Protein AF-A0A6V7QR16-F1 (afdb_monomer_lite)

Sequence (773 aa):
MRRCRILARKVTKPPIAICLMEVDDCRRGITPAGFTPLLPAKSLQAKIDDAVIRKLYAIAEAAADRAEMHAIIGKQRDNWNHLFLHSVNSLALSASLMSGLACVGSDASSPHILAFKLSSVLLFAATSTVMLVVNKVQPSQLAEEQRNAARLWRKLEKEIQSKLSLQTPRESDVDAAMRKVLALDKAYPLPLLPGMLEKFPKKVEPTCWWPREEYKQSETTAVDEKYQTNYSNGWSKELEESMKGVAKVLQMKDQAEYVKVGKLVLNINKGFAIAGPVFAGMAAAAAGFIGLPATGSWPVLVTAVGGALAATVNTLEHGGQVGMVFELARNCAGFYKKLEEEIEESLEEREAEKRENGELFELKMALSLGRSVSDLKKFRSFASASGKVDEDVTEFAGKLQRCRAVLHASLSNLSPKAKIDDAVIRKLYAIAEAAADRAEMHAIIGKQRDNWNHLFLHSVNSLALSASLMSGLACVGSDASSPHVLAFKLSSVLLFAATSTVMLVVNKVQPSQLAEEQRNAARLWRKLEKEIQSKLSLQTPRESDVDASMRKVLALDKAYPLPLLPGMLEKFPKKVEPTCWWPRKEYKQSETTAIDEKYQTNYSNGWSKELEESMKGVAKVLQTKDQAEYVTVGKLVLNINKGFAIAGPVFAGMAAAAAGFIGLPATGSWPVLVTAVGGALAATVNTLEHGGQVGMVFELARNCAGFYKKLEEEIEESLEEREAEKRENGELFELKMALSLGRSVSDLRKFRSFASASGKVDEDVTEFAGKLF

InterPro domains:
  IPR027949 Petal formation-expressed [PF14476] (55-377)
  IPR027949 Petal formation-expressed [PF14476] (427-749)
  IPR027949 Petal formation-expressed [PTHR33358] (419-773)

Radius of gyration: 33.67 Å; chains: 1; bounding box: 127×71×114 Å

Secondary structure (DSSP, 8-state):
------------PPP-----------------------PPPPPHHHHHHHHHHHHHHHHHHHHHHHHHHHHHHHHHHHHHHHHHHHHHHHHHHHHHHHHHHTTT-S-TT-HHHHHHHHHHHHHHHHHHHHHHHHHHH-HHHHHHHHHHHHHHHHHHHHHHHHHHHHS---HHHHHHHHHHHHHHHHHS---SSS-SS-SS-SS--PPP-S--------------TT-------S--HHHHHHHHHHHHHIIIIIIHHHHHHHHHHHHHHHHHHHHHHHHHHHHHHHHHTTT-TTTTTHHHHHHHHHHHHHHHHHIIIIITTHHHHHHHHHHHHHHHHHHHHHHHHHHH---TTTSPPHHHHHHHHHHHHT--HHHHGGGGGGG-TT----S---S-SS-TT---------------STTHHHHHHHHHHHHHHHHHHHHHHHHHHHHHHHHHHHHHHHHHHHHHHHHHHHHHHTTSSS-TT-HHHHHHHHHHHHHHHHHHHHHHHHHHH-HHHHHHHHHHHHHHHHHHHHHHHHHHHHS---HHHHHHHHHHHHHHHHHS----SS----SS-SS------S--------------TT-------S--HHHHHHHHHHHHHIIIIIIHHHHHHHHHHHHHHHHHHHHHHHHHHHHHHHHTTTT-TTTTTHHHHHHHHHHHHHHHHHIIIIITTHHHHHHHHHHHHHHHHHHHHHHHHHHH---TTTSPPHHHHHHHHHHHHT--HHHHHGGGGGGSTTS-HHHH--S-S----

Organism: NCBI:txid296719

Foldseek 3Di:
DDDDDDDDDDPDDDDDDPDDDDDDDDDDDDDDDDDDDDPDPDPPVSVQLVVLLVLLVVLLVVLLVLLVVLLVLLVVLLVVLLVLLVLLLCLLLQLLVLLLVLVLDPDLPDPSSVVSLVSSLVSLLVSLVSLLVCLQVVSLLLSLVSLVLSLLSNLLSLVSVLCSVQDSDDVVVSVVSVQLVVLSCVLNPDDPDRDDDDLQDPALAADARHPQPPPPPPPPDDDDPPDPPDDQLQDDPLLLLLLLLLLVLLVPPQLVVLSVVLVVLSVLLVVLSVLLSVLSNQLSVLSVCPSPPVVAQVSSLSNNQSSLSNSLSSLCNSLVSSSNSSVVSSHSSNLSVVSSSVSVVLSPDPDSVPHDRSVLNLLLLCLSLLHDSVVSSVSSVRSDPPDPPPPDPVDHSRPLDDDDDDDDDDDDDDDDDPVQLSVLLSLLSSLLSSLLSLLSVLLSLLVVLLSSLVSLLVSLLSLLQSLLVLLLSLPSHPALPRSSVVSSLVSSLSSLLSSLVSLLVCLQVVSLLLSLLSNVLSVLSVVLSVVSVVCSVPHRDDVVVSVQSSQLSSLSSNLDRPDPDPPDDPLQDPAQAADARHDQPDDDPPPPDDDDPPDPPDDQLQDDPLLLLLLLLLLVLLVPPQLVVLRVQLVVLSVLLVVLSVLLSVLSNQLSVLSVCPSPPVPPCVSSVSNNVSSVVSSVSSCCNSVVSSSSSSVVSSHSSNLSVVSSSLSVVLSPDPDSVPHDRSVVNLVVLCVSQVHDSVVSSVSSVRSDPPPPCPPPCPDHSHPPD

Structure (mmCIF, N/CA/C/O backbone):
data_AF-A0A6V7QR16-F1
#
_entry.id   AF-A0A6V7QR16-F1
#
loop_
_atom_site.group_PDB
_atom_site.id
_atom_site.type_symbol
_atom_site.label_atom_id
_atom_site.label_alt_id
_atom_site.label_comp_id
_atom_site.label_asym_id
_atom_site.label_entity_id
_atom_site.label_seq_id
_atom_site.pdbx_PDB_ins_code
_atom_site.Cartn_x
_atom_site.Cartn_y
_atom_site.Cartn_z
_atom_site.occupancy
_atom_site.B_iso_or_equiv
_atom_site.auth_seq_id
_atom_site.auth_comp_id
_atom_site.auth_asym_id
_atom_site.auth_atom_id
_atom_site.pdbx_PDB_model_num
ATOM 1 N N . MET A 1 1 ? 74.428 -1.359 18.066 1.00 33.81 1 MET A N 1
ATOM 2 C CA . MET A 1 1 ? 74.439 -0.461 19.243 1.00 33.81 1 MET A CA 1
ATOM 3 C C . MET A 1 1 ? 73.208 0.435 19.210 1.00 33.81 1 MET A C 1
ATOM 5 O O . MET A 1 1 ? 72.897 0.944 18.149 1.00 33.81 1 MET A O 1
ATOM 9 N N . ARG A 1 2 ? 72.574 0.613 20.378 1.00 29.91 2 ARG A N 1
ATOM 10 C CA . ARG A 1 2 ? 71.589 1.645 20.769 1.00 29.91 2 ARG A CA 1
ATOM 11 C C . ARG A 1 2 ? 70.279 1.776 19.966 1.00 29.91 2 ARG A C 1
ATOM 13 O O . ARG A 1 2 ? 70.225 2.260 18.846 1.00 29.91 2 ARG A O 1
ATOM 20 N N . ARG A 1 3 ? 69.203 1.405 20.672 1.00 29.50 3 ARG A N 1
ATOM 21 C CA . ARG A 1 3 ? 67.793 1.756 20.448 1.00 29.50 3 ARG A CA 1
ATOM 22 C C . ARG A 1 3 ? 67.592 3.278 20.404 1.00 29.50 3 ARG A C 1
ATOM 24 O O . ARG A 1 3 ? 68.094 3.962 21.289 1.00 29.50 3 ARG A O 1
ATOM 31 N N . CYS A 1 4 ? 66.719 3.746 19.511 1.00 26.11 4 CYS A N 1
ATOM 32 C CA . CYS A 1 4 ? 65.920 4.958 19.708 1.00 26.11 4 CYS A CA 1
ATOM 33 C C . CYS A 1 4 ? 64.491 4.741 19.177 1.00 26.11 4 CYS A C 1
ATOM 35 O O . CYS A 1 4 ? 64.294 4.208 18.089 1.00 26.11 4 CYS A O 1
ATOM 37 N N . ARG A 1 5 ? 63.508 5.097 20.014 1.00 29.81 5 ARG A N 1
ATOM 38 C CA . ARG A 1 5 ? 62.049 5.007 19.823 1.00 29.81 5 ARG A CA 1
ATOM 39 C C . ARG A 1 5 ? 61.532 6.193 19.010 1.00 29.81 5 ARG A C 1
ATOM 41 O O . ARG A 1 5 ? 61.877 7.300 19.396 1.00 29.81 5 ARG A O 1
ATOM 48 N N . ILE A 1 6 ? 60.585 5.970 18.088 1.00 29.86 6 ILE A N 1
ATOM 49 C CA . ILE A 1 6 ? 59.450 6.867 17.750 1.00 29.86 6 ILE A CA 1
ATOM 50 C C . ILE A 1 6 ? 58.299 5.951 17.254 1.00 29.86 6 ILE A C 1
ATOM 52 O O . ILE A 1 6 ? 58.459 5.255 16.262 1.00 29.86 6 ILE A O 1
ATOM 56 N N . LEU A 1 7 ? 57.305 5.618 18.092 1.00 28.88 7 LEU A N 1
ATOM 57 C CA . LEU A 1 7 ? 55.953 6.214 18.185 1.00 28.88 7 LEU A CA 1
ATOM 58 C C . LEU A 1 7 ? 55.043 5.988 16.954 1.00 28.88 7 LEU A C 1
ATOM 60 O O . LEU A 1 7 ? 54.955 6.830 16.070 1.00 28.88 7 LEU A O 1
ATOM 64 N N . ALA A 1 8 ? 54.268 4.895 16.976 1.00 30.34 8 ALA A N 1
ATOM 65 C CA . ALA A 1 8 ? 53.030 4.751 16.206 1.00 30.34 8 ALA A CA 1
ATOM 66 C C . ALA A 1 8 ? 51.874 4.446 17.176 1.00 30.34 8 ALA A C 1
ATOM 68 O O . ALA A 1 8 ? 51.824 3.387 17.804 1.00 30.34 8 ALA A O 1
ATOM 69 N N . ARG A 1 9 ? 50.968 5.418 17.344 1.00 26.20 9 ARG A N 1
ATOM 70 C CA . ARG A 1 9 ? 49.739 5.312 18.144 1.00 26.20 9 ARG A CA 1
ATOM 71 C C . ARG A 1 9 ? 48.782 4.305 17.490 1.00 26.20 9 ARG A C 1
ATOM 73 O O . ARG A 1 9 ? 48.183 4.609 16.466 1.00 26.20 9 ARG A O 1
ATOM 80 N N . LYS A 1 10 ? 48.579 3.142 18.116 1.00 29.28 10 LYS A N 1
ATOM 81 C CA . LYS A 1 10 ? 47.350 2.347 17.960 1.00 29.28 10 LYS A CA 1
ATOM 82 C C . LYS A 1 10 ? 46.317 2.897 18.942 1.00 29.28 10 LYS A C 1
ATOM 84 O O . LYS A 1 10 ? 46.496 2.774 20.148 1.00 29.28 10 LYS A O 1
ATOM 89 N N . VAL A 1 11 ? 45.253 3.514 18.434 1.00 28.91 11 VAL A N 1
ATOM 90 C CA . VAL A 1 11 ? 44.058 3.829 19.229 1.00 28.91 11 VAL A CA 1
ATOM 91 C C . VAL A 1 11 ? 43.187 2.575 19.247 1.00 28.91 11 VAL A C 1
ATOM 93 O O . VAL A 1 11 ? 42.409 2.330 18.332 1.00 28.91 11 VAL A O 1
ATOM 96 N N . THR A 1 12 ? 43.355 1.747 20.273 1.00 30.53 12 THR A N 1
ATOM 97 C CA . THR A 1 12 ? 42.393 0.705 20.644 1.00 30.53 12 THR A CA 1
ATOM 98 C C . THR A 1 12 ? 41.359 1.332 21.578 1.00 30.53 12 THR A C 1
ATOM 100 O O . THR A 1 12 ? 41.696 1.709 22.699 1.00 30.53 12 THR A O 1
ATOM 103 N N . LYS A 1 13 ? 40.112 1.480 21.116 1.00 31.14 13 LYS A N 1
ATOM 104 C CA . LYS A 1 13 ? 38.964 1.787 21.984 1.00 31.14 13 LYS A CA 1
ATOM 105 C C . LYS A 1 13 ? 38.664 0.560 22.868 1.00 31.14 13 LYS A C 1
ATOM 107 O O . LYS A 1 13 ? 38.607 -0.538 22.314 1.00 31.14 13 LYS A O 1
ATOM 112 N N . PRO A 1 14 ? 38.463 0.707 24.189 1.00 31.34 14 PRO A N 1
ATOM 113 C CA . PRO A 1 14 ? 37.957 -0.372 25.034 1.00 31.34 14 PRO A CA 1
ATOM 114 C C . PRO A 1 14 ? 36.427 -0.521 24.890 1.00 31.34 14 PRO A C 1
ATOM 116 O O . PRO A 1 14 ? 35.755 0.445 24.511 1.00 31.34 14 PRO A O 1
ATOM 119 N N . PRO A 1 15 ? 35.860 -1.705 25.186 1.00 29.70 15 PRO A N 1
ATOM 120 C CA . PRO A 1 15 ? 34.417 -1.896 25.260 1.00 29.70 15 PRO A CA 1
ATOM 121 C C . PRO A 1 15 ? 33.870 -1.167 26.494 1.00 29.70 15 PRO A C 1
ATOM 123 O O . PRO A 1 15 ? 34.398 -1.307 27.597 1.00 29.70 15 PRO A O 1
ATOM 126 N N . ILE A 1 16 ? 32.817 -0.372 26.307 1.00 27.94 16 ILE A N 1
ATOM 127 C CA . ILE A 1 16 ? 32.085 0.260 27.406 1.00 27.94 16 ILE A CA 1
ATOM 128 C C . ILE A 1 16 ? 31.235 -0.832 28.059 1.00 27.94 16 ILE A C 1
ATOM 130 O O . ILE A 1 16 ? 30.193 -1.218 27.536 1.00 27.94 16 ILE A O 1
ATOM 134 N N . ALA A 1 17 ? 31.720 -1.356 29.181 1.00 25.78 17 ALA A N 1
ATOM 135 C CA . ALA A 1 17 ? 30.914 -2.113 30.123 1.00 25.78 17 ALA A CA 1
ATOM 136 C C . ALA A 1 17 ? 30.046 -1.115 30.904 1.00 25.78 17 ALA A C 1
ATOM 138 O O . ALA A 1 17 ? 30.571 -0.263 31.621 1.00 25.78 17 ALA A O 1
ATOM 139 N N . ILE A 1 18 ? 28.726 -1.194 30.744 1.00 27.66 18 ILE A N 1
ATOM 140 C CA . ILE A 1 18 ? 27.781 -0.473 31.599 1.00 27.66 18 ILE A CA 1
ATOM 141 C C . ILE A 1 18 ? 27.667 -1.288 32.888 1.00 27.66 18 ILE A C 1
ATOM 143 O O . ILE A 1 18 ? 27.004 -2.320 32.929 1.00 27.66 18 ILE A O 1
ATOM 147 N N . CYS A 1 19 ? 28.396 -0.854 33.915 1.00 24.84 19 CYS A N 1
ATOM 148 C CA . CYS A 1 19 ? 28.274 -1.368 35.272 1.00 24.84 19 CYS A CA 1
ATOM 149 C C . CYS A 1 19 ? 27.077 -0.666 35.931 1.00 24.84 19 CYS A C 1
ATOM 151 O O . CYS A 1 19 ? 27.066 0.562 36.025 1.00 24.84 19 CYS A O 1
ATOM 153 N N . LEU A 1 20 ? 26.069 -1.433 36.351 1.00 26.95 20 LEU A N 1
ATOM 154 C CA . LEU A 1 20 ? 24.994 -0.949 37.217 1.00 26.95 20 LEU A CA 1
ATOM 155 C C . LEU A 1 20 ? 25.621 -0.515 38.548 1.00 26.95 20 LEU A C 1
ATOM 157 O O . LEU A 1 20 ? 26.154 -1.345 39.279 1.00 26.95 20 LEU A O 1
ATOM 161 N N . MET A 1 21 ? 25.597 0.785 38.840 1.00 25.16 21 MET A N 1
ATOM 162 C CA . MET A 1 21 ? 25.946 1.291 40.164 1.00 25.16 21 MET A CA 1
ATOM 163 C C . MET A 1 21 ? 24.786 1.008 41.122 1.00 25.16 21 MET A C 1
ATOM 165 O O . MET A 1 21 ? 23.737 1.646 41.036 1.00 25.16 21 MET A O 1
ATOM 169 N N . GLU A 1 22 ? 24.989 0.056 42.031 1.00 27.50 22 GLU A N 1
ATOM 170 C CA . GLU A 1 22 ? 24.284 0.010 43.312 1.00 27.50 22 GLU A CA 1
ATOM 171 C C . GLU A 1 22 ? 24.619 1.285 44.094 1.00 27.50 22 GLU A C 1
ATOM 173 O O . GLU A 1 22 ? 25.784 1.587 44.358 1.00 27.50 22 GLU A O 1
ATOM 178 N N . VAL A 1 23 ? 23.591 2.059 44.439 1.00 28.19 23 VAL A N 1
ATOM 179 C CA . VAL A 1 23 ? 23.707 3.168 45.387 1.00 28.19 23 VAL A CA 1
ATOM 180 C C . VAL A 1 23 ? 23.438 2.596 46.774 1.00 28.19 23 VAL A C 1
ATOM 182 O O . VAL A 1 23 ? 22.293 2.510 47.211 1.00 28.19 23 VAL A O 1
ATOM 185 N N . ASP A 1 24 ? 24.510 2.177 47.441 1.00 30.86 24 ASP A N 1
ATOM 186 C CA . ASP A 1 24 ? 24.538 1.964 48.886 1.00 30.86 24 ASP A CA 1
ATOM 187 C C . ASP A 1 24 ? 24.712 3.326 49.567 1.00 30.86 24 ASP A C 1
ATOM 189 O O . ASP A 1 24 ? 25.760 3.963 49.436 1.00 30.86 24 ASP A O 1
ATOM 193 N N . ASP A 1 25 ? 23.698 3.779 50.305 1.00 29.20 25 ASP A N 1
ATOM 194 C CA . ASP A 1 25 ? 23.787 4.998 51.109 1.00 29.20 25 ASP A CA 1
ATOM 195 C C . ASP A 1 25 ? 23.681 4.639 52.597 1.00 29.20 25 ASP A C 1
ATOM 197 O O . ASP A 1 25 ? 22.608 4.438 53.170 1.00 29.20 25 ASP A O 1
ATOM 201 N N . CYS A 1 26 ? 24.849 4.521 53.230 1.00 28.73 26 CYS A N 1
ATOM 202 C CA . CYS A 1 26 ? 25.016 4.304 54.660 1.00 28.73 26 CYS A CA 1
ATOM 203 C C . CYS A 1 26 ? 25.623 5.579 55.268 1.00 28.73 26 CYS A C 1
ATOM 205 O O . CYS A 1 26 ? 26.828 5.814 55.153 1.00 28.73 26 CYS A O 1
ATOM 207 N N . ARG A 1 27 ? 24.828 6.397 55.974 1.00 28.33 27 ARG A N 1
ATOM 208 C CA . ARG A 1 27 ? 25.359 7.478 56.828 1.00 28.33 27 ARG A CA 1
ATOM 209 C C . ARG A 1 27 ? 24.702 7.477 58.205 1.00 28.33 27 ARG A C 1
ATOM 211 O O . ARG A 1 27 ? 23.507 7.711 58.354 1.00 28.33 27 ARG A O 1
ATOM 218 N N . ARG A 1 28 ? 25.523 7.219 59.227 1.00 29.77 28 ARG A N 1
ATOM 219 C CA . ARG A 1 28 ? 25.189 7.337 60.652 1.00 29.77 28 ARG A CA 1
ATOM 220 C C . ARG A 1 28 ? 25.113 8.809 61.081 1.00 29.77 28 ARG A C 1
ATOM 222 O O . ARG A 1 28 ? 26.066 9.543 60.859 1.00 29.77 28 ARG A O 1
ATOM 229 N N . GLY A 1 29 ? 24.018 9.142 61.771 1.00 27.23 29 GLY A N 1
ATOM 230 C CA . GLY A 1 29 ? 23.949 9.919 63.020 1.00 27.23 29 GLY A CA 1
ATOM 231 C C . GLY A 1 29 ? 24.355 11.397 63.025 1.00 27.23 29 GLY A C 1
ATOM 232 O O . GLY A 1 29 ? 25.535 11.704 62.933 1.00 27.23 29 GLY A O 1
ATOM 233 N N . ILE A 1 30 ? 23.376 12.280 63.271 1.00 28.05 30 ILE A N 1
ATOM 234 C CA . ILE A 1 30 ? 23.242 13.174 64.449 1.00 28.05 30 ILE A CA 1
ATOM 235 C C . ILE A 1 30 ? 21.890 13.914 64.312 1.00 28.05 30 ILE A C 1
ATOM 237 O O . ILE A 1 30 ? 21.641 14.577 63.310 1.00 28.05 30 ILE A O 1
ATOM 241 N N . THR A 1 31 ? 21.010 13.799 65.309 1.00 29.83 31 THR A N 1
ATOM 242 C CA . THR A 1 31 ? 19.814 14.654 65.505 1.00 29.83 31 THR A CA 1
ATOM 243 C C . THR A 1 31 ? 20.158 15.828 66.437 1.00 29.83 31 THR A C 1
ATOM 245 O O . THR A 1 31 ? 21.026 15.650 67.294 1.00 29.83 31 THR A O 1
ATOM 248 N N . PRO A 1 32 ? 19.460 16.983 66.361 1.00 32.53 32 PRO A N 1
ATOM 249 C CA . PRO A 1 32 ? 18.284 17.142 67.226 1.00 32.53 32 PRO A CA 1
ATOM 250 C C . PRO A 1 32 ? 17.076 17.888 66.615 1.00 32.53 32 PRO A C 1
ATOM 252 O O . PRO A 1 32 ? 17.208 18.906 65.949 1.00 32.53 32 PRO A O 1
ATOM 255 N N . ALA A 1 33 ? 15.905 17.346 66.973 1.00 30.98 33 ALA A N 1
ATOM 256 C CA . ALA A 1 33 ? 14.627 17.981 67.318 1.00 30.98 33 ALA A CA 1
ATOM 257 C C . ALA A 1 33 ? 13.958 18.996 66.365 1.00 30.98 33 ALA A C 1
ATOM 259 O O . ALA A 1 33 ? 14.384 20.137 66.235 1.00 30.98 33 ALA A O 1
ATOM 260 N N . GLY A 1 34 ? 12.767 18.621 65.877 1.00 29.41 34 GLY A N 1
ATOM 261 C CA . GLY A 1 34 ? 11.737 19.586 65.484 1.00 29.41 34 GLY A CA 1
ATOM 262 C C . GLY A 1 34 ? 10.731 19.057 64.465 1.00 29.41 34 GLY A C 1
ATOM 263 O O . GLY A 1 34 ? 10.952 19.196 63.274 1.00 29.41 34 GLY A O 1
ATOM 264 N N . PHE A 1 35 ? 9.619 18.498 64.956 1.00 32.97 35 PHE A N 1
ATOM 265 C CA . PHE A 1 35 ? 8.354 18.256 64.242 1.00 32.97 35 PHE A CA 1
ATOM 266 C C . PHE A 1 35 ? 8.394 17.457 62.925 1.00 32.97 35 PHE A C 1
ATOM 268 O O . PHE A 1 35 ? 8.518 17.995 61.831 1.00 32.97 35 PHE A O 1
ATOM 275 N N . THR A 1 36 ? 8.108 16.157 63.027 1.00 28.02 36 THR A N 1
ATOM 276 C CA . THR A 1 36 ? 7.531 15.362 61.931 1.00 28.02 36 THR A CA 1
ATOM 277 C C . THR A 1 36 ? 6.081 15.031 62.294 1.00 28.02 36 THR A C 1
ATOM 279 O O . THR A 1 36 ? 5.860 14.422 63.343 1.00 28.02 36 THR A O 1
ATOM 282 N N . PRO A 1 37 ? 5.073 15.371 61.470 1.00 33.75 37 PRO A N 1
ATOM 283 C CA . PRO A 1 37 ? 3.805 14.664 61.520 1.00 33.75 37 PRO A CA 1
ATOM 284 C C . PRO A 1 37 ? 4.080 13.240 61.029 1.00 33.75 37 PRO A C 1
ATOM 286 O O . PRO A 1 37 ? 4.567 13.043 59.915 1.00 33.75 37 PRO A O 1
ATOM 289 N N . LEU A 1 38 ? 3.814 12.254 61.882 1.00 34.53 38 LEU A N 1
ATOM 290 C CA . LEU A 1 38 ? 3.841 10.835 61.539 1.00 34.53 38 LEU A CA 1
ATOM 291 C C . LEU A 1 38 ? 2.817 10.564 60.426 1.00 34.53 38 LEU A C 1
ATOM 293 O O . LEU A 1 38 ? 1.649 10.294 60.695 1.00 34.53 38 LEU A O 1
ATOM 297 N N . LEU A 1 39 ? 3.256 10.618 59.169 1.00 38.47 39 LEU A N 1
ATOM 298 C CA . LEU A 1 39 ? 2.615 9.843 58.112 1.00 38.47 39 LEU A CA 1
ATOM 299 C C . LEU A 1 39 ? 2.861 8.362 58.442 1.00 38.47 39 LEU A C 1
ATOM 301 O O . LEU A 1 39 ? 4.014 7.990 58.684 1.00 38.47 39 LEU A O 1
ATOM 305 N N . PRO A 1 40 ? 1.824 7.509 58.494 1.00 40.25 40 PRO A N 1
ATOM 306 C CA . PRO A 1 40 ? 2.017 6.103 58.811 1.00 40.25 40 PRO A CA 1
ATOM 307 C C . PRO A 1 40 ? 2.940 5.473 57.762 1.00 40.25 40 PRO A C 1
ATOM 309 O O . PRO A 1 40 ? 2.760 5.665 56.557 1.00 40.25 40 PRO A O 1
ATOM 312 N N . ALA A 1 41 ? 3.958 4.744 58.222 1.00 43.97 41 ALA A N 1
ATOM 313 C CA . ALA A 1 41 ? 4.879 4.032 57.349 1.00 43.97 41 ALA A CA 1
ATOM 314 C C . ALA A 1 41 ? 4.084 3.097 56.422 1.00 43.97 41 ALA A C 1
ATOM 316 O O . ALA A 1 41 ? 3.388 2.200 56.899 1.00 43.97 41 ALA A O 1
ATOM 317 N N . LYS A 1 42 ? 4.184 3.303 55.099 1.00 43.38 42 LYS A N 1
ATOM 318 C CA . LYS A 1 42 ? 3.672 2.351 54.099 1.00 43.38 42 LYS A CA 1
ATOM 319 C C . LYS A 1 42 ? 4.166 0.946 54.467 1.00 43.38 42 LYS A C 1
ATOM 321 O O . LYS A 1 42 ? 5.363 0.770 54.719 1.00 43.38 42 LYS A O 1
ATOM 326 N N . SER A 1 43 ? 3.253 -0.027 54.508 1.00 57.78 43 SER A N 1
ATOM 327 C CA . SER A 1 43 ? 3.575 -1.437 54.760 1.00 57.78 43 SER A CA 1
ATOM 328 C C . SER A 1 43 ? 4.666 -1.925 53.793 1.00 57.78 43 SER A C 1
ATOM 330 O O . SER A 1 43 ? 4.809 -1.394 52.691 1.00 57.78 43 SER A O 1
ATOM 332 N N . LEU A 1 44 ? 5.456 -2.934 54.184 1.00 55.19 44 LEU A N 1
ATOM 333 C CA . LEU A 1 44 ? 6.495 -3.518 53.318 1.00 55.19 44 LEU A CA 1
ATOM 334 C C . LEU A 1 44 ? 5.912 -3.958 51.963 1.00 55.19 44 LEU A C 1
ATOM 336 O O . LEU A 1 44 ? 6.530 -3.724 50.930 1.00 55.19 44 LEU A O 1
ATOM 340 N N . GLN A 1 45 ? 4.682 -4.481 51.975 1.00 56.19 45 GLN A N 1
ATOM 341 C CA . GLN A 1 45 ? 3.922 -4.827 50.776 1.00 56.19 45 GLN A CA 1
ATOM 342 C C . GLN A 1 45 ? 3.667 -3.605 49.883 1.00 56.19 45 GLN A C 1
ATOM 344 O O . GLN A 1 45 ? 3.992 -3.642 48.708 1.00 56.19 45 GLN A O 1
ATOM 349 N N . ALA A 1 46 ? 3.235 -2.472 50.446 1.00 60.69 46 ALA A N 1
ATOM 350 C CA . ALA A 1 46 ? 3.041 -1.239 49.683 1.00 60.69 46 ALA A CA 1
ATOM 351 C C . ALA A 1 46 ? 4.350 -0.647 49.120 1.00 60.69 46 ALA A C 1
ATOM 353 O O . ALA A 1 46 ? 4.301 0.121 48.163 1.00 60.69 46 ALA A O 1
ATOM 354 N N . LYS A 1 47 ? 5.519 -0.971 49.696 1.00 62.53 47 LYS A N 1
ATOM 355 C CA . LYS A 1 47 ? 6.833 -0.620 49.121 1.00 62.53 47 LYS A CA 1
ATOM 356 C C . LYS A 1 47 ? 7.247 -1.570 47.994 1.00 62.53 47 LYS A C 1
ATOM 358 O O . LYS A 1 47 ? 7.842 -1.110 47.025 1.00 62.53 47 LYS A O 1
ATOM 363 N N . ILE A 1 48 ? 6.946 -2.865 48.124 1.00 62.09 48 ILE A N 1
ATOM 364 C CA . ILE A 1 48 ? 7.187 -3.878 47.085 1.00 62.09 48 ILE A CA 1
ATOM 365 C C . ILE A 1 48 ? 6.289 -3.599 45.876 1.00 62.09 48 ILE A C 1
ATOM 367 O O . ILE A 1 48 ? 6.798 -3.502 44.766 1.00 62.09 48 ILE A O 1
ATOM 371 N N . ASP A 1 49 ? 4.997 -3.357 46.096 1.00 69.94 49 ASP A N 1
ATOM 372 C CA . ASP A 1 49 ? 4.034 -3.032 45.040 1.00 69.94 49 ASP A CA 1
ATOM 373 C C . ASP A 1 49 ? 4.436 -1.734 44.307 1.00 69.94 49 ASP A C 1
ATOM 375 O O . ASP A 1 49 ? 4.419 -1.676 43.081 1.00 69.94 49 ASP A O 1
ATOM 379 N N . ASP A 1 50 ? 4.906 -0.710 45.034 1.00 78.44 50 ASP A N 1
ATOM 380 C CA . ASP A 1 50 ? 5.425 0.542 44.455 1.00 78.44 50 ASP A CA 1
ATOM 381 C C . ASP A 1 50 ? 6.720 0.323 43.643 1.00 78.44 50 ASP A C 1
ATOM 383 O O . ASP A 1 50 ? 6.910 0.926 42.588 1.00 78.44 50 ASP A O 1
ATOM 387 N N . ALA A 1 51 ? 7.601 -0.589 44.071 1.00 82.62 51 ALA A N 1
ATOM 388 C CA . ALA A 1 51 ? 8.794 -0.955 43.307 1.00 82.62 51 ALA A CA 1
ATOM 389 C C . ALA A 1 51 ? 8.454 -1.734 42.022 1.00 82.62 51 ALA A C 1
ATOM 391 O O . ALA A 1 51 ? 9.021 -1.442 40.968 1.00 82.62 51 ALA A O 1
ATOM 392 N N . VAL A 1 52 ? 7.515 -2.685 42.084 1.00 83.56 52 VAL A N 1
ATOM 393 C CA . VAL A 1 52 ? 7.032 -3.462 40.928 1.00 83.56 52 VAL A CA 1
ATOM 394 C C . VAL A 1 52 ? 6.367 -2.545 39.897 1.00 83.56 52 VAL A C 1
ATOM 396 O O . VAL A 1 52 ? 6.691 -2.616 38.711 1.00 83.56 52 VAL A O 1
ATOM 399 N N . ILE A 1 53 ? 5.504 -1.625 40.342 1.00 84.25 53 ILE A N 1
ATOM 400 C CA . ILE A 1 53 ? 4.853 -0.635 39.472 1.00 84.25 53 ILE A CA 1
ATOM 401 C C . ILE A 1 53 ? 5.900 0.220 38.746 1.00 84.25 53 ILE A C 1
ATOM 403 O O . ILE A 1 53 ? 5.823 0.386 37.529 1.00 84.25 53 ILE A O 1
ATOM 407 N N . ARG A 1 54 ? 6.919 0.723 39.458 1.00 85.81 54 ARG A N 1
ATOM 408 C CA . ARG A 1 54 ? 8.003 1.504 38.836 1.00 85.81 54 ARG A CA 1
ATOM 409 C C . ARG A 1 54 ? 8.810 0.695 37.824 1.00 85.81 54 ARG A C 1
ATOM 411 O O . ARG A 1 54 ? 9.142 1.232 36.772 1.00 85.81 54 ARG A O 1
ATOM 418 N N . LYS A 1 55 ? 9.106 -0.580 38.108 1.00 88.31 55 LYS A N 1
ATOM 419 C CA . LYS A 1 55 ? 9.786 -1.470 37.150 1.00 88.31 55 LYS A CA 1
ATOM 420 C C . LYS A 1 55 ? 8.964 -1.634 35.869 1.00 88.31 55 LYS A C 1
ATOM 422 O O . LYS A 1 55 ? 9.520 -1.521 34.782 1.00 88.31 55 LYS A O 1
ATOM 427 N N . LEU A 1 56 ? 7.651 -1.848 35.977 1.00 85.94 56 LEU A N 1
ATOM 428 C CA . LEU A 1 56 ? 6.768 -1.973 34.812 1.00 85.94 56 LEU A CA 1
ATOM 429 C C . LEU A 1 56 ? 6.665 -0.671 34.009 1.00 85.94 56 LEU A C 1
ATOM 431 O O . LEU A 1 56 ? 6.748 -0.722 32.784 1.00 85.94 56 LEU A O 1
ATOM 435 N N . TYR A 1 57 ? 6.562 0.488 34.668 1.00 87.25 57 TYR A N 1
ATOM 436 C CA . TYR A 1 57 ? 6.614 1.781 33.974 1.00 87.25 57 TYR A CA 1
ATOM 437 C C . TYR A 1 57 ? 7.948 2.003 33.258 1.00 87.25 57 TYR A C 1
ATOM 439 O O . TYR A 1 57 ? 7.941 2.427 32.107 1.00 87.25 57 TYR A O 1
ATOM 447 N N . ALA A 1 58 ? 9.076 1.649 33.879 1.00 88.94 58 ALA A N 1
ATOM 448 C CA . ALA A 1 58 ? 10.386 1.739 33.236 1.00 88.94 58 ALA A CA 1
ATOM 449 C C . ALA A 1 58 ? 10.494 0.815 32.008 1.00 88.94 58 ALA A C 1
ATOM 451 O O . ALA A 1 58 ? 11.065 1.201 30.990 1.00 88.94 58 ALA A O 1
ATOM 452 N N . ILE A 1 59 ? 9.912 -0.390 32.069 1.00 88.81 59 ILE A N 1
ATOM 453 C CA . ILE A 1 59 ? 9.842 -1.294 30.911 1.00 88.81 59 ILE A CA 1
ATOM 454 C C . ILE A 1 59 ? 8.944 -0.707 29.812 1.00 88.81 59 ILE A C 1
ATOM 456 O O . ILE A 1 59 ? 9.308 -0.777 28.640 1.00 88.81 59 ILE A O 1
ATOM 460 N N . ALA A 1 60 ? 7.797 -0.122 30.166 1.00 86.56 60 ALA A N 1
ATOM 461 C CA . ALA A 1 60 ? 6.897 0.513 29.204 1.00 86.56 60 ALA A CA 1
ATOM 462 C C . ALA A 1 60 ? 7.551 1.729 28.523 1.00 86.56 60 ALA A C 1
ATOM 464 O O . ALA A 1 60 ? 7.467 1.859 27.306 1.00 86.56 60 ALA A O 1
ATOM 465 N N . GLU A 1 61 ? 8.265 2.570 29.275 1.00 90.00 61 GLU A N 1
ATOM 466 C CA . GLU A 1 61 ? 9.020 3.709 28.739 1.00 90.00 61 GLU A CA 1
ATOM 467 C C . GLU A 1 61 ? 10.144 3.246 27.800 1.00 90.00 61 GLU A C 1
ATOM 469 O O . GLU A 1 61 ? 10.266 3.745 26.682 1.00 90.00 61 GLU A O 1
ATOM 474 N N . ALA A 1 62 ? 10.903 2.215 28.188 1.00 89.50 62 ALA A N 1
ATOM 475 C CA . ALA A 1 62 ? 11.917 1.617 27.321 1.00 89.50 62 ALA A CA 1
ATOM 476 C C . ALA A 1 62 ? 11.311 0.987 26.051 1.00 89.50 62 ALA A C 1
ATOM 478 O O . ALA A 1 62 ? 11.912 1.049 24.976 1.00 89.50 62 ALA A O 1
ATOM 479 N N . ALA A 1 63 ? 10.122 0.384 26.150 1.00 88.19 63 ALA A N 1
ATOM 480 C CA . ALA A 1 63 ? 9.392 -0.144 25.001 1.00 88.19 63 ALA A CA 1
ATOM 481 C C . ALA A 1 63 ? 8.933 0.978 24.055 1.00 88.19 63 ALA A C 1
ATOM 483 O O . ALA A 1 63 ? 9.084 0.840 22.839 1.00 88.19 63 ALA A O 1
ATOM 484 N N . ALA A 1 64 ? 8.434 2.094 24.594 1.00 88.50 64 ALA A N 1
ATOM 485 C CA . ALA A 1 64 ? 8.037 3.266 23.818 1.00 88.50 64 ALA A CA 1
ATOM 486 C C . ALA A 1 64 ? 9.233 3.884 23.072 1.00 88.50 64 ALA A C 1
ATOM 488 O O . ALA A 1 64 ? 9.160 4.089 21.858 1.00 88.50 64 ALA A O 1
ATOM 489 N N . ASP A 1 65 ? 10.367 4.081 23.753 1.00 90.56 65 ASP A N 1
ATOM 490 C CA . ASP A 1 65 ? 11.600 4.605 23.145 1.00 90.56 65 ASP A CA 1
ATOM 491 C C . ASP A 1 65 ? 12.108 3.695 22.011 1.00 90.56 65 ASP A C 1
ATOM 493 O O . ASP A 1 65 ? 12.388 4.138 20.893 1.00 90.56 65 ASP A O 1
ATOM 497 N N . ARG A 1 66 ? 12.116 2.374 22.229 1.00 87.25 66 ARG A N 1
ATOM 498 C CA . ARG A 1 66 ? 12.465 1.404 21.177 1.00 87.25 66 ARG A CA 1
ATOM 499 C C . ARG A 1 66 ? 11.489 1.429 20.008 1.00 87.25 66 ARG A C 1
ATOM 501 O O . ARG A 1 66 ? 11.923 1.309 18.858 1.00 87.25 66 ARG A O 1
ATOM 508 N N . ALA A 1 67 ? 10.194 1.617 20.262 1.00 87.50 67 ALA A N 1
ATOM 509 C CA . ALA A 1 67 ? 9.213 1.787 19.198 1.00 87.50 67 ALA A CA 1
ATOM 510 C C . ALA A 1 67 ? 9.529 3.012 18.327 1.00 87.50 67 ALA A C 1
ATOM 512 O O . ALA A 1 67 ? 9.427 2.937 17.097 1.00 87.50 67 ALA A O 1
ATOM 513 N N . GLU A 1 68 ? 9.941 4.127 18.937 1.00 88.50 68 GLU A N 1
ATOM 514 C CA . GLU A 1 68 ? 10.374 5.324 18.214 1.00 88.50 68 GLU A CA 1
ATOM 515 C C . GLU A 1 68 ? 11.665 5.087 17.428 1.00 88.50 68 GLU A C 1
ATOM 517 O O . GLU A 1 68 ? 11.715 5.411 16.236 1.00 88.50 68 GLU A O 1
ATOM 522 N N . MET A 1 69 ? 12.670 4.441 18.026 1.00 87.75 69 MET A N 1
ATOM 523 C CA . MET A 1 69 ? 13.911 4.081 17.334 1.00 87.75 69 MET A CA 1
ATOM 524 C C . MET A 1 69 ? 13.644 3.231 16.085 1.00 87.75 69 MET A C 1
ATOM 526 O O . MET A 1 69 ? 14.097 3.578 14.989 1.00 87.75 69 MET A O 1
ATOM 530 N N . HIS A 1 70 ? 12.851 2.160 16.203 1.00 85.06 70 HIS A N 1
ATOM 531 C CA . HIS A 1 70 ? 12.464 1.336 15.055 1.00 85.06 70 HIS A CA 1
ATOM 532 C C . HIS A 1 70 ? 11.675 2.143 14.008 1.00 85.06 70 HIS A C 1
ATOM 534 O O . HIS A 1 70 ? 11.904 1.991 12.805 1.00 85.06 70 HIS A O 1
ATOM 540 N N . ALA A 1 71 ? 10.795 3.059 14.425 1.00 86.31 71 ALA A N 1
ATOM 541 C CA . ALA A 1 71 ? 10.056 3.917 13.500 1.00 86.31 71 ALA A CA 1
ATOM 542 C C . ALA A 1 71 ? 10.971 4.886 12.721 1.00 86.31 71 ALA A C 1
ATOM 544 O O . ALA A 1 71 ? 10.756 5.111 11.523 1.00 86.31 71 ALA A O 1
ATOM 545 N N . ILE A 1 72 ? 11.998 5.445 13.369 1.00 85.69 72 ILE A N 1
ATOM 546 C CA . ILE A 1 72 ? 13.005 6.310 12.736 1.00 85.69 72 ILE A CA 1
ATOM 547 C C . ILE A 1 72 ? 13.846 5.507 11.739 1.00 85.69 72 ILE A C 1
ATOM 549 O O . ILE A 1 72 ? 14.003 5.925 10.590 1.00 85.69 72 ILE A O 1
ATOM 553 N N . ILE A 1 73 ? 14.332 4.328 12.134 1.00 83.12 73 ILE A N 1
ATOM 554 C CA . ILE A 1 73 ? 15.119 3.447 11.260 1.00 83.12 73 ILE A CA 1
ATOM 555 C C . ILE A 1 73 ? 14.289 3.012 10.046 1.00 83.12 73 ILE A C 1
ATOM 557 O O . ILE A 1 73 ? 14.775 3.061 8.915 1.00 83.12 73 ILE A O 1
ATOM 561 N N . GLY A 1 74 ? 13.017 2.657 10.250 1.00 83.19 74 GLY A N 1
ATOM 562 C CA . GLY A 1 74 ? 12.090 2.337 9.165 1.00 83.19 74 GLY A CA 1
ATOM 563 C C . GLY A 1 74 ? 11.940 3.486 8.159 1.00 83.19 74 GLY A C 1
ATOM 564 O O . GLY A 1 74 ? 12.001 3.256 6.953 1.00 83.19 74 GLY A O 1
ATOM 565 N N . LYS A 1 75 ? 11.832 4.741 8.629 1.00 84.81 75 LYS A N 1
ATOM 566 C CA . LYS A 1 75 ? 11.806 5.934 7.756 1.00 84.81 75 LYS A CA 1
ATOM 567 C C . LYS A 1 75 ? 13.104 6.112 6.961 1.00 84.81 75 LYS A C 1
ATOM 569 O O . LYS A 1 75 ? 13.046 6.449 5.784 1.00 84.81 75 LYS A O 1
ATOM 574 N N . GLN A 1 76 ? 14.266 5.885 7.569 1.00 83.88 76 GLN A N 1
ATOM 575 C CA . GLN A 1 76 ? 15.548 5.989 6.859 1.00 83.88 76 GLN A CA 1
ATOM 576 C C . GLN A 1 76 ? 15.666 4.944 5.744 1.00 83.88 76 GLN A C 1
ATOM 578 O O . GLN A 1 76 ? 16.080 5.260 4.631 1.00 83.88 76 GLN A O 1
ATOM 583 N N . ARG A 1 77 ? 15.238 3.709 6.017 1.00 83.88 77 ARG A N 1
ATOM 584 C CA . ARG A 1 77 ? 15.242 2.613 5.039 1.00 83.88 77 ARG A CA 1
ATOM 585 C C . ARG A 1 77 ? 14.277 2.870 3.877 1.00 83.88 77 ARG A C 1
ATOM 587 O O . ARG A 1 77 ? 14.625 2.597 2.730 1.00 83.88 77 ARG A O 1
ATOM 594 N N . ASP A 1 78 ? 13.124 3.484 4.146 1.00 83.75 78 ASP A N 1
ATOM 595 C CA . ASP A 1 78 ? 12.235 3.990 3.092 1.00 83.75 78 ASP A CA 1
ATOM 596 C C . ASP A 1 78 ? 12.947 5.018 2.205 1.00 83.75 78 ASP A C 1
ATOM 598 O O . ASP A 1 78 ? 12.969 4.870 0.983 1.00 83.75 78 ASP A O 1
ATOM 602 N N . ASN A 1 79 ? 13.582 6.027 2.810 1.00 85.94 79 ASN A N 1
ATOM 603 C CA . ASN A 1 79 ? 14.306 7.065 2.073 1.00 85.94 79 ASN A CA 1
ATOM 604 C C . ASN A 1 79 ? 15.424 6.475 1.205 1.00 85.94 79 ASN A C 1
ATOM 606 O O . ASN A 1 79 ? 15.614 6.902 0.067 1.00 85.94 79 ASN A O 1
ATOM 610 N N . TRP A 1 80 ? 16.135 5.461 1.706 1.00 86.62 80 TRP A N 1
ATOM 611 C CA . TRP A 1 80 ? 17.123 4.725 0.918 1.00 86.62 80 TRP A CA 1
ATOM 612 C C . TRP A 1 80 ? 16.486 4.014 -0.274 1.00 86.62 80 TRP A C 1
ATOM 614 O O . TRP A 1 80 ? 17.043 4.071 -1.366 1.00 86.62 80 TRP A O 1
ATOM 624 N N . ASN A 1 81 ? 15.316 3.388 -0.109 1.00 87.44 81 ASN A N 1
ATOM 625 C CA . ASN A 1 81 ? 14.605 2.759 -1.225 1.00 87.44 81 ASN A CA 1
ATOM 626 C C . ASN A 1 81 ? 14.281 3.775 -2.330 1.00 87.44 81 ASN A C 1
ATOM 628 O O . ASN A 1 81 ? 14.530 3.501 -3.501 1.00 87.44 81 ASN A O 1
ATOM 632 N N . HIS A 1 82 ? 13.768 4.952 -1.954 1.00 85.56 82 HIS A N 1
ATOM 633 C CA . HIS A 1 82 ? 13.506 6.042 -2.899 1.00 85.56 82 HIS A CA 1
ATOM 634 C C . HIS A 1 82 ? 14.789 6.488 -3.608 1.00 85.56 82 HIS A C 1
ATOM 636 O O . HIS A 1 82 ? 14.827 6.545 -4.838 1.00 85.56 82 HIS A O 1
ATOM 642 N N . LEU A 1 83 ? 15.850 6.756 -2.842 1.00 87.75 83 LEU A N 1
ATOM 643 C CA . LEU A 1 83 ? 17.132 7.207 -3.375 1.00 87.75 83 LEU A CA 1
ATOM 644 C C . LEU A 1 83 ? 17.699 6.201 -4.383 1.00 87.75 83 LEU A C 1
ATOM 646 O O . LEU A 1 83 ? 17.965 6.557 -5.527 1.00 87.75 83 LEU A O 1
ATOM 650 N N . PHE A 1 84 ? 17.834 4.936 -3.983 1.00 87.94 84 PHE A N 1
ATOM 651 C CA . PHE A 1 84 ? 18.432 3.907 -4.826 1.00 87.94 84 PHE A CA 1
ATOM 652 C C . PHE A 1 84 ? 17.597 3.601 -6.068 1.00 87.94 84 PHE A C 1
ATOM 654 O O . PHE A 1 84 ? 18.173 3.465 -7.146 1.00 87.94 84 PHE A O 1
ATOM 661 N N . LEU A 1 85 ? 16.264 3.550 -5.960 1.00 87.94 85 LEU A N 1
ATOM 662 C CA . LEU A 1 85 ? 15.393 3.351 -7.120 1.00 87.94 85 LEU A CA 1
ATOM 663 C C . LEU A 1 85 ? 15.632 4.435 -8.181 1.00 87.94 85 LEU A C 1
ATOM 665 O O . LEU A 1 85 ? 15.896 4.120 -9.343 1.00 87.94 85 LEU A O 1
ATOM 669 N N . HIS A 1 86 ? 15.568 5.709 -7.785 1.00 87.62 86 HIS A N 1
ATOM 670 C CA . HIS A 1 86 ? 15.725 6.825 -8.717 1.00 87.62 86 HIS A CA 1
ATOM 671 C C . HIS A 1 86 ? 17.147 6.928 -9.263 1.00 87.62 86 HIS A C 1
ATOM 673 O O . HIS A 1 86 ? 17.321 7.134 -10.465 1.00 87.62 86 HIS A O 1
ATOM 679 N N . SER A 1 87 ? 18.162 6.734 -8.417 1.00 88.50 87 SER A N 1
ATOM 680 C CA . SER A 1 87 ? 19.557 6.748 -8.851 1.00 88.50 87 SER A CA 1
ATOM 681 C C . SER A 1 87 ? 19.845 5.638 -9.860 1.00 88.50 87 SER A C 1
ATOM 683 O O . SER A 1 87 ? 20.390 5.928 -10.917 1.00 88.50 87 SER A O 1
ATOM 685 N N . VAL A 1 88 ? 19.445 4.391 -9.596 1.00 89.94 88 VAL A N 1
ATOM 686 C CA . VAL A 1 88 ? 19.698 3.263 -10.510 1.00 89.94 88 VAL A CA 1
ATOM 687 C C . VAL A 1 88 ? 18.973 3.450 -11.842 1.00 89.94 88 VAL A C 1
ATOM 689 O O . VAL A 1 88 ? 19.586 3.262 -12.892 1.00 89.94 88 VAL A O 1
ATOM 692 N N . ASN A 1 89 ? 17.710 3.889 -11.827 1.00 91.81 89 ASN A N 1
ATOM 693 C CA . ASN A 1 89 ? 16.979 4.184 -13.063 1.00 91.81 89 ASN A CA 1
ATOM 694 C C . ASN A 1 89 ? 17.655 5.296 -13.866 1.00 91.81 89 ASN A C 1
ATOM 696 O O . ASN A 1 89 ? 17.849 5.154 -15.071 1.00 91.81 89 ASN A O 1
ATOM 700 N N . SER A 1 90 ? 18.055 6.379 -13.199 1.00 90.06 90 SER A N 1
ATOM 701 C CA . SER A 1 90 ? 18.745 7.493 -13.846 1.00 90.06 90 SER A CA 1
ATOM 702 C C . SER A 1 90 ? 20.087 7.062 -14.445 1.00 90.06 90 SER A C 1
ATOM 704 O O . SER A 1 90 ? 20.362 7.377 -15.603 1.00 90.06 90 SER A O 1
ATOM 706 N N . LEU A 1 91 ? 20.891 6.281 -13.712 1.00 91.69 91 LEU A N 1
ATOM 707 C CA . LEU A 1 91 ? 22.165 5.742 -14.198 1.00 91.69 91 LEU A CA 1
ATOM 708 C C . LEU A 1 91 ? 21.961 4.846 -15.428 1.00 91.69 91 LEU A C 1
ATOM 710 O O . LEU A 1 91 ? 22.620 5.057 -16.444 1.00 91.69 91 LEU A O 1
ATOM 714 N N . ALA A 1 92 ? 21.022 3.897 -15.369 1.00 90.00 92 ALA A N 1
ATOM 715 C CA . ALA A 1 92 ? 20.755 2.956 -16.456 1.00 90.00 92 ALA A CA 1
ATOM 716 C C . ALA A 1 92 ? 20.239 3.655 -17.726 1.00 90.00 92 ALA A C 1
ATOM 718 O O . ALA A 1 92 ? 20.701 3.374 -18.837 1.00 90.00 92 ALA A O 1
ATOM 719 N N . LEU A 1 93 ? 19.299 4.591 -17.575 1.00 88.69 93 LEU A N 1
ATOM 720 C CA . LEU A 1 93 ? 18.708 5.323 -18.697 1.00 88.69 93 LEU A CA 1
ATOM 721 C C . LEU A 1 93 ? 19.706 6.326 -19.296 1.00 88.69 93 LEU A C 1
ATOM 723 O O . LEU A 1 93 ? 19.815 6.417 -20.518 1.00 88.69 93 LEU A O 1
ATOM 727 N N . SER A 1 94 ? 20.509 6.998 -18.464 1.00 90.06 94 SER A N 1
ATOM 728 C CA . SER A 1 94 ? 21.582 7.891 -18.926 1.00 90.06 94 SER A CA 1
ATOM 729 C C . SER A 1 94 ? 22.697 7.126 -19.640 1.00 90.06 94 SER A C 1
ATOM 731 O O . SER A 1 94 ? 23.178 7.571 -20.678 1.00 90.06 94 SER A O 1
ATOM 733 N N . ALA A 1 95 ? 23.083 5.949 -19.141 1.00 89.19 95 ALA A N 1
ATOM 734 C CA . ALA A 1 95 ? 24.057 5.088 -19.807 1.00 89.19 95 ALA A CA 1
ATOM 735 C C . ALA A 1 95 ? 23.553 4.620 -21.179 1.00 89.19 95 ALA A C 1
ATOM 737 O O . ALA A 1 95 ? 24.293 4.668 -22.162 1.00 89.19 95 ALA A O 1
ATOM 738 N N . SER A 1 96 ? 22.272 4.241 -21.257 1.00 86.81 96 SER A N 1
ATOM 739 C CA . SER A 1 96 ? 21.609 3.872 -22.515 1.00 86.81 96 SER A CA 1
ATOM 740 C C . SER A 1 96 ? 21.659 5.026 -23.517 1.00 86.81 96 SER A C 1
ATOM 742 O O . SER A 1 96 ? 22.066 4.838 -24.663 1.00 86.81 96 SER A O 1
ATOM 744 N N . LEU A 1 97 ? 21.330 6.236 -23.060 1.00 84.81 97 LEU A N 1
ATOM 745 C CA . LEU A 1 97 ? 21.376 7.464 -23.849 1.00 84.81 97 LEU A CA 1
ATOM 746 C C . LEU A 1 97 ? 22.791 7.772 -24.366 1.00 84.81 97 LEU A C 1
ATOM 748 O O . LEU A 1 97 ? 22.980 7.973 -25.564 1.00 84.81 97 LEU A O 1
ATOM 752 N N . MET A 1 98 ? 23.793 7.760 -23.481 1.00 85.44 98 MET A N 1
ATOM 753 C CA . MET A 1 98 ? 25.194 8.012 -23.836 1.00 85.44 98 MET A CA 1
ATOM 754 C C . MET A 1 98 ? 25.733 6.968 -24.818 1.00 85.44 98 MET A C 1
ATOM 756 O O . MET A 1 98 ? 26.447 7.325 -25.752 1.00 85.44 98 MET A O 1
ATOM 760 N N . SER A 1 99 ? 25.355 5.695 -24.656 1.00 79.88 99 SER A N 1
ATOM 761 C CA . SER A 1 99 ? 25.791 4.622 -25.558 1.00 79.88 99 SER A CA 1
ATOM 762 C C . SER A 1 99 ? 25.300 4.828 -26.993 1.00 79.88 99 SER A C 1
ATOM 764 O O . SER A 1 99 ? 26.047 4.590 -27.940 1.00 79.88 99 SER A O 1
ATOM 766 N N . GLY A 1 100 ? 24.077 5.333 -27.171 1.00 74.31 100 GLY A N 1
ATOM 767 C CA . GLY A 1 100 ? 23.570 5.628 -28.504 1.00 74.31 100 GLY A CA 1
ATOM 768 C C . GLY A 1 100 ? 24.046 6.978 -29.057 1.00 74.31 100 GLY A C 1
ATOM 769 O O . GLY A 1 100 ? 24.303 7.066 -30.253 1.00 74.31 100 GLY A O 1
ATOM 770 N N . LEU A 1 101 ? 24.277 7.997 -28.216 1.00 77.44 101 LEU A N 1
ATOM 771 C CA . LEU A 1 101 ? 24.896 9.268 -28.640 1.00 77.44 101 LEU A CA 1
ATOM 772 C C . LEU A 1 101 ? 26.341 9.098 -29.123 1.00 77.44 101 LEU A C 1
ATOM 774 O O . LEU A 1 101 ? 26.755 9.787 -30.054 1.00 77.44 101 LEU A O 1
ATOM 778 N N . ALA A 1 102 ? 27.088 8.143 -28.559 1.00 73.12 102 ALA A N 1
ATOM 779 C CA . ALA A 1 102 ? 28.433 7.785 -29.018 1.00 73.12 102 ALA A CA 1
ATOM 780 C C . ALA A 1 102 ? 28.483 7.348 -30.498 1.00 73.12 102 ALA A C 1
ATOM 782 O O . ALA A 1 102 ? 29.564 7.220 -31.061 1.00 73.12 102 ALA A O 1
ATOM 783 N N . CYS A 1 103 ? 27.328 7.125 -31.128 1.00 64.31 103 CYS A N 1
ATOM 784 C CA . CYS A 1 103 ? 27.214 6.617 -32.488 1.00 64.31 103 CYS A CA 1
ATOM 785 C C . CYS A 1 103 ? 26.634 7.630 -33.489 1.00 64.31 103 CYS A C 1
ATOM 787 O O . CYS A 1 103 ? 26.506 7.313 -34.667 1.00 64.31 103 CYS A O 1
ATOM 789 N N . VAL A 1 104 ? 26.267 8.832 -33.027 1.00 63.12 104 VAL A N 1
ATOM 790 C CA . VAL A 1 104 ? 25.695 9.911 -33.859 1.00 63.12 104 VAL A CA 1
ATOM 791 C C . VAL A 1 104 ? 26.791 10.815 -34.457 1.00 63.12 104 VAL A C 1
ATOM 793 O O . VAL A 1 104 ? 26.535 11.563 -35.394 1.00 63.12 104 VAL A O 1
ATOM 796 N N . GLY A 1 105 ? 28.029 10.745 -33.953 1.00 57.25 105 GLY A N 1
ATOM 797 C CA . GLY A 1 105 ? 29.158 11.528 -34.468 1.00 57.25 105 GLY A CA 1
ATOM 798 C C . GLY A 1 105 ? 29.704 10.984 -35.793 1.00 57.25 105 GLY A C 1
ATOM 799 O O . GLY A 1 105 ? 30.001 9.798 -35.894 1.00 57.25 105 GLY A O 1
ATOM 800 N N . SER A 1 106 ? 29.879 11.858 -36.788 1.00 50.34 106 SER A N 1
ATOM 801 C CA . SER A 1 106 ? 30.349 11.524 -38.143 1.00 50.34 106 SER A CA 1
ATOM 802 C C . SER A 1 106 ? 31.828 11.121 -38.238 1.00 50.34 106 SER A C 1
ATOM 804 O O . SER A 1 106 ? 32.224 10.557 -39.252 1.00 50.34 106 SER A O 1
ATOM 806 N N . ASP A 1 107 ? 32.627 11.346 -37.187 1.00 56.06 107 ASP A N 1
ATOM 807 C CA . ASP A 1 107 ? 34.052 10.999 -37.148 1.00 56.06 107 ASP A CA 1
ATOM 808 C C . ASP A 1 107 ? 34.368 10.045 -35.992 1.00 56.06 107 ASP A C 1
ATOM 810 O O . ASP A 1 107 ? 34.350 10.431 -34.818 1.00 56.06 107 ASP A O 1
ATOM 814 N N . ALA A 1 108 ? 34.742 8.807 -36.336 1.00 54.69 108 ALA A N 1
ATOM 815 C CA . ALA A 1 108 ? 35.138 7.742 -35.404 1.00 54.69 108 ALA A CA 1
ATOM 816 C C . ALA A 1 108 ? 36.342 8.102 -34.501 1.00 54.69 108 ALA A C 1
ATOM 818 O O . ALA A 1 108 ? 36.617 7.405 -33.526 1.00 54.69 108 ALA A O 1
ATOM 819 N N . SER A 1 109 ? 37.054 9.188 -34.814 1.00 56.66 109 SER A N 1
ATOM 820 C CA . SER A 1 109 ? 38.222 9.708 -34.097 1.00 56.66 109 SER A CA 1
ATOM 821 C C . SER A 1 109 ? 37.909 10.866 -33.140 1.00 56.66 109 SER A C 1
ATOM 823 O O . SER A 1 109 ? 38.820 11.352 -32.466 1.00 56.66 109 SER A O 1
ATOM 825 N N . SER A 1 110 ? 36.653 11.326 -33.044 1.00 63.69 110 SER A N 1
ATOM 826 C CA . SER A 1 110 ? 36.328 12.446 -32.156 1.00 63.69 110 SER A CA 1
ATOM 827 C C . SER A 1 110 ? 36.449 12.049 -30.669 1.00 63.69 110 SER A C 1
ATOM 829 O O . SER A 1 110 ? 35.932 11.007 -30.247 1.00 63.69 110 SER A O 1
ATOM 831 N N . PRO A 1 111 ? 37.087 12.880 -29.821 1.00 64.56 111 PRO A N 1
ATOM 832 C CA . PRO A 1 111 ? 37.278 12.582 -28.396 1.00 64.56 111 PRO A CA 1
ATOM 833 C C . PRO A 1 111 ? 35.950 12.429 -27.629 1.00 64.56 111 PRO A C 1
ATOM 835 O O . PRO A 1 111 ? 35.899 11.774 -26.586 1.00 64.56 111 PRO A O 1
ATOM 838 N N . HIS A 1 112 ? 34.856 12.976 -28.166 1.00 68.12 112 HIS A N 1
ATOM 839 C CA . HIS A 1 112 ? 33.511 12.877 -27.600 1.00 68.12 112 HIS A CA 1
ATOM 840 C C . HIS A 1 112 ? 32.929 11.453 -27.656 1.00 68.12 112 HIS A C 1
ATOM 842 O O . HIS A 1 112 ? 32.260 11.043 -26.710 1.00 68.12 112 HIS A O 1
ATOM 848 N N . ILE A 1 113 ? 33.222 10.665 -28.699 1.00 69.38 113 ILE A N 1
ATOM 849 C CA . ILE A 1 113 ? 32.744 9.273 -28.820 1.00 69.38 113 ILE A CA 1
ATOM 850 C C . ILE A 1 113 ? 33.359 8.397 -27.730 1.00 69.38 113 ILE A C 1
ATOM 852 O O . ILE A 1 113 ? 32.655 7.647 -27.051 1.00 69.38 113 ILE A O 1
ATOM 856 N N . LEU A 1 114 ? 34.671 8.533 -27.515 1.00 74.38 114 LEU A N 1
ATOM 857 C CA . LEU A 1 114 ? 35.372 7.815 -26.455 1.00 74.38 114 LEU A CA 1
ATOM 858 C C . LEU A 1 114 ? 34.838 8.219 -25.072 1.00 74.38 114 LEU A C 1
ATOM 860 O O . LEU A 1 114 ? 34.620 7.350 -24.228 1.00 74.38 114 LEU A O 1
ATOM 864 N N . ALA A 1 115 ? 34.569 9.511 -24.857 1.00 80.81 115 ALA A N 1
ATOM 865 C CA . ALA A 1 115 ? 34.006 10.011 -23.607 1.00 80.81 115 ALA A CA 1
ATOM 866 C C . ALA A 1 115 ? 32.611 9.429 -23.322 1.00 80.81 115 ALA A C 1
ATOM 868 O O . ALA A 1 115 ? 32.380 8.924 -22.222 1.00 80.81 115 ALA A O 1
ATOM 869 N N . PHE A 1 116 ? 31.697 9.426 -24.299 1.00 82.62 116 PHE A N 1
ATOM 870 C CA . PHE A 1 116 ? 30.359 8.846 -24.131 1.00 82.62 116 PHE A CA 1
ATOM 871 C C . PHE A 1 116 ? 30.397 7.328 -23.947 1.00 82.62 116 PHE A C 1
ATOM 873 O O . PHE A 1 116 ? 29.693 6.798 -23.086 1.00 82.62 116 PHE A O 1
ATOM 880 N N . LYS A 1 117 ? 31.273 6.630 -24.679 1.00 83.00 117 LYS A N 1
ATOM 881 C CA . LYS A 1 117 ? 31.504 5.193 -24.507 1.00 83.00 117 LYS A CA 1
ATOM 882 C C . LYS A 1 117 ? 31.971 4.872 -23.091 1.00 83.00 117 LYS A C 1
ATOM 884 O O . LYS A 1 117 ? 31.316 4.092 -22.402 1.00 83.00 117 LYS A O 1
ATOM 889 N N . LEU A 1 118 ? 33.067 5.486 -22.643 1.00 84.81 118 LEU A N 1
ATOM 890 C CA . LEU A 1 118 ? 33.619 5.257 -21.305 1.00 84.81 118 LEU A CA 1
ATOM 891 C C . LEU A 1 118 ? 32.596 5.604 -20.223 1.00 84.81 118 LEU A C 1
ATOM 893 O O . LEU A 1 118 ? 32.411 4.826 -19.291 1.00 84.81 118 LEU A O 1
ATOM 897 N N . SER A 1 119 ? 31.869 6.710 -20.393 1.00 89.31 119 SER A N 1
ATOM 898 C CA . SER A 1 119 ? 30.798 7.102 -19.475 1.00 89.31 119 SER A CA 1
ATOM 899 C C . SER A 1 119 ? 29.688 6.050 -19.425 1.00 89.31 119 SER A C 1
ATOM 901 O O . SER A 1 119 ? 29.289 5.648 -18.338 1.00 89.31 119 SER A O 1
ATOM 903 N N . SER A 1 120 ? 29.234 5.526 -20.568 1.00 88.12 120 SER A N 1
ATOM 904 C CA . SER A 1 120 ? 28.197 4.485 -20.600 1.00 88.12 120 SER A CA 1
ATOM 905 C C . SER A 1 120 ? 28.642 3.178 -19.931 1.00 88.12 120 SER A C 1
ATOM 907 O O . SER A 1 120 ? 27.886 2.615 -19.141 1.00 88.12 120 SER A O 1
ATOM 909 N N . VAL A 1 121 ? 29.887 2.736 -20.158 1.00 90.06 121 VAL A N 1
ATOM 910 C CA . VAL A 1 121 ? 30.467 1.555 -19.494 1.00 90.06 121 VAL A CA 1
ATOM 911 C C . VAL A 1 121 ? 30.502 1.761 -17.980 1.00 90.06 121 VAL A C 1
ATOM 913 O O . VAL A 1 121 ? 30.042 0.899 -17.232 1.00 90.06 121 VAL A O 1
ATOM 916 N 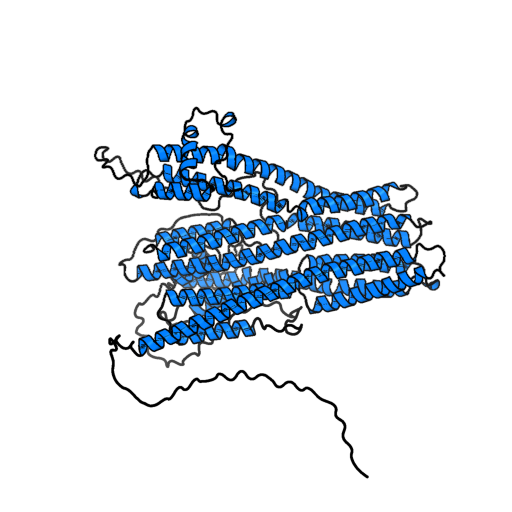N . LEU A 1 122 ? 31.008 2.912 -17.523 1.00 90.75 122 LEU A N 1
ATOM 917 C CA . LEU A 1 122 ? 31.109 3.241 -16.100 1.00 90.75 122 LEU A CA 1
ATOM 918 C C . LEU A 1 122 ? 29.733 3.319 -15.435 1.00 90.75 122 LEU A C 1
ATOM 920 O O . LEU A 1 122 ? 29.545 2.759 -14.357 1.00 90.75 122 LEU A O 1
ATOM 924 N N . LEU A 1 123 ? 28.760 3.966 -16.078 1.00 94.19 123 LEU A N 1
ATOM 925 C CA . LEU A 1 123 ? 27.406 4.100 -15.549 1.00 94.19 123 LEU A CA 1
ATOM 926 C C . LEU A 1 123 ? 26.674 2.753 -15.499 1.00 94.19 123 LEU A C 1
ATOM 928 O O . LEU A 1 123 ? 26.004 2.479 -14.504 1.00 94.19 123 LEU A O 1
ATOM 932 N N . PHE A 1 124 ? 26.820 1.876 -16.499 1.00 93.38 124 PHE A N 1
ATOM 933 C CA . PHE A 1 124 ? 26.237 0.529 -16.445 1.00 93.38 124 PHE A CA 1
ATOM 934 C C . PHE A 1 124 ? 26.928 -0.375 -15.420 1.00 93.38 124 PHE A C 1
ATOM 936 O O . PHE A 1 124 ? 26.248 -1.105 -14.697 1.00 93.38 124 PHE A O 1
ATOM 943 N N . ALA A 1 125 ? 28.254 -0.292 -15.291 1.00 90.94 125 ALA A N 1
ATOM 944 C CA . ALA A 1 125 ? 28.992 -1.002 -14.249 1.00 90.94 125 ALA A CA 1
ATOM 945 C C . ALA A 1 125 ? 28.566 -0.532 -12.847 1.00 90.94 125 ALA A C 1
ATOM 947 O O . ALA A 1 125 ? 28.310 -1.358 -11.967 1.00 90.94 125 ALA A O 1
ATOM 948 N N . ALA A 1 126 ? 28.408 0.781 -12.656 1.00 93.06 126 ALA A N 1
ATOM 949 C CA . ALA A 1 126 ? 27.864 1.362 -11.435 1.00 93.06 126 ALA A CA 1
ATOM 950 C C . ALA A 1 126 ? 26.419 0.906 -11.195 1.00 93.06 126 ALA A C 1
ATOM 952 O O . ALA A 1 126 ? 26.102 0.484 -10.090 1.00 93.06 126 ALA A O 1
ATOM 953 N N . THR A 1 127 ? 25.567 0.903 -12.224 1.00 92.00 127 THR A N 1
ATOM 954 C CA . THR A 1 127 ? 24.180 0.408 -12.152 1.00 92.00 127 THR A CA 1
ATOM 955 C C . THR A 1 127 ? 24.148 -1.038 -11.665 1.00 92.00 127 THR A C 1
ATOM 957 O O . THR A 1 127 ? 23.488 -1.331 -10.673 1.00 92.00 127 THR A O 1
ATOM 960 N N . SER A 1 128 ? 24.906 -1.936 -12.304 1.00 91.94 128 SER A N 1
ATOM 961 C CA . SER A 1 128 ? 24.961 -3.353 -11.925 1.00 91.94 128 SER A CA 1
ATOM 962 C C . SER A 1 128 ? 25.485 -3.531 -10.495 1.00 91.94 128 SER A C 1
ATOM 964 O O . SER A 1 128 ? 24.889 -4.251 -9.694 1.00 91.94 128 SER A O 1
ATOM 966 N N . THR A 1 129 ? 26.545 -2.803 -10.131 1.00 90.69 129 THR A N 1
ATOM 967 C CA . THR A 1 129 ? 27.145 -2.861 -8.789 1.00 90.69 129 THR A CA 1
ATOM 968 C C . THR A 1 129 ? 26.183 -2.359 -7.715 1.00 90.69 129 THR A C 1
ATOM 970 O O . THR A 1 129 ? 25.973 -3.035 -6.708 1.00 90.69 129 THR A O 1
ATOM 973 N N . VAL A 1 130 ? 25.565 -1.194 -7.925 1.00 91.19 130 VAL A N 1
ATOM 974 C CA . VAL A 1 130 ? 24.595 -0.615 -6.990 1.00 91.19 130 VAL A CA 1
ATOM 975 C C . VAL A 1 130 ? 23.382 -1.526 -6.868 1.00 91.19 130 VAL A C 1
ATOM 977 O O . VAL A 1 130 ? 22.980 -1.805 -5.746 1.00 91.19 130 VAL A O 1
ATOM 980 N N . MET A 1 131 ? 22.850 -2.075 -7.966 1.00 89.25 131 MET A N 1
ATOM 981 C CA . MET A 1 131 ? 21.766 -3.061 -7.897 1.00 89.25 131 MET A CA 1
ATOM 982 C C . MET A 1 131 ? 22.165 -4.289 -7.078 1.00 89.25 131 MET A C 1
ATOM 984 O O . MET A 1 131 ? 21.385 -4.719 -6.241 1.00 89.25 131 MET A O 1
ATOM 988 N N . LEU A 1 132 ? 23.376 -4.837 -7.238 1.00 87.81 132 LEU A N 1
ATOM 989 C CA . LEU A 1 132 ? 23.841 -5.960 -6.412 1.00 87.81 132 LEU A CA 1
ATOM 990 C C . LEU A 1 132 ? 23.901 -5.595 -4.922 1.00 87.81 132 LEU A C 1
ATOM 992 O O . LEU A 1 132 ? 23.486 -6.396 -4.086 1.00 87.81 132 LEU A O 1
ATOM 996 N N . VAL A 1 133 ? 24.372 -4.391 -4.584 1.00 86.19 133 VAL A N 1
ATOM 997 C CA . VAL A 1 133 ? 24.424 -3.896 -3.197 1.00 86.19 133 VAL A CA 1
ATOM 998 C C . VAL A 1 133 ? 23.021 -3.682 -2.633 1.00 86.19 133 VAL A C 1
ATOM 1000 O O . VAL A 1 133 ? 22.707 -4.188 -1.557 1.00 86.19 133 VAL A O 1
ATOM 1003 N N . VAL A 1 134 ? 22.144 -2.994 -3.363 1.00 85.19 134 VAL A N 1
ATOM 1004 C CA . VAL A 1 134 ? 20.744 -2.764 -2.974 1.00 85.19 134 VAL A CA 1
ATOM 1005 C C . VAL A 1 134 ? 20.011 -4.093 -2.852 1.00 85.19 134 VAL A C 1
ATOM 1007 O O . VAL A 1 134 ? 19.250 -4.293 -1.909 1.00 85.19 134 VAL A O 1
ATOM 1010 N N . ASN A 1 135 ? 20.335 -5.060 -3.706 1.00 83.81 135 ASN A N 1
ATOM 1011 C CA . ASN A 1 135 ? 19.826 -6.415 -3.615 1.00 83.81 135 ASN A CA 1
ATOM 1012 C C . ASN A 1 135 ? 20.334 -7.160 -2.388 1.00 83.81 135 ASN A C 1
ATOM 1014 O O . ASN A 1 135 ? 19.681 -8.120 -2.009 1.00 83.81 135 ASN A O 1
ATOM 1018 N N . LYS A 1 136 ? 21.431 -6.758 -1.748 1.00 79.19 136 LYS A N 1
ATOM 1019 C CA . LYS A 1 136 ? 21.858 -7.314 -0.456 1.00 79.19 136 LYS A CA 1
ATOM 1020 C C . LYS A 1 136 ? 21.248 -6.580 0.736 1.00 79.19 136 LYS A C 1
ATOM 1022 O O . LYS A 1 136 ? 20.980 -7.221 1.743 1.00 79.19 136 LYS A O 1
ATOM 1027 N N . VAL A 1 137 ? 21.030 -5.271 0.626 1.00 74.81 137 VAL A N 1
ATOM 1028 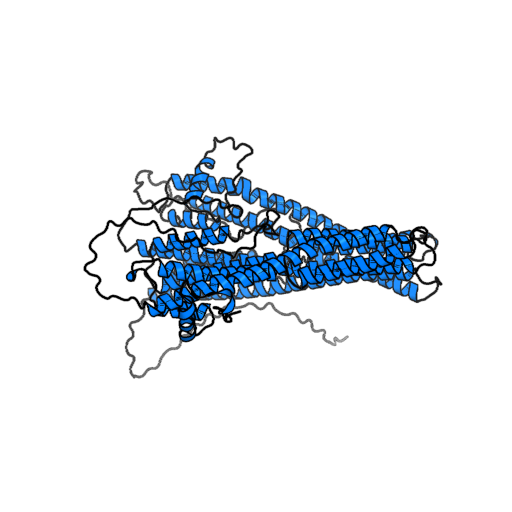C CA . VAL A 1 137 ? 20.486 -4.434 1.711 1.00 74.81 137 VAL A CA 1
ATOM 1029 C C . VAL A 1 137 ? 18.959 -4.527 1.803 1.00 74.81 137 VAL A C 1
ATOM 1031 O O . VAL A 1 137 ? 18.413 -4.515 2.899 1.00 74.81 137 VAL A O 1
ATOM 1034 N N . GLN A 1 138 ? 18.282 -4.595 0.653 1.00 73.25 138 GLN A N 1
ATOM 1035 C CA . GLN A 1 138 ? 16.826 -4.548 0.469 1.00 73.25 138 GLN A CA 1
ATOM 1036 C C . GLN A 1 138 ? 16.109 -3.534 1.367 1.00 73.25 138 GLN A C 1
ATOM 1038 O O . GLN A 1 138 ? 15.350 -3.912 2.264 1.00 73.25 138 GLN A O 1
ATOM 1043 N N . PRO A 1 139 ? 16.288 -2.232 1.097 1.00 77.88 139 PRO A N 1
ATOM 1044 C CA . PRO A 1 139 ? 15.771 -1.191 1.974 1.00 77.88 139 PRO A CA 1
ATOM 1045 C C . PRO A 1 139 ? 14.257 -1.290 2.221 1.00 77.88 139 PRO A C 1
ATOM 1047 O O . PRO A 1 139 ? 13.819 -1.076 3.344 1.00 77.88 139 PRO A O 1
ATOM 1050 N N . SER A 1 140 ? 13.457 -1.681 1.221 1.00 77.25 140 SER A N 1
ATOM 1051 C CA . SER A 1 140 ? 11.995 -1.814 1.356 1.00 77.25 140 SER A CA 1
ATOM 1052 C C . SER A 1 140 ? 11.549 -2.955 2.276 1.00 77.25 140 SER A C 1
ATOM 1054 O O . SER A 1 140 ? 10.672 -2.751 3.113 1.00 77.25 140 SER A O 1
ATOM 1056 N N . GLN A 1 141 ? 12.158 -4.137 2.154 1.00 76.94 141 GLN A N 1
ATOM 1057 C CA . GLN A 1 141 ? 11.887 -5.285 3.028 1.00 76.94 141 GLN A CA 1
ATOM 1058 C C . GLN A 1 141 ? 12.258 -4.951 4.472 1.00 76.94 141 GLN A C 1
ATOM 1060 O O . GLN A 1 141 ? 11.482 -5.104 5.412 1.00 76.94 141 GLN A O 1
ATOM 1065 N N . LEU A 1 142 ? 13.454 -4.399 4.604 1.00 77.12 142 LEU A N 1
ATOM 1066 C CA . LEU A 1 142 ? 14.063 -4.083 5.868 1.00 77.12 142 LEU A CA 1
ATOM 1067 C C . LEU A 1 142 ? 13.368 -2.889 6.556 1.00 77.12 142 LEU A C 1
ATOM 1069 O O . LEU A 1 142 ? 13.399 -2.788 7.779 1.00 77.12 142 LEU A O 1
ATOM 1073 N N . ALA A 1 143 ? 12.740 -1.974 5.809 1.00 80.88 143 ALA A N 1
ATOM 1074 C CA . ALA A 1 143 ? 11.878 -0.931 6.365 1.00 80.88 143 ALA A CA 1
ATOM 1075 C C . ALA A 1 143 ? 10.610 -1.527 6.988 1.00 80.88 143 ALA A C 1
ATOM 1077 O O . ALA A 1 143 ? 10.188 -1.085 8.057 1.00 80.88 143 ALA A O 1
ATOM 1078 N N . GLU A 1 144 ? 10.024 -2.540 6.347 1.00 77.69 144 GLU A N 1
ATOM 1079 C CA . GLU A 1 144 ? 8.774 -3.145 6.800 1.00 77.69 144 GLU A CA 1
ATOM 1080 C C . GLU A 1 144 ? 8.918 -3.911 8.106 1.00 77.69 144 GLU A C 1
ATOM 1082 O O . GLU A 1 144 ? 8.109 -3.751 9.018 1.00 77.69 144 GLU A O 1
ATOM 1087 N N . GLU A 1 145 ? 9.998 -4.668 8.246 1.00 78.75 145 GLU A N 1
ATOM 1088 C CA . GLU A 1 145 ? 10.298 -5.344 9.503 1.00 78.75 145 GLU A CA 1
ATOM 1089 C C . GLU A 1 145 ? 10.417 -4.360 10.669 1.00 78.75 145 GLU A C 1
ATOM 1091 O O . GLU A 1 145 ? 9.961 -4.657 11.768 1.00 78.75 145 GLU A O 1
ATOM 1096 N N . GLN A 1 146 ? 10.961 -3.160 10.440 1.00 83.94 146 GLN A N 1
ATOM 1097 C CA . GLN A 1 146 ? 11.055 -2.139 11.489 1.00 83.94 146 GLN A CA 1
ATOM 1098 C C . GLN A 1 146 ? 9.708 -1.512 11.813 1.00 83.94 146 GLN A C 1
ATOM 1100 O O . GLN A 1 146 ? 9.466 -1.165 12.965 1.00 83.94 146 GLN A O 1
ATOM 1105 N N . ARG A 1 147 ? 8.811 -1.374 10.831 1.00 80.81 147 ARG A N 1
ATOM 1106 C CA . ARG A 1 147 ? 7.437 -0.938 11.112 1.00 80.81 147 ARG A CA 1
ATOM 1107 C C . ARG A 1 147 ? 6.707 -1.973 11.956 1.00 80.81 147 ARG A C 1
ATOM 1109 O O . ARG A 1 147 ? 6.051 -1.598 12.926 1.00 80.81 147 ARG A O 1
ATOM 1116 N N . ASN A 1 148 ? 6.860 -3.259 11.634 1.00 80.69 148 ASN A N 1
ATOM 1117 C CA . ASN A 1 148 ? 6.275 -4.326 12.439 1.00 80.69 148 ASN A CA 1
ATOM 1118 C C . ASN A 1 148 ? 6.903 -4.385 13.840 1.00 80.69 148 ASN A C 1
ATOM 1120 O O . ASN A 1 148 ? 6.171 -4.506 14.817 1.00 80.69 148 ASN A O 1
ATOM 1124 N N . ALA A 1 149 ? 8.223 -4.212 13.959 1.00 83.56 149 ALA A N 1
ATOM 1125 C CA . ALA A 1 149 ? 8.906 -4.105 15.247 1.00 83.56 149 ALA A CA 1
ATOM 1126 C C . ALA A 1 149 ? 8.355 -2.937 16.077 1.00 83.56 149 ALA A C 1
ATOM 1128 O O . ALA A 1 149 ? 7.926 -3.139 17.208 1.00 83.56 149 ALA A O 1
ATOM 1129 N N . ALA A 1 150 ? 8.274 -1.733 15.498 1.00 86.62 150 ALA A N 1
ATOM 1130 C CA . ALA A 1 150 ? 7.721 -0.555 16.167 1.00 86.62 150 ALA A CA 1
ATOM 1131 C C . ALA A 1 150 ? 6.282 -0.789 16.654 1.00 86.62 150 ALA A C 1
ATOM 1133 O O . ALA A 1 150 ? 5.937 -0.411 17.772 1.00 86.62 150 ALA A O 1
ATOM 1134 N N . ARG A 1 151 ? 5.449 -1.458 15.845 1.00 85.12 151 ARG A N 1
ATOM 1135 C CA . ARG A 1 151 ? 4.088 -1.845 16.240 1.00 85.12 151 ARG A CA 1
ATOM 1136 C C . ARG A 1 151 ? 4.088 -2.814 17.421 1.00 85.12 151 ARG A C 1
ATOM 1138 O O . ARG A 1 151 ? 3.329 -2.607 18.361 1.00 85.12 151 ARG A O 1
ATOM 1145 N N . LEU A 1 152 ? 4.917 -3.859 17.387 1.00 83.12 152 LEU A N 1
ATOM 1146 C CA . LEU A 1 152 ? 5.000 -4.848 18.467 1.00 83.12 152 LEU A CA 1
ATOM 1147 C C . LEU A 1 152 ? 5.493 -4.226 19.780 1.00 83.12 152 LEU A C 1
ATOM 1149 O O . LEU A 1 152 ? 4.963 -4.561 20.837 1.00 83.12 152 LEU A O 1
ATOM 1153 N N . TRP A 1 153 ? 6.428 -3.277 19.714 1.00 86.69 153 TRP A N 1
ATOM 1154 C CA . TRP A 1 153 ? 6.870 -2.501 20.874 1.00 86.69 153 TRP A CA 1
ATOM 1155 C C . TRP A 1 153 ? 5.752 -1.626 21.458 1.00 86.69 153 TRP A C 1
ATOM 1157 O O . TRP A 1 153 ? 5.508 -1.694 22.660 1.00 86.69 153 TRP A O 1
ATOM 1167 N N . ARG A 1 154 ? 4.992 -0.896 20.624 1.00 85.50 154 ARG A N 1
ATOM 1168 C CA . ARG A 1 154 ? 3.799 -0.149 21.088 1.00 85.50 154 ARG A CA 1
ATOM 1169 C C . ARG A 1 154 ? 2.728 -1.063 21.670 1.00 85.50 154 ARG A C 1
ATOM 1171 O O . ARG A 1 154 ? 2.043 -0.697 22.617 1.00 85.50 154 ARG A O 1
ATOM 1178 N N . LYS A 1 155 ? 2.560 -2.257 21.099 1.00 84.38 155 LYS A N 1
ATOM 1179 C CA . LYS A 1 155 ? 1.622 -3.252 21.623 1.00 84.38 155 LYS A CA 1
ATOM 1180 C C . LYS A 1 155 ? 2.037 -3.719 23.015 1.00 84.38 155 LYS A C 1
ATOM 1182 O O . LYS A 1 155 ? 1.184 -3.803 23.888 1.00 84.38 155 LYS A O 1
ATOM 1187 N N . LEU A 1 156 ? 3.327 -3.982 23.225 1.00 83.50 156 LEU A N 1
ATOM 1188 C CA . LEU A 1 156 ? 3.863 -4.346 24.536 1.00 83.50 156 LEU A CA 1
ATOM 1189 C C . LEU A 1 156 ? 3.671 -3.219 25.559 1.00 83.50 156 LEU A C 1
ATOM 1191 O O . LEU A 1 156 ? 3.227 -3.482 26.670 1.00 83.50 156 LEU A O 1
ATOM 1195 N N . GLU A 1 157 ? 3.950 -1.973 25.173 1.00 87.75 157 GLU A N 1
ATOM 1196 C CA . GLU A 1 157 ? 3.709 -0.793 26.010 1.00 87.75 157 GLU A CA 1
ATOM 1197 C C . GLU A 1 157 ? 2.238 -0.715 26.460 1.00 87.75 157 GLU A C 1
ATOM 1199 O O . GLU A 1 157 ? 1.960 -0.618 27.657 1.00 87.75 157 GLU A O 1
ATOM 1204 N N . LYS A 1 158 ? 1.291 -0.831 25.517 1.00 80.00 158 LYS A N 1
ATOM 1205 C CA . LYS A 1 158 ? -0.150 -0.807 25.815 1.00 80.00 158 LYS A CA 1
ATOM 1206 C C . LYS A 1 158 ? -0.590 -1.985 26.684 1.00 80.00 158 LYS A C 1
ATOM 1208 O O . LYS A 1 158 ? -1.378 -1.790 27.606 1.00 80.00 158 LYS A O 1
ATOM 1213 N N . GLU A 1 159 ? -0.058 -3.183 26.440 1.00 80.00 159 GLU A N 1
ATOM 1214 C CA . GLU A 1 159 ? -0.334 -4.361 27.270 1.00 80.00 159 GLU A CA 1
ATOM 1215 C C . GLU A 1 159 ? 0.112 -4.121 28.722 1.00 80.00 159 GLU A C 1
ATOM 1217 O O . GLU A 1 159 ? -0.632 -4.414 29.654 1.00 80.00 159 GLU A O 1
ATOM 1222 N N . ILE A 1 160 ? 1.291 -3.532 28.938 1.00 80.50 160 ILE A N 1
ATOM 1223 C CA . ILE A 1 160 ? 1.779 -3.212 30.288 1.00 80.50 160 ILE A CA 1
ATOM 1224 C C . ILE A 1 160 ? 0.890 -2.152 30.954 1.00 80.50 160 ILE A C 1
ATOM 1226 O O . ILE A 1 160 ? 0.504 -2.322 32.110 1.00 80.50 160 ILE A O 1
ATOM 1230 N N . GLN A 1 161 ? 0.514 -1.093 30.230 1.00 80.44 161 GLN A N 1
ATOM 1231 C CA . GLN A 1 161 ? -0.370 -0.037 30.745 1.00 80.44 161 GLN A CA 1
ATOM 1232 C C . GLN A 1 161 ? -1.757 -0.575 31.134 1.00 80.44 161 GLN A C 1
ATOM 1234 O O . GLN A 1 161 ? -2.281 -0.205 32.183 1.00 80.44 161 GLN A O 1
ATOM 1239 N N . SER A 1 162 ? -2.330 -1.478 30.331 1.00 72.38 162 SER A N 1
ATOM 1240 C CA . SER A 1 162 ? -3.611 -2.131 30.638 1.00 72.38 162 SER A CA 1
ATOM 1241 C C . SER A 1 162 ? -3.533 -3.016 31.886 1.00 72.38 162 SER A C 1
ATOM 1243 O O . SER A 1 162 ? -4.414 -2.987 32.741 1.00 72.38 162 SER A O 1
ATOM 1245 N N . LYS A 1 163 ? -2.443 -3.774 32.052 1.00 75.38 163 LYS A N 1
ATOM 1246 C CA . LYS A 1 163 ? -2.248 -4.635 33.222 1.00 75.38 163 LYS A CA 1
ATOM 1247 C C . LYS A 1 163 ? -2.113 -3.815 34.497 1.00 75.38 163 LYS A C 1
ATOM 1249 O O . LYS A 1 163 ? -2.721 -4.167 35.504 1.00 75.38 163 LYS A O 1
ATOM 1254 N N . LEU A 1 164 ? -1.388 -2.697 34.430 1.00 77.44 164 LEU A N 1
ATOM 1255 C CA . LEU A 1 164 ? -1.242 -1.752 35.538 1.00 77.44 164 LEU A CA 1
ATOM 1256 C C . LEU A 1 164 ? -2.569 -1.098 35.954 1.00 77.44 164 LEU A C 1
ATOM 1258 O O . LEU A 1 164 ? -2.720 -0.753 37.124 1.00 77.44 164 LEU A O 1
ATOM 1262 N N . SER A 1 165 ? -3.523 -0.913 35.033 1.00 69.75 165 SER A N 1
ATOM 1263 C CA . SER A 1 165 ? -4.837 -0.343 35.359 1.00 69.75 165 SER A CA 1
ATOM 1264 C C . SER A 1 165 ? -5.844 -1.375 35.881 1.00 69.75 165 SER A C 1
ATOM 1266 O O . SER A 1 165 ? -6.796 -0.995 36.562 1.00 69.75 165 SER A O 1
ATOM 1268 N N . LEU A 1 166 ? -5.643 -2.663 35.580 1.00 64.81 166 LEU A N 1
ATOM 1269 C CA . LEU A 1 166 ? -6.585 -3.747 35.879 1.00 64.81 166 LEU A CA 1
ATOM 1270 C C . LEU A 1 166 ? -6.244 -4.565 37.129 1.00 64.81 166 LEU A C 1
ATOM 1272 O O . LEU A 1 166 ? -7.149 -5.109 37.761 1.00 64.81 166 LEU A O 1
ATOM 1276 N N . GLN A 1 167 ? -4.962 -4.737 37.457 1.00 66.69 167 GLN A N 1
ATOM 1277 C CA . GLN A 1 167 ? -4.526 -5.653 38.515 1.00 66.69 167 GLN A CA 1
ATOM 1278 C C . GLN A 1 167 ? -3.405 -5.058 39.367 1.00 66.69 167 GLN A C 1
ATOM 1280 O O . GLN A 1 167 ? -2.622 -4.233 38.905 1.00 66.69 167 GLN A O 1
ATOM 1285 N N . THR A 1 168 ? -3.301 -5.517 40.619 1.00 69.19 168 THR A N 1
ATOM 1286 C CA . THR A 1 168 ? -2.110 -5.297 41.446 1.00 69.19 168 THR A CA 1
ATOM 1287 C C . THR A 1 168 ? -0.953 -6.115 40.866 1.00 69.19 168 THR A C 1
ATOM 1289 O O . THR A 1 168 ? -1.021 -7.349 40.883 1.00 69.19 168 THR A O 1
ATOM 1292 N N . PRO A 1 169 ? 0.089 -5.460 40.330 1.00 71.81 169 PRO A N 1
ATOM 1293 C CA . PRO A 1 169 ? 1.127 -6.148 39.581 1.00 71.81 169 PRO A CA 1
ATOM 1294 C C . PRO A 1 169 ? 2.022 -6.979 40.500 1.00 71.81 169 PRO A C 1
ATOM 1296 O O . PRO A 1 169 ? 2.310 -6.596 41.635 1.00 71.81 169 PRO A O 1
ATOM 1299 N N . ARG A 1 170 ? 2.484 -8.121 39.992 1.00 75.56 170 ARG A N 1
ATOM 1300 C CA . ARG A 1 170 ? 3.387 -9.049 40.682 1.00 75.56 170 ARG A CA 1
ATOM 1301 C C . ARG A 1 170 ? 4.772 -9.026 40.039 1.00 75.56 170 ARG A C 1
ATOM 1303 O O . ARG A 1 170 ? 4.933 -8.655 38.881 1.00 75.56 170 ARG A O 1
ATOM 1310 N N . GLU A 1 171 ? 5.785 -9.502 40.762 1.00 77.44 171 GLU A N 1
ATOM 1311 C CA . GLU A 1 171 ? 7.147 -9.625 40.212 1.00 77.44 171 GLU A CA 1
ATOM 1312 C C . GLU A 1 171 ? 7.183 -10.555 38.975 1.00 77.44 171 GLU A C 1
ATOM 1314 O O . GLU A 1 171 ? 7.906 -10.286 38.021 1.00 77.44 171 GLU A O 1
ATOM 1319 N N . SER A 1 172 ? 6.307 -11.568 38.906 1.00 77.12 172 SER A N 1
ATOM 1320 C CA . SER A 1 172 ? 6.146 -12.422 37.716 1.00 77.12 172 SER A CA 1
ATOM 1321 C C . SER A 1 172 ? 5.737 -11.653 36.455 1.00 77.12 172 SER A C 1
ATOM 1323 O O . SER A 1 172 ? 6.079 -12.066 35.347 1.00 77.12 172 SER A O 1
ATOM 1325 N N . ASP A 1 173 ? 5.016 -10.538 36.608 1.00 75.44 173 ASP A N 1
ATOM 1326 C CA . ASP A 1 173 ? 4.589 -9.696 35.487 1.00 75.44 173 ASP A CA 1
ATOM 1327 C C . ASP A 1 173 ? 5.758 -8.873 34.943 1.00 75.44 173 ASP A C 1
ATOM 1329 O O . ASP A 1 173 ? 5.864 -8.675 33.731 1.00 75.44 173 ASP A O 1
ATOM 13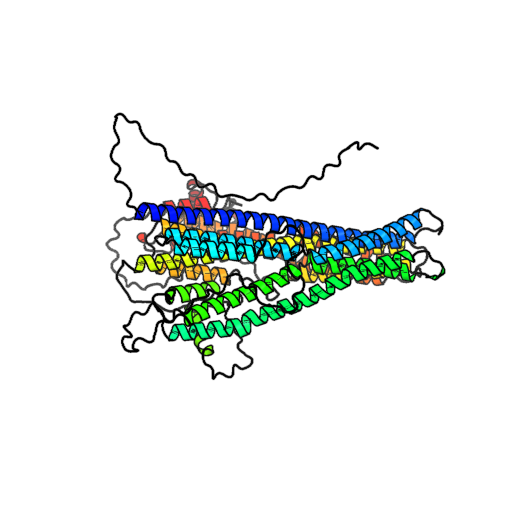33 N N . VAL A 1 174 ? 6.673 -8.453 35.825 1.00 82.12 174 VAL A N 1
ATOM 1334 C CA . VAL A 1 174 ? 7.942 -7.817 35.443 1.00 82.12 174 VAL A CA 1
ATOM 1335 C C . VAL A 1 174 ? 8.799 -8.806 34.659 1.00 82.12 174 VAL A C 1
ATOM 1337 O O . VAL A 1 174 ? 9.285 -8.463 33.582 1.00 82.12 174 VAL A O 1
ATOM 1340 N N . ASP A 1 175 ? 8.924 -10.047 35.136 1.00 80.81 175 ASP A N 1
ATOM 1341 C CA . ASP A 1 175 ? 9.684 -11.093 34.444 1.00 80.81 175 ASP A CA 1
ATOM 1342 C C . ASP A 1 175 ? 9.067 -11.450 33.086 1.00 80.81 175 ASP A C 1
ATOM 1344 O O . ASP A 1 175 ? 9.780 -11.636 32.097 1.00 80.81 175 ASP A O 1
ATOM 1348 N N . ALA A 1 176 ? 7.736 -11.523 33.001 1.00 77.75 176 ALA A N 1
ATOM 1349 C CA . ALA A 1 176 ? 7.027 -11.753 31.746 1.00 77.75 176 ALA A CA 1
ATOM 1350 C C . ALA A 1 176 ? 7.225 -10.599 30.752 1.00 77.75 176 ALA A C 1
ATOM 1352 O O . ALA A 1 176 ? 7.525 -10.839 29.578 1.00 77.75 176 ALA A O 1
ATOM 1353 N N . ALA A 1 177 ? 7.112 -9.351 31.214 1.00 79.62 177 ALA A N 1
ATOM 1354 C CA . ALA A 1 177 ? 7.371 -8.172 30.397 1.00 79.62 177 ALA A CA 1
ATOM 1355 C C . ALA A 1 177 ? 8.830 -8.151 29.914 1.00 79.62 177 ALA A C 1
ATOM 1357 O O . ALA A 1 177 ? 9.077 -7.995 28.719 1.00 79.62 177 ALA A O 1
ATOM 1358 N N . MET A 1 178 ? 9.794 -8.416 30.799 1.00 84.88 178 MET A N 1
ATOM 1359 C CA . MET A 1 178 ? 11.216 -8.482 30.458 1.00 84.88 178 MET A CA 1
ATOM 1360 C C . MET A 1 178 ? 11.522 -9.600 29.448 1.00 84.88 178 MET A C 1
ATOM 1362 O O . MET A 1 178 ? 12.264 -9.381 28.491 1.00 84.88 178 MET A O 1
ATOM 1366 N N . ARG A 1 179 ? 10.908 -10.784 29.576 1.00 81.62 179 ARG A N 1
ATOM 1367 C CA . ARG A 1 179 ? 11.029 -11.858 28.572 1.00 81.62 179 ARG A CA 1
ATOM 1368 C C . ARG A 1 179 ? 10.541 -11.412 27.193 1.00 81.62 179 ARG A C 1
ATOM 1370 O O . ARG A 1 179 ? 11.207 -11.698 26.199 1.00 81.62 179 ARG A O 1
ATOM 1377 N N . LYS A 1 180 ? 9.417 -10.691 27.122 1.00 81.25 180 LYS A N 1
ATOM 1378 C CA . LYS A 1 180 ? 8.891 -10.134 25.862 1.00 81.25 180 LYS A CA 1
ATOM 1379 C C . LYS A 1 180 ? 9.830 -9.085 25.266 1.00 81.25 180 LYS A C 1
ATOM 1381 O O . LYS A 1 180 ? 10.076 -9.126 24.065 1.00 81.25 180 LYS A O 1
ATOM 1386 N N . VAL A 1 181 ? 10.405 -8.208 26.093 1.00 84.31 181 VAL A N 1
ATOM 1387 C CA . VAL A 1 181 ? 11.430 -7.231 25.678 1.00 84.31 181 VAL A CA 1
ATOM 1388 C C . VAL A 1 181 ? 12.630 -7.948 25.046 1.00 84.31 181 VAL A C 1
ATOM 1390 O O . VAL A 1 181 ? 13.016 -7.639 23.920 1.00 84.31 181 VAL A O 1
ATOM 1393 N N . LEU A 1 182 ? 13.191 -8.949 25.732 1.00 81.81 182 LEU A N 1
ATOM 1394 C CA . LEU A 1 182 ? 14.349 -9.706 25.245 1.00 81.81 182 LEU A CA 1
ATOM 1395 C C . LEU A 1 182 ? 14.033 -10.517 23.979 1.00 81.81 182 LEU A C 1
ATOM 1397 O O . LEU A 1 182 ? 14.876 -10.639 23.090 1.00 81.81 182 LEU A O 1
ATOM 1401 N N . ALA A 1 183 ? 12.818 -11.057 23.871 1.00 79.06 183 ALA A N 1
ATOM 1402 C CA . ALA A 1 183 ? 12.366 -11.754 22.672 1.00 79.06 183 ALA A CA 1
ATOM 1403 C C . ALA A 1 183 ? 12.246 -10.811 21.469 1.00 79.06 183 ALA A C 1
ATOM 1405 O O . ALA A 1 183 ? 12.702 -11.162 20.380 1.00 79.06 183 ALA A O 1
ATOM 1406 N N . LEU A 1 184 ? 11.690 -9.611 21.665 1.00 79.25 184 LEU A N 1
ATOM 1407 C CA . LEU A 1 184 ? 11.590 -8.597 20.615 1.00 79.25 184 LEU A CA 1
ATOM 1408 C C . LEU A 1 184 ? 12.969 -8.099 20.174 1.00 79.25 184 LEU A C 1
ATOM 1410 O O . LEU A 1 184 ? 13.200 -7.998 18.972 1.00 79.25 184 LEU A O 1
ATOM 1414 N N . ASP A 1 185 ? 13.905 -7.884 21.102 1.00 79.00 185 ASP A N 1
ATOM 1415 C CA . ASP A 1 185 ? 15.297 -7.537 20.767 1.00 79.00 185 ASP A CA 1
ATOM 1416 C C . ASP A 1 185 ? 15.994 -8.625 19.952 1.00 79.00 185 ASP A C 1
ATOM 1418 O O . ASP A 1 185 ? 16.754 -8.338 19.026 1.00 79.00 185 ASP A O 1
ATOM 1422 N N . LYS A 1 186 ? 15.740 -9.892 20.292 1.00 76.06 186 LYS A N 1
ATOM 1423 C CA . LYS A 1 186 ? 16.300 -11.034 19.568 1.00 76.06 186 LYS A CA 1
ATOM 1424 C C . LYS A 1 186 ? 15.673 -11.190 18.181 1.00 76.06 186 LYS A C 1
ATOM 1426 O O . LYS A 1 186 ? 16.377 -11.553 17.242 1.00 76.06 186 LYS A O 1
ATOM 1431 N N . ALA A 1 187 ? 14.369 -10.945 18.056 1.00 71.25 187 ALA A N 1
ATOM 1432 C CA . ALA A 1 187 ? 13.632 -11.052 16.799 1.00 71.25 187 ALA A CA 1
ATOM 1433 C C . ALA A 1 187 ? 13.927 -9.884 15.844 1.00 71.25 187 ALA A C 1
ATOM 1435 O O . ALA A 1 187 ? 13.999 -10.087 14.633 1.00 71.25 187 ALA A O 1
ATOM 1436 N N . TYR A 1 188 ? 14.129 -8.680 16.385 1.00 73.31 188 TYR A N 1
ATOM 1437 C CA . TYR A 1 188 ? 14.395 -7.456 15.631 1.00 73.31 188 TYR A CA 1
ATOM 1438 C C . TYR A 1 188 ? 15.666 -6.778 16.139 1.00 73.31 188 TYR A C 1
ATOM 1440 O O . TYR A 1 188 ? 15.603 -5.687 16.713 1.00 73.31 188 TYR A O 1
ATOM 1448 N N . PRO A 1 189 ? 16.838 -7.392 15.913 1.00 66.88 189 PRO A N 1
ATOM 1449 C CA . PRO A 1 189 ? 18.080 -6.779 16.333 1.00 66.88 189 PRO A CA 1
ATOM 1450 C C . PRO A 1 189 ? 18.254 -5.437 15.593 1.00 66.88 189 PRO A C 1
ATOM 1452 O O . PRO A 1 189 ? 17.813 -5.260 14.450 1.00 66.88 189 PRO A O 1
ATOM 1455 N N . LEU A 1 190 ? 18.926 -4.479 16.237 1.00 64.88 190 LEU A N 1
ATOM 1456 C CA . LEU A 1 190 ? 19.175 -3.132 15.705 1.00 64.88 190 LEU A CA 1
ATOM 1457 C C . LEU A 1 190 ? 20.469 -2.955 14.860 1.00 64.88 190 LEU A C 1
ATOM 1459 O O . LEU A 1 190 ? 20.877 -1.801 14.691 1.00 64.88 190 LEU A O 1
ATOM 1463 N N . PRO A 1 191 ? 21.190 -3.977 14.326 1.00 55.09 191 PRO A N 1
ATOM 1464 C CA . PRO A 1 191 ? 22.451 -3.700 13.659 1.00 55.09 191 PRO A CA 1
ATOM 1465 C C . PRO A 1 191 ? 22.230 -2.832 12.415 1.00 55.09 191 PRO A C 1
ATOM 1467 O O . PRO A 1 191 ? 21.351 -3.058 11.583 1.00 55.09 191 PRO A O 1
ATOM 1470 N N . LEU A 1 192 ? 23.078 -1.810 12.314 1.00 48.78 192 LEU A N 1
ATOM 1471 C CA . LEU A 1 192 ? 23.075 -0.782 11.273 1.00 48.78 192 LEU A CA 1
ATOM 1472 C C . LEU A 1 192 ? 23.658 -1.275 9.930 1.00 48.78 192 LEU A C 1
ATOM 1474 O O . LEU A 1 192 ? 23.640 -0.529 8.954 1.00 48.78 192 LEU A O 1
ATOM 1478 N N . LEU A 1 193 ? 24.182 -2.507 9.863 1.00 44.31 193 LEU A N 1
ATOM 1479 C CA . LEU A 1 193 ? 24.874 -3.077 8.698 1.00 44.31 193 LEU A CA 1
ATOM 1480 C C . LEU A 1 193 ? 24.247 -4.408 8.231 1.00 44.31 193 LEU A C 1
ATOM 1482 O O . LEU A 1 193 ? 23.685 -5.141 9.046 1.00 44.31 193 LEU A O 1
ATOM 1486 N N . PRO A 1 194 ? 24.341 -4.731 6.923 1.00 41.88 194 PRO A N 1
ATOM 1487 C CA . PRO A 1 194 ? 23.628 -5.836 6.292 1.00 41.88 194 PRO A CA 1
ATOM 1488 C C . PRO A 1 194 ? 24.289 -7.171 6.633 1.00 41.88 194 PRO A C 1
ATOM 1490 O O . PRO A 1 194 ? 25.229 -7.618 5.982 1.00 41.88 194 PRO A O 1
ATOM 1493 N N . GLY A 1 195 ? 23.785 -7.826 7.664 1.00 48.47 195 GLY A N 1
ATOM 1494 C CA . GLY A 1 195 ? 24.157 -9.193 7.971 1.00 48.47 195 GLY A CA 1
ATOM 1495 C C . GLY A 1 195 ? 23.352 -9.673 9.149 1.00 48.47 195 GLY A C 1
ATOM 1496 O O . GLY A 1 195 ? 23.817 -9.494 10.263 1.00 48.47 195 GLY A O 1
ATOM 1497 N N . MET A 1 196 ? 22.153 -10.213 8.891 1.00 46.91 196 MET A N 1
ATOM 1498 C CA . MET A 1 196 ? 21.496 -11.237 9.729 1.00 46.91 196 MET A CA 1
ATOM 1499 C C . MET A 1 196 ? 20.084 -11.656 9.275 1.00 46.91 196 MET A C 1
ATOM 1501 O O . MET A 1 196 ? 19.448 -12.445 9.966 1.00 46.91 196 MET A O 1
ATOM 1505 N N . LEU A 1 197 ? 19.609 -11.228 8.100 1.00 51.25 197 LEU A N 1
ATOM 1506 C CA . LEU A 1 197 ? 18.413 -11.806 7.477 1.00 51.25 197 LEU A CA 1
ATOM 1507 C C . LEU A 1 197 ? 18.769 -12.418 6.125 1.00 51.25 197 LEU A C 1
ATOM 1509 O O . LEU A 1 197 ? 19.332 -11.757 5.249 1.00 51.25 197 LEU A O 1
ATOM 1513 N N . GLU A 1 198 ? 18.464 -13.704 5.955 1.00 51.25 198 GLU A N 1
ATOM 1514 C CA . GLU A 1 198 ? 18.525 -14.341 4.644 1.00 51.25 198 GLU A CA 1
ATOM 1515 C C . GLU A 1 198 ? 17.430 -13.730 3.758 1.00 51.25 198 GLU A C 1
ATOM 1517 O O . GLU A 1 198 ? 16.267 -14.108 3.862 1.00 51.25 198 GLU A O 1
ATOM 1522 N N . LYS A 1 199 ? 17.811 -12.821 2.843 1.00 52.19 199 LYS A N 1
ATOM 1523 C CA . LYS A 1 199 ? 16.944 -12.251 1.782 1.00 52.19 199 LYS A CA 1
ATOM 1524 C C . LYS A 1 199 ? 16.036 -13.294 1.120 1.00 52.19 199 LYS A C 1
ATOM 1526 O O . LYS A 1 199 ? 14.913 -13.013 0.711 1.00 52.19 199 LYS A O 1
ATOM 1531 N N . PHE A 1 200 ? 16.564 -14.501 0.958 1.00 56.66 200 PHE A N 1
ATOM 1532 C CA . PHE A 1 200 ? 15.908 -15.605 0.287 1.00 56.66 200 PHE A CA 1
ATOM 1533 C C . PHE A 1 200 ? 15.940 -16.840 1.177 1.00 56.66 200 PHE A C 1
ATOM 1535 O O . PHE A 1 200 ? 16.806 -17.697 0.973 1.00 56.66 200 PHE A O 1
ATOM 1542 N N . PRO A 1 201 ? 15.003 -16.967 2.129 1.00 57.94 201 PRO A N 1
ATOM 1543 C CA . PRO A 1 201 ? 14.965 -18.158 2.952 1.00 57.94 201 PRO A CA 1
ATOM 1544 C C . PRO A 1 201 ? 14.743 -19.379 2.052 1.00 57.94 201 PRO A C 1
ATOM 1546 O O . PRO A 1 201 ? 13.969 -19.344 1.084 1.00 57.94 201 PRO A O 1
ATOM 1549 N N . LYS A 1 202 ? 15.445 -20.477 2.350 1.00 57.59 202 LYS A N 1
ATOM 1550 C CA . LYS A 1 202 ? 15.277 -21.750 1.622 1.00 57.59 202 LYS A CA 1
ATOM 1551 C C . LYS A 1 202 ? 13.869 -22.324 1.806 1.00 57.59 202 LYS A C 1
ATOM 1553 O O . LYS A 1 202 ? 13.366 -23.006 0.916 1.00 57.59 202 LYS A O 1
ATOM 1558 N N . LYS A 1 203 ? 13.220 -22.001 2.929 1.00 65.50 203 LYS A N 1
ATOM 1559 C CA . LYS A 1 203 ? 11.847 -22.381 3.260 1.00 65.50 203 LYS A CA 1
ATOM 1560 C C . LYS A 1 203 ? 11.080 -21.147 3.738 1.00 65.50 203 LYS A C 1
ATOM 1562 O O . LYS A 1 203 ? 11.533 -20.450 4.636 1.00 65.50 203 LYS A O 1
ATOM 1567 N N . VAL A 1 204 ? 9.933 -20.865 3.117 1.00 65.81 204 VAL A N 1
ATOM 1568 C CA . VAL A 1 204 ? 9.028 -19.796 3.569 1.00 65.81 204 VAL A CA 1
ATOM 1569 C C . VAL A 1 204 ? 8.251 -20.329 4.763 1.00 65.81 204 VAL A C 1
ATOM 1571 O O . VAL A 1 204 ? 7.370 -21.173 4.592 1.00 65.81 204 VAL A O 1
ATOM 1574 N N . GLU A 1 205 ? 8.617 -19.862 5.952 1.00 67.94 205 GLU A N 1
ATOM 1575 C CA . GLU A 1 205 ? 7.938 -20.181 7.204 1.00 67.94 205 GLU A CA 1
ATOM 1576 C C . GLU A 1 205 ? 7.269 -18.927 7.782 1.00 67.94 205 GLU A C 1
ATOM 1578 O O . GLU A 1 205 ? 7.772 -17.814 7.584 1.00 67.94 205 GLU A O 1
ATOM 1583 N N . PRO A 1 206 ? 6.134 -19.085 8.481 1.00 63.50 206 PRO A N 1
ATOM 1584 C CA . PRO A 1 206 ? 5.496 -17.987 9.197 1.00 63.50 206 PRO A CA 1
ATOM 1585 C C . PRO A 1 206 ? 6.430 -17.369 10.236 1.00 63.50 206 PRO A C 1
ATOM 1587 O O . PRO A 1 206 ? 7.239 -18.064 10.851 1.00 63.50 206 PRO A O 1
ATOM 1590 N N . THR A 1 207 ? 6.294 -16.066 10.461 1.00 60.69 207 THR A N 1
ATOM 1591 C CA . THR A 1 207 ? 7.081 -15.357 11.473 1.00 60.69 207 THR A CA 1
ATOM 1592 C C . THR A 1 207 ? 6.659 -15.774 12.889 1.00 60.69 207 THR A C 1
ATOM 1594 O O . THR A 1 207 ? 5.479 -15.694 13.217 1.00 60.69 207 THR A O 1
ATOM 1597 N N . CYS A 1 208 ? 7.610 -16.164 13.743 1.00 59.47 208 CYS A N 1
ATOM 1598 C CA . CYS A 1 208 ? 7.384 -16.379 15.179 1.00 59.47 208 CYS A CA 1
ATOM 1599 C C . CYS A 1 208 ? 7.884 -15.149 15.956 1.00 59.47 208 CYS A C 1
ATOM 1601 O O . CYS A 1 208 ? 9.067 -14.819 15.875 1.00 59.47 208 CYS A O 1
ATOM 1603 N N . TRP A 1 209 ? 7.000 -14.455 16.682 1.00 59.62 209 TRP A N 1
ATOM 1604 C CA . TRP A 1 209 ? 7.348 -13.212 17.402 1.00 59.62 209 TRP A CA 1
ATOM 1605 C C . TRP A 1 209 ? 7.558 -13.385 18.903 1.00 59.62 209 TRP A C 1
ATOM 1607 O O . TRP A 1 209 ? 8.165 -12.523 19.533 1.00 59.62 209 TRP A O 1
ATOM 1617 N N . TRP A 1 210 ? 7.049 -14.472 19.475 1.00 60.84 210 TRP A N 1
ATOM 1618 C CA . TRP A 1 210 ? 7.094 -14.735 20.908 1.00 60.84 210 TRP A CA 1
ATOM 1619 C C . TRP A 1 210 ? 7.771 -16.089 21.129 1.00 60.84 210 TRP A C 1
ATOM 1621 O O . TRP A 1 210 ? 7.594 -16.987 20.301 1.00 60.84 210 TRP A O 1
ATOM 1631 N N . PRO A 1 211 ? 8.577 -16.252 22.190 1.00 48.41 211 PRO A N 1
ATOM 1632 C CA . PRO A 1 211 ? 9.048 -17.569 22.589 1.00 48.41 211 PRO A CA 1
ATOM 1633 C C . PRO A 1 211 ? 7.828 -18.425 22.928 1.00 48.41 211 PRO A C 1
ATOM 1635 O O . PRO A 1 211 ? 6.895 -17.917 23.548 1.00 48.41 211 PRO A O 1
ATOM 1638 N N . ARG A 1 212 ? 7.850 -19.707 22.553 1.00 49.34 212 ARG A N 1
ATOM 1639 C CA . ARG A 1 212 ? 6.902 -20.678 23.105 1.00 49.34 212 ARG A CA 1
ATOM 1640 C C . ARG A 1 212 ? 7.071 -20.633 24.622 1.00 49.34 212 ARG A C 1
ATOM 1642 O O . ARG A 1 212 ? 8.217 -20.703 25.081 1.00 49.34 212 ARG A O 1
ATOM 1649 N N . GLU A 1 213 ? 6.000 -20.451 25.388 1.00 46.16 213 GLU A N 1
ATOM 1650 C CA . GLU A 1 213 ? 6.126 -20.582 26.835 1.00 46.16 213 GLU A CA 1
ATOM 1651 C C . GLU A 1 213 ? 6.476 -22.046 27.115 1.00 46.16 213 GLU A C 1
ATOM 1653 O O . GLU A 1 213 ? 5.667 -22.956 26.955 1.00 46.16 213 GLU A O 1
ATOM 1658 N N . GLU A 1 214 ? 7.744 -22.305 27.443 1.00 30.89 214 GLU A N 1
ATOM 1659 C CA . GLU A 1 214 ? 8.151 -23.594 27.983 1.00 30.89 214 GLU A CA 1
ATOM 1660 C C . GLU A 1 214 ? 7.568 -23.683 29.389 1.00 30.89 214 GLU A C 1
ATOM 1662 O O . GLU A 1 214 ? 8.217 -23.356 30.387 1.00 30.89 214 GLU A O 1
ATOM 1667 N N . TYR A 1 215 ? 6.317 -24.124 29.477 1.00 35.19 215 TYR A N 1
ATOM 1668 C CA . TYR A 1 215 ? 5.814 -24.679 30.713 1.00 35.19 215 TYR A CA 1
ATOM 1669 C C . TYR A 1 215 ? 6.678 -25.896 31.023 1.00 35.19 215 TYR A C 1
ATOM 1671 O O . TYR A 1 215 ? 6.578 -26.947 30.388 1.00 35.19 215 TYR A O 1
ATOM 1679 N N . LYS A 1 216 ? 7.566 -25.748 32.010 1.00 28.48 216 LYS A N 1
ATOM 1680 C CA . LYS A 1 216 ? 8.114 -26.909 32.701 1.00 28.48 216 LYS A CA 1
ATOM 1681 C C . LYS A 1 216 ? 6.904 -27.688 33.193 1.00 28.48 216 LYS A C 1
ATOM 1683 O O . LYS A 1 216 ? 6.203 -27.208 34.080 1.00 28.48 216 LYS A O 1
ATOM 1688 N N . GLN A 1 217 ? 6.664 -28.863 32.612 1.00 29.30 217 GLN A N 1
ATOM 1689 C CA . GLN A 1 217 ? 5.881 -29.900 33.264 1.00 29.30 217 GLN A CA 1
ATOM 1690 C C . GLN A 1 217 ? 6.502 -30.075 34.648 1.00 29.30 217 GLN A C 1
ATOM 1692 O O . GLN A 1 217 ? 7.543 -30.709 34.798 1.00 29.30 217 GLN A O 1
ATOM 1697 N N . SER A 1 218 ? 5.921 -29.450 35.669 1.00 29.38 218 SER A N 1
ATOM 1698 C CA . SER A 1 218 ? 6.114 -29.958 37.009 1.00 29.38 218 SER A CA 1
ATOM 1699 C C . SER A 1 218 ? 5.494 -31.343 36.967 1.00 29.38 218 SER A C 1
ATOM 1701 O O . SER A 1 218 ? 4.283 -31.461 36.790 1.00 29.38 218 SER A O 1
ATOM 1703 N N . GLU A 1 219 ? 6.329 -32.378 37.045 1.00 32.56 219 GLU A N 1
ATOM 1704 C CA . GLU A 1 219 ? 5.905 -33.723 37.412 1.00 32.56 219 GLU A CA 1
ATOM 1705 C C . GLU A 1 219 ? 5.176 -33.617 38.752 1.00 32.56 219 GLU A C 1
ATOM 1707 O O . GLU A 1 219 ? 5.765 -33.713 39.826 1.00 32.56 219 GLU A O 1
ATOM 1712 N N . THR A 1 220 ? 3.880 -33.335 38.708 1.00 29.20 220 THR A N 1
ATOM 1713 C CA . THR A 1 220 ? 3.013 -33.559 39.846 1.00 29.20 220 THR A CA 1
ATOM 1714 C C . THR A 1 220 ? 2.623 -35.018 39.739 1.00 29.20 220 THR A C 1
ATOM 1716 O O . THR A 1 220 ? 1.864 -35.427 38.860 1.00 29.20 220 THR A O 1
ATOM 1719 N N . THR A 1 221 ? 3.269 -35.811 40.586 1.00 30.34 221 THR A N 1
ATOM 1720 C CA . THR A 1 221 ? 2.929 -37.192 40.898 1.00 30.34 221 THR A CA 1
ATOM 1721 C C . THR A 1 221 ? 1.418 -37.378 40.914 1.00 30.34 221 THR A C 1
ATOM 1723 O O . THR A 1 221 ? 0.693 -36.569 41.488 1.00 30.34 221 THR A O 1
ATOM 1726 N N . ALA A 1 222 ? 0.967 -38.453 40.267 1.00 35.28 222 ALA A N 1
ATOM 1727 C CA . ALA A 1 222 ? -0.418 -38.889 40.229 1.00 35.28 222 ALA A CA 1
ATOM 1728 C C . ALA A 1 222 ? -1.050 -38.817 41.630 1.00 35.28 222 ALA A C 1
ATOM 1730 O O . ALA A 1 222 ? -0.738 -39.626 42.502 1.00 35.28 222 ALA A O 1
ATOM 1731 N N . VAL A 1 223 ? -1.925 -37.833 41.836 1.00 31.33 223 VAL A N 1
ATOM 1732 C CA . VAL A 1 223 ? -2.847 -37.792 42.968 1.00 31.33 223 VAL A CA 1
ATOM 1733 C C . VAL A 1 223 ? -4.252 -37.940 42.401 1.00 31.33 223 VAL A C 1
ATOM 1735 O O . VAL A 1 223 ? -4.639 -37.247 41.464 1.00 31.33 223 VAL A O 1
ATOM 1738 N N . ASP A 1 224 ? -4.938 -38.923 42.973 1.00 28.53 224 ASP A N 1
ATOM 1739 C CA . ASP A 1 224 ? -6.243 -39.494 42.659 1.00 28.53 224 ASP A CA 1
ATOM 1740 C C . ASP A 1 224 ? -7.246 -38.660 41.846 1.00 28.53 224 ASP A C 1
ATOM 1742 O O . ASP A 1 224 ? -7.675 -37.559 42.194 1.00 28.53 224 ASP A O 1
ATOM 1746 N N . GLU A 1 225 ? -7.744 -39.339 40.819 1.00 35.59 225 GLU A N 1
ATOM 1747 C CA . GLU A 1 225 ? -8.732 -38.976 39.806 1.00 35.59 225 GLU A CA 1
ATOM 1748 C C . GLU A 1 225 ? -10.176 -38.852 40.357 1.00 35.59 225 GLU A C 1
ATOM 1750 O O . GLU A 1 225 ? -11.130 -39.321 39.736 1.00 35.59 225 GLU A O 1
ATOM 1755 N N . LYS A 1 226 ? -10.382 -38.268 41.552 1.00 30.36 226 LYS A N 1
ATOM 1756 C CA . LYS A 1 226 ? -11.695 -38.343 42.236 1.00 30.36 226 LYS A CA 1
ATOM 1757 C C . LYS A 1 226 ? -12.294 -37.078 42.849 1.00 30.36 226 LYS A C 1
ATOM 1759 O O . LYS A 1 226 ? -13.345 -37.175 43.478 1.00 30.36 226 LYS A O 1
ATOM 1764 N N . TYR A 1 227 ? -11.738 -35.896 42.598 1.00 32.22 227 TYR A N 1
ATOM 1765 C CA . TYR A 1 227 ? -12.393 -34.628 42.956 1.00 32.22 227 TYR A CA 1
ATOM 1766 C C . TYR A 1 227 ? -12.350 -33.630 41.799 1.00 32.22 227 TYR A C 1
ATOM 1768 O O . TYR A 1 227 ? -11.625 -32.642 41.818 1.00 32.22 227 TYR A O 1
ATOM 1776 N N . GLN A 1 228 ? -13.168 -33.879 40.776 1.00 33.06 228 GLN A N 1
ATOM 1777 C CA . GLN A 1 228 ? -13.478 -32.889 39.747 1.00 33.06 228 GLN A CA 1
ATOM 1778 C C . GLN A 1 228 ? -14.596 -31.978 40.277 1.00 33.06 228 GLN A C 1
ATOM 1780 O O . GLN A 1 228 ? -15.772 -32.136 39.957 1.00 33.06 228 GLN A O 1
ATOM 1785 N N . THR A 1 229 ? -14.249 -31.064 41.184 1.00 34.47 229 THR A N 1
ATOM 1786 C CA . THR A 1 229 ? -15.186 -30.041 41.661 1.00 34.47 229 THR A CA 1
ATOM 1787 C C . THR A 1 229 ? -15.344 -28.948 40.607 1.00 34.47 229 THR A C 1
ATOM 1789 O O . THR A 1 229 ? -14.377 -28.287 40.239 1.00 34.47 229 THR A O 1
ATOM 1792 N N . ASN A 1 230 ? -16.585 -28.780 40.140 1.00 41.34 230 ASN A N 1
ATOM 1793 C CA . ASN A 1 230 ? -17.087 -27.728 39.253 1.00 41.34 230 ASN A CA 1
ATOM 1794 C C . ASN A 1 230 ? -16.545 -26.325 39.594 1.00 41.34 230 ASN A C 1
ATOM 1796 O O . ASN A 1 230 ? -17.131 -25.612 40.405 1.00 41.34 230 ASN A O 1
ATOM 1800 N N . TYR A 1 231 ? -15.502 -25.891 38.896 1.00 41.16 231 TYR A N 1
ATOM 1801 C CA . TYR A 1 231 ? -15.199 -24.476 38.692 1.00 41.16 231 TYR A CA 1
ATOM 1802 C C . TYR A 1 231 ? -14.952 -24.262 37.197 1.00 41.16 231 TYR A C 1
ATOM 1804 O O . TYR A 1 231 ? -13.846 -24.426 36.690 1.00 41.16 231 TYR A O 1
ATOM 1812 N N . SER A 1 232 ? -16.019 -23.952 36.455 1.00 53.06 232 SER A N 1
ATOM 1813 C CA . SER A 1 232 ? -15.930 -23.629 35.031 1.00 53.06 232 SER A CA 1
ATOM 1814 C C . SER A 1 232 ? -15.455 -22.185 34.864 1.00 53.06 232 SER A C 1
ATOM 1816 O O . SER A 1 232 ? -16.238 -21.246 35.023 1.00 53.06 232 SER A O 1
ATOM 1818 N N . ASN A 1 233 ? -14.183 -21.983 34.522 1.00 69.69 233 ASN A N 1
ATOM 1819 C CA . ASN A 1 233 ? -13.643 -20.675 34.139 1.00 69.69 233 ASN A CA 1
ATOM 1820 C C . ASN A 1 233 ? -14.110 -20.269 32.721 1.00 69.69 233 ASN A C 1
ATOM 1822 O O . ASN A 1 233 ? -13.310 -20.159 31.798 1.00 69.69 233 ASN A O 1
ATOM 1826 N N . GLY A 1 234 ? -15.423 -20.147 32.497 1.00 69.12 234 GLY A N 1
ATOM 1827 C CA . GLY A 1 234 ? -16.026 -19.776 31.202 1.00 69.12 234 GLY A CA 1
ATOM 1828 C C . GLY A 1 234 ? -15.834 -20.777 30.044 1.00 69.12 234 GLY A C 1
ATOM 1829 O O . GLY A 1 234 ? -16.486 -20.644 29.013 1.00 69.12 234 GLY A O 1
ATOM 1830 N N . TRP A 1 235 ? -14.976 -21.792 30.190 1.00 78.94 235 TRP A N 1
ATOM 1831 C CA . TRP A 1 235 ? -14.739 -22.833 29.187 1.00 78.94 235 TRP A CA 1
ATOM 1832 C C . TRP A 1 235 ? -15.851 -23.887 29.185 1.00 78.94 235 TRP A C 1
ATOM 1834 O O . TRP A 1 235 ? -16.206 -24.445 30.223 1.00 78.94 235 TRP A O 1
ATOM 1844 N N . SER A 1 236 ? -16.369 -24.193 27.995 1.00 82.56 236 SER A N 1
ATOM 1845 C CA . SER A 1 236 ? -17.320 -25.281 27.745 1.00 82.56 236 SER A CA 1
ATOM 1846 C C . SER A 1 236 ? -16.763 -26.232 26.684 1.00 82.56 236 SER A C 1
ATOM 1848 O O . SER A 1 236 ? -15.985 -25.814 25.827 1.00 82.56 236 SER A O 1
ATOM 1850 N N . LYS A 1 237 ? -17.199 -27.499 26.678 1.00 81.44 237 LYS A N 1
ATOM 1851 C CA . LYS A 1 237 ? -16.828 -28.470 25.626 1.00 81.44 237 LYS A CA 1
ATOM 1852 C C . LYS A 1 237 ? -17.151 -27.942 24.221 1.00 81.44 237 LYS A C 1
ATOM 1854 O O . LYS A 1 237 ? -16.395 -28.112 23.272 1.00 81.44 237 LYS A O 1
ATOM 1859 N N . GLU A 1 238 ? -18.270 -27.238 24.125 1.00 82.56 238 GLU A N 1
ATOM 1860 C CA . GLU A 1 238 ? -18.728 -26.532 22.936 1.00 82.56 238 GLU A CA 1
ATOM 1861 C C . GLU A 1 238 ? -17.759 -25.448 22.441 1.00 82.56 238 GLU A C 1
ATOM 1863 O O . GLU A 1 238 ? -17.571 -25.292 21.228 1.00 82.56 238 GLU A O 1
ATOM 1868 N N . LEU A 1 239 ? -17.158 -24.696 23.364 1.00 81.88 239 LEU A N 1
ATOM 1869 C CA . LEU A 1 239 ? -16.137 -23.696 23.066 1.00 81.88 239 LEU A CA 1
ATOM 1870 C C . LEU A 1 239 ? -14.823 -24.366 22.647 1.00 81.88 239 LEU A C 1
ATOM 1872 O O . LEU A 1 239 ? -14.242 -23.963 21.644 1.00 81.88 239 LEU A O 1
ATOM 1876 N N . GLU A 1 240 ? -14.397 -25.425 23.341 1.00 84.25 240 GLU A N 1
ATOM 1877 C CA . GLU A 1 240 ? -13.179 -26.174 22.997 1.00 84.25 240 GLU A CA 1
ATOM 1878 C C . GLU A 1 240 ? -13.240 -26.762 21.582 1.00 84.25 240 GLU A C 1
ATOM 1880 O O . GLU A 1 240 ? -12.287 -26.638 20.813 1.00 84.25 240 GLU A O 1
ATOM 1885 N N . GLU A 1 241 ? -14.369 -27.362 21.196 1.00 84.75 241 GLU A N 1
ATOM 1886 C CA . GLU A 1 241 ? -14.571 -27.853 19.830 1.00 84.75 241 GLU A CA 1
ATOM 1887 C C . GLU A 1 241 ? -14.576 -26.701 18.813 1.00 84.75 241 GLU A C 1
ATOM 1889 O O . GLU A 1 241 ? -13.996 -26.823 17.736 1.00 84.75 241 GLU A O 1
ATOM 1894 N N . SER A 1 242 ? -15.171 -25.555 19.155 1.00 83.75 242 SER A N 1
ATOM 1895 C CA . SER A 1 242 ? -15.153 -24.377 18.276 1.00 83.75 242 SER A CA 1
ATOM 1896 C C . SER A 1 242 ? -13.723 -23.869 18.053 1.00 83.75 242 SER A C 1
ATOM 1898 O O . SER A 1 242 ? -13.339 -23.631 16.910 1.00 83.75 242 SER A O 1
ATOM 1900 N N . MET A 1 243 ? -12.911 -23.778 19.112 1.00 87.19 243 MET A N 1
ATOM 1901 C CA . MET A 1 243 ? -11.509 -23.351 19.035 1.00 87.19 243 MET A CA 1
ATOM 1902 C C . MET A 1 243 ? -10.642 -24.348 18.254 1.00 87.19 243 MET A C 1
ATOM 1904 O O . MET A 1 243 ? -9.878 -23.934 17.384 1.00 87.19 243 MET A O 1
ATOM 1908 N N . LYS A 1 244 ? -10.827 -25.663 18.452 1.00 85.94 244 LYS A N 1
ATOM 1909 C CA . LYS A 1 244 ? -10.169 -26.706 17.636 1.00 85.94 244 LYS A CA 1
ATOM 1910 C C . LYS A 1 244 ? -10.505 -26.576 16.150 1.00 85.94 244 LYS A C 1
ATOM 1912 O O . LYS A 1 244 ? -9.630 -26.708 15.296 1.00 85.94 244 LYS A O 1
ATOM 1917 N N . GLY A 1 245 ? -11.772 -26.305 15.838 1.00 83.88 245 GLY A N 1
ATOM 1918 C CA . GLY A 1 245 ? -12.219 -26.040 14.474 1.00 83.88 245 GLY A CA 1
ATOM 1919 C C . GLY A 1 245 ? -11.559 -24.800 13.867 1.00 83.88 245 GLY A C 1
ATOM 1920 O O . GLY A 1 245 ? -11.078 -24.858 12.736 1.00 83.88 245 GLY A O 1
ATOM 1921 N N . VAL A 1 246 ? -11.483 -23.702 14.627 1.00 84.31 246 VAL A N 1
ATOM 1922 C CA . VAL A 1 246 ? -10.813 -22.457 14.213 1.00 84.31 246 VAL A CA 1
ATOM 1923 C C . VAL A 1 246 ? -9.324 -22.693 13.941 1.00 84.31 246 VAL A C 1
ATOM 1925 O O . VAL A 1 246 ? -8.861 -22.341 12.858 1.00 84.31 246 VAL A O 1
ATOM 1928 N N . ALA A 1 247 ? -8.594 -23.334 14.860 1.00 84.50 247 ALA A N 1
ATOM 1929 C CA . ALA A 1 247 ? -7.167 -23.632 14.701 1.00 84.50 247 ALA A CA 1
ATOM 1930 C C . ALA A 1 247 ? -6.883 -24.444 13.425 1.00 84.50 247 ALA A C 1
ATOM 1932 O O . ALA A 1 247 ? -5.997 -24.103 12.641 1.00 84.50 247 ALA A O 1
ATOM 1933 N N . LYS A 1 248 ? -7.711 -25.456 13.135 1.00 83.19 248 LYS A N 1
ATOM 1934 C CA . LYS A 1 248 ? -7.584 -26.263 11.913 1.00 83.19 248 LYS A CA 1
ATOM 1935 C C . LYS A 1 248 ? -7.779 -25.441 10.635 1.00 83.19 248 LYS A C 1
ATOM 1937 O O . LYS A 1 248 ? -7.043 -25.630 9.667 1.00 83.19 248 LYS A O 1
ATOM 1942 N N . VAL A 1 249 ? -8.763 -24.539 10.607 1.00 81.38 249 VAL A N 1
ATOM 1943 C CA . VAL A 1 249 ? -9.002 -23.674 9.438 1.00 81.38 249 VAL A CA 1
ATOM 1944 C C . VAL A 1 249 ? -7.862 -22.664 9.263 1.00 81.38 249 VAL A C 1
ATOM 1946 O O . VAL A 1 249 ? -7.394 -22.489 8.136 1.00 81.38 249 VAL A O 1
ATOM 1949 N N . LEU A 1 250 ? -7.353 -22.082 10.357 1.00 81.94 250 LEU A N 1
ATOM 1950 C CA . LEU A 1 250 ? -6.194 -21.182 10.329 1.00 81.94 250 LEU A CA 1
ATOM 1951 C C . LEU A 1 250 ? -4.972 -21.839 9.681 1.00 81.94 250 LEU A C 1
ATOM 1953 O O . LEU A 1 250 ? -4.353 -21.252 8.791 1.00 81.94 250 LEU A O 1
ATOM 1957 N N . GLN A 1 251 ? -4.674 -23.076 10.076 1.00 80.31 251 GLN A N 1
ATOM 1958 C CA . GLN A 1 251 ? -3.547 -23.839 9.553 1.00 80.31 251 GLN A CA 1
ATOM 1959 C C . GLN A 1 251 ? -3.744 -24.236 8.077 1.00 80.31 251 GLN A C 1
ATOM 1961 O O . GLN A 1 251 ? -2.875 -24.022 7.227 1.00 80.31 251 GLN A O 1
ATOM 1966 N N . MET A 1 252 ? -4.904 -24.815 7.738 1.00 75.00 252 MET A N 1
ATOM 1967 C CA . MET A 1 252 ? -5.138 -25.419 6.418 1.00 75.00 252 MET A CA 1
ATOM 1968 C C . MET A 1 252 ? -5.472 -24.406 5.310 1.00 75.00 252 MET A C 1
ATOM 1970 O O . MET A 1 252 ? -5.254 -24.706 4.131 1.00 75.00 252 MET A O 1
ATOM 1974 N N . LYS A 1 253 ? -6.002 -23.222 5.652 1.00 76.62 253 LYS A N 1
ATOM 1975 C CA . LYS A 1 253 ? -6.441 -22.195 4.689 1.00 76.62 253 LYS A CA 1
ATOM 1976 C C . LYS A 1 253 ? -5.655 -20.901 4.838 1.00 76.62 253 LYS A C 1
ATOM 1978 O O . LYS A 1 253 ? -4.856 -20.602 3.950 1.00 76.62 253 LYS A O 1
ATOM 1983 N N . ASP A 1 254 ? -5.851 -20.166 5.933 1.00 75.31 254 ASP A N 1
ATOM 1984 C CA . ASP A 1 254 ? -5.306 -18.815 6.105 1.00 75.31 254 ASP A CA 1
ATOM 1985 C C . ASP A 1 254 ? -3.767 -18.811 5.998 1.00 75.31 254 ASP A C 1
ATOM 1987 O O . ASP A 1 254 ? -3.192 -18.193 5.098 1.00 75.31 254 ASP A O 1
ATOM 1991 N N . GLN A 1 255 ? -3.074 -19.584 6.836 1.00 76.69 255 GLN A N 1
ATOM 1992 C CA . GLN A 1 255 ? -1.613 -19.703 6.813 1.00 76.69 255 GLN A CA 1
ATOM 1993 C C . GLN A 1 255 ? -1.103 -20.224 5.458 1.00 76.69 255 GLN A C 1
ATOM 1995 O O . GLN A 1 255 ? -0.147 -19.683 4.892 1.00 76.69 255 GLN A O 1
ATOM 2000 N N . ALA A 1 256 ? -1.738 -21.269 4.921 1.00 76.88 256 ALA A N 1
ATOM 2001 C CA . ALA A 1 256 ? -1.317 -21.914 3.683 1.00 76.88 256 ALA A CA 1
ATOM 2002 C C . ALA A 1 256 ? -1.418 -20.980 2.466 1.00 76.88 256 ALA A C 1
ATOM 2004 O O . ALA A 1 256 ? -0.533 -20.997 1.606 1.00 76.88 256 ALA A O 1
ATOM 2005 N N . GLU A 1 257 ? -2.465 -20.158 2.375 1.00 76.44 257 GLU A N 1
ATOM 2006 C CA . GLU A 1 257 ? -2.647 -19.216 1.272 1.00 76.44 257 GLU A CA 1
ATOM 2007 C C . GLU A 1 257 ? -1.616 -18.084 1.315 1.00 76.44 257 GLU A C 1
ATOM 2009 O O . GLU A 1 257 ? -0.941 -17.834 0.313 1.00 76.44 257 GLU A O 1
ATOM 2014 N N . TYR A 1 258 ? -1.393 -17.469 2.480 1.00 72.69 258 TYR A N 1
ATOM 2015 C CA . TYR A 1 258 ? -0.375 -16.424 2.616 1.00 72.69 258 TYR A CA 1
ATOM 2016 C C . TYR A 1 258 ? 1.042 -16.950 2.356 1.00 72.69 258 TYR A C 1
ATOM 2018 O O . TYR A 1 258 ? 1.847 -16.265 1.723 1.00 72.69 258 TYR A 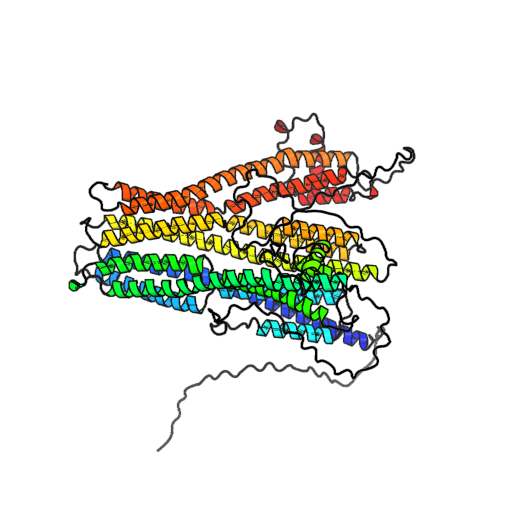O 1
ATOM 2026 N N . VAL A 1 259 ? 1.349 -18.194 2.739 1.00 77.94 259 VAL A N 1
ATOM 2027 C CA . VAL A 1 259 ? 2.625 -18.840 2.386 1.00 77.94 259 VAL A CA 1
ATOM 2028 C C . VAL A 1 259 ? 2.733 -19.095 0.877 1.00 77.94 259 VAL A C 1
ATOM 2030 O O . VAL A 1 259 ? 3.816 -18.923 0.312 1.00 77.94 259 VAL A O 1
ATOM 2033 N N . LYS A 1 260 ? 1.645 -19.479 0.191 1.00 78.56 260 LYS A N 1
ATOM 2034 C CA . LYS A 1 260 ? 1.629 -19.629 -1.279 1.00 78.56 260 LYS A CA 1
ATOM 2035 C C . LYS A 1 260 ? 1.896 -18.293 -1.975 1.00 78.56 260 LYS A C 1
ATOM 2037 O O . LYS A 1 260 ? 2.762 -18.235 -2.849 1.00 78.56 260 LYS A O 1
ATOM 2042 N N . VAL A 1 261 ? 1.215 -17.227 -1.551 1.00 74.00 261 VAL A N 1
ATOM 2043 C CA . VAL A 1 261 ? 1.439 -15.862 -2.056 1.00 74.00 261 VAL A CA 1
ATOM 2044 C C . VAL A 1 261 ? 2.880 -15.428 -1.787 1.00 74.00 261 VAL A C 1
ATOM 2046 O O . VAL A 1 261 ? 3.571 -15.000 -2.709 1.00 74.00 261 VAL A O 1
ATOM 2049 N N . GLY A 1 262 ? 3.378 -15.630 -0.565 1.00 75.25 262 GLY A N 1
ATOM 2050 C CA . GLY A 1 262 ? 4.762 -15.342 -0.198 1.00 75.25 262 GLY A CA 1
ATOM 2051 C C . GLY A 1 262 ? 5.771 -16.070 -1.091 1.00 75.25 262 GLY A C 1
ATOM 2052 O O . GLY A 1 262 ? 6.705 -15.451 -1.589 1.00 75.25 262 GLY A O 1
ATOM 2053 N N . LYS A 1 263 ? 5.566 -17.361 -1.387 1.00 81.56 263 LYS A N 1
ATOM 2054 C CA . LYS A 1 263 ? 6.430 -18.127 -2.309 1.00 81.56 263 LYS A CA 1
ATOM 2055 C C . LYS A 1 263 ? 6.411 -17.572 -3.734 1.00 81.56 263 LYS A C 1
ATOM 2057 O O . LYS A 1 263 ? 7.470 -17.473 -4.353 1.00 81.56 263 LYS A O 1
ATOM 2062 N N . LEU A 1 264 ? 5.239 -17.204 -4.251 1.00 80.06 264 LEU A N 1
ATOM 2063 C CA . LEU A 1 264 ? 5.109 -16.602 -5.579 1.00 80.06 264 LEU A CA 1
ATOM 2064 C C . LEU A 1 264 ? 5.876 -15.274 -5.658 1.00 80.06 264 LEU A C 1
ATOM 2066 O O . LEU A 1 264 ? 6.719 -15.097 -6.537 1.00 80.06 264 LEU A O 1
ATOM 2070 N N . VAL A 1 265 ? 5.630 -14.377 -4.701 1.00 77.88 265 VAL A N 1
ATOM 2071 C CA . VAL A 1 265 ? 6.282 -13.062 -4.608 1.00 77.88 265 VAL A CA 1
ATOM 2072 C C . VAL A 1 265 ? 7.797 -13.215 -4.445 1.00 77.88 265 VAL A C 1
ATOM 2074 O O . VAL A 1 265 ? 8.565 -12.525 -5.114 1.00 77.88 265 VAL A O 1
ATOM 2077 N N . LEU A 1 266 ? 8.246 -14.173 -3.629 1.00 81.75 266 LEU A N 1
ATOM 2078 C CA . LEU A 1 266 ? 9.663 -14.478 -3.441 1.00 81.75 266 LEU A CA 1
ATOM 2079 C C . LEU A 1 266 ? 10.335 -14.925 -4.744 1.00 81.75 266 LEU A C 1
ATOM 2081 O O . LEU A 1 266 ? 11.451 -14.498 -5.032 1.00 81.75 266 LEU A O 1
ATOM 2085 N N . ASN A 1 267 ? 9.675 -15.775 -5.533 1.00 82.81 267 ASN A N 1
ATOM 2086 C CA . ASN A 1 267 ? 10.212 -16.252 -6.807 1.00 82.81 267 ASN A CA 1
ATOM 2087 C C . ASN A 1 267 ? 10.321 -15.122 -7.837 1.00 82.81 267 ASN A C 1
ATOM 2089 O O . ASN A 1 267 ? 11.331 -15.030 -8.532 1.00 82.81 267 ASN A O 1
ATOM 2093 N N . ILE A 1 268 ? 9.330 -14.228 -7.881 1.00 80.75 268 ILE A N 1
ATOM 2094 C CA . ILE A 1 268 ? 9.374 -13.018 -8.713 1.00 80.75 268 ILE A CA 1
ATOM 2095 C C . ILE A 1 268 ? 10.549 -12.126 -8.287 1.00 80.75 268 ILE A C 1
ATOM 2097 O O . ILE A 1 268 ? 11.364 -11.738 -9.122 1.00 80.75 268 ILE A O 1
ATOM 2101 N N . ASN A 1 269 ? 10.695 -11.874 -6.981 1.00 84.38 269 ASN A N 1
ATOM 2102 C CA . ASN A 1 269 ? 11.787 -11.070 -6.428 1.00 84.38 269 ASN A CA 1
ATOM 2103 C C . ASN A 1 269 ? 13.168 -11.677 -6.735 1.00 84.38 269 ASN A C 1
ATOM 2105 O O . ASN A 1 269 ? 14.092 -10.964 -7.107 1.00 84.38 269 ASN A O 1
ATOM 2109 N N . LYS A 1 270 ? 13.314 -13.007 -6.628 1.00 85.31 270 LYS A N 1
ATOM 2110 C CA . LYS A 1 270 ? 14.538 -13.727 -7.028 1.00 85.31 270 LYS A CA 1
ATOM 2111 C C . LYS A 1 270 ? 14.860 -13.517 -8.503 1.00 85.31 270 LYS A C 1
ATOM 2113 O O . LYS A 1 270 ? 16.012 -13.250 -8.832 1.00 85.31 270 LYS A O 1
ATOM 2118 N N . GLY A 1 271 ? 13.851 -13.631 -9.367 1.00 85.12 271 GLY A N 1
ATOM 2119 C CA . GLY A 1 271 ? 13.998 -13.408 -10.802 1.00 85.12 271 GLY A CA 1
ATOM 2120 C C . GLY A 1 271 ? 14.514 -12.004 -11.109 1.00 85.12 271 GLY A C 1
ATOM 2121 O O . GLY A 1 271 ? 15.517 -11.864 -11.806 1.00 85.12 271 GLY A O 1
ATOM 2122 N N . PHE A 1 272 ? 13.892 -10.973 -10.534 1.00 85.81 272 PHE A N 1
ATOM 2123 C CA . PHE A 1 272 ? 14.304 -9.581 -10.741 1.00 85.81 272 PHE A CA 1
ATOM 2124 C C . PHE A 1 272 ? 15.681 -9.259 -10.156 1.00 85.81 272 PHE A C 1
ATOM 2126 O O . PHE A 1 272 ? 16.512 -8.677 -10.859 1.00 85.81 272 PHE A O 1
ATOM 2133 N N . ALA A 1 273 ? 15.979 -9.762 -8.955 1.00 85.88 273 ALA A N 1
ATOM 2134 C CA . ALA A 1 273 ? 17.257 -9.527 -8.292 1.00 85.88 273 ALA A CA 1
ATOM 2135 C C . ALA A 1 273 ? 18.464 -10.083 -9.071 1.00 85.88 273 ALA A C 1
ATOM 2137 O O . ALA A 1 273 ? 19.594 -9.629 -8.872 1.00 85.88 273 ALA A O 1
ATOM 2138 N N . ILE A 1 274 ? 18.234 -11.082 -9.929 1.00 87.19 274 ILE A N 1
ATOM 2139 C CA . ILE A 1 274 ? 19.233 -11.641 -10.846 1.00 87.19 274 ILE A CA 1
ATOM 2140 C C . ILE A 1 274 ? 19.200 -10.885 -12.177 1.00 87.19 274 ILE A C 1
ATOM 2142 O O . ILE A 1 274 ? 20.240 -10.442 -12.660 1.00 87.19 274 ILE A O 1
ATOM 2146 N N . ALA A 1 275 ? 18.013 -10.717 -12.763 1.00 88.75 275 ALA A N 1
ATOM 2147 C CA . ALA A 1 275 ? 17.847 -10.158 -14.099 1.00 88.75 275 ALA A CA 1
ATOM 2148 C C . ALA A 1 275 ? 18.346 -8.709 -14.206 1.00 88.75 275 ALA A C 1
ATOM 2150 O O . ALA A 1 275 ? 19.049 -8.386 -15.159 1.00 88.75 275 ALA A O 1
ATOM 2151 N N . GLY A 1 276 ? 18.045 -7.851 -13.224 1.00 90.38 276 GLY A N 1
ATOM 2152 C CA . GLY A 1 276 ? 18.431 -6.435 -13.239 1.00 90.38 276 GLY A CA 1
ATOM 2153 C C . GLY A 1 276 ? 19.948 -6.227 -13.376 1.00 90.38 276 GLY A C 1
ATOM 2154 O O . GLY A 1 276 ? 20.393 -5.667 -14.384 1.00 90.38 276 GLY A O 1
ATOM 2155 N N . PRO A 1 277 ? 20.765 -6.732 -12.427 1.00 92.94 277 PRO A N 1
ATOM 2156 C CA . PRO A 1 277 ? 22.220 -6.661 -12.521 1.00 92.94 277 PRO A CA 1
ATOM 2157 C C . PRO A 1 277 ? 22.795 -7.314 -13.779 1.00 92.94 277 PRO A C 1
ATOM 2159 O O . PRO A 1 277 ? 23.764 -6.790 -14.330 1.00 92.94 277 PRO A O 1
ATOM 2162 N N . VAL A 1 278 ? 22.213 -8.430 -14.236 1.00 92.25 278 VAL A N 1
ATOM 2163 C CA . VAL A 1 278 ? 22.653 -9.142 -15.446 1.00 92.25 278 VAL A CA 1
ATOM 2164 C C . VAL A 1 278 ? 22.413 -8.299 -16.696 1.00 92.25 278 VAL A C 1
ATOM 2166 O O . VAL A 1 278 ? 23.332 -8.148 -17.496 1.00 92.25 278 VAL A O 1
ATOM 2169 N N . PHE A 1 279 ? 21.236 -7.686 -16.851 1.00 92.00 279 PHE A N 1
ATOM 2170 C CA . PHE A 1 279 ? 20.954 -6.785 -17.971 1.00 92.00 279 PHE A CA 1
ATOM 2171 C C . PHE A 1 279 ? 21.897 -5.578 -17.982 1.00 92.00 279 PHE A C 1
ATOM 2173 O O . PHE A 1 279 ? 22.466 -5.262 -19.028 1.00 92.00 279 PHE A O 1
ATOM 2180 N N . ALA A 1 280 ? 22.140 -4.961 -16.822 1.00 91.44 280 ALA A N 1
ATOM 2181 C CA . ALA A 1 280 ? 23.095 -3.860 -16.702 1.00 91.44 280 ALA A CA 1
ATOM 2182 C C . ALA A 1 280 ? 24.543 -4.303 -16.990 1.00 91.44 280 ALA A C 1
ATOM 2184 O O . ALA A 1 280 ? 25.281 -3.598 -17.670 1.00 91.44 280 ALA A O 1
ATOM 2185 N N . GLY A 1 281 ? 24.953 -5.485 -16.523 1.00 89.94 281 GLY A N 1
ATOM 2186 C CA . GLY A 1 281 ? 26.286 -6.041 -16.769 1.00 89.94 281 GLY A CA 1
ATOM 2187 C C . GLY A 1 281 ? 26.521 -6.398 -18.239 1.00 89.94 281 GLY A C 1
ATOM 2188 O O . GLY A 1 281 ? 27.571 -6.073 -18.791 1.00 89.94 281 GLY A O 1
ATOM 2189 N N . MET A 1 282 ? 25.526 -6.993 -18.905 1.00 89.12 282 MET A N 1
ATOM 2190 C CA . MET A 1 282 ? 25.568 -7.239 -20.351 1.00 89.12 282 MET A CA 1
ATOM 2191 C C . MET A 1 282 ? 25.635 -5.929 -21.136 1.00 89.12 282 MET A C 1
ATOM 2193 O O . MET A 1 282 ? 26.421 -5.828 -22.076 1.00 89.12 282 MET A O 1
ATOM 2197 N N . ALA A 1 283 ? 24.874 -4.911 -20.725 1.00 90.06 283 ALA A N 1
ATOM 2198 C CA . ALA A 1 283 ? 24.950 -3.583 -21.319 1.00 90.06 283 ALA A CA 1
ATOM 2199 C C . ALA A 1 283 ? 26.335 -2.941 -21.112 1.00 90.06 283 ALA A C 1
ATOM 2201 O O . ALA A 1 283 ? 26.882 -2.372 -22.050 1.00 90.06 283 ALA A O 1
ATOM 2202 N N . ALA A 1 284 ? 26.960 -3.089 -19.939 1.00 91.12 284 ALA A N 1
ATOM 2203 C CA . ALA A 1 284 ? 28.326 -2.612 -19.698 1.00 91.12 284 ALA A CA 1
ATOM 2204 C C . ALA A 1 284 ? 29.354 -3.316 -20.600 1.00 91.12 284 ALA A C 1
ATOM 2206 O O . ALA A 1 284 ? 30.208 -2.663 -21.201 1.00 91.12 284 ALA A O 1
ATOM 2207 N N . ALA A 1 285 ? 29.256 -4.644 -20.722 1.00 88.25 285 ALA A N 1
ATOM 2208 C CA . ALA A 1 285 ? 30.139 -5.429 -21.579 1.00 88.25 285 ALA A CA 1
ATOM 2209 C C . ALA A 1 285 ? 29.982 -5.019 -23.049 1.00 88.25 285 ALA A C 1
ATOM 2211 O O . ALA A 1 285 ? 30.971 -4.698 -23.704 1.00 88.25 285 ALA A O 1
ATOM 2212 N N . ALA A 1 286 ? 28.743 -4.943 -23.543 1.00 86.25 286 ALA A N 1
ATOM 2213 C CA . ALA A 1 286 ? 28.438 -4.499 -24.899 1.00 86.25 286 ALA A CA 1
ATOM 2214 C C . ALA A 1 286 ? 28.908 -3.055 -25.155 1.00 86.25 286 ALA A C 1
ATOM 2216 O O . ALA A 1 286 ? 29.486 -2.779 -26.204 1.00 86.25 286 ALA A O 1
ATOM 2217 N N . ALA A 1 287 ? 28.781 -2.152 -24.177 1.00 85.31 287 ALA A N 1
ATOM 2218 C CA . ALA A 1 287 ? 29.270 -0.778 -24.290 1.00 85.31 287 ALA A CA 1
ATOM 2219 C C . ALA A 1 287 ? 30.783 -0.720 -24.564 1.00 85.31 287 ALA A C 1
ATOM 2221 O O . ALA A 1 287 ? 31.251 0.113 -25.343 1.00 85.31 287 ALA A O 1
ATOM 2222 N N . GLY A 1 288 ? 31.555 -1.656 -24.002 1.00 82.50 288 GLY A N 1
ATOM 2223 C CA . GLY A 1 288 ? 32.992 -1.794 -24.253 1.00 82.50 288 GLY A CA 1
ATOM 2224 C C . GLY A 1 288 ? 33.346 -2.109 -25.712 1.00 82.50 288 GLY A C 1
ATOM 2225 O O . GLY A 1 288 ? 34.422 -1.727 -26.179 1.00 82.50 288 GLY A O 1
ATOM 2226 N N . PHE A 1 289 ? 32.425 -2.715 -26.462 1.00 81.81 289 PHE A N 1
ATOM 2227 C CA . PHE A 1 289 ? 32.607 -3.090 -27.866 1.00 81.81 289 PHE A CA 1
ATOM 2228 C C . PHE A 1 289 ? 32.078 -2.049 -28.866 1.00 81.81 289 PHE A C 1
ATOM 2230 O O . PHE A 1 289 ? 32.231 -2.243 -30.072 1.00 81.81 289 PHE A O 1
ATOM 2237 N N . ILE A 1 290 ? 31.494 -0.937 -28.398 1.00 76.06 290 ILE A N 1
ATOM 2238 C CA . ILE A 1 290 ? 31.029 0.156 -29.268 1.00 76.06 290 ILE A CA 1
ATOM 2239 C C . ILE A 1 290 ? 32.224 0.790 -29.997 1.00 76.06 290 ILE A C 1
ATOM 2241 O O . ILE A 1 290 ? 33.256 1.079 -29.379 1.00 76.06 290 ILE A O 1
ATOM 2245 N N . GLY A 1 291 ? 32.080 0.997 -31.309 1.00 67.31 291 GLY A N 1
ATOM 2246 C CA . GLY A 1 291 ? 33.091 1.620 -32.171 1.00 67.31 291 GLY A CA 1
ATOM 2247 C C . GLY A 1 291 ? 34.204 0.683 -32.655 1.00 67.31 291 GLY A C 1
ATOM 2248 O O . GLY A 1 291 ? 35.122 1.150 -33.324 1.00 67.31 291 GLY A O 1
ATOM 2249 N N . LEU A 1 292 ? 34.157 -0.621 -32.341 1.00 73.06 292 LEU A N 1
ATOM 2250 C CA . LEU A 1 292 ? 35.095 -1.588 -32.917 1.00 73.06 292 LEU A CA 1
ATOM 2251 C C . LEU A 1 292 ? 34.632 -2.001 -34.331 1.00 73.06 292 LEU A C 1
ATOM 2253 O O . LEU A 1 292 ? 33.515 -2.494 -34.479 1.00 73.06 292 LEU A O 1
ATOM 2257 N N . PRO A 1 293 ? 35.487 -1.897 -35.368 1.00 62.75 293 PRO A N 1
ATOM 2258 C CA . PRO A 1 293 ? 35.110 -2.250 -36.742 1.00 62.75 293 PRO A CA 1
ATOM 2259 C C . PRO A 1 293 ? 34.665 -3.713 -36.903 1.00 62.75 293 PRO A C 1
ATOM 2261 O O . PRO A 1 293 ? 33.800 -4.017 -37.716 1.00 62.75 293 PRO A O 1
ATOM 2264 N N . ALA A 1 294 ? 35.242 -4.620 -36.105 1.00 62.59 294 ALA A N 1
ATOM 2265 C CA . ALA A 1 294 ? 35.005 -6.063 -36.187 1.00 62.59 294 ALA A CA 1
ATOM 2266 C C . ALA A 1 294 ? 33.706 -6.531 -35.507 1.00 62.59 294 ALA A C 1
ATOM 2268 O O . ALA A 1 294 ? 33.243 -7.638 -35.768 1.00 62.59 294 ALA A O 1
ATOM 2269 N N . THR A 1 295 ? 33.124 -5.725 -34.614 1.00 60.31 295 THR A N 1
ATOM 2270 C CA . THR A 1 295 ? 31.928 -6.105 -33.846 1.00 60.31 295 THR A CA 1
ATOM 2271 C C . THR A 1 295 ? 30.642 -5.602 -34.483 1.00 60.31 295 THR A C 1
ATOM 2273 O O . THR A 1 295 ? 29.562 -5.993 -34.048 1.00 60.31 295 THR A O 1
ATOM 2276 N N . GLY A 1 296 ? 30.724 -4.771 -35.524 1.00 66.31 296 GLY A N 1
ATOM 2277 C CA . GLY A 1 296 ? 29.550 -4.157 -36.125 1.00 66.31 296 GLY A CA 1
ATOM 2278 C C . GLY A 1 296 ? 28.747 -3.393 -35.073 1.00 66.31 296 GLY A C 1
ATOM 2279 O O . GLY A 1 296 ? 29.282 -2.618 -34.285 1.00 66.31 296 GLY A O 1
ATOM 2280 N N . SER A 1 297 ? 27.440 -3.610 -35.051 1.00 66.62 297 SER A N 1
ATOM 2281 C CA . SER A 1 297 ? 26.509 -2.682 -34.414 1.00 66.62 297 SER A CA 1
ATOM 2282 C C . SER A 1 297 ? 25.531 -3.279 -33.411 1.00 66.62 297 SER A C 1
ATOM 2284 O O . SER A 1 297 ? 24.830 -2.546 -32.707 1.00 66.62 297 SER A O 1
ATOM 2286 N N . TRP A 1 298 ? 25.538 -4.606 -33.284 1.00 74.62 298 TRP A N 1
ATOM 2287 C CA . TRP A 1 298 ? 24.848 -5.307 -32.210 1.00 74.62 298 TRP A CA 1
ATOM 2288 C C . TRP A 1 298 ? 25.230 -4.805 -30.802 1.00 74.62 298 TRP A C 1
ATOM 2290 O O . TRP A 1 298 ? 24.345 -4.843 -29.944 1.00 74.62 298 TRP A O 1
ATOM 2300 N N . PRO A 1 299 ? 26.453 -4.281 -30.519 1.00 81.62 299 PRO A N 1
ATOM 2301 C CA . PRO A 1 299 ? 26.768 -3.815 -29.175 1.00 81.62 299 PRO A CA 1
ATOM 2302 C C . PRO A 1 299 ? 25.853 -2.673 -28.729 1.00 81.62 299 PRO A C 1
ATOM 2304 O O . PRO A 1 299 ? 25.385 -2.686 -27.600 1.00 81.62 299 PRO A O 1
ATOM 2307 N N . VAL A 1 300 ? 25.505 -1.746 -29.627 1.00 75.06 300 VAL A N 1
ATOM 2308 C CA . VAL A 1 300 ? 24.641 -0.595 -29.301 1.00 75.06 300 VAL A CA 1
ATOM 2309 C C . VAL A 1 300 ? 23.187 -1.002 -29.096 1.00 75.06 300 VAL A C 1
ATOM 2311 O O . VAL A 1 300 ? 22.482 -0.446 -28.256 1.00 75.06 300 VAL A O 1
ATOM 2314 N N . LEU A 1 301 ? 22.739 -2.021 -29.828 1.00 78.62 301 LEU A N 1
ATOM 2315 C CA . LEU A 1 301 ? 21.444 -2.641 -29.581 1.00 78.62 301 LEU A CA 1
ATOM 2316 C C . LEU A 1 301 ? 21.392 -3.263 -28.181 1.00 78.62 301 LEU A C 1
ATOM 2318 O O . LEU A 1 301 ? 20.456 -3.007 -27.425 1.00 78.62 301 LEU A O 1
ATOM 2322 N N . VAL A 1 302 ? 22.415 -4.038 -27.812 1.00 84.25 302 VAL A N 1
ATOM 2323 C CA . VAL A 1 302 ? 22.479 -4.696 -26.501 1.00 84.25 302 VAL A CA 1
ATOM 2324 C C . VAL A 1 302 ? 22.636 -3.688 -25.361 1.00 84.25 302 VAL A C 1
ATOM 2326 O O . VAL A 1 302 ? 22.017 -3.884 -24.315 1.00 84.25 302 VAL A O 1
ATOM 2329 N N . THR A 1 303 ? 23.376 -2.587 -25.541 1.00 84.69 303 THR A N 1
ATOM 2330 C CA . THR A 1 303 ? 23.477 -1.539 -24.512 1.00 84.69 303 THR A CA 1
ATOM 2331 C C . THR A 1 303 ? 22.148 -0.845 -24.260 1.00 84.69 303 THR A C 1
ATOM 2333 O O . THR A 1 303 ? 21.713 -0.753 -23.112 1.00 84.69 303 THR A O 1
ATOM 2336 N N . ALA A 1 304 ? 21.485 -0.373 -25.318 1.00 81.44 304 ALA A N 1
ATOM 2337 C CA . ALA A 1 304 ? 20.254 0.394 -25.196 1.00 81.44 304 ALA A CA 1
ATOM 2338 C C . ALA A 1 304 ? 19.104 -0.471 -24.662 1.00 81.44 304 ALA A C 1
ATOM 2340 O O . ALA A 1 304 ? 18.336 -0.025 -23.804 1.00 81.44 304 ALA A O 1
ATOM 2341 N N . VAL A 1 305 ? 18.974 -1.708 -25.150 1.00 82.62 305 VAL A N 1
ATOM 2342 C CA . VAL A 1 305 ? 17.926 -2.636 -24.700 1.00 82.62 305 VAL A CA 1
ATOM 2343 C C . VAL A 1 305 ? 18.229 -3.142 -23.291 1.00 82.62 305 VAL A C 1
ATOM 2345 O O . VAL A 1 305 ? 17.344 -3.137 -22.439 1.00 82.62 305 VAL A O 1
ATOM 2348 N N . GLY A 1 306 ? 19.479 -3.519 -23.007 1.00 85.62 306 GLY A N 1
ATOM 2349 C CA . GLY A 1 306 ? 19.893 -3.991 -21.685 1.00 85.62 306 GLY A CA 1
ATOM 2350 C C . GLY A 1 306 ? 19.694 -2.934 -20.598 1.00 85.62 306 GLY A C 1
ATOM 2351 O O . GLY A 1 306 ? 19.175 -3.245 -19.529 1.00 85.62 306 GLY A O 1
ATOM 2352 N N . GLY A 1 307 ? 20.010 -1.669 -20.879 1.00 87.00 307 GLY A N 1
ATOM 2353 C CA . GLY A 1 307 ? 19.772 -0.578 -19.937 1.00 87.00 307 GLY A CA 1
ATOM 2354 C C . GLY A 1 307 ? 18.294 -0.257 -19.702 1.00 87.00 307 GLY A C 1
ATOM 2355 O O . GLY A 1 307 ? 17.887 -0.065 -18.554 1.00 87.00 307 GLY A O 1
ATOM 2356 N N . ALA A 1 308 ? 17.470 -0.279 -20.754 1.00 85.69 308 ALA A N 1
ATOM 2357 C CA . ALA A 1 308 ? 16.019 -0.121 -20.637 1.00 85.69 308 ALA A CA 1
ATOM 2358 C C . ALA A 1 308 ? 15.370 -1.255 -19.818 1.00 85.69 308 ALA A C 1
ATOM 2360 O O . ALA A 1 308 ? 14.528 -1.004 -18.949 1.00 85.69 308 ALA A O 1
ATOM 2361 N N . LEU A 1 309 ? 15.793 -2.503 -20.051 1.00 86.25 309 LEU A N 1
ATOM 2362 C CA . LEU A 1 309 ? 15.334 -3.666 -19.289 1.00 86.25 309 LEU A CA 1
ATOM 2363 C C . LEU A 1 309 ? 15.802 -3.609 -17.832 1.00 86.25 309 LEU A C 1
ATOM 2365 O O . LEU A 1 309 ? 15.003 -3.879 -16.937 1.00 86.25 309 LEU A O 1
ATOM 2369 N N . ALA A 1 310 ? 17.047 -3.198 -17.572 1.00 89.56 310 ALA A N 1
ATOM 2370 C CA . ALA A 1 310 ? 17.555 -3.016 -16.214 1.00 89.56 310 ALA A CA 1
ATOM 2371 C C . ALA A 1 310 ? 16.729 -1.982 -15.431 1.00 89.56 310 ALA A C 1
ATOM 2373 O O . ALA A 1 310 ? 16.285 -2.279 -14.323 1.00 89.56 310 ALA A O 1
ATOM 2374 N N . ALA A 1 311 ? 16.448 -0.811 -16.017 1.00 88.38 311 ALA A N 1
ATOM 2375 C CA . ALA A 1 311 ? 15.608 0.216 -15.391 1.00 88.38 311 ALA A CA 1
ATOM 2376 C C . ALA A 1 311 ? 14.168 -0.275 -15.147 1.00 88.38 311 ALA A C 1
ATOM 2378 O O . ALA A 1 311 ? 13.588 -0.028 -14.091 1.00 88.38 311 ALA A O 1
ATOM 2379 N N . THR A 1 312 ? 13.601 -1.028 -16.093 1.00 84.62 312 THR A N 1
ATOM 2380 C CA . THR A 1 312 ? 12.252 -1.598 -15.955 1.00 84.62 312 THR A CA 1
ATOM 2381 C C . THR A 1 312 ? 12.184 -2.611 -14.811 1.00 84.62 312 THR A C 1
ATOM 2383 O O . THR A 1 312 ? 11.298 -2.529 -13.961 1.00 84.62 312 THR A O 1
ATOM 2386 N N . VAL A 1 313 ? 13.141 -3.542 -14.748 1.00 86.06 313 VAL A N 1
ATOM 2387 C CA . VAL A 1 313 ? 13.234 -4.536 -13.668 1.00 86.06 313 VAL A CA 1
ATOM 2388 C C . VAL A 1 313 ? 13.424 -3.852 -12.315 1.00 86.06 313 VAL A C 1
ATOM 2390 O O . VAL A 1 313 ? 12.752 -4.215 -11.354 1.00 86.06 313 VAL A O 1
ATOM 2393 N N . ASN A 1 314 ? 14.256 -2.811 -12.252 1.00 88.88 314 ASN A N 1
ATOM 2394 C CA . ASN A 1 314 ? 14.469 -2.016 -11.044 1.00 88.88 314 ASN A CA 1
ATOM 2395 C C . ASN A 1 314 ? 13.178 -1.350 -10.538 1.00 88.88 314 ASN A C 1
ATOM 2397 O O . ASN A 1 314 ? 12.865 -1.399 -9.347 1.00 88.88 314 ASN A O 1
ATOM 2401 N N . THR A 1 315 ? 12.401 -0.757 -11.451 1.00 84.56 315 THR A N 1
ATOM 2402 C CA . THR A 1 315 ? 11.086 -0.179 -11.149 1.00 84.56 315 THR A CA 1
ATOM 2403 C C . THR A 1 315 ? 10.110 -1.223 -10.625 1.00 84.56 315 THR A C 1
ATOM 2405 O O . THR A 1 315 ? 9.389 -0.945 -9.668 1.00 84.56 315 THR A O 1
ATOM 2408 N N . LEU A 1 316 ? 10.093 -2.423 -11.200 1.00 80.56 316 LEU A N 1
ATOM 2409 C CA . LEU A 1 316 ? 9.204 -3.488 -10.742 1.00 80.56 316 LEU A CA 1
ATOM 2410 C C . LEU A 1 316 ? 9.632 -4.047 -9.377 1.00 80.56 316 LEU A C 1
ATOM 2412 O O . LEU A 1 316 ? 8.787 -4.190 -8.498 1.00 80.56 316 LEU A O 1
ATOM 2416 N N . GLU A 1 317 ? 10.925 -4.308 -9.165 1.00 82.44 317 GLU A N 1
ATOM 2417 C CA . GLU A 1 317 ? 11.451 -4.880 -7.918 1.00 82.44 317 GLU A CA 1
ATOM 2418 C C . GLU A 1 317 ? 11.353 -3.900 -6.740 1.00 82.44 317 GLU A C 1
ATOM 2420 O O . GLU A 1 317 ? 10.768 -4.211 -5.696 1.00 82.44 317 GLU A O 1
ATOM 2425 N N . HIS A 1 318 ? 11.919 -2.701 -6.896 1.00 80.06 318 HIS A N 1
ATOM 2426 C CA . HIS A 1 318 ? 12.057 -1.738 -5.801 1.00 80.06 318 HIS A CA 1
ATOM 2427 C C . HIS A 1 318 ? 10.937 -0.695 -5.772 1.00 80.06 318 HIS A C 1
ATOM 2429 O O . HIS A 1 318 ? 10.551 -0.261 -4.684 1.00 80.06 318 HIS A O 1
ATOM 2435 N N . GLY A 1 319 ? 10.380 -0.327 -6.931 1.00 73.88 319 GLY A N 1
ATOM 2436 C CA . GLY A 1 319 ? 9.206 0.548 -7.014 1.00 73.88 319 GLY A CA 1
ATOM 2437 C C . GLY A 1 319 ? 7.919 -0.166 -6.603 1.00 73.88 319 GLY A C 1
ATOM 2438 O O . GLY A 1 319 ? 7.140 0.387 -5.833 1.00 73.88 319 GLY A O 1
ATOM 2439 N N . GLY A 1 320 ? 7.763 -1.433 -7.004 1.00 70.56 320 GLY A N 1
ATOM 2440 C CA . GLY A 1 320 ? 6.697 -2.315 -6.514 1.00 70.56 320 GLY A CA 1
ATOM 2441 C C . GLY A 1 320 ? 6.915 -2.866 -5.104 1.00 70.56 320 GLY A C 1
ATOM 2442 O O . GLY A 1 320 ? 6.045 -3.557 -4.583 1.00 70.56 320 GLY A O 1
ATOM 2443 N N . GLN A 1 321 ? 8.064 -2.568 -4.483 1.00 78.25 321 GLN A N 1
ATOM 2444 C CA . GLN A 1 321 ? 8.436 -3.006 -3.134 1.00 78.25 321 GLN A CA 1
ATOM 2445 C C . GLN A 1 321 ? 8.186 -4.505 -2.894 1.00 78.25 321 GLN A C 1
ATOM 2447 O O . GLN A 1 321 ? 7.652 -4.905 -1.860 1.00 78.25 321 GLN A O 1
ATOM 2452 N N . VAL A 1 322 ? 8.597 -5.353 -3.839 1.00 78.38 322 VAL A N 1
ATOM 2453 C CA . VAL A 1 322 ? 8.271 -6.792 -3.844 1.00 78.38 322 VAL A CA 1
ATOM 2454 C C . VAL A 1 322 ? 8.765 -7.496 -2.569 1.00 78.38 322 VAL A C 1
ATOM 2456 O O . VAL A 1 322 ? 8.076 -8.357 -2.025 1.00 78.38 322 VAL A O 1
ATOM 2459 N N . GLY A 1 323 ? 9.919 -7.082 -2.031 1.00 74.56 323 GLY A N 1
ATOM 2460 C CA . GLY A 1 323 ? 10.434 -7.578 -0.748 1.00 74.56 323 GLY A CA 1
ATOM 2461 C C . GLY A 1 323 ? 9.561 -7.214 0.462 1.00 74.56 323 GLY A C 1
ATOM 2462 O O . GLY A 1 323 ? 9.403 -8.032 1.363 1.00 74.56 323 GLY A O 1
ATOM 2463 N N . MET A 1 324 ? 8.939 -6.031 0.466 1.00 80.06 324 MET A N 1
ATOM 2464 C CA . MET A 1 324 ? 7.975 -5.645 1.504 1.00 80.06 324 MET A CA 1
ATOM 2465 C C . MET A 1 324 ? 6.711 -6.505 1.418 1.00 80.06 324 MET A C 1
ATOM 2467 O O . MET A 1 324 ? 6.263 -7.025 2.434 1.00 80.06 324 MET A O 1
ATOM 2471 N N . VAL A 1 325 ? 6.181 -6.727 0.209 1.00 73.62 325 VAL A N 1
ATOM 2472 C CA . VAL A 1 325 ? 4.995 -7.578 -0.005 1.00 73.62 325 VAL A CA 1
ATOM 2473 C C . VAL A 1 325 ? 5.251 -9.016 0.456 1.00 73.62 325 VAL A C 1
ATOM 2475 O O . VAL A 1 325 ? 4.372 -9.642 1.048 1.00 73.62 325 VAL A O 1
ATOM 2478 N N . PHE A 1 326 ? 6.462 -9.533 0.225 1.00 78.31 326 PHE A N 1
ATOM 2479 C CA . PHE A 1 326 ? 6.877 -10.842 0.726 1.00 78.31 326 PHE A CA 1
ATOM 2480 C C . PHE A 1 326 ? 6.838 -10.910 2.259 1.00 78.31 326 PHE A C 1
ATOM 2482 O O . PHE A 1 326 ? 6.203 -11.812 2.808 1.00 78.31 326 PHE A O 1
ATOM 2489 N N . GLU A 1 327 ? 7.472 -9.956 2.947 1.00 75.19 327 GLU A N 1
ATOM 2490 C CA . GLU A 1 327 ? 7.477 -9.921 4.417 1.00 75.19 327 GLU A CA 1
ATOM 2491 C C . GLU A 1 327 ? 6.093 -9.707 4.998 1.00 75.19 327 GLU A C 1
ATOM 2493 O O . GLU A 1 327 ? 5.745 -10.296 6.015 1.00 75.19 327 GLU A O 1
ATOM 2498 N N . LEU A 1 328 ? 5.268 -8.913 4.332 1.00 72.75 328 LEU A N 1
ATOM 2499 C CA . LE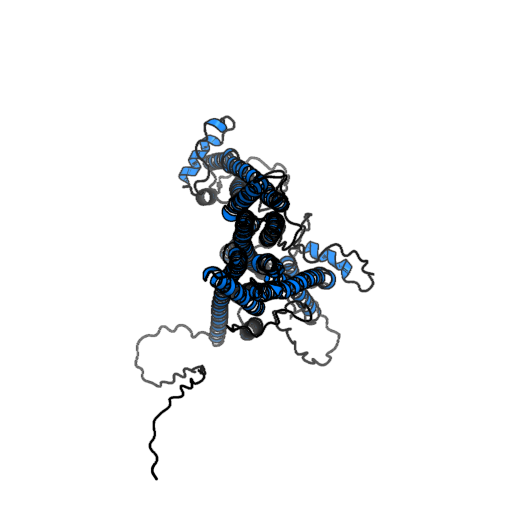U A 1 328 ? 3.896 -8.701 4.736 1.00 72.75 328 LEU A CA 1
ATOM 2500 C C . LEU A 1 328 ? 3.087 -10.002 4.663 1.00 72.75 328 LEU A C 1
ATOM 2502 O O . LEU A 1 328 ? 2.438 -10.367 5.639 1.00 72.75 328 LEU A O 1
ATOM 2506 N N . ALA A 1 329 ? 3.189 -10.754 3.560 1.00 69.25 329 ALA A N 1
ATOM 2507 C CA . ALA A 1 329 ? 2.552 -12.066 3.442 1.00 69.25 329 ALA A CA 1
ATOM 2508 C C . ALA A 1 329 ? 3.077 -13.052 4.502 1.00 69.25 329 ALA A C 1
ATOM 2510 O O . ALA A 1 329 ? 2.299 -13.784 5.116 1.00 69.25 329 ALA A O 1
ATOM 2511 N N . ARG A 1 330 ? 4.389 -13.034 4.769 1.00 76.88 330 ARG A N 1
ATOM 2512 C CA . ARG A 1 330 ? 5.018 -13.852 5.815 1.00 76.88 330 ARG A CA 1
ATOM 2513 C C . ARG A 1 330 ? 4.526 -13.484 7.218 1.00 76.88 330 ARG A C 1
ATOM 2515 O O . ARG A 1 330 ? 4.229 -14.375 8.012 1.00 76.88 330 ARG A O 1
ATOM 2522 N N . ASN A 1 331 ? 4.373 -12.192 7.501 1.00 73.75 331 ASN A N 1
ATOM 2523 C CA . ASN A 1 331 ? 3.851 -11.671 8.762 1.00 73.75 331 ASN A CA 1
ATOM 2524 C C . ASN A 1 331 ? 2.359 -11.975 8.937 1.00 73.75 331 ASN A C 1
ATOM 2526 O O . ASN A 1 331 ? 1.954 -12.314 10.044 1.00 73.75 331 ASN A O 1
ATOM 2530 N N . CYS A 1 332 ? 1.550 -11.931 7.876 1.00 75.00 332 CYS A N 1
ATOM 2531 C CA . CYS A 1 332 ? 0.157 -12.385 7.922 1.00 75.00 332 CYS A CA 1
ATOM 2532 C C . CYS A 1 332 ? 0.068 -13.881 8.254 1.00 75.00 332 CYS A C 1
ATOM 2534 O O . CYS A 1 332 ? -0.686 -14.264 9.143 1.00 75.00 332 CYS A O 1
ATOM 2536 N N . ALA A 1 333 ? 0.884 -14.725 7.615 1.00 72.69 333 ALA A N 1
ATOM 2537 C CA . ALA A 1 333 ? 0.960 -16.139 7.982 1.00 72.69 333 ALA A CA 1
ATOM 2538 C C . ALA A 1 333 ? 1.416 -16.326 9.443 1.00 72.69 333 ALA A C 1
ATOM 2540 O O . ALA A 1 333 ? 0.881 -17.177 10.148 1.00 72.69 333 ALA A O 1
ATOM 2541 N N . GLY A 1 334 ? 2.384 -15.521 9.904 1.00 71.75 334 GLY A N 1
ATOM 2542 C CA . GLY A 1 334 ? 2.857 -15.513 11.294 1.00 71.75 334 GLY A CA 1
ATOM 2543 C C . GLY A 1 334 ? 1.775 -15.109 12.293 1.00 71.75 334 GLY A C 1
ATOM 2544 O O . GLY A 1 334 ? 1.680 -15.693 13.366 1.00 71.75 334 GLY A O 1
ATOM 2545 N N . PHE A 1 335 ? 0.904 -14.169 11.918 1.00 75.12 335 PHE A N 1
ATOM 2546 C CA . PHE A 1 335 ? -0.242 -13.760 12.728 1.00 75.12 335 PHE A CA 1
ATOM 2547 C C . PHE A 1 335 ? -1.207 -14.916 12.965 1.00 75.12 335 PHE A C 1
ATOM 2549 O O . PHE A 1 335 ? -1.550 -15.191 14.110 1.00 75.12 335 PHE A O 1
ATOM 2556 N N . TYR A 1 336 ? -1.598 -15.623 11.905 1.00 78.44 336 TYR A N 1
ATOM 2557 C CA . TYR A 1 336 ? -2.505 -16.761 12.038 1.00 78.44 336 TYR A CA 1
ATOM 2558 C C . TYR A 1 336 ? -1.866 -17.931 12.775 1.00 78.44 336 TYR A C 1
ATOM 2560 O O . TYR A 1 336 ? -2.526 -18.531 13.615 1.00 78.44 336 TYR A O 1
ATOM 2568 N N . LYS A 1 337 ? -0.572 -18.185 12.543 1.00 81.00 337 LYS A N 1
ATOM 2569 C CA . LYS A 1 337 ? 0.179 -19.177 13.315 1.00 81.00 337 LYS A CA 1
ATOM 2570 C C . LYS A 1 337 ? 0.219 -18.823 14.804 1.00 81.00 337 LYS A C 1
ATOM 2572 O O . LYS A 1 337 ? 0.046 -19.695 15.638 1.00 81.00 337 LYS A O 1
ATOM 2577 N N . LYS A 1 338 ? 0.400 -17.545 15.150 1.00 79.75 338 LYS A N 1
ATOM 2578 C CA . LYS A 1 338 ? 0.345 -17.109 16.549 1.00 79.75 338 LYS A CA 1
ATOM 2579 C C . LYS A 1 338 ? -1.027 -17.406 17.171 1.00 79.75 338 LYS A C 1
ATOM 2581 O O . LYS A 1 338 ? -1.081 -17.859 18.304 1.00 79.75 338 LYS A O 1
ATOM 2586 N N . LEU A 1 339 ? -2.119 -17.134 16.453 1.00 79.38 339 LEU A N 1
ATOM 2587 C CA . LEU A 1 339 ? -3.470 -17.422 16.951 1.00 79.38 339 LEU A CA 1
ATOM 2588 C C . LEU A 1 339 ? -3.719 -18.927 17.103 1.00 79.38 339 LEU A C 1
ATOM 2590 O O . LEU A 1 339 ? -4.346 -19.339 18.068 1.00 79.38 339 LEU A O 1
ATOM 2594 N N . GLU A 1 340 ? -3.219 -19.736 16.169 1.00 84.56 340 GLU A N 1
ATOM 2595 C CA . GLU A 1 340 ? -3.224 -21.199 16.263 1.00 84.56 340 GLU A CA 1
ATOM 2596 C C . GLU A 1 340 ? -2.478 -21.669 17.520 1.00 84.56 340 GLU A C 1
ATOM 2598 O O . GLU A 1 340 ? -3.068 -22.372 18.332 1.00 84.56 340 GLU A O 1
ATOM 2603 N N . GLU A 1 341 ? -1.239 -21.212 17.728 1.00 82.50 341 GLU A N 1
ATOM 2604 C CA . GLU A 1 341 ? -0.426 -21.547 18.906 1.00 82.50 341 GLU A CA 1
ATOM 2605 C C . GLU A 1 341 ? -1.110 -21.113 20.215 1.00 82.50 341 GLU A C 1
ATOM 2607 O O . GLU A 1 341 ? -1.145 -21.882 21.169 1.00 82.50 341 GLU A O 1
ATOM 2612 N N . GLU A 1 342 ? -1.711 -19.920 20.251 1.00 81.44 342 GLU A N 1
ATOM 2613 C CA . GLU A 1 342 ? -2.440 -19.397 21.417 1.00 81.44 342 GLU A CA 1
ATOM 2614 C C . GLU A 1 342 ? -3.707 -20.220 21.732 1.00 81.44 342 GLU A C 1
ATOM 2616 O O . GLU A 1 342 ? -4.058 -20.421 22.899 1.00 81.44 342 GLU A O 1
ATOM 2621 N N . ILE A 1 343 ? -4.383 -20.740 20.701 1.00 83.44 343 ILE A N 1
ATOM 2622 C CA . ILE A 1 343 ? -5.502 -21.677 20.851 1.00 83.44 343 ILE A CA 1
ATOM 2623 C C . ILE A 1 343 ? -5.015 -23.035 21.364 1.00 83.44 343 ILE A C 1
ATOM 2625 O O . ILE A 1 343 ? -5.615 -23.573 22.293 1.00 83.44 343 ILE A O 1
ATOM 2629 N N . GLU A 1 344 ? -3.961 -23.596 20.772 1.00 85.38 344 GLU A N 1
ATOM 2630 C CA . GLU A 1 344 ? -3.399 -24.890 21.174 1.00 85.38 344 GLU A CA 1
ATOM 2631 C C . GLU A 1 344 ? -2.917 -24.863 22.626 1.00 85.38 344 GLU A C 1
ATOM 2633 O O . GLU A 1 344 ? -3.305 -25.724 23.413 1.00 85.38 344 GLU A O 1
ATOM 2638 N N . GLU A 1 345 ? -2.170 -23.829 23.009 1.00 81.44 345 GLU A N 1
ATOM 2639 C CA . GLU A 1 345 ? -1.675 -23.627 24.372 1.00 81.44 345 GLU A CA 1
ATOM 2640 C C . GLU A 1 345 ? -2.825 -23.555 25.388 1.00 81.44 345 GLU A C 1
ATOM 2642 O O . GLU A 1 345 ? -2.816 -24.242 26.412 1.00 81.44 345 GLU A O 1
ATOM 2647 N N . SER A 1 346 ? -3.881 -22.806 25.059 1.00 81.44 346 SER A N 1
ATOM 2648 C CA . SER A 1 346 ? -5.071 -22.699 25.911 1.00 81.44 346 SER A CA 1
ATOM 2649 C C . SER A 1 346 ? -5.835 -24.024 26.047 1.00 81.44 346 SER A C 1
ATOM 2651 O O . SER A 1 346 ? -6.471 -24.270 27.075 1.00 81.44 346 SER A O 1
ATOM 2653 N N . LEU A 1 347 ? -5.796 -24.885 25.023 1.00 81.50 347 LEU A N 1
ATOM 2654 C CA . LEU A 1 347 ? -6.425 -26.209 25.039 1.00 81.50 347 LEU A CA 1
ATOM 2655 C C . LEU A 1 347 ? -5.586 -27.255 25.794 1.00 81.50 347 LEU A C 1
ATOM 2657 O O . LEU A 1 347 ? -6.163 -28.193 26.350 1.00 81.50 347 LEU A O 1
ATOM 2661 N N . GLU A 1 348 ? -4.258 -27.115 25.811 1.00 80.00 348 GLU A N 1
ATOM 2662 C CA . GLU A 1 348 ? -3.326 -28.035 26.479 1.00 80.00 348 GLU A CA 1
ATOM 2663 C C . GLU A 1 348 ? -3.228 -27.822 28.001 1.00 80.00 348 GLU A C 1
ATOM 2665 O O . GLU A 1 348 ? -3.059 -28.800 28.736 1.00 80.00 348 GLU A O 1
ATOM 2670 N N . GLU A 1 349 ? -3.377 -26.586 28.493 1.00 76.50 349 GLU A N 1
ATOM 2671 C CA . GLU A 1 349 ? -3.338 -26.261 29.929 1.00 76.50 349 GLU A CA 1
ATOM 2672 C C . GLU A 1 349 ? -4.446 -27.012 30.681 1.00 76.50 349 GLU A C 1
ATOM 2674 O O . GLU A 1 349 ? -5.618 -26.831 30.381 1.00 76.50 349 GLU A O 1
ATOM 2679 N N . ARG A 1 350 ? -4.137 -27.875 31.653 1.00 64.69 350 ARG A N 1
ATOM 2680 C CA . ARG A 1 350 ? -5.157 -28.708 32.331 1.00 64.69 350 ARG A CA 1
ATOM 2681 C C . ARG A 1 350 ? -5.811 -28.006 33.518 1.00 64.69 350 ARG A C 1
ATOM 2683 O O . ARG A 1 350 ? -6.906 -28.398 33.924 1.00 64.69 350 ARG A O 1
ATOM 2690 N N . GLU A 1 351 ? -5.174 -26.979 34.069 1.00 66.38 351 GLU A N 1
ATOM 2691 C CA . GLU A 1 351 ? -5.684 -26.254 35.229 1.00 66.38 351 GLU A CA 1
ATOM 2692 C C . GLU A 1 351 ? -6.593 -25.092 34.801 1.00 66.38 351 GLU A C 1
ATOM 2694 O O . GLU A 1 351 ? -6.141 -24.067 34.292 1.00 66.38 351 GLU A O 1
ATOM 2699 N N . ALA A 1 352 ? -7.902 -25.219 35.053 1.00 58.97 352 ALA A N 1
ATOM 2700 C CA . ALA A 1 352 ? -8.896 -24.212 34.664 1.00 58.97 352 ALA A CA 1
ATOM 2701 C C . ALA A 1 352 ? -8.642 -22.814 35.267 1.00 58.97 352 ALA A C 1
ATOM 2703 O O . ALA A 1 352 ? -9.043 -21.821 34.665 1.00 58.97 352 ALA A O 1
ATOM 2704 N N . GLU A 1 353 ? -7.974 -22.729 36.423 1.00 57.38 353 GLU A N 1
ATOM 2705 C CA . GLU A 1 353 ? -7.600 -21.467 37.083 1.00 57.38 353 GLU A CA 1
ATOM 2706 C C . GLU A 1 353 ? -6.386 -20.777 36.440 1.00 57.38 353 GLU A C 1
ATOM 2708 O O . GLU A 1 353 ? -6.238 -19.563 36.574 1.00 57.38 353 GLU A O 1
ATOM 2713 N N . LYS A 1 354 ? -5.536 -21.531 35.728 1.00 63.94 354 LYS A N 1
ATOM 2714 C CA . LYS A 1 354 ? -4.401 -20.992 34.962 1.00 63.94 354 LYS A CA 1
ATOM 2715 C C . LYS A 1 354 ? -4.800 -20.562 33.552 1.00 63.94 354 LYS A C 1
ATOM 2717 O O . LYS A 1 354 ? -4.134 -19.710 32.970 1.00 63.94 354 LYS A O 1
ATOM 2722 N N . ARG A 1 355 ? -5.896 -21.112 33.015 1.00 68.12 355 ARG A N 1
ATOM 2723 C CA . ARG A 1 355 ? -6.450 -20.699 31.718 1.00 68.12 355 ARG A CA 1
ATOM 2724 C C . ARG A 1 355 ? -6.977 -19.262 31.769 1.00 68.12 355 ARG A C 1
ATOM 2726 O O . ARG A 1 355 ? -7.603 -18.842 32.744 1.00 68.12 355 ARG A O 1
ATOM 2733 N N . GLU A 1 356 ? -6.813 -18.531 30.667 1.00 71.12 356 GLU A N 1
ATOM 2734 C CA . GLU A 1 356 ? -7.589 -17.308 30.436 1.00 71.12 356 GLU A CA 1
ATOM 2735 C C . GLU A 1 356 ? -9.089 -17.653 30.475 1.00 71.12 356 GLU A C 1
ATOM 2737 O O . GLU A 1 356 ? -9.501 -18.748 30.079 1.00 71.12 356 GLU A O 1
ATOM 2742 N N . ASN A 1 357 ? -9.918 -16.741 30.990 1.00 79.06 357 ASN A N 1
ATOM 2743 C CA . ASN A 1 357 ? -11.360 -16.959 31.049 1.00 79.06 357 ASN A CA 1
ATOM 2744 C C . ASN A 1 357 ? -11.923 -17.265 29.653 1.00 79.06 357 ASN A C 1
ATOM 2746 O O . ASN A 1 357 ? -11.680 -16.503 28.720 1.00 79.06 357 ASN A O 1
ATOM 2750 N N . GLY A 1 358 ? -12.696 -18.348 29.518 1.00 78.69 358 GLY A N 1
ATOM 2751 C CA . GLY A 1 358 ? -13.154 -18.835 28.213 1.00 78.69 358 GLY A CA 1
ATOM 2752 C C . GLY A 1 358 ? -13.954 -17.811 27.400 1.00 78.69 358 GLY A C 1
ATOM 2753 O O . GLY A 1 358 ? -13.762 -17.716 26.192 1.00 78.69 358 GLY A O 1
ATOM 2754 N N . GLU A 1 359 ? -14.786 -16.984 28.042 1.00 78.88 359 GLU A N 1
ATOM 2755 C CA . GLU A 1 359 ? -15.546 -15.935 27.343 1.00 78.88 359 GLU A CA 1
ATOM 2756 C C . GLU A 1 359 ? -14.646 -14.784 26.874 1.00 78.88 359 GLU A C 1
ATOM 2758 O O . GLU A 1 359 ? -14.827 -14.253 25.776 1.00 78.88 359 GLU A O 1
ATOM 2763 N N . LEU A 1 360 ? -13.662 -14.394 27.694 1.00 77.19 360 LEU A N 1
ATOM 2764 C CA . LEU A 1 360 ? -12.673 -13.375 27.329 1.00 77.19 360 LEU A CA 1
ATOM 2765 C C . LEU A 1 360 ? -11.773 -13.873 26.189 1.00 77.19 360 LEU A C 1
ATOM 2767 O O . LEU A 1 360 ? -11.508 -13.127 25.248 1.00 77.19 360 LEU A O 1
ATOM 2771 N N . PHE A 1 361 ? -11.378 -15.146 26.238 1.00 79.19 361 PHE A N 1
ATOM 2772 C CA . PHE A 1 361 ? -10.600 -15.807 25.196 1.00 79.19 361 PHE A CA 1
ATOM 2773 C C . PHE A 1 361 ? -11.374 -15.889 23.871 1.00 79.19 361 PHE A C 1
ATOM 2775 O O . PHE A 1 361 ? -10.855 -15.503 22.822 1.00 79.19 361 PHE A O 1
ATOM 2782 N N . GLU A 1 362 ? -12.647 -16.307 23.903 1.00 82.81 362 GLU A N 1
ATOM 2783 C CA . GLU A 1 362 ? -13.518 -16.337 22.718 1.00 82.81 362 GLU A CA 1
ATOM 2784 C C . GLU A 1 362 ? -13.672 -14.933 22.111 1.00 82.81 362 GLU A C 1
ATOM 2786 O O . GLU A 1 362 ? -13.556 -14.767 20.893 1.00 82.81 362 GLU A O 1
ATOM 2791 N N . LEU A 1 363 ? -13.857 -13.903 22.948 1.00 78.75 363 LEU A N 1
ATOM 2792 C CA . LEU A 1 363 ? -13.915 -12.506 22.512 1.00 78.75 363 LEU A CA 1
ATOM 2793 C C . LEU A 1 363 ? -12.598 -12.052 21.868 1.00 78.75 363 LEU A C 1
ATOM 2795 O O . LEU A 1 363 ? -12.616 -11.435 20.804 1.00 78.75 363 LEU A O 1
ATOM 2799 N N . LYS A 1 364 ? -11.453 -12.376 22.471 1.00 77.38 364 LYS A N 1
ATOM 2800 C CA . LYS A 1 364 ? -10.118 -12.033 21.964 1.00 77.38 364 LYS A CA 1
ATOM 2801 C C . LYS A 1 364 ? -9.829 -12.689 20.615 1.00 77.38 364 LYS A C 1
ATOM 2803 O O . LYS A 1 364 ? -9.304 -12.029 19.713 1.00 77.38 364 LYS A O 1
ATOM 2808 N N . MET A 1 365 ? -10.223 -13.949 20.434 1.00 84.00 365 MET A N 1
ATOM 2809 C CA . MET A 1 365 ? -10.126 -14.642 19.147 1.00 84.00 365 MET A CA 1
ATOM 2810 C C . MET A 1 365 ? -11.086 -14.046 18.113 1.00 84.00 365 MET A C 1
ATOM 2812 O O . MET A 1 365 ? -10.696 -13.817 16.969 1.00 84.00 365 MET A O 1
ATOM 2816 N N . ALA A 1 366 ? -12.313 -13.701 18.512 1.00 78.88 366 ALA A N 1
ATOM 2817 C CA . ALA A 1 366 ? -13.295 -13.058 17.639 1.00 78.88 366 ALA A CA 1
ATOM 2818 C C . ALA A 1 366 ? -12.786 -11.697 17.134 1.00 78.88 366 ALA A C 1
ATOM 2820 O O . ALA A 1 366 ? -12.792 -11.435 15.928 1.00 78.88 366 ALA A O 1
ATOM 2821 N N . LEU A 1 367 ? -12.243 -10.875 18.037 1.00 74.06 367 LEU A N 1
ATOM 2822 C CA . LEU A 1 367 ? -11.577 -9.614 17.715 1.00 74.06 367 LEU A CA 1
ATOM 2823 C C . LEU A 1 367 ? -10.356 -9.830 16.816 1.00 74.06 367 LEU A C 1
ATOM 2825 O O . LEU A 1 367 ? -10.182 -9.115 15.836 1.00 74.06 367 LEU A O 1
ATOM 2829 N N . SER A 1 368 ? -9.519 -10.827 17.084 1.00 75.50 368 SER A N 1
ATOM 2830 C CA . SER A 1 368 ? -8.320 -11.074 16.273 1.00 75.50 368 SER A CA 1
ATOM 2831 C C . SER A 1 368 ? -8.653 -11.541 14.851 1.00 75.50 368 SER A C 1
ATOM 2833 O O . SER A 1 368 ? -7.946 -11.191 13.908 1.00 75.50 368 SER A O 1
ATOM 2835 N N . LEU A 1 369 ? -9.759 -12.267 14.673 1.00 74.12 369 LEU A N 1
ATOM 2836 C CA . LEU A 1 369 ? -10.210 -12.791 13.379 1.00 74.12 369 LEU A CA 1
ATOM 2837 C C . LEU A 1 369 ? -11.183 -11.861 12.634 1.00 74.12 369 LEU A C 1
ATOM 2839 O O . LEU A 1 369 ? -11.568 -12.162 11.499 1.00 74.12 369 LEU A O 1
ATOM 2843 N N . GLY A 1 370 ? -11.601 -10.753 13.260 1.00 70.62 370 GLY A N 1
ATOM 2844 C CA . GLY A 1 370 ? -12.615 -9.843 12.712 1.00 70.62 370 GLY A CA 1
ATOM 2845 C C . GLY A 1 370 ? -13.986 -10.504 12.563 1.00 70.62 370 GLY A C 1
ATOM 2846 O O . GLY A 1 370 ? -14.718 -10.247 11.606 1.00 70.62 370 GLY A O 1
ATOM 2847 N N . ARG A 1 371 ? -14.320 -11.414 13.481 1.00 72.69 371 ARG A N 1
ATOM 2848 C CA . ARG A 1 371 ? -15.573 -12.176 13.504 1.00 72.69 371 ARG A CA 1
ATOM 2849 C C . ARG A 1 371 ? -16.396 -11.831 14.733 1.00 72.69 371 ARG A C 1
ATOM 2851 O O . ARG A 1 371 ? -15.883 -11.343 15.732 1.00 72.69 371 ARG A O 1
ATOM 2858 N N . SER A 1 372 ? -17.697 -12.099 14.660 1.00 78.12 372 SER A N 1
ATOM 2859 C CA . SER A 1 372 ? -18.521 -12.135 15.869 1.00 78.12 372 SER A CA 1
ATOM 2860 C C . SER A 1 372 ? -18.239 -13.419 16.654 1.00 78.12 372 SER A C 1
ATOM 2862 O O . SER A 1 372 ? -17.890 -14.445 16.071 1.00 78.12 372 SER A O 1
ATOM 2864 N N . VAL A 1 373 ? -18.452 -13.379 17.968 1.00 76.88 373 VAL A N 1
ATOM 2865 C CA . VAL A 1 373 ? -18.376 -14.554 18.856 1.00 76.88 373 VAL A CA 1
ATOM 2866 C C . VAL A 1 373 ? -19.272 -15.688 18.326 1.00 76.88 373 VAL A C 1
ATOM 2868 O O . VAL A 1 373 ? -18.857 -16.835 18.198 1.00 76.88 373 VAL A O 1
ATOM 2871 N N . SER A 1 374 ? -20.485 -15.355 17.874 1.00 79.12 374 SER A N 1
ATOM 2872 C CA . SER A 1 374 ? -21.436 -16.306 17.285 1.00 79.12 374 SER A CA 1
ATOM 2873 C C . SER A 1 374 ? -20.943 -16.945 15.980 1.00 79.12 374 SER A C 1
ATOM 2875 O O . SER A 1 374 ? -21.271 -18.097 15.698 1.00 79.12 374 SER A O 1
ATOM 2877 N N . ASP A 1 375 ? -20.164 -16.218 15.174 1.00 76.88 375 ASP A N 1
ATOM 2878 C CA . ASP A 1 375 ? -19.588 -16.748 13.937 1.00 76.88 375 ASP A CA 1
ATOM 2879 C C . ASP A 1 375 ? -18.504 -17.795 14.208 1.00 76.88 375 ASP A C 1
ATOM 2881 O O . ASP A 1 375 ? -18.356 -18.707 13.396 1.00 76.88 375 ASP A O 1
ATOM 2885 N N . LEU A 1 376 ? -17.773 -17.700 15.326 1.00 78.75 376 LEU A N 1
ATOM 2886 C CA . LEU A 1 376 ? -16.741 -18.683 15.671 1.00 78.75 376 LEU A CA 1
ATOM 2887 C C . LEU A 1 376 ? -17.333 -20.073 15.928 1.00 78.75 376 LEU A C 1
ATOM 2889 O O . LEU A 1 376 ? -16.755 -21.082 15.529 1.00 78.75 376 LEU A O 1
ATOM 2893 N N . LYS A 1 377 ? -18.542 -20.134 16.496 1.00 82.12 377 LYS A N 1
ATOM 2894 C CA . LYS A 1 377 ? -19.252 -21.393 16.784 1.00 82.12 377 LYS A CA 1
ATOM 2895 C C . LYS A 1 377 ? -19.542 -22.221 15.528 1.00 82.12 377 LYS A C 1
ATOM 2897 O O . LYS A 1 377 ? -19.644 -23.443 15.607 1.00 82.12 377 LYS A O 1
ATOM 2902 N N . LYS A 1 378 ? -19.616 -21.587 14.351 1.00 80.31 378 LYS A N 1
ATOM 2903 C CA . LYS A 1 378 ? -19.827 -22.272 13.060 1.00 80.31 378 LYS A CA 1
ATOM 2904 C C . LYS A 1 378 ? -18.662 -23.198 12.698 1.00 80.31 378 LYS A C 1
ATOM 2906 O O . LYS A 1 378 ? -18.870 -24.205 12.018 1.00 80.31 378 LYS A O 1
ATOM 2911 N N . PHE A 1 379 ? -17.458 -22.908 13.199 1.00 77.94 379 PHE A N 1
ATOM 2912 C CA . PHE A 1 379 ? -16.270 -23.713 12.929 1.00 77.94 379 PHE A CA 1
ATOM 2913 C C . PHE A 1 379 ? -16.210 -25.020 13.722 1.00 77.94 379 PHE A C 1
ATOM 2915 O O . PHE A 1 379 ? -15.400 -25.880 13.387 1.00 77.94 379 PHE A O 1
ATOM 2922 N N . ARG A 1 380 ? -17.104 -25.232 14.700 1.00 76.88 380 ARG A N 1
ATOM 2923 C CA . ARG A 1 380 ? -17.214 -26.496 15.452 1.00 76.88 380 ARG A CA 1
ATOM 2924 C C . ARG A 1 380 ? -17.290 -27.724 14.539 1.00 76.88 380 ARG A C 1
ATOM 2926 O O . ARG A 1 380 ? -16.710 -28.761 14.842 1.00 76.88 380 ARG A O 1
ATOM 2933 N N . SER A 1 381 ? -17.961 -27.593 13.396 1.00 72.81 381 SER A N 1
ATOM 2934 C CA . SER A 1 381 ? -18.082 -28.653 12.385 1.00 72.81 381 SER A CA 1
ATOM 2935 C C . SER A 1 381 ? -16.728 -29.192 11.889 1.00 72.81 381 SER A C 1
ATOM 2937 O O . SER A 1 381 ? -16.623 -30.373 11.561 1.00 72.81 381 SER A O 1
ATOM 2939 N N . PHE A 1 382 ? -15.670 -28.375 11.910 1.00 71.44 382 PHE A N 1
ATOM 2940 C CA . PHE A 1 382 ? -14.329 -28.755 11.457 1.00 71.44 382 PHE A CA 1
ATOM 2941 C C . PHE A 1 382 ? -13.483 -29.470 12.524 1.00 71.44 382 PHE A C 1
ATOM 2943 O O . PHE A 1 382 ? -12.423 -30.009 12.193 1.00 71.44 382 PHE A O 1
ATOM 2950 N N . ALA A 1 383 ? -13.945 -29.523 13.778 1.00 62.81 383 ALA A N 1
ATOM 2951 C CA . ALA A 1 383 ? -13.197 -30.052 14.921 1.00 62.81 383 ALA A CA 1
ATOM 2952 C C . ALA A 1 383 ? -13.021 -31.584 14.925 1.00 62.81 383 ALA A C 1
ATOM 2954 O O . ALA A 1 383 ? -12.139 -32.098 15.612 1.00 62.81 383 ALA A O 1
ATOM 2955 N N . SER A 1 384 ? -13.849 -32.334 14.185 1.00 60.25 384 SER A N 1
ATOM 2956 C CA . SER A 1 384 ? -13.827 -33.805 14.201 1.00 60.25 384 SER A CA 1
ATOM 2957 C C . SER A 1 384 ? -12.783 -34.415 13.246 1.00 60.25 384 SER A C 1
ATOM 2959 O O . SER A 1 384 ? -12.528 -33.909 12.150 1.00 60.25 384 SER A O 1
ATOM 2961 N N . ALA A 1 385 ? -12.187 -35.543 13.655 1.00 49.59 385 ALA A N 1
ATOM 2962 C CA . ALA A 1 385 ? -11.157 -36.274 12.902 1.00 49.59 385 ALA A CA 1
ATOM 2963 C C . ALA A 1 385 ? -11.700 -37.110 11.718 1.00 49.59 385 ALA A C 1
ATOM 2965 O O . ALA A 1 385 ? -10.922 -37.559 10.884 1.00 49.59 385 ALA A O 1
ATOM 2966 N N . SER A 1 386 ? -13.022 -37.319 11.629 1.00 46.31 386 SER A N 1
ATOM 2967 C CA . SER A 1 386 ? -13.666 -38.197 10.631 1.00 46.31 386 SER A CA 1
ATOM 2968 C C . SER A 1 386 ? -14.200 -37.469 9.395 1.00 46.31 386 SER A C 1
ATOM 2970 O O . SER A 1 386 ? -14.612 -38.125 8.435 1.00 46.31 386 SER A O 1
ATOM 2972 N N . GLY A 1 387 ? -14.236 -36.137 9.387 1.00 41.88 387 GLY A N 1
ATOM 2973 C CA . GLY A 1 387 ? -14.587 -35.418 8.172 1.00 41.88 387 GLY A CA 1
ATOM 2974 C C . GLY A 1 387 ? -13.471 -35.629 7.160 1.00 41.88 387 GLY A C 1
ATOM 2975 O O . GLY A 1 387 ? -12.397 -35.052 7.328 1.00 41.88 387 GLY A O 1
ATOM 2976 N N . LYS A 1 388 ? -13.709 -36.426 6.109 1.00 41.38 388 LYS A N 1
ATOM 2977 C CA . LYS A 1 388 ? -13.030 -36.180 4.835 1.00 41.38 388 LYS A CA 1
ATOM 2978 C C . LYS A 1 388 ? -13.336 -34.726 4.515 1.00 41.38 388 LYS A C 1
ATOM 2980 O O . LYS A 1 388 ? -14.463 -34.381 4.176 1.00 41.38 388 LYS A O 1
ATOM 2985 N N . VAL A 1 389 ? -12.362 -33.871 4.788 1.00 40.88 389 VAL A N 1
ATOM 2986 C CA . VAL A 1 389 ? -12.400 -32.474 4.408 1.00 40.88 389 VAL A CA 1
ATOM 2987 C C . VAL A 1 389 ? -12.233 -32.526 2.900 1.00 40.88 389 VAL A C 1
ATOM 2989 O O . VAL A 1 389 ? -11.108 -32.609 2.413 1.00 40.88 389 VAL A O 1
ATOM 2992 N N . ASP A 1 390 ? -13.354 -32.623 2.182 1.00 40.34 390 ASP A N 1
ATOM 2993 C CA . ASP A 1 390 ? -13.385 -32.388 0.743 1.00 40.34 390 ASP A CA 1
ATOM 2994 C C . ASP A 1 390 ? -12.632 -31.087 0.447 1.00 40.34 390 ASP A C 1
ATOM 2996 O O . ASP A 1 390 ? -12.487 -30.214 1.311 1.00 40.34 390 ASP A O 1
ATOM 3000 N N . GLU A 1 391 ? -12.166 -30.951 -0.788 1.00 46.69 391 GLU A N 1
ATOM 3001 C CA . GLU A 1 391 ? -11.411 -29.814 -1.328 1.00 46.69 391 GLU A CA 1
ATOM 3002 C C . GLU A 1 391 ? -12.059 -28.413 -1.099 1.00 46.69 391 GLU A C 1
ATOM 3004 O O . GLU A 1 391 ? -11.448 -27.389 -1.415 1.00 46.69 391 GLU A O 1
ATOM 3009 N N . ASP A 1 392 ? -13.214 -28.326 -0.424 1.00 44.09 392 ASP A N 1
ATOM 3010 C CA . ASP A 1 392 ? -14.113 -27.176 -0.307 1.00 44.09 392 ASP A CA 1
ATOM 3011 C C . ASP A 1 392 ? -14.324 -26.620 1.126 1.00 44.09 392 ASP A C 1
ATOM 3013 O O . ASP A 1 392 ? -15.431 -26.218 1.489 1.00 44.09 392 ASP A O 1
ATOM 3017 N N . VAL A 1 393 ? -13.284 -26.455 1.961 1.00 50.25 393 VAL A N 1
ATOM 3018 C CA . VAL A 1 393 ? -13.373 -25.457 3.066 1.00 50.25 393 VAL A CA 1
ATOM 3019 C C . VAL A 1 393 ? -13.376 -24.056 2.444 1.00 50.25 393 VAL A C 1
ATOM 3021 O O . VAL A 1 393 ? -12.358 -23.384 2.391 1.00 50.25 393 VAL A O 1
ATOM 3024 N N . THR A 1 394 ? -14.479 -23.613 1.851 1.00 50.19 394 THR A N 1
ATOM 3025 C CA . THR A 1 394 ? -14.526 -22.344 1.094 1.00 50.19 394 THR A CA 1
ATOM 3026 C C . THR A 1 394 ? -14.407 -21.096 1.979 1.00 50.19 394 THR A C 1
ATOM 3028 O O . THR A 1 394 ? -14.092 -20.020 1.470 1.00 50.19 394 THR A O 1
ATOM 3031 N N . GLU A 1 395 ? -14.614 -21.223 3.294 1.00 59.62 395 GLU A N 1
ATOM 3032 C CA . GLU A 1 395 ? -14.625 -20.104 4.238 1.00 59.62 395 GLU A CA 1
ATOM 3033 C C . GLU A 1 395 ? -13.348 -20.052 5.102 1.00 59.62 395 GLU A C 1
ATOM 3035 O O . GLU A 1 395 ? -13.024 -20.999 5.813 1.00 59.62 395 GLU A O 1
ATOM 3040 N N . PHE A 1 396 ? -12.640 -18.920 5.054 1.00 60.78 396 PHE A N 1
ATOM 3041 C CA . PHE A 1 396 ? -11.466 -18.612 5.883 1.00 60.78 396 PHE A CA 1
ATOM 3042 C C . PHE A 1 396 ? -11.828 -18.434 7.361 1.00 60.78 396 PHE A C 1
ATOM 3044 O O . PHE A 1 396 ? -12.911 -17.925 7.665 1.00 60.78 396 PHE A O 1
ATOM 3051 N N . ALA A 1 397 ? -10.925 -18.767 8.291 1.00 57.88 397 ALA A N 1
ATOM 3052 C CA . ALA A 1 397 ? -11.135 -18.463 9.709 1.00 57.88 397 ALA A CA 1
ATOM 3053 C C . ALA A 1 397 ? -11.046 -16.951 9.943 1.00 57.88 397 ALA A C 1
ATOM 3055 O O . ALA A 1 397 ? -11.898 -16.385 10.633 1.00 57.88 397 ALA A O 1
ATOM 3056 N N . GLY A 1 398 ? -10.104 -16.268 9.287 1.00 58.34 398 GLY A N 1
ATOM 3057 C CA . GLY A 1 398 ? -10.086 -14.812 9.207 1.00 58.34 398 GLY A CA 1
ATOM 3058 C C . GLY A 1 398 ? -11.182 -14.303 8.271 1.00 58.34 398 GLY A C 1
ATOM 3059 O O . GLY A 1 398 ? -11.223 -14.642 7.092 1.00 58.34 398 GLY A O 1
ATOM 3060 N N . LYS A 1 399 ? -12.088 -13.446 8.756 1.00 57.22 399 LYS A N 1
ATOM 3061 C CA . LYS A 1 399 ? -13.132 -12.827 7.914 1.00 57.22 399 LYS A CA 1
ATOM 3062 C C . LYS A 1 399 ? -12.732 -11.444 7.417 1.00 57.22 399 LYS A C 1
ATOM 3064 O O . LYS A 1 399 ? -13.596 -10.616 7.140 1.00 57.22 399 LYS A O 1
ATOM 3069 N N . LEU A 1 400 ? -11.435 -11.210 7.211 1.00 44.88 400 LEU A N 1
ATOM 3070 C CA . LEU A 1 400 ? -10.908 -9.954 6.662 1.00 44.88 400 LEU A CA 1
ATOM 3071 C C . LEU A 1 400 ? -11.393 -9.644 5.232 1.00 44.88 400 LEU A C 1
ATOM 3073 O O . LEU A 1 400 ? -10.996 -8.633 4.660 1.00 44.88 400 LEU A O 1
ATOM 3077 N N . GLN A 1 401 ? -12.255 -10.486 4.646 1.00 38.66 401 GLN A N 1
ATOM 3078 C CA . GLN A 1 401 ? -12.596 -10.434 3.231 1.00 38.66 401 GLN A CA 1
ATOM 3079 C C . GLN A 1 401 ? -14.088 -10.447 2.869 1.00 38.66 401 GLN A C 1
ATOM 3081 O O . GLN A 1 401 ? -14.387 -10.258 1.691 1.00 38.66 401 GLN A O 1
ATOM 3086 N N . ARG A 1 402 ? -15.052 -10.644 3.784 1.00 27.08 402 ARG A N 1
ATOM 3087 C CA . ARG A 1 402 ? -16.489 -10.588 3.415 1.00 27.08 402 ARG A CA 1
ATOM 3088 C C . ARG A 1 402 ? -17.420 -10.715 4.627 1.00 27.08 402 ARG A C 1
ATOM 3090 O O . ARG A 1 402 ? -17.636 -11.811 5.138 1.00 27.08 402 ARG A O 1
ATOM 3097 N N . CYS A 1 403 ? -18.077 -9.624 5.021 1.00 24.91 403 CYS A N 1
ATOM 3098 C CA . CYS A 1 403 ? -19.181 -9.668 5.987 1.00 24.91 403 CYS A CA 1
ATOM 3099 C C . CYS A 1 403 ? -20.537 -9.447 5.295 1.00 24.91 403 CYS A C 1
ATOM 3101 O O . CYS A 1 403 ? -20.968 -8.310 5.084 1.00 24.91 403 CYS A O 1
ATOM 3103 N N . ARG A 1 404 ? -21.243 -10.547 4.988 1.00 22.64 404 ARG A N 1
ATOM 3104 C CA . ARG A 1 404 ? -22.711 -10.561 4.856 1.00 22.64 404 ARG A CA 1
ATOM 3105 C C . ARG A 1 404 ? -23.290 -10.768 6.262 1.00 22.64 404 ARG A C 1
ATOM 3107 O O . ARG A 1 404 ? -22.916 -11.717 6.944 1.00 22.64 404 ARG A O 1
ATOM 3114 N N . ALA A 1 405 ? -24.125 -9.828 6.698 1.00 24.20 405 ALA A N 1
ATOM 3115 C CA . ALA A 1 405 ? -24.722 -9.777 8.031 1.00 24.20 405 ALA A CA 1
ATOM 3116 C C . ALA A 1 405 ? -25.809 -10.844 8.218 1.00 24.20 405 ALA A C 1
ATOM 3118 O O . ALA A 1 405 ? -26.565 -11.064 7.278 1.00 24.20 405 ALA A O 1
ATOM 3119 N N . VAL A 1 406 ? -25.925 -11.399 9.433 1.00 24.25 406 VAL A N 1
ATOM 3120 C CA . VAL A 1 406 ? -27.207 -11.682 10.111 1.00 24.25 406 VAL A CA 1
ATOM 3121 C C . VAL A 1 406 ? -26.986 -11.528 11.624 1.00 24.25 406 VAL A C 1
ATOM 3123 O O . VAL A 1 406 ? -26.089 -12.144 12.195 1.00 24.25 406 VAL A O 1
ATOM 3126 N N . LEU A 1 407 ? -27.797 -10.663 12.231 1.00 26.05 407 LEU A N 1
ATOM 3127 C CA . LEU A 1 407 ? -27.928 -10.377 13.661 1.00 26.05 407 LEU A CA 1
ATOM 3128 C C . LEU A 1 407 ? -28.917 -11.364 14.303 1.00 26.05 407 LEU A C 1
ATOM 3130 O O . LEU A 1 407 ? -30.007 -11.525 13.765 1.00 26.05 407 LEU A O 1
ATOM 3134 N N . HIS A 1 408 ? -28.547 -11.971 15.439 1.00 25.14 408 HIS A N 1
ATOM 3135 C CA . HIS A 1 408 ? -29.330 -12.103 16.687 1.00 25.14 408 HIS A CA 1
ATOM 3136 C C . HIS A 1 408 ? -28.787 -13.246 17.565 1.00 25.14 408 HIS A C 1
ATOM 3138 O O . HIS A 1 408 ? -28.757 -14.389 17.124 1.00 25.14 408 HIS A O 1
ATOM 3144 N N . ALA A 1 409 ? -28.465 -12.955 18.831 1.00 22.30 409 ALA A N 1
ATOM 3145 C CA . ALA A 1 409 ? -28.718 -13.857 19.961 1.00 22.30 409 ALA A CA 1
ATOM 3146 C C . ALA A 1 409 ? -28.604 -13.088 21.290 1.00 22.30 409 ALA A C 1
ATOM 3148 O O . ALA A 1 409 ? -27.582 -12.463 21.558 1.00 22.30 409 ALA A O 1
ATOM 3149 N N . SER A 1 410 ? -29.676 -13.132 22.086 1.00 27.92 410 SER A N 1
ATOM 3150 C CA . SER A 1 410 ? -29.757 -12.622 23.459 1.00 27.92 410 SER A CA 1
ATOM 3151 C C . SER A 1 410 ? -28.863 -13.412 24.409 1.00 27.92 410 SER A C 1
ATOM 3153 O O . SER A 1 410 ? -28.848 -14.640 24.353 1.00 27.92 410 SER A O 1
ATOM 3155 N N . LEU A 1 411 ? -28.235 -12.721 25.359 1.00 25.27 411 LEU A N 1
ATOM 3156 C CA . LEU A 1 411 ? -27.648 -13.324 26.552 1.00 25.27 411 LEU A CA 1
ATOM 3157 C C . LEU A 1 411 ? -28.322 -12.719 27.783 1.00 25.27 411 LEU A C 1
ATOM 3159 O O . LEU A 1 411 ? -27.958 -11.653 28.269 1.00 25.27 411 LEU A O 1
ATOM 3163 N N . SER A 1 412 ? -29.362 -13.401 28.256 1.00 27.09 412 SER A N 1
ATOM 3164 C CA . SER A 1 412 ? -29.947 -13.177 29.574 1.00 27.09 412 SER A CA 1
ATOM 3165 C C . SER A 1 412 ? -29.480 -14.276 30.519 1.00 27.09 412 SER A C 1
ATOM 3167 O O . SER A 1 412 ? -29.726 -15.450 30.242 1.00 27.09 412 SER A O 1
ATOM 3169 N N . ASN A 1 413 ? -28.885 -13.842 31.633 1.00 30.70 413 ASN A N 1
ATOM 3170 C CA . ASN A 1 413 ? -28.879 -14.425 32.982 1.00 30.70 413 ASN A CA 1
ATOM 3171 C C . ASN A 1 413 ? -27.463 -14.566 33.544 1.00 30.70 413 ASN A C 1
ATOM 3173 O O . ASN A 1 413 ? -26.760 -15.499 33.180 1.00 30.70 413 ASN A O 1
ATOM 3177 N N . LEU A 1 414 ? -27.097 -13.671 34.475 1.00 26.77 414 LEU A N 1
ATOM 3178 C CA . LEU A 1 414 ? -26.551 -13.980 35.812 1.00 26.77 414 LEU A CA 1
ATOM 3179 C C . LEU A 1 414 ? -26.186 -12.679 36.566 1.00 26.77 414 LEU A C 1
ATOM 3181 O O . LEU A 1 414 ? -25.755 -11.692 35.980 1.00 26.77 414 LEU A O 1
ATOM 3185 N N . SER A 1 415 ? -26.399 -12.678 37.886 1.00 32.22 415 SER A N 1
ATOM 3186 C CA . SER A 1 415 ? -26.110 -11.593 38.847 1.00 32.22 415 SER A CA 1
ATOM 3187 C C . SER A 1 415 ? -25.462 -12.200 40.116 1.00 32.22 415 SER A C 1
ATOM 3189 O O . SER A 1 415 ? -25.541 -13.425 40.245 1.00 32.22 415 SER A O 1
ATOM 3191 N N . PRO A 1 416 ? -24.903 -11.425 41.086 1.00 44.72 416 PRO A N 1
ATOM 3192 C CA . PRO A 1 416 ? -24.981 -9.966 41.223 1.00 44.72 416 PRO A CA 1
ATOM 3193 C C . PRO A 1 416 ? -23.627 -9.240 41.413 1.00 44.72 416 PRO A C 1
ATOM 3195 O O . PRO A 1 416 ? -22.871 -9.460 42.357 1.00 44.72 416 PRO A O 1
ATOM 3198 N N . LYS A 1 417 ? -23.432 -8.244 40.546 1.00 33.19 417 LYS A N 1
ATOM 3199 C CA . LYS A 1 417 ? -22.708 -6.972 40.717 1.00 33.19 417 LYS A CA 1
ATOM 3200 C C . LYS A 1 417 ? -21.188 -6.968 40.940 1.00 33.19 417 LYS A C 1
ATOM 3202 O O . LYS A 1 417 ? -20.502 -6.444 40.079 1.00 33.19 417 LYS A O 1
ATOM 3207 N N . ALA A 1 418 ? -20.615 -7.549 41.993 1.00 38.81 418 ALA A N 1
ATOM 3208 C CA . ALA A 1 418 ? -19.208 -7.243 42.331 1.00 38.81 418 ALA A CA 1
ATOM 3209 C C . ALA A 1 418 ? -18.147 -7.864 41.388 1.00 38.81 418 ALA A C 1
ATOM 3211 O O . ALA A 1 418 ? -17.062 -7.314 41.239 1.00 38.81 418 ALA A O 1
ATOM 3212 N N . LYS A 1 419 ? -18.450 -8.999 40.737 1.00 48.19 419 LYS A N 1
ATOM 3213 C CA . LYS A 1 419 ? -17.567 -9.655 39.742 1.00 48.19 419 LYS A CA 1
ATOM 3214 C C . LYS A 1 419 ? -17.867 -9.254 38.289 1.00 48.19 419 LYS A C 1
ATOM 3216 O O . LYS A 1 419 ? -17.060 -9.520 37.405 1.00 48.19 419 LYS A O 1
ATOM 3221 N N . ILE A 1 420 ? -19.034 -8.653 38.045 1.00 51.62 420 ILE A N 1
ATOM 3222 C CA . ILE A 1 420 ? -19.515 -8.298 36.701 1.00 51.62 420 ILE A CA 1
ATOM 3223 C C . ILE A 1 420 ? -18.800 -7.041 36.210 1.00 51.62 420 ILE A C 1
ATOM 3225 O O . ILE A 1 420 ? -18.330 -7.024 35.078 1.00 51.62 420 ILE A O 1
ATOM 3229 N N . ASP A 1 421 ? -18.633 -6.046 37.083 1.00 60.06 421 ASP A N 1
ATOM 3230 C CA . ASP A 1 421 ? -17.973 -4.785 36.731 1.00 60.06 421 ASP A CA 1
ATOM 3231 C C . ASP A 1 421 ? -16.524 -5.031 36.265 1.00 60.06 421 ASP A C 1
ATOM 3233 O O . ASP A 1 421 ? -16.103 -4.523 35.231 1.00 60.06 421 ASP A O 1
ATOM 3237 N N . ASP A 1 422 ? -15.793 -5.915 36.944 1.00 68.19 422 ASP A N 1
ATOM 3238 C CA . ASP A 1 422 ? -14.410 -6.284 36.617 1.00 68.19 422 ASP A CA 1
ATOM 3239 C C . ASP A 1 422 ? -14.289 -7.091 35.300 1.00 68.19 422 ASP A C 1
ATOM 3241 O O . ASP A 1 422 ? -13.390 -6.852 34.491 1.00 68.19 422 ASP A O 1
ATOM 3245 N N . ALA A 1 423 ? -15.228 -8.000 35.009 1.00 74.56 423 ALA A N 1
ATOM 3246 C CA . ALA A 1 423 ? -15.254 -8.737 33.740 1.00 74.56 423 ALA A CA 1
ATOM 3247 C C . ALA A 1 423 ? -15.605 -7.836 32.538 1.00 74.56 423 ALA A C 1
ATOM 3249 O O . ALA A 1 423 ? -14.957 -7.923 31.493 1.00 74.56 423 ALA A O 1
ATOM 3250 N N . VAL A 1 424 ? -16.589 -6.943 32.692 1.00 79.19 424 VAL A N 1
ATOM 3251 C CA . VAL A 1 424 ? -16.989 -5.957 31.673 1.00 79.19 424 VAL A CA 1
ATOM 3252 C C . VAL A 1 424 ? -15.835 -4.996 31.375 1.00 79.19 424 VAL A C 1
ATOM 3254 O O . VAL A 1 424 ? -15.523 -4.745 30.208 1.00 79.19 424 VAL A O 1
ATOM 3257 N N . ILE A 1 425 ? -15.159 -4.498 32.417 1.00 79.06 425 ILE A N 1
ATOM 3258 C CA . ILE A 1 425 ? -13.988 -3.624 32.285 1.00 79.06 425 ILE A CA 1
ATOM 3259 C C . ILE A 1 425 ? -12.889 -4.328 31.475 1.00 79.06 425 ILE A C 1
ATOM 3261 O O . ILE A 1 425 ? -12.393 -3.752 30.505 1.00 79.06 425 ILE A O 1
ATOM 3265 N N . ARG A 1 426 ? -12.558 -5.591 31.788 1.00 76.81 426 ARG A N 1
ATOM 3266 C CA . ARG A 1 426 ? -11.571 -6.371 31.014 1.00 76.81 426 ARG A CA 1
ATOM 3267 C C . ARG A 1 426 ? -11.963 -6.547 29.548 1.00 76.81 426 ARG A C 1
ATOM 3269 O O . ARG A 1 426 ? -11.118 -6.356 28.677 1.00 76.81 426 ARG A O 1
ATOM 3276 N N . LYS A 1 427 ? -13.231 -6.868 29.258 1.00 81.25 427 LYS A N 1
ATOM 3277 C CA . LYS A 1 427 ? -13.731 -6.988 27.875 1.00 81.25 427 LYS A CA 1
ATOM 3278 C C . LYS A 1 427 ? -13.566 -5.668 27.108 1.00 81.25 427 LYS A C 1
ATOM 3280 O O . LYS A 1 427 ? -13.122 -5.679 25.963 1.00 81.25 427 LYS A O 1
ATOM 3285 N N . LEU A 1 428 ? -13.870 -4.525 27.730 1.00 80.81 428 LEU A N 1
ATOM 3286 C CA . LEU A 1 428 ? -13.702 -3.205 27.108 1.00 80.81 428 LEU A CA 1
ATOM 3287 C C . LEU A 1 428 ? -12.231 -2.829 26.886 1.00 80.81 428 LEU A C 1
ATOM 3289 O O . LEU A 1 428 ? -11.908 -2.321 25.812 1.00 80.81 428 LEU A O 1
ATOM 3293 N N . TYR A 1 429 ? -11.336 -3.115 27.837 1.00 77.44 429 TYR A N 1
ATOM 3294 C CA . TYR A 1 429 ? -9.894 -2.926 27.634 1.00 77.44 429 TYR A CA 1
ATOM 3295 C C . TYR A 1 429 ? -9.362 -3.799 26.491 1.00 77.44 429 TYR A C 1
ATOM 3297 O O . TYR A 1 429 ? -8.670 -3.280 25.617 1.00 77.44 429 TYR A O 1
ATOM 3305 N N . ALA A 1 430 ? -9.781 -5.066 26.400 1.00 77.56 430 ALA A N 1
ATOM 3306 C CA . ALA A 1 430 ? -9.412 -5.946 25.288 1.00 77.56 430 ALA A CA 1
ATOM 3307 C C . ALA A 1 430 ? -9.888 -5.400 23.926 1.00 77.56 430 ALA A C 1
ATOM 3309 O O . ALA A 1 430 ? -9.149 -5.433 22.939 1.00 77.56 430 ALA A O 1
ATOM 3310 N N . ILE A 1 431 ? -11.102 -4.838 23.864 1.00 81.44 431 ILE A N 1
ATOM 3311 C CA . ILE A 1 431 ? -11.610 -4.169 22.657 1.00 81.44 431 ILE A CA 1
ATOM 3312 C C . ILE A 1 431 ? -10.783 -2.913 22.332 1.00 81.44 431 ILE A C 1
ATOM 3314 O O . ILE A 1 431 ? -10.461 -2.685 21.164 1.00 81.44 431 ILE A O 1
ATOM 3318 N N . ALA A 1 432 ? -10.426 -2.102 23.331 1.00 80.12 432 ALA A N 1
ATOM 3319 C CA . ALA A 1 432 ? -9.625 -0.895 23.136 1.00 80.12 432 ALA A CA 1
ATOM 3320 C C . ALA A 1 432 ? -8.200 -1.217 22.653 1.00 80.12 432 ALA A C 1
ATOM 3322 O O . ALA A 1 432 ? -7.710 -0.568 21.730 1.00 80.12 432 ALA A O 1
ATOM 3323 N N . GLU A 1 433 ? -7.561 -2.250 23.202 1.00 77.44 433 GLU A N 1
ATOM 3324 C CA . GLU A 1 433 ? -6.258 -2.750 22.749 1.00 77.44 433 GLU A CA 1
ATOM 3325 C C . GLU A 1 433 ? -6.310 -3.306 21.323 1.00 77.44 433 GLU A C 1
ATOM 3327 O O . GLU A 1 433 ? -5.429 -3.019 20.509 1.00 77.44 433 GLU A O 1
ATOM 3332 N N . ALA A 1 434 ? -7.361 -4.056 20.977 1.00 80.38 434 ALA A N 1
ATOM 3333 C CA . ALA A 1 434 ? -7.560 -4.531 19.611 1.00 80.38 434 ALA A CA 1
ATOM 3334 C C . ALA A 1 434 ? -7.776 -3.359 18.636 1.00 80.38 434 ALA A C 1
ATOM 3336 O O . ALA A 1 434 ? -7.201 -3.342 17.545 1.00 80.38 434 ALA A O 1
ATOM 3337 N N . ALA A 1 435 ? -8.560 -2.350 19.033 1.00 83.56 435 ALA A N 1
ATOM 3338 C CA . ALA A 1 435 ? -8.775 -1.133 18.253 1.00 83.56 435 ALA A CA 1
ATOM 3339 C C . ALA A 1 435 ? -7.474 -0.335 18.059 1.00 83.56 435 ALA A C 1
ATOM 3341 O O . ALA A 1 435 ? -7.186 0.114 16.950 1.00 83.56 435 ALA A O 1
ATOM 3342 N N . ALA A 1 436 ? -6.664 -0.211 19.109 1.00 78.62 436 ALA A N 1
ATOM 3343 C CA . ALA A 1 436 ? -5.344 0.403 19.076 1.00 78.62 436 ALA A CA 1
ATOM 3344 C C . ALA A 1 436 ? -4.389 -0.294 18.094 1.00 78.62 436 ALA A C 1
ATOM 3346 O O . ALA A 1 436 ? -3.762 0.366 17.264 1.00 78.62 436 ALA A O 1
ATOM 3347 N N . ASP A 1 437 ? -4.280 -1.622 18.176 1.00 78.19 437 ASP A N 1
ATOM 3348 C CA . ASP A 1 437 ? -3.404 -2.412 17.302 1.00 78.19 437 ASP A CA 1
ATOM 3349 C C . ASP A 1 437 ? -3.846 -2.281 15.835 1.00 78.19 437 ASP A C 1
ATOM 3351 O O . ASP A 1 437 ? -3.032 -2.037 14.943 1.00 78.19 437 ASP A O 1
ATOM 3355 N N . ARG A 1 438 ? -5.159 -2.327 15.575 1.00 80.75 438 ARG A N 1
ATOM 3356 C CA . ARG A 1 438 ? -5.728 -2.119 14.233 1.00 80.75 438 ARG A CA 1
ATOM 3357 C C . ARG A 1 438 ? -5.501 -0.713 13.701 1.00 80.75 438 ARG A C 1
ATOM 3359 O O . ARG A 1 438 ? -5.180 -0.565 12.523 1.00 80.75 438 ARG A O 1
ATOM 3366 N N . ALA A 1 439 ? -5.606 0.312 14.545 1.00 83.75 439 ALA A N 1
ATOM 3367 C CA . ALA A 1 439 ? -5.274 1.675 14.151 1.00 83.75 439 ALA A CA 1
ATOM 3368 C C . ALA A 1 439 ? -3.825 1.791 13.662 1.00 83.75 439 ALA A C 1
ATOM 3370 O O . ALA A 1 439 ? -3.572 2.420 12.632 1.00 83.75 439 ALA A O 1
ATOM 3371 N N . GLU A 1 440 ? -2.884 1.171 14.375 1.00 79.44 440 GLU A N 1
ATOM 3372 C CA . GLU A 1 440 ? -1.473 1.153 13.987 1.00 79.44 440 GLU A CA 1
ATOM 3373 C C . GLU A 1 440 ? -1.244 0.341 12.705 1.00 79.44 440 GLU A C 1
ATOM 3375 O O . GLU A 1 440 ? -0.518 0.800 11.822 1.00 79.44 440 GLU A O 1
ATOM 3380 N N . MET A 1 441 ? -1.915 -0.806 12.537 1.00 79.19 441 MET A N 1
ATOM 3381 C CA . MET A 1 441 ? -1.856 -1.583 11.291 1.00 79.19 441 MET A CA 1
ATOM 3382 C C . MET A 1 441 ? -2.339 -0.770 10.082 1.00 79.19 441 MET A C 1
ATOM 3384 O O . MET A 1 441 ? -1.616 -0.657 9.092 1.00 79.19 441 MET A O 1
ATOM 3388 N N . HIS A 1 442 ? -3.515 -0.139 10.169 1.00 81.25 442 HIS A N 1
ATOM 3389 C CA . HIS A 1 442 ? -4.024 0.722 9.098 1.00 81.25 442 HIS A CA 1
ATOM 3390 C C . HIS A 1 442 ? -3.093 1.919 8.837 1.00 81.25 442 HIS A C 1
ATOM 3392 O O . HIS A 1 442 ? -2.854 2.268 7.683 1.00 81.25 442 HIS A O 1
ATOM 3398 N N . ALA A 1 443 ? -2.502 2.527 9.872 1.00 83.12 443 ALA A N 1
ATOM 3399 C CA . ALA A 1 443 ? -1.558 3.633 9.698 1.00 83.12 443 ALA A CA 1
ATOM 3400 C C . ALA A 1 443 ? -0.277 3.206 8.954 1.00 83.12 443 ALA A C 1
ATOM 3402 O O . ALA A 1 443 ? 0.201 3.927 8.075 1.00 83.12 443 ALA A O 1
ATOM 3403 N N . ILE A 1 444 ? 0.261 2.025 9.274 1.00 77.50 444 ILE A N 1
ATOM 3404 C CA . ILE A 1 444 ? 1.428 1.447 8.594 1.00 77.50 444 ILE A CA 1
ATOM 3405 C C . ILE A 1 444 ? 1.109 1.163 7.122 1.00 77.50 444 ILE A C 1
ATOM 3407 O O . ILE A 1 444 ? 1.868 1.577 6.243 1.00 77.50 444 ILE A O 1
ATOM 3411 N N . ILE A 1 445 ? -0.033 0.530 6.844 1.00 77.25 445 ILE A N 1
ATOM 3412 C CA . ILE A 1 445 ? -0.464 0.190 5.479 1.00 77.25 445 ILE A CA 1
ATOM 3413 C C . ILE A 1 445 ? -0.753 1.454 4.659 1.00 77.25 445 ILE A C 1
ATOM 3415 O O . ILE A 1 445 ? -0.377 1.530 3.489 1.00 77.25 445 ILE A O 1
ATOM 3419 N N . GLY A 1 446 ? -1.368 2.477 5.259 1.00 81.25 446 GLY A N 1
ATOM 3420 C CA . GLY A 1 446 ? -1.573 3.774 4.611 1.00 81.25 446 GLY A CA 1
ATOM 3421 C C . GLY A 1 446 ? -0.254 4.386 4.136 1.00 81.25 446 GLY A C 1
ATOM 3422 O O . GLY A 1 446 ? -0.123 4.742 2.967 1.00 81.25 446 GLY A O 1
ATOM 3423 N N . LYS A 1 447 ? 0.771 4.388 4.999 1.00 82.00 447 LYS A N 1
ATOM 3424 C CA . LYS A 1 447 ? 2.108 4.891 4.650 1.00 82.00 447 LYS A CA 1
ATOM 3425 C C . LYS A 1 447 ? 2.775 4.085 3.527 1.00 82.00 447 LYS A C 1
ATOM 3427 O O . LYS A 1 447 ? 3.451 4.659 2.677 1.00 82.00 447 LYS A O 1
ATOM 3432 N N . GLN A 1 448 ? 2.608 2.763 3.500 1.00 75.50 448 GLN A N 1
ATOM 3433 C CA . GLN A 1 448 ? 3.127 1.941 2.397 1.00 75.50 448 GLN A CA 1
ATOM 3434 C C . GLN A 1 448 ? 2.501 2.329 1.056 1.00 75.50 448 GLN A C 1
ATOM 3436 O O . GLN A 1 448 ? 3.203 2.460 0.056 1.00 75.50 448 GLN A O 1
ATOM 3441 N N . ARG A 1 449 ? 1.183 2.533 1.041 1.00 82.38 449 ARG A N 1
ATOM 3442 C CA . ARG A 1 449 ? 0.429 2.892 -0.163 1.00 82.38 449 ARG A CA 1
ATOM 3443 C C . ARG A 1 449 ? 0.819 4.281 -0.676 1.00 82.38 449 ARG A C 1
ATOM 3445 O O . ARG A 1 449 ? 0.985 4.458 -1.881 1.00 82.38 449 ARG A O 1
ATOM 3452 N N . ASP A 1 450 ? 1.095 5.225 0.219 1.00 83.56 450 ASP A N 1
ATOM 3453 C CA . ASP A 1 450 ? 1.695 6.511 -0.156 1.00 83.56 450 ASP A CA 1
ATOM 3454 C C . ASP A 1 450 ? 3.071 6.340 -0.804 1.00 83.56 450 ASP A C 1
ATOM 3456 O O . ASP A 1 450 ? 3.343 6.913 -1.862 1.00 83.56 450 ASP A O 1
ATOM 3460 N N . ASN A 1 451 ? 3.934 5.511 -0.207 1.00 83.50 451 ASN A N 1
ATOM 3461 C CA . ASN A 1 451 ? 5.254 5.236 -0.766 1.00 83.50 451 ASN A CA 1
ATOM 3462 C C . ASN A 1 451 ? 5.137 4.623 -2.171 1.00 83.50 451 ASN A C 1
ATOM 3464 O O . ASN A 1 451 ? 5.848 5.054 -3.078 1.00 83.50 451 ASN A O 1
ATOM 3468 N N . TRP A 1 452 ? 4.212 3.682 -2.391 1.00 84.50 452 TRP A N 1
ATOM 3469 C CA . TRP A 1 452 ? 3.923 3.137 -3.724 1.00 84.50 452 TRP A CA 1
ATOM 3470 C C . TRP A 1 452 ? 3.507 4.226 -4.708 1.00 84.50 452 TRP A C 1
ATOM 3472 O O . TRP A 1 452 ? 4.053 4.273 -5.809 1.00 84.50 452 TRP A O 1
ATOM 3482 N N . ASN A 1 453 ? 2.597 5.123 -4.312 1.00 86.69 453 ASN A N 1
ATOM 3483 C CA . ASN A 1 453 ? 2.159 6.230 -5.163 1.00 86.69 453 ASN A CA 1
ATOM 3484 C C . ASN A 1 453 ? 3.357 7.046 -5.670 1.00 86.69 453 ASN A C 1
ATOM 3486 O O . ASN A 1 453 ? 3.503 7.259 -6.871 1.00 86.69 453 ASN A O 1
ATOM 3490 N N . HIS A 1 454 ? 4.255 7.442 -4.763 1.00 84.75 454 HIS A N 1
ATOM 3491 C CA . HIS A 1 454 ? 5.446 8.217 -5.110 1.00 84.75 454 HIS A CA 1
ATOM 3492 C C . HIS A 1 454 ? 6.439 7.435 -5.983 1.00 84.75 454 HIS A C 1
ATOM 3494 O O . HIS A 1 454 ? 6.920 7.961 -6.989 1.00 84.75 454 HIS A O 1
ATOM 3500 N N . LEU A 1 455 ? 6.746 6.182 -5.629 1.00 85.06 455 LEU A N 1
ATOM 3501 C CA . LEU A 1 455 ? 7.718 5.363 -6.362 1.00 85.06 455 LEU A CA 1
ATOM 3502 C C . LEU A 1 455 ? 7.257 5.091 -7.798 1.00 85.06 455 LEU A C 1
ATOM 3504 O O . LEU A 1 455 ? 8.050 5.222 -8.738 1.00 85.06 455 LEU A O 1
ATOM 3508 N N . PHE A 1 456 ? 5.980 4.741 -7.976 1.00 85.44 456 PHE A N 1
ATOM 3509 C CA . PHE A 1 456 ? 5.411 4.473 -9.291 1.00 85.44 456 PHE A CA 1
ATOM 3510 C C . PHE A 1 456 ? 5.264 5.740 -10.126 1.00 85.44 456 PHE A C 1
ATOM 3512 O O . PHE A 1 456 ? 5.653 5.716 -11.290 1.00 85.44 456 PHE A O 1
ATOM 3519 N N . LEU A 1 457 ? 4.797 6.849 -9.543 1.00 87.75 457 LEU A N 1
ATOM 3520 C CA . LEU A 1 457 ? 4.689 8.137 -10.232 1.00 87.75 457 LEU A CA 1
ATOM 3521 C C . LEU A 1 457 ? 6.008 8.523 -10.912 1.00 87.75 457 LEU A C 1
ATOM 3523 O O . LEU A 1 457 ? 6.065 8.713 -12.128 1.00 87.75 457 LEU A O 1
ATOM 3527 N N . HIS A 1 458 ? 7.087 8.596 -10.134 1.00 86.88 458 HIS A N 1
ATOM 3528 C CA . HIS A 1 458 ? 8.390 9.003 -10.650 1.00 86.88 458 HIS A CA 1
ATOM 3529 C C . HIS A 1 458 ? 8.983 7.977 -11.617 1.00 86.88 458 HIS A C 1
ATOM 3531 O O . HIS A 1 458 ? 9.588 8.359 -12.618 1.00 86.88 458 HIS A O 1
ATOM 3537 N N . SER A 1 459 ? 8.803 6.682 -11.348 1.00 87.50 459 SER A N 1
ATOM 3538 C CA . SER A 1 459 ? 9.313 5.631 -12.230 1.00 87.50 459 SER A CA 1
ATOM 3539 C C . SER A 1 459 ? 8.627 5.642 -13.592 1.00 87.50 459 SER A C 1
ATOM 3541 O O . SER A 1 459 ? 9.307 5.667 -14.610 1.00 87.50 459 SER A O 1
ATOM 3543 N N . VAL A 1 460 ? 7.294 5.676 -13.620 1.00 89.12 460 VAL A N 1
ATOM 3544 C CA . VAL A 1 460 ? 6.500 5.709 -14.856 1.00 89.12 460 VAL A CA 1
ATOM 3545 C C . VAL A 1 460 ? 6.836 6.955 -15.672 1.00 89.12 460 VAL A C 1
ATOM 3547 O O . VAL A 1 460 ? 7.086 6.845 -16.870 1.00 89.12 460 VAL A O 1
ATOM 3550 N N . ASN A 1 461 ? 6.933 8.122 -15.028 1.00 92.19 461 ASN A N 1
ATOM 3551 C CA . ASN A 1 461 ? 7.332 9.354 -15.709 1.00 92.19 461 ASN A CA 1
ATOM 3552 C C . ASN A 1 461 ? 8.746 9.252 -16.290 1.00 92.19 461 ASN A C 1
ATOM 3554 O O . ASN A 1 461 ? 8.963 9.629 -17.438 1.00 92.19 461 ASN A O 1
ATOM 3558 N N . SER A 1 462 ? 9.703 8.717 -15.525 1.00 89.94 462 SER A N 1
ATOM 3559 C CA . SER A 1 462 ? 11.074 8.528 -16.004 1.00 89.94 462 SER A CA 1
ATOM 3560 C C . SER A 1 462 ? 11.120 7.595 -17.214 1.00 89.94 462 SER A C 1
ATOM 3562 O O . SER A 1 462 ? 11.782 7.918 -18.195 1.00 89.94 462 SER A O 1
ATOM 3564 N N . LEU A 1 463 ? 10.408 6.464 -17.172 1.00 91.50 463 LEU A N 1
ATOM 3565 C CA . LEU A 1 463 ? 10.360 5.505 -18.278 1.00 91.50 463 LEU A CA 1
ATOM 3566 C C . LEU A 1 463 ? 9.718 6.132 -19.524 1.00 91.50 463 LEU A C 1
ATOM 3568 O O . LEU A 1 463 ? 10.295 6.050 -20.606 1.00 91.50 463 LEU A O 1
ATOM 3572 N N . ALA A 1 464 ? 8.572 6.808 -19.376 1.00 91.31 464 ALA A N 1
ATOM 3573 C CA . ALA A 1 464 ? 7.867 7.469 -20.475 1.00 91.31 464 ALA A CA 1
ATOM 3574 C C . ALA A 1 464 ? 8.708 8.571 -21.138 1.00 91.31 464 ALA A C 1
ATOM 3576 O O . ALA A 1 464 ? 8.840 8.598 -22.359 1.00 91.31 464 ALA A O 1
ATOM 3577 N N . LEU A 1 465 ? 9.324 9.454 -20.346 1.00 89.31 465 LEU A N 1
ATOM 3578 C CA . LEU A 1 465 ? 10.135 10.555 -20.872 1.00 89.31 465 LEU A CA 1
ATOM 3579 C C . LEU A 1 465 ? 11.436 10.054 -21.510 1.00 89.31 465 LEU A C 1
ATOM 3581 O O . LEU A 1 465 ? 11.835 10.554 -22.563 1.00 89.31 465 LEU A O 1
ATOM 3585 N N . SER A 1 466 ? 12.082 9.039 -20.928 1.00 90.00 466 SER A N 1
ATOM 3586 C CA . SER A 1 466 ? 13.244 8.402 -21.556 1.00 90.00 466 SER A CA 1
ATOM 3587 C C . SER A 1 466 ? 12.875 7.685 -22.855 1.00 90.00 466 SER A C 1
ATOM 3589 O O . SER A 1 466 ? 13.627 7.780 -23.822 1.00 90.00 466 SER A O 1
ATOM 3591 N N . ALA A 1 467 ? 11.707 7.042 -22.927 1.00 90.50 467 ALA A N 1
ATOM 3592 C CA . ALA A 1 467 ? 11.206 6.437 -24.159 1.00 90.50 467 ALA A CA 1
ATOM 3593 C C . ALA A 1 467 ? 10.954 7.482 -25.258 1.00 90.50 467 ALA A C 1
ATOM 3595 O O . ALA A 1 467 ? 11.341 7.256 -26.410 1.00 90.50 467 ALA A O 1
ATOM 3596 N N . SER A 1 468 ? 10.376 8.639 -24.905 1.00 88.19 468 SER A N 1
ATOM 3597 C CA . SER A 1 468 ? 10.212 9.775 -25.820 1.00 88.19 468 SER A CA 1
ATOM 3598 C C . SER A 1 468 ? 11.559 10.279 -26.329 1.00 88.19 468 SER A C 1
ATOM 3600 O O . SER A 1 468 ? 11.734 10.441 -27.537 1.00 88.19 468 SER A O 1
ATOM 3602 N N . LEU A 1 469 ? 12.537 10.469 -25.440 1.00 87.75 469 LEU A N 1
ATOM 3603 C CA . LEU A 1 469 ? 13.873 10.932 -25.818 1.00 87.75 469 LEU A CA 1
ATOM 3604 C C . LEU A 1 469 ? 14.583 9.943 -26.754 1.00 87.75 469 LEU A C 1
ATOM 3606 O O . LEU A 1 469 ? 15.134 10.353 -27.774 1.00 87.75 469 LEU A O 1
ATOM 3610 N N . MET A 1 470 ? 14.526 8.643 -26.449 1.00 87.00 470 MET A N 1
ATOM 3611 C CA . MET A 1 470 ? 15.088 7.598 -27.311 1.00 87.00 470 MET A CA 1
ATOM 3612 C C . MET A 1 470 ? 14.408 7.586 -28.687 1.00 87.00 470 MET A C 1
ATOM 3614 O O . MET A 1 470 ? 15.093 7.484 -29.700 1.00 87.00 470 MET A O 1
ATOM 3618 N N . SER A 1 471 ? 13.087 7.782 -28.750 1.00 86.00 471 SER A N 1
ATOM 3619 C CA . SER A 1 471 ? 12.374 7.890 -30.031 1.00 86.00 471 SER A CA 1
ATOM 3620 C C . SER A 1 471 ? 12.819 9.100 -30.864 1.00 86.00 471 SER A C 1
ATOM 3622 O O . SER A 1 471 ? 13.000 8.979 -32.072 1.00 86.00 471 SER A O 1
ATOM 3624 N N . GLY A 1 472 ? 13.070 10.248 -30.223 1.00 80.62 472 GLY A N 1
ATOM 3625 C CA . GLY A 1 472 ? 13.579 11.442 -30.900 1.00 80.62 472 GLY A CA 1
ATOM 3626 C C . GLY A 1 472 ? 14.997 11.244 -31.438 1.00 80.62 472 GLY A C 1
ATOM 3627 O O . GLY A 1 472 ? 15.290 11.609 -32.574 1.00 80.62 472 GLY A O 1
ATOM 3628 N N . LEU A 1 473 ? 15.870 10.596 -30.663 1.00 78.94 473 LEU A N 1
ATOM 3629 C CA . LEU A 1 473 ? 17.252 10.323 -31.073 1.00 78.94 473 LEU A CA 1
ATOM 3630 C C . LEU A 1 473 ? 17.374 9.282 -32.181 1.00 78.94 473 LEU A C 1
ATOM 3632 O O . LEU A 1 473 ? 18.294 9.370 -32.992 1.00 78.94 473 LEU A O 1
ATOM 3636 N N . ALA A 1 474 ? 16.416 8.360 -32.286 1.00 77.19 474 ALA A N 1
ATOM 3637 C CA . ALA A 1 474 ? 16.312 7.440 -33.416 1.00 77.19 474 ALA A CA 1
ATOM 3638 C C . ALA A 1 474 ? 16.126 8.156 -34.776 1.00 77.19 474 ALA A C 1
ATOM 3640 O O . ALA A 1 474 ? 16.159 7.502 -35.810 1.00 77.19 474 ALA A O 1
ATOM 3641 N N . CYS A 1 475 ? 15.944 9.480 -34.800 1.00 69.12 475 CYS A N 1
ATOM 3642 C CA . CYS A 1 475 ? 15.709 10.263 -36.017 1.00 69.12 475 CYS A CA 1
ATOM 3643 C C . CYS A 1 475 ? 16.896 11.140 -36.431 1.00 69.12 475 CYS A C 1
ATOM 3645 O O . CYS A 1 475 ? 16.856 11.753 -37.492 1.00 69.12 475 CYS A O 1
ATOM 3647 N N . VAL A 1 476 ? 17.935 11.227 -35.594 1.00 65.19 476 VAL A N 1
ATOM 3648 C CA . VAL A 1 476 ? 19.105 12.094 -35.827 1.00 65.19 476 VAL A CA 1
ATOM 3649 C C . VAL A 1 476 ? 20.167 11.395 -36.699 1.00 65.19 476 VAL A C 1
ATOM 3651 O O . VAL A 1 476 ? 21.078 12.043 -37.203 1.00 65.19 476 VAL A O 1
ATOM 3654 N N . GLY A 1 477 ? 20.050 10.081 -36.924 1.00 57.62 477 GLY A N 1
ATOM 3655 C CA . GLY A 1 477 ? 20.948 9.316 -37.798 1.00 57.62 477 GLY A CA 1
ATOM 3656 C C . GLY A 1 477 ? 20.608 9.467 -39.285 1.00 57.62 477 GLY A C 1
ATOM 3657 O O . GLY A 1 477 ? 19.441 9.411 -39.662 1.00 57.62 477 GLY A O 1
ATOM 3658 N N . SER A 1 478 ? 21.627 9.614 -40.136 1.00 51.81 478 SER A N 1
ATOM 3659 C CA . SER A 1 478 ? 21.487 9.828 -41.587 1.00 51.81 478 SER A CA 1
ATOM 3660 C C . SER A 1 478 ? 21.035 8.595 -42.384 1.00 51.81 478 SER A C 1
ATOM 3662 O O . SER A 1 478 ? 20.612 8.754 -43.524 1.00 51.81 478 SER A O 1
ATOM 3664 N N . ASP A 1 479 ? 21.071 7.393 -41.791 1.00 59.78 479 ASP A N 1
ATOM 3665 C CA . ASP A 1 479 ? 20.622 6.142 -42.418 1.00 59.78 479 ASP A CA 1
ATOM 3666 C C . ASP A 1 479 ? 19.518 5.451 -41.605 1.00 59.78 479 ASP A C 1
ATOM 3668 O O . ASP A 1 479 ? 19.714 5.052 -40.451 1.00 59.78 479 ASP A O 1
ATOM 3672 N N . ALA A 1 480 ? 18.362 5.236 -42.241 1.00 54.94 480 ALA A N 1
ATOM 3673 C CA . ALA A 1 480 ? 17.193 4.560 -41.669 1.00 54.94 480 ALA A CA 1
ATOM 3674 C C . ALA A 1 480 ? 17.437 3.070 -41.347 1.00 54.94 480 ALA A C 1
ATOM 3676 O O . ALA A 1 480 ? 16.784 2.497 -40.476 1.00 54.94 480 ALA A O 1
ATOM 3677 N N . SER A 1 481 ? 18.409 2.451 -42.023 1.00 57.22 481 SER A N 1
ATOM 3678 C CA . SER A 1 481 ? 18.907 1.098 -41.755 1.00 57.22 481 SER A CA 1
ATOM 3679 C C . SER A 1 481 ? 20.035 1.072 -40.725 1.00 57.22 481 SER A C 1
ATOM 3681 O O . SER A 1 481 ? 20.590 0.003 -40.455 1.00 57.22 481 SER A O 1
ATOM 3683 N N . SER A 1 482 ? 20.404 2.228 -40.154 1.00 64.50 482 SER A N 1
ATOM 3684 C CA . SER A 1 482 ? 21.486 2.261 -39.189 1.00 64.50 482 SER A CA 1
ATOM 3685 C C . SER A 1 482 ? 21.058 1.559 -37.884 1.00 64.50 482 SER A C 1
ATOM 3687 O O . SER A 1 482 ? 19.987 1.788 -37.319 1.00 64.50 482 SER A O 1
ATOM 3689 N N . PRO A 1 483 ? 21.894 0.668 -37.364 1.00 63.84 483 PRO A N 1
ATOM 3690 C CA . PRO A 1 483 ? 21.575 -0.187 -36.220 1.00 63.84 483 PRO A CA 1
ATOM 3691 C C . PRO A 1 483 ? 21.399 0.573 -34.890 1.00 63.84 483 PRO A C 1
ATOM 3693 O O . PRO A 1 483 ? 20.782 0.053 -33.961 1.00 63.84 483 PRO A O 1
ATOM 3696 N N . HIS A 1 484 ? 21.861 1.825 -34.807 1.00 67.94 484 HIS A N 1
ATOM 3697 C CA . HIS A 1 484 ? 21.584 2.734 -33.686 1.00 67.94 484 HIS A CA 1
ATOM 3698 C C . HIS A 1 484 ? 20.124 3.211 -33.674 1.00 67.94 484 HIS A C 1
ATOM 3700 O O . HIS A 1 484 ? 19.521 3.323 -32.607 1.00 67.94 484 HIS A O 1
ATOM 3706 N N . VAL A 1 485 ? 19.528 3.412 -34.855 1.00 72.56 485 VAL A N 1
ATOM 3707 C CA . VAL A 1 485 ? 18.102 3.740 -35.009 1.00 72.56 485 VAL A CA 1
ATOM 3708 C C . VAL A 1 485 ? 17.241 2.567 -34.543 1.00 72.56 485 VAL A C 1
ATOM 3710 O O . VAL A 1 485 ? 16.289 2.763 -33.789 1.00 72.56 485 VAL A O 1
ATOM 3713 N N . LEU A 1 486 ? 17.624 1.332 -34.893 1.00 75.69 486 LEU A N 1
ATOM 3714 C CA . LEU A 1 486 ? 16.950 0.117 -34.421 1.00 75.69 486 LEU A CA 1
ATOM 3715 C C . LEU A 1 486 ? 17.054 -0.059 -32.895 1.00 75.69 486 LEU A C 1
ATOM 3717 O O . LEU A 1 486 ? 16.070 -0.429 -32.255 1.00 75.69 486 LEU A O 1
ATOM 3721 N N . ALA A 1 487 ? 18.219 0.228 -32.311 1.00 75.31 487 ALA A N 1
ATOM 3722 C CA . ALA A 1 487 ? 18.448 0.140 -30.870 1.00 75.31 487 ALA A CA 1
ATOM 3723 C C . ALA A 1 487 ? 17.529 1.082 -30.081 1.00 75.31 487 ALA A C 1
ATOM 3725 O O . ALA A 1 487 ? 16.769 0.640 -29.219 1.00 75.31 487 ALA A O 1
ATOM 3726 N N . PHE A 1 488 ? 17.538 2.371 -30.423 1.00 82.50 488 PHE A N 1
ATOM 3727 C CA . PHE A 1 488 ? 16.693 3.364 -29.764 1.00 82.50 488 PHE A CA 1
ATOM 3728 C C . PHE A 1 488 ? 15.202 3.124 -29.987 1.00 82.50 488 PHE A C 1
ATOM 3730 O O . PHE A 1 488 ? 14.402 3.313 -29.069 1.00 82.50 488 PHE A O 1
ATOM 3737 N N . LYS A 1 489 ? 14.832 2.648 -31.177 1.00 85.06 489 LYS A N 1
ATOM 3738 C CA . LYS A 1 489 ? 13.474 2.217 -31.495 1.00 85.06 489 LYS A CA 1
ATOM 3739 C C . LYS A 1 489 ? 13.004 1.098 -30.571 1.00 85.06 489 LYS A C 1
ATOM 3741 O O . LYS A 1 489 ? 11.967 1.240 -29.930 1.00 85.06 489 LYS A O 1
ATOM 3746 N N . LEU A 1 490 ? 13.759 0.004 -30.477 1.00 84.31 490 LEU A N 1
ATOM 3747 C CA . LEU A 1 490 ? 13.382 -1.142 -29.648 1.00 84.31 490 LEU A CA 1
ATOM 3748 C C . LEU A 1 490 ? 13.345 -0.776 -28.162 1.00 84.31 490 LEU A C 1
ATOM 3750 O O . LEU A 1 490 ? 12.394 -1.145 -27.475 1.00 84.31 490 LEU A O 1
ATOM 3754 N N . SER A 1 491 ? 14.308 0.011 -27.674 1.00 85.31 491 SER A N 1
ATOM 3755 C CA . SER A 1 491 ? 14.280 0.520 -26.299 1.00 85.31 491 SER A CA 1
ATOM 3756 C C . SER A 1 491 ? 13.075 1.419 -26.036 1.00 85.31 491 SER A C 1
ATOM 3758 O O . SER A 1 491 ? 12.431 1.273 -25.003 1.00 85.31 491 SER A O 1
ATOM 3760 N N . SER A 1 492 ? 12.721 2.304 -26.970 1.00 88.31 492 SER A N 1
ATOM 3761 C CA . SER A 1 492 ? 11.533 3.155 -26.855 1.00 88.31 492 SER A CA 1
ATOM 3762 C C . SER A 1 492 ? 10.244 2.326 -26.803 1.00 88.31 492 SER A C 1
ATOM 3764 O O . SER A 1 492 ? 9.431 2.523 -25.900 1.00 88.31 492 SER A O 1
ATOM 3766 N N . VAL A 1 493 ? 10.092 1.332 -27.690 1.00 90.12 493 VAL A N 1
ATOM 3767 C CA . VAL A 1 493 ? 8.955 0.393 -27.679 1.00 90.12 493 VAL A CA 1
ATOM 3768 C C . VAL A 1 493 ? 8.860 -0.334 -26.335 1.00 90.12 493 VAL A C 1
ATOM 3770 O O . VAL A 1 493 ? 7.786 -0.373 -25.736 1.00 90.12 493 VAL A O 1
ATOM 3773 N N . LEU A 1 494 ? 9.975 -0.882 -25.840 1.00 88.56 494 LEU A N 1
ATOM 3774 C CA . LEU A 1 494 ? 10.019 -1.614 -24.571 1.00 88.56 494 LEU A CA 1
ATOM 3775 C C . LEU A 1 494 ? 9.665 -0.723 -23.379 1.00 88.56 494 LEU A C 1
ATOM 3777 O O . LEU A 1 494 ? 8.853 -1.119 -22.545 1.00 88.56 494 LEU A O 1
ATOM 3781 N N . LEU A 1 495 ? 10.236 0.480 -23.307 1.00 92.25 495 LEU A N 1
ATOM 3782 C CA . LEU A 1 495 ? 9.968 1.421 -22.223 1.00 92.25 495 LEU A CA 1
ATOM 3783 C C . LEU A 1 495 ? 8.517 1.912 -22.251 1.00 92.25 495 LEU A C 1
ATOM 3785 O O . LEU A 1 495 ? 7.889 1.964 -21.200 1.00 92.25 495 LEU A O 1
ATOM 3789 N N . PHE A 1 496 ? 7.941 2.209 -23.420 1.00 93.50 496 PHE A N 1
ATOM 3790 C CA . PHE A 1 496 ? 6.527 2.581 -23.514 1.00 93.50 496 PHE A CA 1
ATOM 3791 C C . PHE A 1 496 ? 5.580 1.421 -23.186 1.00 93.50 496 PHE A C 1
ATOM 3793 O O . PHE A 1 496 ? 4.580 1.629 -22.495 1.00 93.50 496 PHE A O 1
ATOM 3800 N N . ALA A 1 497 ? 5.903 0.196 -23.608 1.00 91.00 497 ALA A N 1
ATOM 3801 C CA . ALA A 1 497 ? 5.146 -0.996 -23.230 1.00 91.00 497 ALA A CA 1
ATOM 3802 C C . ALA A 1 497 ? 5.202 -1.240 -21.712 1.00 91.00 497 ALA A C 1
ATOM 3804 O O . ALA A 1 497 ? 4.176 -1.533 -21.090 1.00 91.00 497 ALA A O 1
ATOM 3805 N N . ALA A 1 498 ? 6.376 -1.054 -21.101 1.00 89.81 498 ALA A N 1
ATOM 3806 C CA . ALA A 1 498 ? 6.551 -1.107 -19.655 1.00 89.81 498 ALA A CA 1
ATOM 3807 C C . ALA A 1 498 ? 5.744 -0.006 -18.953 1.00 89.81 498 ALA A C 1
ATOM 3809 O O . ALA A 1 498 ? 4.972 -0.319 -18.053 1.00 89.81 498 ALA A O 1
ATOM 3810 N N . THR A 1 499 ? 5.837 1.249 -19.404 1.00 91.56 499 THR A N 1
ATOM 3811 C CA . THR A 1 499 ? 5.038 2.381 -18.907 1.00 91.56 499 THR A CA 1
ATOM 3812 C C . THR A 1 499 ? 3.547 2.059 -18.948 1.00 91.56 499 THR A C 1
ATOM 3814 O O . THR A 1 499 ? 2.884 2.139 -17.919 1.00 91.56 499 THR A O 1
ATOM 3817 N N . SER A 1 500 ? 3.017 1.617 -20.093 1.00 91.38 500 SER A N 1
ATOM 3818 C CA . SER A 1 500 ? 1.602 1.252 -20.234 1.00 91.38 500 SER A CA 1
ATOM 3819 C C . SER A 1 500 ? 1.205 0.131 -19.271 1.00 91.38 500 SER A C 1
ATOM 3821 O O . SER A 1 500 ? 0.173 0.211 -18.606 1.00 91.38 500 SER A O 1
ATOM 3823 N N . THR A 1 501 ? 2.030 -0.912 -19.164 1.00 88.25 501 THR A N 1
ATOM 3824 C CA . THR A 1 501 ? 1.758 -2.064 -18.292 1.00 88.25 501 THR A CA 1
ATOM 3825 C C . THR A 1 501 ? 1.775 -1.666 -16.819 1.00 88.25 501 THR A C 1
ATOM 3827 O O . THR A 1 501 ? 0.849 -1.998 -16.079 1.00 88.25 501 THR A O 1
ATOM 3830 N N . VAL A 1 502 ? 2.792 -0.916 -16.388 1.00 87.25 502 VAL A N 1
ATOM 3831 C CA . VAL A 1 502 ? 2.910 -0.429 -15.010 1.00 87.25 502 VAL A CA 1
ATOM 3832 C C . VAL A 1 502 ? 1.753 0.511 -14.688 1.00 87.25 502 VAL A C 1
ATOM 3834 O O . VAL A 1 502 ? 1.131 0.338 -13.646 1.00 87.25 502 VAL A O 1
ATOM 3837 N N . MET A 1 503 ? 1.385 1.433 -15.583 1.00 88.56 503 MET A N 1
ATOM 3838 C CA . MET A 1 503 ? 0.219 2.299 -15.381 1.00 88.56 503 MET A CA 1
ATOM 3839 C C . MET A 1 503 ? -1.072 1.493 -15.241 1.00 88.56 503 MET A C 1
ATOM 3841 O O . MET A 1 503 ? -1.853 1.784 -14.348 1.00 88.56 503 MET A O 1
ATOM 3845 N N . LEU A 1 504 ? -1.301 0.440 -16.035 1.00 86.88 504 LEU A N 1
ATOM 3846 C CA . LEU A 1 504 ? -2.482 -0.418 -15.864 1.00 86.88 504 LEU A CA 1
ATOM 3847 C C . LEU A 1 504 ? -2.515 -1.092 -14.488 1.00 86.88 504 LEU A C 1
ATOM 3849 O O . LEU A 1 504 ? -3.571 -1.135 -13.857 1.00 86.88 504 LEU A O 1
ATOM 3853 N N . VAL A 1 505 ? -1.372 -1.586 -14.006 1.00 82.38 505 VAL A N 1
ATOM 3854 C CA . VAL A 1 505 ? -1.256 -2.193 -12.672 1.00 82.38 505 VAL A CA 1
ATOM 3855 C C . VAL A 1 505 ? -1.501 -1.151 -11.580 1.00 82.38 505 VAL A C 1
ATOM 3857 O O . VAL A 1 505 ? -2.344 -1.362 -10.709 1.00 82.38 505 VAL A O 1
ATOM 3860 N N . VAL A 1 506 ? -0.835 0.001 -11.647 1.00 83.25 506 VAL A N 1
ATOM 3861 C CA . VAL A 1 506 ? -0.991 1.097 -10.679 1.00 83.25 506 VAL A CA 1
ATOM 3862 C C . VAL A 1 506 ? -2.421 1.625 -10.694 1.00 83.25 506 VAL A C 1
ATOM 3864 O O . VAL A 1 506 ? -2.995 1.861 -9.639 1.00 83.25 506 VAL A O 1
ATOM 3867 N N . ASN A 1 507 ? -3.058 1.697 -11.860 1.00 83.69 507 ASN A N 1
ATOM 3868 C CA . ASN A 1 507 ? -4.454 2.089 -11.994 1.00 83.69 507 ASN A CA 1
ATOM 3869 C C . ASN A 1 507 ? -5.402 1.029 -11.423 1.00 83.69 507 ASN A C 1
ATOM 3871 O O . ASN A 1 507 ? -6.531 1.368 -11.091 1.00 83.69 507 ASN A O 1
ATOM 3875 N N . LYS A 1 508 ? -5.005 -0.239 -11.295 1.00 78.25 508 LYS A N 1
ATOM 3876 C CA . LYS A 1 508 ? -5.802 -1.252 -10.582 1.00 78.25 508 LYS A CA 1
ATOM 3877 C C . LYS A 1 508 ? -5.615 -1.180 -9.068 1.00 78.25 508 LYS A C 1
ATOM 3879 O O . LYS A 1 508 ? -6.571 -1.443 -8.349 1.00 78.25 508 LYS A O 1
ATOM 3884 N N . VAL A 1 509 ? -4.423 -0.813 -8.605 1.00 73.25 509 VAL A N 1
ATOM 3885 C CA . VAL A 1 509 ? -4.080 -0.718 -7.176 1.00 73.25 509 VAL A CA 1
ATOM 3886 C C . VAL A 1 509 ? -4.489 0.627 -6.560 1.00 73.25 509 VAL A C 1
ATOM 3888 O O . VAL A 1 509 ? -4.828 0.677 -5.388 1.00 73.25 509 VAL A O 1
ATOM 3891 N N . GLN A 1 510 ? -4.435 1.714 -7.331 1.00 74.50 510 GLN A N 1
ATOM 3892 C CA . GLN A 1 510 ? -4.642 3.106 -6.909 1.00 74.50 510 GLN A CA 1
ATOM 3893 C C . GLN A 1 510 ? -4.090 3.436 -5.521 1.00 74.50 510 GLN A C 1
ATOM 3895 O O . GLN A 1 510 ? -4.848 3.663 -4.574 1.00 74.50 510 GLN A O 1
ATOM 3900 N N . PRO A 1 511 ? -2.758 3.510 -5.394 1.00 79.50 511 PRO A N 1
ATOM 3901 C CA . PRO A 1 511 ? -2.140 3.623 -4.085 1.00 79.50 511 PRO A CA 1
ATOM 3902 C C . PRO A 1 511 ? -2.583 4.877 -3.311 1.00 79.50 511 PRO A C 1
ATOM 3904 O O . PRO A 1 511 ? -2.806 4.782 -2.112 1.00 79.50 511 PRO A O 1
ATOM 3907 N N . SER A 1 512 ? -2.803 6.019 -3.974 1.00 81.06 512 SER A N 1
ATOM 3908 C CA . SER A 1 512 ? -3.243 7.265 -3.319 1.00 81.06 512 SER A CA 1
ATOM 3909 C C . SER A 1 512 ? -4.652 7.192 -2.716 1.00 81.06 512 SER A C 1
ATOM 3911 O O . SER A 1 512 ? -4.840 7.557 -1.557 1.00 81.06 512 SER A O 1
ATOM 3913 N N . GLN A 1 513 ? -5.637 6.686 -3.465 1.00 81.62 513 GLN A N 1
ATOM 3914 C CA . GLN A 1 513 ? -7.003 6.475 -2.961 1.00 81.62 513 GLN A CA 1
ATOM 3915 C C . GLN A 1 513 ? -6.990 5.527 -1.767 1.00 81.62 513 GLN A C 1
ATOM 3917 O O . GLN A 1 513 ? -7.547 5.777 -0.699 1.00 81.62 513 GLN A O 1
ATOM 3922 N N . LEU A 1 514 ? -6.284 4.428 -1.976 1.00 79.94 514 LEU A N 1
ATOM 3923 C CA . LEU A 1 514 ? -6.230 3.328 -1.061 1.00 79.94 514 LEU A CA 1
ATOM 3924 C C . LEU A 1 514 ? -5.438 3.697 0.211 1.00 79.94 514 LEU A C 1
ATOM 3926 O O . LEU A 1 514 ? -5.694 3.119 1.263 1.00 79.94 514 LEU A O 1
ATOM 3930 N N . ALA A 1 515 ? -4.495 4.642 0.150 1.00 84.19 515 ALA A N 1
ATOM 3931 C CA . ALA A 1 515 ? -3.821 5.208 1.318 1.00 84.19 515 ALA A CA 1
ATOM 3932 C C . ALA A 1 515 ? -4.780 6.046 2.174 1.00 84.19 515 ALA A C 1
ATOM 3934 O O . ALA A 1 515 ? -4.809 5.886 3.397 1.00 84.19 515 ALA A O 1
ATOM 3935 N N . GLU A 1 516 ? -5.607 6.881 1.541 1.00 84.88 516 GLU A N 1
ATOM 3936 C CA . GLU A 1 516 ? -6.560 7.752 2.236 1.00 84.88 516 GLU A CA 1
ATOM 3937 C C . GLU A 1 516 ? -7.630 6.963 2.991 1.00 84.88 516 GLU A C 1
ATOM 3939 O O . GLU A 1 516 ? -7.931 7.260 4.150 1.00 84.88 516 GLU A O 1
ATOM 3944 N N . GLU A 1 517 ? -8.129 5.878 2.396 1.00 82.56 517 GLU A N 1
ATOM 3945 C CA . GLU A 1 517 ? -9.036 4.959 3.086 1.00 82.56 517 GLU A CA 1
ATOM 3946 C C . GLU A 1 517 ? -8.418 4.406 4.377 1.00 82.56 517 GLU A C 1
ATOM 3948 O O . GLU A 1 517 ? -9.094 4.316 5.402 1.00 82.56 517 GLU A O 1
ATOM 3953 N N . GLN A 1 518 ? -7.122 4.075 4.370 1.00 84.69 518 GLN A N 1
ATOM 3954 C CA . GLN A 1 518 ? -6.447 3.553 5.563 1.00 84.69 518 GLN A CA 1
ATOM 3955 C C . GLN A 1 518 ? -6.178 4.633 6.602 1.00 84.69 518 GLN A C 1
ATOM 3957 O O . GLN A 1 518 ? -6.248 4.348 7.796 1.00 84.69 518 GLN A O 1
ATOM 3962 N N . ARG A 1 519 ? -5.905 5.875 6.187 1.00 85.56 519 ARG A N 1
ATOM 3963 C CA . ARG A 1 519 ? -5.802 6.999 7.128 1.00 85.56 519 ARG A CA 1
ATOM 3964 C C . ARG A 1 519 ? -7.131 7.225 7.838 1.00 85.56 519 ARG A C 1
ATOM 3966 O O . ARG A 1 519 ? -7.146 7.361 9.065 1.00 85.56 519 ARG A O 1
ATOM 3973 N N . ASN A 1 520 ? -8.243 7.200 7.101 1.00 86.12 520 ASN A N 1
ATOM 3974 C CA . ASN A 1 520 ? -9.562 7.336 7.710 1.00 86.12 520 ASN A CA 1
ATOM 3975 C C . ASN A 1 520 ? -9.899 6.131 8.604 1.00 86.12 520 ASN A C 1
ATOM 3977 O O . ASN A 1 520 ? -10.376 6.330 9.721 1.00 86.12 520 ASN A O 1
ATOM 3981 N N . ALA A 1 521 ? -9.574 4.904 8.185 1.00 85.94 521 ALA A N 1
ATOM 3982 C CA . ALA A 1 521 ? -9.711 3.710 9.021 1.00 85.94 521 ALA A CA 1
ATOM 3983 C C . ALA A 1 521 ? -8.921 3.848 10.332 1.00 85.94 521 ALA A C 1
ATOM 3985 O O . ALA A 1 521 ? -9.491 3.721 11.415 1.00 85.94 521 ALA A O 1
ATOM 3986 N N . ALA A 1 522 ? -7.634 4.201 10.258 1.00 88.25 522 ALA A N 1
ATOM 3987 C CA . ALA A 1 522 ? -6.782 4.413 11.426 1.00 88.25 522 ALA A CA 1
ATOM 3988 C C . ALA A 1 522 ? -7.355 5.487 12.363 1.00 88.25 522 ALA A C 1
ATOM 3990 O O . ALA A 1 522 ? -7.368 5.316 13.582 1.00 88.25 522 ALA A O 1
ATOM 3991 N N . ARG A 1 523 ? -7.879 6.587 11.808 1.00 91.06 523 ARG A N 1
ATOM 3992 C CA . ARG A 1 523 ? -8.552 7.638 12.582 1.00 91.06 523 ARG A CA 1
ATOM 3993 C C . ARG A 1 523 ? -9.794 7.112 13.303 1.00 91.06 523 ARG A C 1
ATOM 3995 O O . ARG A 1 523 ? -9.984 7.427 14.476 1.00 91.06 523 ARG A O 1
ATOM 4002 N N . LEU A 1 524 ? -10.637 6.334 12.624 1.00 88.06 524 LEU A N 1
ATOM 4003 C CA . LEU A 1 524 ? -11.866 5.779 13.196 1.00 88.06 524 LEU A CA 1
ATOM 4004 C C . LEU A 1 524 ? -11.577 4.741 14.286 1.00 88.06 524 LEU A C 1
ATOM 4006 O O . LEU A 1 524 ? -12.231 4.771 15.326 1.00 88.06 524 LEU A O 1
ATOM 4010 N N . TRP A 1 525 ? -10.556 3.903 14.101 1.00 88.69 525 TRP A N 1
ATOM 4011 C CA . TRP A 1 525 ? -10.076 2.980 15.129 1.00 88.69 525 TRP A CA 1
ATOM 4012 C C . TRP A 1 525 ? -9.547 3.711 16.368 1.00 88.69 525 TRP A C 1
ATOM 4014 O O . TRP A 1 525 ? -9.967 3.396 17.479 1.00 88.69 525 TRP A O 1
ATOM 4024 N N . ARG A 1 526 ? -8.729 4.762 16.197 1.00 91.31 526 ARG A N 1
ATOM 4025 C CA . ARG A 1 526 ? -8.290 5.614 17.324 1.00 91.31 526 ARG A CA 1
ATOM 4026 C C . ARG A 1 526 ? -9.457 6.316 18.007 1.00 91.31 526 ARG A C 1
ATOM 4028 O O . ARG A 1 526 ? -9.438 6.516 19.216 1.00 91.31 526 ARG A O 1
ATOM 4035 N N . LYS A 1 527 ? -10.475 6.723 17.243 1.00 91.31 527 LYS A N 1
ATOM 4036 C CA . LYS A 1 527 ? -11.693 7.313 17.808 1.00 91.31 527 LYS A CA 1
ATOM 4037 C C . LYS A 1 527 ? -12.447 6.294 18.664 1.00 91.31 527 LYS A C 1
ATOM 4039 O O . LYS A 1 527 ? -12.890 6.664 19.743 1.00 91.31 527 LYS A O 1
ATOM 4044 N N . LEU A 1 528 ? -12.563 5.045 18.211 1.00 88.31 528 LEU A N 1
ATOM 4045 C CA . LEU A 1 528 ? -13.188 3.966 18.978 1.00 88.31 528 LEU A CA 1
ATOM 4046 C C . LEU A 1 528 ? -12.408 3.663 20.265 1.00 88.31 528 LEU A C 1
ATOM 4048 O O . LEU A 1 528 ? -13.013 3.613 21.329 1.00 88.31 528 LEU A O 1
ATOM 4052 N N . GLU A 1 529 ? -11.080 3.540 20.181 1.00 88.50 529 GLU A N 1
ATOM 4053 C CA . GLU A 1 529 ? -10.197 3.366 21.346 1.00 88.50 529 GLU A CA 1
ATOM 4054 C C . GLU A 1 529 ? -10.428 4.474 22.387 1.00 88.50 529 GLU A C 1
ATOM 4056 O O . GLU A 1 529 ? -10.721 4.189 23.548 1.00 88.50 529 GLU A O 1
ATOM 4061 N N . LYS A 1 530 ? -10.369 5.742 21.960 1.00 89.12 530 LYS A N 1
ATOM 4062 C CA . LYS A 1 530 ? -10.575 6.899 22.844 1.00 89.12 530 LYS A CA 1
ATOM 4063 C C . LYS A 1 530 ? -11.985 6.959 23.424 1.00 89.12 530 LYS A C 1
ATOM 4065 O O . LYS A 1 530 ? -12.149 7.352 24.574 1.00 89.12 530 LYS A O 1
ATOM 4070 N N . GLU A 1 531 ? -13.001 6.585 22.647 1.00 88.38 531 GLU A N 1
ATOM 4071 C CA . GLU A 1 531 ? -14.383 6.525 23.130 1.00 88.38 531 GLU A CA 1
ATOM 4072 C C . GLU A 1 531 ? -14.527 5.492 24.255 1.00 88.38 531 GLU A C 1
ATOM 4074 O O . GLU A 1 531 ? -15.151 5.782 25.273 1.00 88.38 531 GLU A O 1
ATOM 4079 N N . ILE A 1 532 ? -13.921 4.311 24.099 1.00 84.62 532 ILE A N 1
ATOM 4080 C CA . ILE A 1 532 ? -13.949 3.256 25.118 1.00 84.62 532 ILE A CA 1
ATOM 4081 C C . ILE A 1 532 ? -13.194 3.703 26.374 1.00 84.62 532 ILE A C 1
ATOM 4083 O O . ILE A 1 532 ? -13.738 3.613 27.471 1.00 84.62 532 ILE A O 1
ATOM 4087 N N . GLN A 1 533 ? -11.985 4.254 26.224 1.00 83.75 533 GLN A N 1
ATOM 4088 C CA . GLN A 1 533 ? -11.191 4.765 27.350 1.00 83.75 533 GLN A CA 1
ATOM 4089 C C . GLN A 1 533 ? -11.920 5.878 28.113 1.00 83.75 533 GLN A C 1
ATOM 4091 O O . GLN A 1 533 ? -11.990 5.848 29.339 1.00 83.75 533 GLN A O 1
ATOM 4096 N N . SER A 1 534 ? -12.525 6.829 27.394 1.00 84.06 534 SER A N 1
ATOM 4097 C CA . SER A 1 534 ? -13.299 7.909 28.008 1.00 84.06 534 SER A CA 1
ATOM 4098 C C . SER A 1 534 ? -14.514 7.381 28.770 1.00 84.06 534 SER A C 1
ATOM 4100 O O . SER A 1 534 ? -14.818 7.889 29.849 1.00 84.06 534 SER A O 1
ATOM 4102 N N . LYS A 1 535 ? -15.202 6.360 28.246 1.00 82.88 535 LYS A N 1
ATOM 4103 C CA . LYS A 1 535 ? -16.329 5.724 28.942 1.00 82.88 535 LYS A CA 1
ATOM 4104 C C . LYS A 1 535 ? -15.876 5.021 30.215 1.00 82.88 535 LYS A C 1
ATOM 4106 O O . LYS A 1 535 ? -16.486 5.238 31.256 1.00 82.88 535 LYS A O 1
ATOM 4111 N N . LEU A 1 536 ? -14.777 4.269 30.145 1.00 80.06 536 LEU A N 1
ATOM 4112 C CA . LEU A 1 536 ? -14.176 3.598 31.300 1.00 80.06 536 LEU A CA 1
ATOM 4113 C C . LEU A 1 536 ? -13.764 4.583 32.406 1.00 80.06 536 LEU A C 1
ATOM 4115 O O . LEU A 1 536 ? -13.874 4.249 33.580 1.00 80.06 536 LEU A O 1
ATOM 4119 N N . SER A 1 537 ? -13.322 5.797 32.054 1.00 77.12 537 SER A N 1
ATOM 4120 C CA . SER A 1 537 ? -12.947 6.818 33.045 1.00 77.12 537 SER A CA 1
ATOM 4121 C C . SER A 1 537 ? -14.124 7.562 33.687 1.00 77.12 537 SER A C 1
ATOM 4123 O O . SER A 1 537 ? -13.958 8.129 34.762 1.00 77.12 537 SER A O 1
ATOM 4125 N N . LEU A 1 538 ? -15.287 7.616 33.026 1.00 73.31 538 LEU A N 1
ATOM 4126 C CA . LEU A 1 538 ? -16.395 8.502 33.414 1.00 73.31 538 LEU A CA 1
ATOM 4127 C C . LEU A 1 538 ? -17.618 7.765 33.967 1.00 73.31 538 LEU A C 1
ATOM 4129 O O . LEU A 1 538 ? -18.399 8.364 34.704 1.00 73.31 538 LEU A O 1
ATOM 4133 N N . GLN A 1 539 ? -17.836 6.505 33.589 1.00 70.94 539 GLN A N 1
ATOM 4134 C CA . GLN A 1 539 ? -19.054 5.762 33.915 1.00 70.94 539 GLN A CA 1
ATOM 4135 C C . GLN A 1 539 ? -18.741 4.340 34.373 1.00 70.94 539 GLN A C 1
ATOM 4137 O O . GLN A 1 539 ? -17.735 3.757 33.979 1.00 70.94 539 GLN A O 1
ATOM 4142 N N . THR A 1 540 ? -19.641 3.757 35.171 1.00 74.12 540 THR A N 1
ATOM 4143 C CA . THR A 1 540 ? -19.617 2.320 35.466 1.00 74.12 540 THR A CA 1
ATOM 4144 C C . THR A 1 540 ? -20.056 1.562 34.209 1.00 74.12 540 THR A C 1
ATOM 4146 O O . THR A 1 540 ? -21.217 1.698 33.805 1.00 74.12 540 THR A O 1
ATOM 4149 N N . PRO A 1 541 ? -19.156 0.809 33.559 1.00 77.31 541 PRO A N 1
ATOM 4150 C CA . PRO A 1 541 ? -19.445 0.195 32.272 1.00 77.31 541 PRO A CA 1
ATOM 4151 C C . PRO A 1 541 ? -20.448 -0.954 32.410 1.00 77.31 541 PRO A C 1
ATOM 4153 O O . PRO A 1 541 ? -20.481 -1.657 33.420 1.00 77.31 541 PRO A O 1
ATOM 4156 N N . ARG A 1 542 ? -21.269 -1.158 31.377 1.00 79.06 542 ARG A N 1
ATOM 4157 C CA . ARG A 1 542 ? -22.291 -2.215 31.313 1.00 79.06 542 ARG A CA 1
ATOM 4158 C C . ARG A 1 542 ? -21.993 -3.192 30.176 1.00 79.06 542 ARG A C 1
ATOM 4160 O O . ARG A 1 542 ? -21.332 -2.842 29.204 1.00 79.06 542 ARG A O 1
ATOM 4167 N N . GLU A 1 543 ? -22.564 -4.396 30.228 1.00 79.00 543 GLU A N 1
ATOM 4168 C CA . GLU A 1 543 ? -22.420 -5.383 29.137 1.00 79.00 543 GLU A CA 1
ATOM 4169 C C . GLU A 1 543 ? -22.945 -4.837 27.790 1.00 79.00 543 GLU A C 1
ATOM 4171 O O . GLU A 1 543 ? -22.369 -5.090 26.735 1.00 79.00 543 GLU A O 1
ATOM 4176 N N . SER A 1 544 ? -23.960 -3.963 27.815 1.00 79.62 544 SER A N 1
ATOM 4177 C CA . SER A 1 544 ? -24.441 -3.259 26.618 1.00 79.62 544 SER A CA 1
ATOM 4178 C C . SER A 1 544 ? -23.371 -2.393 25.940 1.00 79.62 544 SER A C 1
ATOM 4180 O O . SER A 1 544 ? -23.429 -2.187 24.726 1.00 79.62 544 SER A O 1
ATOM 4182 N N . ASP A 1 545 ? -22.400 -1.878 26.703 1.00 81.06 545 ASP A N 1
ATOM 4183 C CA . ASP A 1 545 ? -21.287 -1.085 26.174 1.00 81.06 545 ASP A CA 1
ATOM 4184 C C . ASP A 1 545 ? -20.263 -1.966 25.457 1.00 81.06 545 ASP A C 1
ATOM 4186 O O . ASP A 1 545 ? -19.706 -1.550 24.435 1.00 81.06 545 ASP A O 1
ATOM 4190 N N . VAL A 1 546 ? -20.060 -3.197 25.941 1.00 81.06 546 VAL A N 1
ATOM 4191 C CA . VAL A 1 546 ? -19.250 -4.224 25.268 1.00 81.06 546 VAL A CA 1
ATOM 4192 C C . VAL A 1 546 ? -19.893 -4.578 23.930 1.00 81.06 546 VAL A C 1
ATOM 4194 O O . VAL A 1 546 ? -19.235 -4.478 22.894 1.00 81.06 546 VAL A O 1
ATOM 4197 N N . ASP A 1 547 ? -21.196 -4.869 23.913 1.00 81.12 547 ASP A N 1
ATOM 4198 C CA . ASP A 1 547 ? -21.936 -5.194 22.687 1.00 81.12 547 ASP A CA 1
ATOM 4199 C C . ASP A 1 547 ? -21.964 -4.035 21.683 1.00 81.12 547 ASP A C 1
ATOM 4201 O O . ASP A 1 547 ? -21.855 -4.228 20.467 1.00 81.12 547 ASP A O 1
ATOM 4205 N N . ALA A 1 548 ? -22.124 -2.800 22.166 1.00 81.56 548 ALA A N 1
ATOM 4206 C CA . ALA A 1 548 ? -22.070 -1.608 21.326 1.00 81.56 548 ALA A CA 1
ATOM 4207 C C . ALA A 1 548 ? -20.677 -1.411 20.714 1.00 81.56 548 ALA A C 1
ATOM 4209 O O . ALA A 1 548 ? -20.565 -1.125 19.518 1.00 81.56 548 ALA A O 1
ATOM 4210 N N . SER A 1 549 ? -19.623 -1.598 21.509 1.00 82.50 549 SER A N 1
ATOM 4211 C CA . SER A 1 549 ? -18.241 -1.482 21.045 1.00 82.50 549 SER A CA 1
ATOM 4212 C C . SER A 1 549 ? -17.905 -2.593 20.051 1.00 82.50 549 SER A C 1
ATOM 4214 O O . SER A 1 549 ? -17.383 -2.304 18.979 1.00 82.50 549 SER A O 1
ATOM 4216 N N . MET A 1 550 ? -18.315 -3.836 20.313 1.00 81.94 550 MET A N 1
ATOM 4217 C CA . MET A 1 550 ? -18.122 -4.965 19.399 1.00 81.94 550 MET A CA 1
ATOM 4218 C C . MET A 1 550 ? -18.842 -4.757 18.057 1.00 81.94 550 MET A C 1
ATOM 4220 O O . MET A 1 550 ? -18.275 -5.012 16.996 1.00 81.94 550 MET A O 1
ATOM 4224 N N . ARG A 1 551 ? -20.064 -4.207 18.052 1.00 80.75 551 ARG A N 1
ATOM 4225 C CA . ARG A 1 551 ? -20.754 -3.840 16.799 1.00 80.75 551 ARG A CA 1
ATOM 4226 C C . ARG A 1 551 ? -19.992 -2.786 15.998 1.00 80.75 551 ARG A C 1
ATOM 4228 O O . ARG A 1 551 ? -19.936 -2.883 14.773 1.00 80.75 551 ARG A O 1
ATOM 4235 N N . LYS A 1 552 ? -19.392 -1.801 16.672 1.00 83.12 552 LYS A N 1
ATOM 4236 C CA . LYS A 1 552 ? -18.536 -0.786 16.038 1.00 83.12 552 LYS A CA 1
ATOM 4237 C C . LYS A 1 552 ? -17.269 -1.404 15.448 1.00 83.12 552 LYS A C 1
ATOM 4239 O O . LYS A 1 552 ? -16.932 -1.077 14.315 1.00 83.12 552 LYS A O 1
ATOM 4244 N N . VAL A 1 553 ? -16.624 -2.328 16.163 1.00 82.38 553 VAL A N 1
ATOM 4245 C CA . VAL A 1 553 ? -15.473 -3.097 15.660 1.00 82.38 553 VAL A CA 1
ATOM 4246 C C . VAL A 1 553 ? -15.841 -3.823 14.362 1.00 82.38 553 VAL A C 1
ATOM 4248 O O . VAL A 1 553 ? -15.184 -3.635 13.341 1.00 82.38 553 VAL A O 1
ATOM 4251 N N . LEU A 1 554 ? -16.928 -4.600 14.373 1.00 79.50 554 LEU A N 1
ATOM 4252 C CA . LEU A 1 554 ? -17.368 -5.380 13.211 1.00 79.50 554 LEU A CA 1
ATOM 4253 C C . LEU A 1 554 ? -17.787 -4.495 12.029 1.00 79.50 554 LEU A C 1
ATOM 4255 O O . LEU A 1 554 ? -17.579 -4.859 10.871 1.00 79.50 554 LEU A O 1
ATOM 4259 N N . ALA A 1 555 ? -18.376 -3.330 12.305 1.00 79.44 555 ALA A N 1
ATOM 4260 C CA . ALA A 1 555 ? -18.711 -2.354 11.276 1.00 79.44 555 ALA A CA 1
ATOM 4261 C C . ALA A 1 555 ? -17.456 -1.759 10.625 1.00 79.44 555 ALA A C 1
ATOM 4263 O O . ALA A 1 555 ? -17.408 -1.652 9.400 1.00 79.44 555 ALA A O 1
ATOM 4264 N N . LEU A 1 556 ? -16.432 -1.430 11.420 1.00 79.62 556 LEU A N 1
ATOM 4265 C CA . LEU A 1 556 ? -15.157 -0.931 10.908 1.00 79.62 556 LEU A CA 1
ATOM 4266 C C . LEU A 1 556 ? -14.402 -1.997 10.107 1.00 79.62 556 LEU A C 1
ATOM 4268 O O . LEU A 1 556 ? -13.928 -1.677 9.022 1.00 79.62 556 LEU A O 1
ATOM 4272 N N . ASP A 1 557 ? -14.368 -3.252 10.563 1.00 73.88 557 ASP A N 1
ATOM 4273 C CA . ASP A 1 557 ? -13.769 -4.366 9.802 1.00 73.88 557 ASP A CA 1
ATOM 4274 C C . ASP A 1 557 ? -14.451 -4.590 8.458 1.00 73.88 557 ASP A C 1
ATOM 4276 O O . ASP A 1 557 ? -13.812 -4.902 7.454 1.00 73.88 557 ASP A O 1
ATOM 4280 N N . LYS A 1 558 ? -15.775 -4.427 8.432 1.00 73.75 558 LYS A N 1
ATOM 4281 C CA . LYS A 1 558 ? -16.555 -4.545 7.204 1.00 73.75 558 LYS A CA 1
ATOM 4282 C C . LYS A 1 558 ? -16.316 -3.368 6.261 1.00 73.75 558 LYS A C 1
ATOM 4284 O O . LYS A 1 558 ? -16.275 -3.573 5.050 1.00 73.75 558 LYS A O 1
ATOM 4289 N N . ALA A 1 559 ? -16.231 -2.152 6.796 1.00 72.19 559 ALA A N 1
ATOM 4290 C CA . ALA A 1 559 ? -16.044 -0.936 6.011 1.00 72.19 559 ALA A CA 1
ATOM 4291 C C . ALA A 1 559 ? -14.618 -0.825 5.454 1.00 72.19 559 ALA A C 1
ATOM 4293 O O . ALA A 1 559 ? -14.436 -0.385 4.322 1.00 72.19 559 ALA A O 1
ATOM 4294 N N . TYR A 1 560 ? -13.629 -1.258 6.236 1.00 72.81 560 TYR A N 1
ATOM 4295 C CA . TYR A 1 560 ? -12.211 -1.205 5.904 1.00 72.81 560 TYR A CA 1
ATOM 4296 C C . TYR A 1 560 ? -11.582 -2.585 6.083 1.00 72.81 560 TYR A C 1
ATOM 4298 O O . TYR A 1 560 ? -10.796 -2.787 7.013 1.00 72.81 560 TYR A O 1
ATOM 4306 N N . PRO A 1 561 ? -11.890 -3.544 5.191 1.00 65.81 561 PRO A N 1
ATOM 4307 C CA . PRO A 1 561 ? -11.145 -4.790 5.179 1.00 65.81 561 PRO A CA 1
ATOM 4308 C C . PRO A 1 561 ? -9.652 -4.474 4.981 1.00 65.81 561 PRO A C 1
ATOM 4310 O O . PRO A 1 561 ? -9.293 -3.421 4.440 1.00 65.81 561 PRO A O 1
ATOM 4313 N N . LEU A 1 562 ? -8.765 -5.392 5.366 1.00 60.31 562 LEU A N 1
ATOM 4314 C CA . LEU A 1 562 ? -7.325 -5.291 5.092 1.00 60.31 562 LEU A CA 1
ATOM 4315 C C . LEU A 1 562 ? -6.938 -6.118 3.842 1.00 60.31 562 LEU A C 1
ATOM 4317 O O . LEU A 1 562 ? -6.145 -7.053 3.971 1.00 60.31 562 LEU A O 1
ATOM 4321 N N . PRO A 1 563 ? -7.461 -5.862 2.618 1.00 53.03 563 PRO A N 1
ATOM 4322 C CA . PRO A 1 563 ? -6.974 -6.562 1.445 1.00 53.03 563 PRO A CA 1
ATOM 4323 C C . PRO A 1 563 ? -5.599 -6.010 1.065 1.00 53.03 563 PRO A C 1
ATOM 4325 O O . PRO A 1 563 ? -5.381 -4.797 0.975 1.00 53.03 563 PRO A O 1
ATOM 4328 N N . LEU A 1 564 ? -4.674 -6.931 0.814 1.00 49.72 564 LEU A N 1
ATOM 4329 C CA . LEU A 1 564 ? -3.316 -6.632 0.370 1.00 49.72 564 LEU A CA 1
ATOM 4330 C C . LEU A 1 564 ? -3.101 -6.925 -1.127 1.00 49.72 564 LEU A C 1
ATOM 4332 O O . LEU A 1 564 ? -2.154 -6.396 -1.696 1.00 49.72 564 LEU A O 1
ATOM 4336 N N . LEU A 1 565 ? -3.981 -7.702 -1.782 1.00 39.47 565 LEU A N 1
ATOM 4337 C CA . LEU A 1 565 ? -3.905 -8.101 -3.204 1.00 39.47 565 LEU A CA 1
ATOM 4338 C C . LEU A 1 565 ? -5.325 -8.350 -3.809 1.00 39.47 565 LEU A C 1
ATOM 4340 O O . LEU A 1 565 ? -6.306 -8.325 -3.061 1.00 39.47 565 LEU A O 1
ATOM 4344 N N . PRO A 1 566 ? -5.493 -8.478 -5.149 1.00 35.28 566 PRO A N 1
ATOM 4345 C CA . PRO A 1 566 ? -6.632 -7.920 -5.885 1.00 35.28 566 PRO A CA 1
ATOM 4346 C C . PRO A 1 566 ? -7.930 -8.731 -5.749 1.00 35.28 566 PRO A C 1
ATOM 4348 O O . PRO A 1 566 ? -8.198 -9.672 -6.486 1.00 35.28 566 PRO A O 1
ATOM 4351 N N . GLY A 1 567 ? -8.780 -8.264 -4.843 1.00 41.94 567 GLY A N 1
ATOM 4352 C CA . GLY A 1 567 ? -10.237 -8.446 -4.821 1.00 41.94 567 GLY A CA 1
ATOM 4353 C C . GLY A 1 567 ? -10.907 -7.148 -4.358 1.00 41.94 567 GLY A C 1
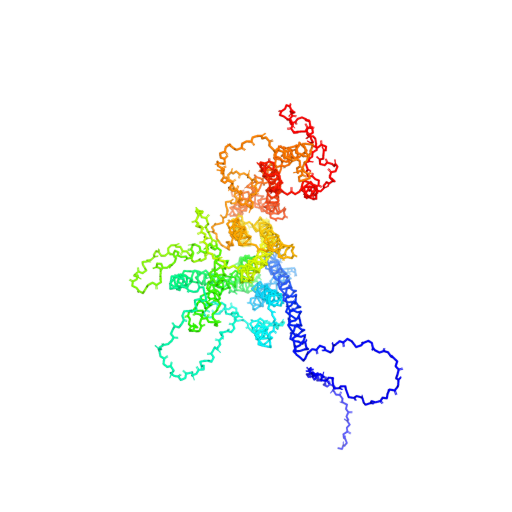ATOM 4354 O O . GLY A 1 567 ? -11.864 -7.176 -3.590 1.00 41.94 567 GLY A O 1
ATOM 4355 N N . MET A 1 568 ? -10.283 -6.024 -4.729 1.00 49.62 568 MET A N 1
ATOM 4356 C CA . MET A 1 568 ? -10.460 -4.697 -4.146 1.00 49.62 568 MET A CA 1
ATOM 4357 C C . MET A 1 568 ? -11.858 -4.125 -4.385 1.00 49.62 568 MET A C 1
ATOM 4359 O O . MET A 1 568 ? -12.507 -4.449 -5.380 1.00 49.62 568 MET A O 1
ATOM 4363 N N . LEU A 1 569 ? -12.273 -3.247 -3.463 1.00 49.97 569 LEU A N 1
ATOM 4364 C CA . LEU A 1 569 ? -13.398 -2.322 -3.606 1.00 49.97 569 LEU A CA 1
ATOM 4365 C C . LEU A 1 569 ? -13.520 -1.823 -5.050 1.00 49.97 569 LEU A C 1
ATOM 4367 O O . LEU A 1 569 ? -12.517 -1.606 -5.734 1.00 49.97 569 LEU A O 1
ATOM 4371 N N . GLU A 1 570 ? -14.758 -1.660 -5.517 1.00 50.75 570 GLU A N 1
ATOM 4372 C CA . GLU A 1 570 ? -15.030 -1.184 -6.868 1.00 50.75 570 GLU A CA 1
ATOM 4373 C C . GLU A 1 570 ? -14.409 0.213 -7.027 1.00 50.75 570 GLU A C 1
ATOM 4375 O O . GLU A 1 570 ? -14.991 1.209 -6.612 1.00 50.75 570 GLU A O 1
ATOM 4380 N N . LYS A 1 571 ? -13.209 0.261 -7.629 1.00 55.16 571 LYS A N 1
ATOM 4381 C CA . LYS A 1 571 ? -12.407 1.457 -7.960 1.00 55.16 571 LYS A CA 1
ATOM 4382 C C . LYS A 1 571 ? -13.268 2.630 -8.435 1.00 55.16 571 LYS A C 1
ATOM 4384 O O . LYS A 1 571 ? -13.015 3.801 -8.180 1.00 55.16 571 LYS A O 1
ATOM 4389 N N . PHE A 1 572 ? -14.289 2.268 -9.193 1.00 60.41 572 PHE A N 1
ATOM 4390 C CA . PHE A 1 572 ? -15.224 3.159 -9.822 1.00 60.41 572 PHE A CA 1
ATOM 4391 C C . PHE A 1 572 ? -16.631 2.764 -9.403 1.00 60.41 572 PHE A C 1
ATOM 4393 O O . PHE A 1 572 ? -17.301 2.063 -10.169 1.00 60.41 572 PHE A O 1
ATOM 4400 N N . PRO A 1 573 ? -17.093 3.202 -8.221 1.00 63.12 573 PRO A N 1
ATOM 4401 C CA . PRO A 1 573 ? -18.436 2.871 -7.800 1.00 63.12 573 PRO A CA 1
ATOM 4402 C C . PRO A 1 573 ? -19.420 3.415 -8.836 1.00 63.12 573 PRO A C 1
ATOM 4404 O O . PRO A 1 573 ? -19.258 4.519 -9.373 1.00 63.12 573 PRO A O 1
ATOM 4407 N N . LYS A 1 574 ? -20.450 2.624 -9.144 1.00 65.38 574 LYS A N 1
ATOM 4408 C CA . LYS A 1 574 ? -21.509 3.041 -10.078 1.00 65.38 574 LYS A CA 1
ATOM 4409 C C . LYS A 1 574 ? -22.279 4.258 -9.561 1.00 65.38 574 LYS A C 1
ATOM 4411 O O . LYS A 1 574 ? -22.805 5.031 -10.357 1.00 65.38 574 LYS A O 1
ATOM 4416 N N . LYS A 1 575 ? -22.309 4.445 -8.238 1.00 71.44 575 LYS A N 1
ATOM 4417 C CA . LYS A 1 575 ? -22.942 5.572 -7.556 1.00 71.44 575 LYS A CA 1
ATOM 4418 C C . LYS A 1 575 ? -22.013 6.111 -6.467 1.00 71.44 575 LYS A C 1
ATOM 4420 O O . LYS A 1 575 ? -21.514 5.344 -5.651 1.00 71.44 575 LYS A O 1
ATOM 4425 N N . VAL A 1 576 ? -21.782 7.424 -6.469 1.00 73.56 576 VAL A N 1
ATOM 4426 C CA . VAL A 1 576 ? -21.074 8.115 -5.381 1.00 73.56 576 VAL A CA 1
ATOM 4427 C C . VAL A 1 576 ? -22.079 8.364 -4.267 1.00 73.56 576 VAL A C 1
ATOM 4429 O O . VAL A 1 576 ? -23.044 9.103 -4.467 1.00 73.56 576 VAL A O 1
ATOM 4432 N N . GLU A 1 577 ? -21.860 7.723 -3.126 1.00 74.06 577 GLU A N 1
ATOM 4433 C CA . GLU A 1 577 ? -22.669 7.886 -1.920 1.00 74.06 577 GLU A CA 1
ATOM 4434 C C . GLU A 1 577 ? -21.781 8.314 -0.745 1.00 74.06 577 GLU A C 1
ATOM 4436 O O . GLU A 1 577 ? -20.605 7.928 -0.706 1.00 74.06 577 GLU A O 1
ATOM 4441 N N . PRO A 1 578 ? -22.324 9.089 0.212 1.00 73.88 578 PRO A N 1
ATOM 4442 C CA . PRO A 1 578 ? -21.622 9.418 1.446 1.00 73.88 578 PRO A CA 1
ATOM 4443 C C . PRO A 1 578 ? -21.170 8.158 2.192 1.00 73.88 578 PRO A C 1
ATOM 4445 O O . PRO A 1 578 ? -21.886 7.154 2.231 1.00 73.88 578 PRO A O 1
ATOM 4448 N N . THR A 1 579 ? -19.998 8.208 2.821 1.00 70.62 579 THR A N 1
ATOM 4449 C CA . THR A 1 579 ? -19.499 7.099 3.642 1.00 70.62 579 THR A CA 1
ATOM 4450 C C . THR A 1 579 ? -20.363 6.909 4.892 1.00 70.62 579 THR A C 1
ATOM 4452 O O . THR A 1 579 ? -20.472 7.813 5.714 1.00 70.62 579 THR A O 1
ATOM 4455 N N . CYS A 1 580 ? -20.918 5.711 5.090 1.00 64.56 580 CYS A N 1
ATOM 4456 C CA . CYS A 1 580 ? -21.575 5.324 6.343 1.00 64.56 580 CYS A CA 1
ATOM 4457 C C . CYS A 1 580 ? -20.612 4.477 7.187 1.00 64.56 580 CYS A C 1
ATOM 4459 O O . CYS A 1 580 ? -20.250 3.370 6.788 1.00 64.56 580 CYS A O 1
ATOM 4461 N N . TRP A 1 581 ? -20.183 4.988 8.346 1.00 66.50 581 TRP A N 1
ATOM 4462 C CA . TRP A 1 581 ? -19.188 4.308 9.198 1.00 66.50 581 TRP A CA 1
ATOM 4463 C C . TRP A 1 581 ? -19.782 3.488 10.339 1.00 66.50 581 TRP A C 1
ATOM 4465 O O . TRP A 1 581 ? -19.124 2.582 10.845 1.00 66.50 581 TRP A O 1
ATOM 4475 N N . TRP A 1 582 ? -20.999 3.812 10.769 1.00 69.12 582 TRP A N 1
ATOM 4476 C CA . TRP A 1 582 ? -21.642 3.169 11.908 1.00 69.12 582 TRP A CA 1
ATOM 4477 C C . TRP A 1 582 ? -22.963 2.550 11.457 1.00 69.12 582 TRP A C 1
ATOM 4479 O O . TRP A 1 582 ? -23.645 3.131 10.614 1.00 69.12 582 TRP A O 1
ATOM 4489 N N . PRO A 1 583 ? -23.326 1.365 11.969 1.00 58.69 583 PRO A N 1
ATOM 4490 C CA . PRO A 1 583 ? -24.630 0.793 11.692 1.00 58.69 583 PRO A CA 1
ATOM 4491 C C . PRO A 1 583 ? -25.701 1.705 12.292 1.00 58.69 583 PRO A C 1
ATOM 4493 O O . PRO A 1 583 ? -25.569 2.129 13.444 1.00 58.69 583 PRO A O 1
ATOM 4496 N N . ARG A 1 584 ? -26.757 1.985 11.519 1.00 55.97 584 ARG A N 1
ATOM 4497 C CA . ARG A 1 584 ? -27.936 2.698 12.021 1.00 55.97 584 ARG A CA 1
ATOM 4498 C C . ARG A 1 584 ? -28.467 1.918 13.223 1.00 55.97 584 ARG A C 1
ATOM 4500 O O . ARG A 1 584 ? -28.563 0.689 13.155 1.00 55.97 584 ARG A O 1
ATOM 4507 N N . LYS A 1 585 ? -28.748 2.588 14.341 1.00 54.16 585 LYS A N 1
ATOM 4508 C CA . LYS A 1 585 ? -29.365 1.898 15.474 1.00 54.16 585 LYS A CA 1
ATOM 4509 C C . LYS A 1 585 ? -30.771 1.481 15.046 1.00 54.16 585 LYS A C 1
ATOM 4511 O O . LYS A 1 585 ? -31.620 2.327 14.797 1.00 54.16 585 LYS A O 1
ATOM 4516 N N . GLU A 1 586 ? -31.002 0.178 14.905 1.00 36.84 586 GLU A N 1
ATOM 4517 C CA . GLU A 1 586 ? -32.351 -0.353 14.725 1.00 36.84 586 GLU A CA 1
ATOM 4518 C C . GLU A 1 586 ? -33.102 -0.177 16.043 1.00 36.84 586 GLU A C 1
ATOM 4520 O O . GLU A 1 586 ? -32.913 -0.935 16.997 1.00 36.84 586 GLU A O 1
ATOM 4525 N N . TYR A 1 587 ? -33.943 0.848 16.107 1.00 38.53 587 TYR A N 1
ATOM 4526 C CA . TYR A 1 587 ? -34.955 0.929 17.141 1.00 38.53 587 TYR A CA 1
ATOM 4527 C C . TYR A 1 587 ? -36.044 -0.084 16.805 1.00 38.53 587 TYR A C 1
ATOM 4529 O O . TYR A 1 587 ? -36.782 0.062 15.830 1.00 38.53 587 TYR A O 1
ATOM 4537 N N . LYS A 1 588 ? -36.167 -1.126 17.632 1.00 31.73 588 LYS A N 1
ATOM 4538 C CA . LYS A 1 588 ? -37.443 -1.828 17.732 1.00 31.73 588 LYS A CA 1
ATOM 4539 C C . LYS A 1 588 ? -38.432 -0.798 18.262 1.00 31.73 588 LYS A C 1
ATOM 4541 O O . LYS A 1 588 ? -38.271 -0.348 19.394 1.00 31.73 588 LYS A O 1
ATOM 4546 N N . GLN A 1 589 ? -39.420 -0.422 17.453 1.00 30.59 589 GLN A N 1
ATOM 4547 C CA . GLN A 1 589 ? -40.652 0.163 17.970 1.00 30.59 589 GLN A CA 1
ATOM 4548 C C . GLN A 1 589 ? -41.197 -0.837 18.990 1.00 30.59 589 GLN A C 1
ATOM 4550 O O . GLN A 1 589 ? -41.811 -1.837 18.628 1.00 30.59 589 GLN A O 1
ATOM 4555 N N . SER A 1 590 ? -40.903 -0.636 20.272 1.00 31.05 590 SER A N 1
ATOM 4556 C CA . SER A 1 590 ? -41.734 -1.224 21.302 1.00 31.05 590 SER A CA 1
ATOM 4557 C C . SER A 1 590 ? -43.079 -0.531 21.153 1.00 31.05 590 SER A C 1
ATOM 4559 O O . SER A 1 590 ? -43.194 0.663 21.434 1.00 31.05 590 SER A O 1
ATOM 4561 N N . GLU A 1 591 ? -44.071 -1.263 20.648 1.00 33.81 591 GLU A N 1
ATOM 4562 C CA . GLU A 1 591 ? -45.480 -0.947 20.855 1.00 33.81 591 GLU A CA 1
ATOM 4563 C C . GLU A 1 591 ? -45.726 -0.950 22.365 1.00 33.81 591 GLU A C 1
ATOM 4565 O O . GLU A 1 591 ? -46.173 -1.932 22.953 1.00 33.81 591 GLU A O 1
ATOM 4570 N N . THR A 1 592 ? -45.371 0.141 23.033 1.00 30.44 592 THR A N 1
ATOM 4571 C CA . THR A 1 592 ? -45.864 0.391 24.374 1.00 30.44 592 THR A CA 1
ATOM 4572 C C . THR A 1 592 ? -47.267 0.931 24.174 1.00 30.44 592 THR A C 1
ATOM 4574 O O . THR A 1 592 ? -47.464 2.068 23.744 1.00 30.44 592 THR A O 1
ATOM 4577 N N . THR A 1 593 ? -48.235 0.045 24.395 1.00 31.02 593 THR A N 1
ATOM 4578 C CA . THR A 1 593 ? -49.661 0.337 24.525 1.00 31.02 593 THR A CA 1
ATOM 4579 C C . THR A 1 593 ? -49.883 1.673 25.220 1.00 31.02 593 THR A C 1
ATOM 4581 O O . THR A 1 593 ? -49.278 1.933 26.259 1.00 31.02 593 THR A O 1
ATOM 4584 N N . ALA A 1 594 ? -50.760 2.486 24.630 1.00 37.34 594 ALA A N 1
ATOM 4585 C CA . ALA A 1 594 ? -51.221 3.764 25.146 1.00 37.34 594 ALA A CA 1
ATOM 4586 C C . ALA A 1 594 ? -51.530 3.682 26.650 1.00 37.34 594 ALA A C 1
ATOM 4588 O O . ALA A 1 594 ? -52.542 3.113 27.053 1.00 37.34 594 ALA A O 1
ATOM 4589 N N . ILE A 1 595 ? -50.647 4.246 27.473 1.00 35.53 595 ILE A N 1
ATOM 4590 C CA . ILE A 1 595 ? -50.919 4.529 28.879 1.00 35.53 595 ILE A CA 1
ATOM 4591 C C . ILE A 1 595 ? -50.852 6.046 29.043 1.00 35.53 595 ILE A C 1
ATOM 4593 O O . ILE A 1 595 ? -49.786 6.649 29.023 1.00 35.53 595 ILE A O 1
ATOM 4597 N N . ASP A 1 596 ? -52.059 6.596 29.136 1.00 31.44 596 ASP A N 1
ATOM 4598 C CA . ASP A 1 596 ? -52.500 7.818 29.806 1.00 31.44 596 ASP A CA 1
ATOM 4599 C C . ASP A 1 596 ? -51.675 9.112 29.629 1.00 31.44 596 ASP A C 1
ATOM 4601 O O . ASP A 1 596 ? -50.684 9.389 30.304 1.00 31.44 596 ASP A O 1
ATOM 4605 N N . GLU A 1 597 ? -52.201 9.976 28.762 1.00 38.12 597 GLU A N 1
ATOM 4606 C CA . GLU A 1 597 ? -51.745 11.316 28.368 1.00 38.12 597 GLU A CA 1
ATOM 4607 C C . GLU A 1 597 ? -51.775 12.394 29.481 1.00 38.12 597 GLU A C 1
ATOM 4609 O O . GLU A 1 597 ? -51.823 13.587 29.180 1.00 38.12 597 GLU A O 1
ATOM 4614 N N . LYS A 1 598 ? -51.760 12.046 30.777 1.00 36.69 598 LYS A N 1
ATOM 4615 C CA . LYS A 1 598 ? -52.144 13.012 31.831 1.00 36.69 598 LYS A CA 1
ATOM 4616 C C . LYS A 1 598 ? -51.143 13.376 32.923 1.00 36.69 598 LYS A C 1
ATOM 4618 O O . LYS A 1 598 ? -51.491 14.184 33.781 1.00 36.69 598 LYS A O 1
ATOM 4623 N N . TYR A 1 599 ? -49.894 12.923 32.860 1.00 36.69 599 TYR A N 1
ATOM 4624 C CA . TYR A 1 599 ? -48.845 13.392 33.780 1.00 36.69 599 TYR A CA 1
ATOM 4625 C C . TYR A 1 599 ? -47.527 13.668 33.052 1.00 36.69 599 TYR A C 1
ATOM 4627 O O . TYR A 1 599 ? -46.529 12.981 33.237 1.00 36.69 599 TYR A O 1
ATOM 4635 N N . GLN A 1 600 ? -47.513 14.709 32.218 1.00 35.09 600 GLN A N 1
ATOM 4636 C CA . GLN A 1 600 ? -46.282 15.243 31.637 1.00 35.09 600 GLN A CA 1
ATOM 4637 C C . GLN A 1 600 ? -45.675 16.267 32.610 1.00 35.09 600 GLN A C 1
ATOM 4639 O O . GLN A 1 600 ? -45.856 17.476 32.480 1.00 35.09 600 GLN A O 1
ATOM 4644 N N . THR A 1 601 ? -45.011 15.783 33.659 1.00 38.88 601 THR A N 1
ATOM 4645 C CA . THR A 1 601 ? -44.234 16.640 34.564 1.00 38.88 601 THR A CA 1
ATOM 4646 C C . THR A 1 601 ? -42.934 17.080 33.888 1.00 38.88 601 THR A C 1
ATOM 4648 O O . THR A 1 601 ? -42.137 16.248 33.464 1.00 38.88 601 THR A O 1
ATOM 4651 N N . ASN A 1 602 ? -42.749 18.401 33.808 1.00 46.31 602 ASN A N 1
ATOM 4652 C CA . ASN A 1 602 ? -41.576 19.146 33.336 1.00 46.31 602 ASN A CA 1
ATOM 4653 C C . ASN A 1 602 ? -40.224 18.589 33.833 1.00 46.31 602 ASN A C 1
ATOM 4655 O O . ASN A 1 602 ? -39.695 19.044 34.845 1.00 46.31 602 ASN A O 1
ATOM 4659 N N . TYR A 1 603 ? -39.608 17.696 33.065 1.00 46.38 603 TYR A N 1
ATOM 4660 C CA . TYR A 1 603 ? -38.167 17.451 33.122 1.00 46.38 603 TYR A CA 1
ATOM 4661 C C . TYR A 1 603 ? -37.593 17.618 31.711 1.00 46.38 603 TYR A C 1
ATOM 4663 O O . TYR A 1 603 ? -37.484 16.670 30.937 1.00 46.38 603 TYR A O 1
ATOM 4671 N N . SER A 1 604 ? -37.273 18.862 31.333 1.00 56.78 604 SER A N 1
ATOM 4672 C CA . SER A 1 604 ? -36.595 19.152 30.067 1.00 56.78 604 SER A CA 1
ATOM 4673 C C . SER A 1 604 ? -35.100 18.874 30.219 1.00 56.78 604 SER A C 1
ATOM 4675 O O . SER A 1 604 ? -34.386 19.631 30.879 1.00 56.78 604 SER A O 1
ATOM 4677 N N . ASN A 1 605 ? -34.602 17.808 29.600 1.00 76.19 605 ASN A N 1
ATOM 4678 C CA . ASN A 1 605 ? -33.174 17.489 29.543 1.00 76.19 605 ASN A CA 1
ATOM 4679 C C . ASN A 1 605 ? -32.414 18.449 28.595 1.00 76.19 605 ASN A C 1
ATOM 4681 O O . ASN A 1 605 ? -31.945 18.050 27.534 1.00 76.19 605 ASN A O 1
ATOM 4685 N N . GLY A 1 606 ? -32.376 19.748 28.906 1.00 77.19 606 GLY A N 1
ATOM 4686 C CA . GLY A 1 606 ? -31.720 20.792 28.096 1.00 77.19 606 GLY A CA 1
ATOM 4687 C C . GLY A 1 606 ? -32.322 21.044 26.700 1.00 77.19 606 GLY A C 1
ATOM 4688 O O . GLY A 1 606 ? -31.920 21.986 26.024 1.00 77.19 606 GLY A O 1
ATOM 4689 N N . TRP A 1 607 ? -33.288 20.236 26.248 1.00 84.44 607 TRP A N 1
ATOM 4690 C CA . TRP A 1 607 ? -33.972 20.395 24.963 1.00 84.44 607 TRP A CA 1
ATOM 4691 C C . TRP A 1 607 ? -35.112 21.411 25.057 1.00 84.44 607 TRP A C 1
ATOM 4693 O O . TRP A 1 607 ? -36.057 21.234 25.826 1.00 84.44 607 TRP A O 1
ATOM 4703 N N . SER A 1 608 ? -35.044 22.454 24.232 1.00 85.56 608 SER A N 1
ATOM 4704 C CA . SER A 1 608 ? -36.139 23.398 23.992 1.00 85.56 608 SER A CA 1
ATOM 4705 C C . SER A 1 608 ? -36.705 23.198 22.583 1.00 85.56 608 SER A C 1
ATOM 4707 O O . SER A 1 608 ? -35.985 22.771 21.682 1.00 85.56 608 SER A O 1
ATOM 4709 N N . LYS A 1 609 ? -37.976 23.558 22.354 1.00 83.75 609 LYS A N 1
ATOM 4710 C CA . LYS A 1 609 ? -38.581 23.556 21.002 1.00 83.75 609 LYS A CA 1
ATOM 4711 C C . LYS A 1 609 ? -37.743 24.370 20.009 1.00 83.75 609 LYS A C 1
ATOM 4713 O O . LYS A 1 609 ? -37.528 23.994 18.865 1.00 83.75 609 LYS A O 1
ATOM 4718 N N . GLU A 1 610 ? -37.227 25.475 20.517 1.00 84.44 610 GLU A N 1
ATOM 4719 C CA . GLU A 1 610 ? -36.284 26.366 19.870 1.00 84.44 610 GLU A CA 1
ATOM 4720 C C . GLU A 1 610 ? -35.003 25.665 19.389 1.00 84.44 610 GLU A C 1
ATOM 4722 O O . GLU A 1 610 ? -34.567 25.893 18.258 1.00 84.44 610 GLU A O 1
ATOM 4727 N N . LEU A 1 611 ? -34.415 24.811 20.229 1.00 85.38 611 LEU A N 1
ATOM 4728 C CA . LEU A 1 611 ? -33.246 24.004 19.891 1.00 85.38 611 LEU A CA 1
ATOM 4729 C C . LEU A 1 611 ? -33.593 22.887 18.898 1.00 85.38 611 LEU A C 1
ATOM 4731 O O . LEU A 1 611 ? -32.834 22.658 17.961 1.00 85.38 611 LEU A O 1
ATOM 4735 N N . GLU A 1 612 ? -34.741 22.222 19.057 1.00 86.69 612 GLU A N 1
ATOM 4736 C CA . GLU A 1 612 ? -35.195 21.187 18.118 1.00 86.69 612 GLU A CA 1
ATOM 4737 C C . GLU A 1 612 ? -35.376 21.739 16.701 1.00 86.69 612 GLU A C 1
ATOM 4739 O O . GLU A 1 612 ? -34.940 21.118 15.733 1.00 86.69 612 GLU A O 1
ATOM 4744 N N . GLU A 1 613 ? -35.988 22.918 16.563 1.00 87.25 613 GLU A N 1
ATOM 4745 C CA . GLU A 1 613 ? -36.120 23.589 15.269 1.00 87.25 613 GLU A CA 1
ATOM 4746 C C . GLU A 1 613 ? -34.747 23.990 14.711 1.00 87.25 613 GLU A C 1
ATOM 4748 O O . GLU A 1 613 ? -34.481 23.773 13.530 1.00 87.25 613 GLU A O 1
ATOM 4753 N N . SER A 1 614 ? -33.832 24.499 15.543 1.00 86.31 614 SER A N 1
ATOM 4754 C CA . SER A 1 614 ? -32.456 24.779 15.110 1.00 86.31 614 SER A CA 1
ATOM 4755 C C . SER A 1 614 ? -31.745 23.519 14.601 1.00 86.31 614 SER A C 1
ATOM 4757 O O . SER A 1 614 ? -31.154 23.560 13.525 1.00 86.31 614 SER A O 1
ATOM 4759 N N . MET A 1 615 ? -31.852 22.388 15.305 1.00 90.81 615 MET A N 1
ATOM 4760 C CA . MET A 1 615 ? -31.252 21.117 14.885 1.00 90.81 615 MET A CA 1
ATOM 4761 C C . MET A 1 615 ? -31.888 20.569 13.598 1.00 90.81 615 MET A C 1
ATOM 4763 O O . MET A 1 615 ? -31.162 20.153 12.699 1.00 90.81 615 MET A O 1
ATOM 4767 N N . LYS A 1 616 ? -33.218 20.652 13.439 1.00 89.00 616 LYS A N 1
ATOM 4768 C CA . LYS A 1 616 ? -33.906 20.305 12.176 1.00 89.00 616 LYS A CA 1
ATOM 4769 C C . LYS A 1 616 ? -33.418 21.154 11.004 1.00 89.00 616 LYS A C 1
ATOM 4771 O O . LYS A 1 616 ? -33.190 20.633 9.915 1.00 89.00 616 LYS A O 1
ATOM 4776 N N . GLY A 1 617 ? -33.237 22.454 11.232 1.00 86.62 617 GLY A N 1
ATOM 4777 C CA . GLY A 1 617 ? -32.668 23.367 10.246 1.00 86.62 617 GLY A CA 1
ATOM 4778 C C . GLY A 1 617 ? -31.240 22.987 9.851 1.00 86.62 617 GLY A C 1
ATOM 4779 O O . GLY A 1 617 ? -30.936 22.918 8.662 1.00 86.62 617 GLY A O 1
ATOM 4780 N N . VAL A 1 618 ? -30.386 22.671 10.832 1.00 88.56 618 VAL A N 1
ATOM 4781 C CA . VAL A 1 618 ? -29.013 22.192 10.595 1.00 88.56 618 VAL A CA 1
ATOM 4782 C C . VAL A 1 618 ? -29.013 20.890 9.789 1.00 88.56 618 VAL A C 1
ATOM 4784 O O . VAL A 1 618 ? -28.322 20.822 8.777 1.00 88.56 618 VAL A O 1
ATOM 4787 N N . ALA A 1 619 ? -29.809 19.886 10.174 1.00 88.31 619 ALA A N 1
ATOM 4788 C CA . ALA A 1 619 ? -29.908 18.614 9.452 1.00 88.31 619 ALA A CA 1
ATOM 4789 C C . ALA A 1 619 ? -30.329 18.810 7.986 1.00 88.31 619 ALA A C 1
ATOM 4791 O O . ALA A 1 619 ? -29.721 18.235 7.084 1.00 88.31 619 ALA A O 1
ATOM 4792 N N . LYS A 1 620 ? -31.299 19.700 7.733 1.00 86.75 620 LYS A N 1
ATOM 4793 C CA . LYS A 1 620 ? -31.736 20.035 6.372 1.00 86.75 620 LYS A CA 1
ATOM 4794 C C . LYS A 1 620 ? -30.602 20.643 5.545 1.00 86.75 620 LYS A C 1
ATOM 4796 O O . LYS A 1 620 ? -30.351 20.165 4.446 1.00 86.75 620 LYS A O 1
ATOM 4801 N N . VAL A 1 621 ? -29.892 21.646 6.073 1.00 87.56 621 VAL A N 1
ATOM 4802 C CA . VAL A 1 621 ? -28.766 22.289 5.364 1.00 87.56 621 VAL A CA 1
ATOM 4803 C C . VAL A 1 621 ? -27.631 21.296 5.102 1.00 87.56 621 VAL A C 1
ATOM 4805 O O . VAL A 1 621 ? -27.098 21.264 3.992 1.00 87.56 621 VAL A O 1
ATOM 4808 N N . LEU A 1 622 ? -27.322 20.431 6.074 1.00 88.50 622 LEU A N 1
ATOM 4809 C CA . LEU A 1 622 ? -26.336 19.364 5.907 1.00 88.50 622 LEU A CA 1
ATOM 4810 C C . LEU A 1 622 ? -26.682 18.446 4.734 1.00 88.50 622 LEU A C 1
ATOM 4812 O O . LEU A 1 622 ? -25.809 18.126 3.930 1.00 88.50 622 LEU A O 1
ATOM 4816 N N . GLN A 1 623 ? -27.940 18.024 4.628 1.00 86.56 623 GLN A N 1
ATOM 4817 C CA . GLN A 1 623 ? -28.397 17.113 3.584 1.00 86.56 623 GLN A CA 1
ATOM 4818 C C . GLN A 1 623 ? -28.447 17.785 2.205 1.00 86.56 623 GLN A C 1
ATOM 4820 O O . GLN A 1 623 ? -27.919 17.251 1.227 1.00 86.56 623 GLN A O 1
ATOM 4825 N N . THR A 1 624 ? -29.085 18.953 2.109 1.00 83.75 624 THR A N 1
ATOM 4826 C CA . THR A 1 624 ? -29.387 19.589 0.820 1.00 83.75 624 THR A CA 1
ATOM 4827 C C . THR A 1 624 ? -28.209 20.354 0.236 1.00 83.75 624 THR A C 1
ATOM 4829 O O . THR A 1 624 ? -28.169 20.545 -0.976 1.00 83.75 624 THR A O 1
ATOM 4832 N N . LYS A 1 625 ? -27.254 20.785 1.071 1.00 85.31 625 LYS A N 1
ATOM 4833 C CA . LYS A 1 625 ? -26.111 21.592 0.643 1.00 85.31 625 LYS A CA 1
ATOM 4834 C C . LYS A 1 625 ? -24.777 20.901 0.890 1.00 85.31 625 LYS A C 1
ATOM 4836 O O . LYS A 1 625 ? -24.155 20.468 -0.077 1.00 85.31 625 LYS A O 1
ATOM 4841 N N . ASP A 1 626 ? -24.353 20.753 2.149 1.00 86.81 626 ASP A N 1
ATOM 4842 C CA . ASP A 1 626 ? -23.012 20.247 2.473 1.00 86.81 626 ASP A CA 1
ATOM 4843 C C . ASP A 1 626 ? -22.766 18.861 1.838 1.00 86.81 626 ASP A C 1
ATOM 4845 O O . ASP A 1 626 ? -21.819 18.667 1.074 1.00 86.81 626 ASP A O 1
ATOM 4849 N N . GLN A 1 627 ? -23.655 17.892 2.066 1.00 87.44 627 GLN A N 1
ATOM 4850 C CA . GLN A 1 627 ? -23.530 16.552 1.485 1.00 87.44 627 GLN A CA 1
ATOM 4851 C C . GLN A 1 627 ? -23.641 16.550 -0.041 1.00 87.44 627 GLN A C 1
ATOM 4853 O O . GLN A 1 627 ? -22.850 15.882 -0.715 1.00 87.44 627 GLN A O 1
ATOM 4858 N N . ALA A 1 628 ? -24.622 17.270 -0.590 1.00 86.38 628 ALA A N 1
ATOM 4859 C CA . ALA A 1 628 ? -24.887 17.305 -2.025 1.00 86.38 628 ALA A CA 1
ATOM 4860 C C . ALA A 1 628 ? -23.697 17.873 -2.814 1.00 86.38 628 ALA A C 1
ATOM 4862 O O . ALA A 1 628 ? -23.336 17.339 -3.870 1.00 86.38 628 ALA A O 1
ATOM 4863 N N . GLU A 1 629 ? -23.044 18.905 -2.282 1.00 87.69 629 GLU A N 1
ATOM 4864 C CA . GLU A 1 629 ? -21.877 19.523 -2.899 1.00 87.69 629 GLU A CA 1
ATOM 4865 C C . GLU A 1 629 ? -20.676 18.583 -2.908 1.00 87.69 629 GLU A C 1
ATOM 4867 O O . GLU A 1 629 ? -20.118 18.307 -3.972 1.00 87.69 629 GLU A O 1
ATOM 4872 N N . TYR A 1 630 ? -20.337 17.986 -1.764 1.00 88.25 630 TYR A N 1
ATOM 4873 C CA . TYR A 1 630 ? -19.234 17.029 -1.688 1.00 88.25 630 TYR A CA 1
ATOM 4874 C C . TYR A 1 630 ? -19.475 15.775 -2.543 1.00 88.25 630 TYR A C 1
ATOM 4876 O O . TYR A 1 630 ? -18.541 15.256 -3.159 1.00 88.25 630 TYR A O 1
ATOM 4884 N N . VAL A 1 631 ? -20.723 15.312 -2.674 1.00 88.94 631 VAL A N 1
ATOM 4885 C CA . VAL A 1 631 ? -21.077 14.233 -3.614 1.00 88.94 631 VAL A CA 1
ATOM 4886 C C . VAL A 1 631 ? -20.901 14.681 -5.069 1.00 88.94 631 VAL A C 1
ATOM 4888 O O . VAL A 1 631 ? -20.448 13.892 -5.902 1.00 88.94 631 VAL A O 1
ATOM 4891 N N . THR A 1 632 ? -21.234 15.929 -5.398 1.00 89.25 632 THR A N 1
ATOM 4892 C CA . THR A 1 632 ? -21.070 16.491 -6.749 1.00 89.25 632 THR A CA 1
ATOM 4893 C C . THR A 1 632 ? -19.595 16.637 -7.116 1.00 89.25 632 THR A C 1
ATOM 4895 O O . THR A 1 632 ? -19.180 16.154 -8.174 1.00 89.25 632 THR A O 1
ATOM 4898 N N . VAL A 1 633 ? -18.782 17.189 -6.212 1.00 88.25 633 VAL A N 1
ATOM 4899 C CA . VAL A 1 633 ? -17.319 17.246 -6.343 1.00 88.25 633 VAL A CA 1
ATOM 4900 C C . VAL A 1 633 ? -16.747 15.834 -6.482 1.00 88.25 633 VAL A C 1
ATOM 4902 O O . VAL A 1 633 ? -15.988 15.567 -7.412 1.00 88.25 633 VAL A O 1
ATOM 4905 N N . GLY A 1 634 ? -17.179 14.889 -5.642 1.00 86.75 634 GLY A N 1
ATOM 4906 C CA . GLY A 1 634 ? -16.771 13.487 -5.729 1.00 86.75 634 GLY A CA 1
ATOM 4907 C C . GLY A 1 634 ? -17.082 12.855 -7.092 1.00 86.75 634 GLY A C 1
ATOM 4908 O O . GLY A 1 634 ? -16.228 12.185 -7.667 1.00 86.75 634 GLY A O 1
ATOM 4909 N N . LYS A 1 635 ? -18.265 13.105 -7.672 1.00 89.31 635 LYS A N 1
ATOM 4910 C CA . LYS A 1 635 ? -18.622 12.626 -9.024 1.00 89.31 635 LYS A CA 1
ATOM 4911 C C . LYS A 1 635 ? -17.725 13.224 -10.109 1.00 89.31 635 LYS A C 1
ATOM 4913 O O . LYS A 1 635 ? -17.297 12.494 -11.005 1.00 89.31 635 LYS A O 1
ATOM 4918 N N . LEU A 1 636 ? -17.434 14.523 -10.034 1.00 88.38 636 LEU A N 1
ATOM 4919 C CA . LEU A 1 636 ? -16.541 15.199 -10.977 1.00 88.38 636 LEU A CA 1
ATOM 4920 C C . LEU A 1 636 ? -15.130 14.600 -10.923 1.00 88.38 636 LEU A C 1
ATOM 4922 O O . LEU A 1 636 ? -14.602 14.166 -11.948 1.00 88.38 636 LEU A O 1
ATOM 4926 N N . VAL A 1 637 ? -14.555 14.509 -9.721 1.00 87.50 637 VAL A N 1
ATOM 4927 C CA . VAL A 1 637 ? -13.213 13.955 -9.485 1.00 87.50 637 VAL A CA 1
ATOM 4928 C C . VAL A 1 637 ? -13.139 12.494 -9.936 1.00 87.50 637 VAL A C 1
ATOM 4930 O O . VAL A 1 637 ? -12.178 12.099 -10.596 1.00 87.50 637 VAL A O 1
ATOM 4933 N N . LEU A 1 638 ? -14.181 11.696 -9.675 1.00 86.62 638 LEU A N 1
ATOM 4934 C CA . LEU A 1 638 ? -14.264 10.306 -10.130 1.00 86.62 638 LEU A CA 1
ATOM 4935 C C . LEU A 1 638 ? -14.223 10.189 -11.659 1.00 86.62 638 LEU A C 1
ATOM 4937 O O . LEU A 1 638 ? -13.543 9.313 -12.192 1.00 86.62 638 LEU A O 1
ATOM 4941 N N . ASN A 1 639 ? -14.946 11.056 -12.371 1.00 88.44 639 ASN A N 1
ATOM 4942 C CA . ASN A 1 639 ? -14.970 11.055 -13.833 1.00 88.44 639 ASN A CA 1
ATOM 4943 C C . ASN A 1 639 ? -13.621 11.475 -14.428 1.00 88.44 639 ASN A C 1
ATOM 4945 O O . ASN A 1 639 ? -13.160 10.849 -15.383 1.00 88.44 639 ASN A O 1
ATOM 4949 N N . ILE A 1 640 ? -12.955 12.466 -13.828 1.00 86.38 640 ILE A N 1
ATOM 4950 C CA . ILE A 1 640 ? -11.592 12.868 -14.204 1.00 86.38 640 ILE A CA 1
ATOM 4951 C C . ILE A 1 640 ? -10.620 11.694 -14.011 1.00 86.38 640 ILE A C 1
ATOM 4953 O O . ILE A 1 640 ? -9.886 11.339 -14.932 1.00 86.38 640 ILE A O 1
ATOM 4957 N N . ASN A 1 641 ? -10.677 11.029 -12.853 1.00 87.94 641 ASN A N 1
ATOM 4958 C CA . ASN A 1 641 ? -9.841 9.870 -12.535 1.00 87.94 641 ASN A CA 1
ATOM 4959 C C . ASN A 1 641 ? -10.067 8.704 -13.517 1.00 87.94 641 ASN A C 1
ATOM 4961 O O . ASN A 1 641 ? -9.117 8.091 -13.995 1.00 87.94 641 ASN A O 1
ATOM 4965 N N . LYS A 1 642 ? -11.327 8.418 -13.880 1.00 87.12 642 LYS A N 1
ATOM 4966 C CA . LYS A 1 642 ? -11.668 7.435 -14.928 1.00 87.12 642 LYS A CA 1
ATOM 4967 C C . LYS A 1 642 ? -11.031 7.789 -16.267 1.00 87.12 642 LYS A C 1
ATOM 4969 O O . LYS A 1 642 ? -10.464 6.909 -16.912 1.00 87.12 642 LYS A O 1
ATOM 4974 N N . GLY A 1 643 ? -11.129 9.057 -16.666 1.00 87.31 643 GLY A N 1
ATOM 4975 C CA . GLY A 1 643 ? -10.546 9.560 -17.904 1.00 87.31 643 GLY A CA 1
ATOM 4976 C C . GLY A 1 643 ? -9.035 9.346 -17.945 1.00 87.31 643 GLY A C 1
ATOM 4977 O O . GLY A 1 643 ? -8.530 8.736 -18.886 1.00 87.31 643 GLY A O 1
ATOM 4978 N N . PHE A 1 644 ? -8.322 9.762 -16.898 1.00 89.25 644 PHE A N 1
ATOM 4979 C CA . PHE A 1 644 ? -6.870 9.596 -16.807 1.00 89.25 644 PHE A CA 1
ATOM 4980 C C . PHE A 1 644 ? -6.429 8.133 -16.737 1.00 89.25 644 PHE A C 1
ATOM 4982 O O . PHE A 1 644 ? -5.521 7.739 -17.475 1.00 89.25 644 PHE A O 1
ATOM 4989 N N . ALA A 1 645 ? -7.149 7.304 -15.977 1.00 87.19 645 ALA A N 1
ATOM 4990 C CA . ALA A 1 645 ? -6.822 5.893 -15.826 1.00 87.19 645 ALA A CA 1
ATOM 4991 C C . ALA A 1 645 ? -6.877 5.101 -17.146 1.00 87.19 645 ALA A C 1
ATOM 4993 O O . ALA A 1 645 ? -6.235 4.052 -17.264 1.00 87.19 645 ALA A O 1
ATOM 4994 N N . ILE A 1 646 ? -7.666 5.578 -18.114 1.00 88.38 646 ILE A N 1
ATOM 4995 C CA . ILE A 1 646 ? -7.759 5.029 -19.471 1.00 88.38 646 ILE A CA 1
ATOM 4996 C C . ILE A 1 646 ? -6.742 5.721 -20.383 1.00 88.38 646 ILE A C 1
ATOM 4998 O O . ILE A 1 646 ? -5.984 5.051 -21.082 1.00 88.38 646 ILE A O 1
ATOM 5002 N N . ALA A 1 647 ? -6.705 7.055 -20.364 1.00 90.19 647 ALA A N 1
ATOM 5003 C CA . ALA A 1 647 ? -5.909 7.850 -21.288 1.00 90.19 647 ALA A CA 1
ATOM 5004 C C . ALA A 1 647 ? -4.401 7.610 -21.137 1.00 90.19 647 ALA A C 1
ATOM 5006 O O . ALA A 1 647 ? -3.716 7.451 -22.141 1.00 90.19 647 ALA A O 1
ATOM 5007 N N . GLY A 1 648 ? -3.880 7.527 -19.908 1.00 92.12 648 GLY A N 1
ATOM 5008 C CA . GLY A 1 648 ? -2.446 7.358 -19.651 1.00 92.12 648 GLY A CA 1
ATOM 5009 C C . GLY A 1 648 ? -1.853 6.102 -20.311 1.00 92.12 648 GLY A C 1
ATOM 5010 O O . GLY A 1 648 ? -0.973 6.231 -21.167 1.00 92.12 648 GLY A O 1
ATOM 5011 N N . PRO A 1 649 ? -2.364 4.894 -19.993 1.00 93.38 649 PRO A N 1
ATOM 5012 C CA . PRO A 1 649 ? -1.954 3.665 -20.670 1.00 93.38 649 PRO A CA 1
ATOM 5013 C C . PRO A 1 649 ? -2.182 3.693 -22.183 1.00 93.38 649 PRO A C 1
ATOM 5015 O O . PRO A 1 649 ? -1.334 3.221 -22.930 1.00 93.38 649 PRO A O 1
ATOM 5018 N N . VAL A 1 650 ? -3.295 4.269 -22.654 1.00 93.06 650 VAL A N 1
ATOM 5019 C CA . VAL A 1 650 ? -3.587 4.369 -24.094 1.00 93.06 650 VAL A CA 1
ATOM 5020 C C . VAL A 1 650 ? -2.553 5.240 -24.809 1.00 93.06 650 VAL A C 1
ATOM 5022 O O . VAL A 1 650 ? -2.041 4.831 -25.848 1.00 93.06 650 VAL A O 1
ATOM 5025 N N . PHE A 1 651 ? -2.178 6.394 -24.253 1.00 93.56 651 PHE A N 1
ATOM 5026 C CA . PHE A 1 651 ? -1.131 7.249 -24.816 1.00 93.56 651 PHE A CA 1
ATOM 5027 C C . PHE A 1 651 ? 0.228 6.544 -24.851 1.00 93.56 651 PHE A C 1
ATOM 5029 O O . PHE A 1 651 ? 0.899 6.577 -25.882 1.00 93.56 651 PHE A O 1
ATOM 5036 N N . ALA A 1 652 ? 0.603 5.844 -23.775 1.00 92.81 652 ALA A N 1
ATOM 5037 C CA . ALA A 1 652 ? 1.832 5.054 -23.742 1.00 92.81 652 ALA A CA 1
ATOM 5038 C C . ALA A 1 652 ? 1.798 3.891 -24.752 1.00 92.81 652 ALA A C 1
ATOM 5040 O O . ALA A 1 652 ? 2.771 3.666 -25.465 1.00 92.81 652 ALA A O 1
ATOM 5041 N N . GLY A 1 653 ? 0.673 3.183 -24.875 1.00 90.69 653 GLY A N 1
ATOM 5042 C CA . GLY A 1 653 ? 0.489 2.103 -25.846 1.00 90.69 653 GLY A CA 1
ATOM 5043 C C . GLY A 1 653 ? 0.526 2.587 -27.299 1.00 90.69 653 GLY A C 1
ATOM 5044 O O . GLY A 1 653 ? 1.170 1.960 -28.138 1.00 90.69 653 GLY A O 1
ATOM 5045 N N . MET A 1 654 ? -0.093 3.734 -27.599 1.00 89.00 654 MET A N 1
ATOM 5046 C CA . MET A 1 654 ? 0.005 4.375 -28.916 1.00 89.00 654 MET A CA 1
ATOM 5047 C C . MET A 1 654 ? 1.435 4.820 -29.219 1.00 89.00 654 MET A C 1
ATOM 5049 O O . MET A 1 654 ? 1.905 4.614 -30.335 1.00 89.00 654 MET A O 1
ATOM 5053 N N . ALA A 1 655 ? 2.147 5.371 -28.232 1.00 91.19 655 ALA A N 1
ATOM 5054 C CA . ALA A 1 655 ? 3.559 5.698 -28.376 1.00 91.19 655 ALA A CA 1
ATOM 5055 C C . ALA A 1 655 ? 4.404 4.434 -28.622 1.00 91.19 655 ALA A C 1
ATOM 5057 O O . ALA A 1 655 ? 5.244 4.431 -29.513 1.00 91.19 655 ALA A O 1
ATOM 5058 N N . ALA A 1 656 ? 4.139 3.318 -27.937 1.00 92.25 656 ALA A N 1
ATOM 5059 C CA . ALA A 1 656 ? 4.816 2.049 -28.215 1.00 92.25 656 ALA A CA 1
ATOM 5060 C C . ALA A 1 656 ? 4.566 1.566 -29.656 1.00 92.25 656 ALA A C 1
ATOM 5062 O O . ALA A 1 656 ? 5.506 1.193 -30.357 1.00 92.25 656 ALA A O 1
ATOM 5063 N N . ALA A 1 657 ? 3.313 1.614 -30.121 1.00 88.38 657 ALA A N 1
ATOM 5064 C CA . ALA A 1 657 ? 2.960 1.231 -31.485 1.00 88.38 657 ALA A CA 1
ATOM 5065 C C . ALA A 1 657 ? 3.651 2.135 -32.517 1.00 88.38 657 ALA A C 1
ATOM 5067 O O . ALA A 1 657 ? 4.292 1.631 -33.436 1.00 88.38 657 ALA A O 1
ATOM 5068 N N . ALA A 1 658 ? 3.591 3.458 -32.332 1.00 86.56 658 ALA A N 1
ATOM 5069 C CA . ALA A 1 658 ? 4.231 4.438 -33.205 1.00 86.56 658 ALA A CA 1
ATOM 5070 C C . ALA A 1 658 ? 5.760 4.291 -33.232 1.00 86.56 658 ALA A C 1
ATOM 5072 O O . ALA A 1 658 ? 6.359 4.360 -34.305 1.00 86.56 658 ALA A O 1
ATOM 5073 N N . ALA A 1 659 ? 6.392 3.994 -32.092 1.00 86.44 659 ALA A N 1
ATOM 5074 C CA . ALA A 1 659 ? 7.829 3.736 -32.025 1.00 86.44 659 ALA A CA 1
ATOM 5075 C C . ALA A 1 659 ? 8.220 2.565 -32.939 1.00 86.44 659 ALA A C 1
ATOM 5077 O O . ALA A 1 659 ? 9.224 2.638 -33.647 1.00 86.44 659 ALA A O 1
ATOM 5078 N N . GLY A 1 660 ? 7.369 1.538 -33.038 1.00 83.31 660 GLY A N 1
ATOM 5079 C CA . GLY A 1 660 ? 7.516 0.414 -33.966 1.00 83.31 660 GLY A CA 1
ATOM 5080 C C . GLY A 1 660 ? 7.579 0.796 -35.453 1.00 83.31 660 GLY A C 1
ATOM 5081 O O . GLY A 1 660 ? 8.120 0.027 -36.250 1.00 83.31 660 GLY A O 1
ATOM 5082 N N . PHE A 1 661 ? 7.132 1.994 -35.834 1.00 82.81 661 PHE A N 1
ATOM 5083 C CA . PHE A 1 661 ? 7.158 2.492 -37.215 1.00 82.81 661 PHE A CA 1
ATOM 5084 C C . PHE A 1 661 ? 8.270 3.519 -37.488 1.00 82.81 661 PHE A C 1
ATOM 5086 O O . PHE A 1 661 ? 8.458 3.915 -38.636 1.00 82.81 661 PHE A O 1
ATOM 5093 N N . ILE A 1 662 ? 9.062 3.915 -36.483 1.00 79.06 662 ILE A N 1
ATOM 5094 C CA . ILE A 1 662 ? 10.197 4.830 -36.689 1.00 79.06 662 ILE A CA 1
ATOM 5095 C C . ILE A 1 662 ? 11.211 4.206 -37.661 1.00 79.06 662 ILE A C 1
ATOM 5097 O O . ILE A 1 662 ? 11.521 3.010 -37.568 1.00 79.06 662 ILE A O 1
ATOM 5101 N N . GLY A 1 663 ? 11.698 5.025 -38.601 1.00 70.00 663 GLY A N 1
ATOM 5102 C CA . GLY A 1 663 ? 12.672 4.643 -39.627 1.00 70.00 663 GLY A CA 1
ATOM 5103 C C . GLY A 1 663 ? 12.081 3.960 -40.866 1.00 70.00 663 GLY A C 1
ATOM 5104 O O . GLY A 1 663 ? 12.839 3.596 -41.759 1.00 70.00 663 GLY A O 1
ATOM 5105 N N . LEU A 1 664 ? 10.756 3.774 -40.966 1.00 75.62 664 LEU A N 1
ATOM 5106 C CA . LEU A 1 664 ? 10.156 3.245 -42.195 1.00 75.62 664 LEU A CA 1
ATOM 5107 C C . LEU A 1 664 ? 10.040 4.354 -43.265 1.00 75.62 664 LEU A C 1
ATOM 5109 O O . LEU A 1 664 ? 9.409 5.381 -43.006 1.00 75.62 664 LEU A O 1
ATOM 5113 N N . PRO A 1 665 ? 10.566 4.147 -44.493 1.00 65.44 665 PRO A N 1
ATOM 5114 C CA . PRO A 1 665 ? 10.525 5.154 -45.561 1.00 65.44 665 PRO A CA 1
ATOM 5115 C C . PRO A 1 665 ? 9.104 5.602 -45.930 1.00 65.44 665 PRO A C 1
ATOM 5117 O O . PRO A 1 665 ? 8.886 6.748 -46.306 1.00 65.44 665 PRO A O 1
ATOM 5120 N N . ALA A 1 666 ? 8.125 4.702 -45.791 1.00 65.06 666 ALA A N 1
ATOM 5121 C CA . ALA A 1 666 ? 6.732 4.933 -46.165 1.00 65.06 666 ALA A CA 1
ATOM 5122 C C . ALA A 1 666 ? 5.927 5.766 -45.146 1.00 65.06 666 ALA A C 1
ATOM 5124 O O . ALA A 1 666 ? 4.815 6.182 -45.456 1.00 65.06 666 ALA A O 1
ATOM 5125 N N . THR A 1 667 ? 6.445 5.995 -43.933 1.00 62.44 667 THR A N 1
ATOM 5126 C CA . THR A 1 667 ? 5.670 6.593 -42.826 1.00 62.44 667 THR A CA 1
ATOM 5127 C C . THR A 1 667 ? 6.051 8.038 -42.485 1.00 62.44 667 THR A C 1
ATOM 5129 O O . THR A 1 667 ? 5.362 8.673 -41.687 1.00 62.44 667 THR A O 1
ATOM 5132 N N . GLY A 1 668 ? 7.121 8.580 -43.079 1.00 69.88 668 GLY A N 1
ATOM 5133 C CA . GLY A 1 668 ? 7.600 9.942 -42.805 1.00 69.88 668 GLY A CA 1
ATOM 5134 C C . GLY A 1 668 ? 7.950 10.189 -41.326 1.00 69.88 668 GLY A C 1
ATOM 5135 O O . GLY A 1 668 ? 8.232 9.253 -40.580 1.00 69.88 668 GLY A O 1
ATOM 5136 N N . SER A 1 669 ? 7.918 11.454 -40.887 1.00 74.25 669 SER A N 1
ATOM 5137 C CA . SER A 1 669 ? 8.284 11.868 -39.513 1.00 74.25 669 SER A CA 1
ATOM 5138 C C . SER A 1 669 ? 7.135 11.790 -38.495 1.00 74.25 669 SER A C 1
ATOM 5140 O O . SER A 1 669 ? 7.339 12.042 -37.308 1.00 74.25 669 SER A O 1
ATOM 5142 N N . TRP A 1 670 ? 5.920 11.442 -38.930 1.00 77.88 670 TRP A N 1
ATOM 5143 C CA . TRP A 1 670 ? 4.739 11.361 -38.061 1.00 77.88 670 TRP A CA 1
ATOM 5144 C C . TRP A 1 670 ? 4.878 10.363 -36.893 1.00 77.88 670 TRP A C 1
ATOM 5146 O O . TRP A 1 670 ? 4.504 10.735 -35.780 1.00 77.88 670 TRP A O 1
ATOM 5156 N N . PRO A 1 671 ? 5.458 9.152 -37.061 1.00 83.38 671 PRO A N 1
ATOM 5157 C CA . PRO A 1 671 ? 5.659 8.222 -35.948 1.00 83.38 671 PRO A CA 1
ATOM 5158 C C . PRO A 1 671 ? 6.430 8.842 -34.778 1.00 83.38 671 PRO A C 1
ATOM 5160 O O . PRO A 1 671 ? 6.078 8.615 -33.630 1.00 83.38 671 PRO A O 1
ATOM 5163 N N . VAL A 1 672 ? 7.416 9.692 -35.069 1.00 79.81 672 VAL A N 1
ATOM 5164 C CA . VAL A 1 672 ? 8.260 10.391 -34.085 1.00 79.81 672 VAL A CA 1
ATOM 5165 C C . VAL A 1 672 ? 7.470 11.446 -33.315 1.00 79.81 672 VAL A C 1
ATOM 5167 O O . VAL A 1 672 ? 7.618 11.605 -32.104 1.00 79.81 672 VAL A O 1
ATOM 5170 N N . LEU A 1 673 ? 6.605 12.176 -34.020 1.00 81.88 673 LEU A N 1
ATOM 5171 C CA . LEU A 1 673 ? 5.711 13.138 -33.389 1.00 81.88 673 LEU A CA 1
ATOM 5172 C C . LEU A 1 673 ? 4.739 12.416 -32.450 1.00 81.88 673 LEU A C 1
ATOM 5174 O O . LEU A 1 673 ? 4.564 12.837 -31.309 1.00 81.88 673 LEU A O 1
ATOM 5178 N N . VAL A 1 674 ? 4.157 11.298 -32.897 1.00 85.62 674 VAL A N 1
ATOM 5179 C CA . VAL A 1 674 ? 3.230 10.498 -32.085 1.00 85.62 674 VAL A CA 1
ATOM 5180 C C . VAL A 1 674 ? 3.923 9.871 -30.878 1.00 85.62 674 VAL A C 1
ATOM 5182 O O . VAL A 1 674 ? 3.335 9.870 -29.799 1.00 85.62 674 VAL A O 1
ATOM 5185 N N . THR A 1 675 ? 5.160 9.380 -30.998 1.00 87.12 675 THR A N 1
ATOM 5186 C CA . THR A 1 675 ? 5.904 8.858 -29.840 1.00 87.12 675 THR A CA 1
ATOM 5187 C C . THR A 1 675 ? 6.221 9.944 -28.828 1.00 87.12 675 THR A C 1
ATOM 5189 O O . THR A 1 675 ? 5.980 9.758 -27.636 1.00 87.12 675 THR A O 1
ATOM 5192 N N . ALA A 1 676 ? 6.736 11.088 -29.285 1.00 84.00 676 ALA A N 1
ATOM 5193 C CA . ALA A 1 676 ? 7.115 12.187 -28.409 1.00 84.00 676 ALA A CA 1
ATOM 5194 C C . ALA A 1 676 ? 5.893 12.766 -27.684 1.00 84.00 676 ALA A C 1
ATOM 5196 O O . ALA A 1 676 ? 5.903 12.869 -26.454 1.00 84.00 676 ALA A O 1
ATOM 5197 N N . VAL A 1 677 ? 4.827 13.077 -28.432 1.00 85.12 677 VAL A N 1
ATOM 5198 C CA . VAL A 1 677 ? 3.572 13.616 -27.890 1.00 85.12 677 VAL A CA 1
ATOM 5199 C C . VAL A 1 677 ? 2.871 12.578 -27.021 1.00 85.12 677 VAL A C 1
ATOM 5201 O O . VAL A 1 677 ? 2.478 12.900 -25.905 1.00 85.12 677 VAL A O 1
ATOM 5204 N N . GLY A 1 678 ? 2.756 11.328 -27.474 1.00 87.31 678 GLY A N 1
ATOM 5205 C CA . GLY A 1 678 ? 2.119 10.253 -26.714 1.00 87.31 678 GLY A CA 1
ATOM 5206 C C . GLY A 1 678 ? 2.833 9.972 -25.393 1.00 87.31 678 GLY A C 1
ATOM 5207 O O . GLY A 1 678 ? 2.188 9.880 -24.352 1.00 87.31 678 GLY A O 1
ATOM 5208 N N . GLY A 1 679 ? 4.166 9.923 -25.396 1.00 88.19 679 GLY A N 1
ATOM 5209 C CA . GLY A 1 679 ? 4.944 9.738 -24.175 1.00 88.19 679 GLY A CA 1
ATOM 5210 C C . GLY A 1 679 ? 4.881 10.925 -23.214 1.00 88.19 679 GLY A C 1
ATOM 5211 O O . GLY A 1 679 ? 4.736 10.725 -22.007 1.00 88.19 679 GLY A O 1
ATOM 5212 N N . ALA A 1 680 ? 4.917 12.157 -23.734 1.00 88.81 680 ALA A N 1
ATOM 5213 C CA . ALA A 1 680 ? 4.743 13.360 -22.922 1.00 88.81 680 ALA A CA 1
ATOM 5214 C C . ALA A 1 680 ? 3.340 13.415 -22.298 1.00 88.81 680 ALA A C 1
ATOM 5216 O O . ALA A 1 680 ? 3.220 13.601 -21.090 1.00 88.81 680 ALA A O 1
ATOM 5217 N N . LEU A 1 681 ? 2.289 13.163 -23.086 1.00 89.69 681 LEU A N 1
ATOM 5218 C CA . LEU A 1 681 ? 0.909 13.100 -22.602 1.00 89.69 681 LEU A CA 1
ATOM 5219 C C . LEU A 1 681 ? 0.715 11.982 -21.575 1.00 89.69 681 LEU A C 1
ATOM 5221 O O . LEU A 1 681 ? 0.060 12.212 -20.562 1.00 89.69 681 LEU A O 1
ATOM 5225 N N . ALA A 1 682 ? 1.311 10.803 -21.778 1.00 90.75 682 ALA A N 1
ATOM 5226 C CA . ALA A 1 682 ? 1.266 9.719 -20.799 1.00 90.75 682 ALA A CA 1
ATOM 5227 C C . ALA A 1 682 ? 1.882 10.146 -19.455 1.00 90.75 682 ALA A C 1
ATOM 5229 O O . ALA A 1 682 ? 1.270 9.933 -18.409 1.00 90.75 682 ALA A O 1
ATOM 5230 N N . ALA A 1 683 ? 3.045 10.808 -19.474 1.00 90.56 683 ALA A N 1
ATOM 5231 C CA . ALA A 1 683 ? 3.690 11.327 -18.267 1.00 90.56 683 ALA A CA 1
ATOM 5232 C C . ALA A 1 683 ? 2.885 12.464 -17.608 1.00 90.56 683 ALA A C 1
ATOM 5234 O O . ALA A 1 683 ? 2.755 12.507 -16.382 1.00 90.56 683 ALA A O 1
ATOM 5235 N N . THR A 1 684 ? 2.301 13.374 -18.395 1.00 88.62 684 THR A N 1
ATOM 5236 C CA . THR A 1 684 ? 1.429 14.441 -17.880 1.00 88.62 684 THR A CA 1
ATOM 5237 C C . THR A 1 684 ? 0.187 13.859 -17.217 1.00 88.62 684 THR A C 1
ATOM 5239 O O . THR A 1 684 ? -0.115 14.220 -16.083 1.00 88.62 684 THR A O 1
ATOM 5242 N N . VAL A 1 685 ? -0.498 12.917 -17.870 1.00 89.25 685 VAL A N 1
ATOM 5243 C CA . VAL A 1 685 ? -1.676 12.238 -17.312 1.00 89.25 685 VAL A CA 1
ATOM 5244 C C . VAL A 1 685 ? -1.313 11.478 -16.039 1.00 89.25 685 VAL A C 1
ATOM 5246 O O . VAL A 1 685 ? -2.008 11.624 -15.039 1.00 89.25 685 VAL A O 1
ATOM 5249 N N . ASN A 1 686 ? -0.195 10.747 -16.028 1.00 91.06 686 ASN A N 1
ATOM 5250 C CA . ASN A 1 686 ? 0.296 10.055 -14.834 1.00 91.06 686 ASN A CA 1
ATOM 5251 C C . ASN A 1 686 ? 0.564 11.027 -13.670 1.00 91.06 686 ASN A C 1
ATOM 5253 O O . ASN A 1 686 ? 0.237 10.740 -12.519 1.00 91.06 686 ASN A O 1
ATOM 5257 N N . THR A 1 687 ? 1.131 12.197 -13.974 1.00 89.31 687 THR A N 1
ATOM 5258 C CA . THR A 1 687 ? 1.403 13.253 -12.991 1.00 89.31 687 THR A CA 1
ATOM 5259 C C . THR A 1 687 ? 0.124 13.878 -12.457 1.00 89.31 687 THR A C 1
ATOM 5261 O O . THR A 1 687 ? 0.020 14.094 -11.254 1.00 89.31 687 THR A O 1
ATOM 5264 N N . LEU A 1 688 ? -0.865 14.131 -13.312 1.00 87.38 688 LEU A N 1
ATOM 5265 C CA . LEU A 1 688 ? -2.157 14.651 -12.877 1.00 87.38 688 LEU A CA 1
ATOM 5266 C C . LEU A 1 688 ? -2.916 13.621 -12.033 1.00 87.38 688 LEU A C 1
ATOM 5268 O O . LEU A 1 688 ? -3.387 13.973 -10.960 1.00 87.38 688 LEU A O 1
ATOM 5272 N N . GLU A 1 689 ? -2.986 12.358 -12.464 1.00 86.25 689 GLU A N 1
ATOM 5273 C CA . GLU A 1 689 ? -3.709 11.287 -11.762 1.00 86.25 689 GLU A CA 1
ATOM 5274 C C . GLU A 1 689 ? -3.076 10.956 -10.402 1.00 86.25 689 GLU A C 1
ATOM 5276 O O . GLU A 1 689 ? -3.730 11.055 -9.360 1.00 86.25 689 GLU A O 1
ATOM 5281 N N . HIS A 1 690 ? -1.792 10.586 -10.404 1.00 83.56 690 HIS A N 1
ATOM 5282 C CA . HIS A 1 690 ? -1.107 10.053 -9.221 1.00 83.56 690 HIS A CA 1
ATOM 5283 C C . HIS A 1 690 ? -0.347 11.129 -8.443 1.00 83.56 690 HIS A C 1
ATOM 5285 O O . HIS A 1 690 ? -0.321 11.088 -7.213 1.00 83.56 690 HIS A O 1
ATOM 5291 N N . GLY A 1 691 ? 0.229 12.123 -9.125 1.00 80.94 691 GLY A N 1
ATOM 5292 C CA . GLY A 1 691 ? 0.892 13.270 -8.487 1.00 80.94 691 GLY A CA 1
ATOM 5293 C C . GLY A 1 691 ? -0.090 14.297 -7.925 1.00 80.94 691 GLY A C 1
ATOM 5294 O O . GLY A 1 691 ? 0.111 14.777 -6.815 1.00 80.94 691 GLY A O 1
ATOM 5295 N N . GLY A 1 692 ? -1.193 14.559 -8.633 1.00 82.75 692 GLY A N 1
ATOM 5296 C CA . GLY A 1 692 ? -2.330 15.329 -8.116 1.00 82.75 692 GLY A CA 1
ATOM 5297 C C . GLY A 1 692 ? -3.178 14.567 -7.090 1.00 82.75 692 GLY A C 1
ATOM 5298 O O . GLY A 1 692 ? -4.111 15.137 -6.533 1.00 82.75 692 GLY A O 1
ATOM 5299 N N . GLN A 1 693 ? -2.865 13.287 -6.842 1.00 85.75 693 GLN A N 1
ATOM 5300 C CA . GLN A 1 693 ? -3.542 12.414 -5.877 1.00 85.75 693 GLN A CA 1
ATOM 5301 C C . GLN A 1 693 ? -5.074 12.413 -6.046 1.00 85.75 693 GLN A C 1
ATOM 5303 O O . GLN A 1 693 ? -5.824 12.428 -5.072 1.00 85.75 693 GLN A O 1
ATOM 5308 N N . VAL A 1 694 ? -5.558 12.356 -7.291 1.00 85.25 694 VAL A N 1
ATOM 5309 C CA . VAL A 1 694 ? -6.991 12.489 -7.633 1.00 85.25 694 VAL A CA 1
ATOM 5310 C C . VAL A 1 694 ? -7.844 11.433 -6.918 1.00 85.25 694 VAL A C 1
ATOM 5312 O O . VAL A 1 694 ? -8.959 11.715 -6.484 1.00 85.25 694 VAL A O 1
ATOM 5315 N N . GLY A 1 695 ? -7.301 10.226 -6.724 1.00 83.31 695 GLY A N 1
ATOM 5316 C CA . GLY A 1 695 ? -7.939 9.173 -5.933 1.00 83.31 695 GLY A CA 1
ATOM 5317 C C . GLY A 1 695 ? -8.123 9.529 -4.449 1.00 83.31 695 GLY A C 1
ATOM 5318 O O . GLY A 1 695 ? -9.180 9.259 -3.886 1.00 83.31 695 GLY A O 1
ATOM 5319 N N . MET A 1 696 ? -7.137 10.184 -3.826 1.00 86.19 696 MET A N 1
ATOM 5320 C CA . MET A 1 696 ? -7.249 10.690 -2.449 1.00 86.19 696 MET A CA 1
ATOM 5321 C C . MET A 1 696 ? -8.303 11.797 -2.362 1.00 86.19 696 MET A C 1
ATOM 5323 O O . MET A 1 696 ? -9.116 11.787 -1.447 1.00 86.19 696 MET A O 1
ATOM 5327 N N . VAL A 1 697 ? -8.330 12.722 -3.328 1.00 86.31 697 VAL A N 1
ATOM 5328 C CA . VAL A 1 697 ? -9.323 13.812 -3.368 1.00 86.31 697 VAL A CA 1
ATOM 5329 C C . VAL A 1 697 ? -10.747 13.261 -3.500 1.00 86.31 697 VAL A C 1
ATOM 5331 O O . VAL A 1 697 ? -11.664 13.761 -2.850 1.00 86.31 697 VAL A O 1
ATOM 5334 N N . PHE A 1 698 ? -10.937 12.200 -4.291 1.00 87.19 698 PHE A N 1
ATOM 5335 C CA . PHE A 1 698 ? -12.224 11.513 -4.398 1.00 87.19 698 PHE A CA 1
ATOM 5336 C C . PHE A 1 698 ? -12.692 10.958 -3.044 1.00 87.19 698 PHE A C 1
ATOM 5338 O O . PHE A 1 698 ? -13.826 11.214 -2.636 1.00 87.19 698 PHE A O 1
ATOM 5345 N N . GLU A 1 699 ? -11.823 10.240 -2.325 1.00 85.12 699 GLU A N 1
ATOM 5346 C CA . GLU A 1 699 ? -12.165 9.692 -1.006 1.00 85.12 699 GLU A CA 1
ATOM 5347 C C . GLU A 1 699 ? -12.317 10.773 0.056 1.00 85.12 699 GLU A C 1
ATOM 5349 O O . GLU A 1 699 ? -13.184 10.652 0.915 1.00 85.12 699 GLU A O 1
ATOM 5354 N N . LEU A 1 700 ? -11.538 11.852 -0.014 1.00 86.94 700 LEU A N 1
ATOM 5355 C CA . LEU A 1 700 ? -11.708 13.013 0.851 1.00 86.94 700 LEU A CA 1
ATOM 5356 C C . LEU A 1 700 ? -13.111 13.601 0.682 1.00 86.94 700 LEU A C 1
ATOM 5358 O O . LEU A 1 700 ? -13.829 13.739 1.667 1.00 86.94 700 LEU A O 1
ATOM 5362 N N . ALA A 1 701 ? -13.538 13.861 -0.558 1.00 86.06 701 ALA A N 1
ATOM 5363 C CA . ALA A 1 701 ? -14.874 14.380 -0.833 1.00 86.06 701 ALA A CA 1
ATOM 5364 C C . ALA A 1 701 ? -15.969 13.418 -0.344 1.00 86.06 701 ALA A C 1
ATOM 5366 O O . ALA A 1 701 ? -16.924 13.832 0.315 1.00 86.06 701 ALA A O 1
ATOM 5367 N N . ARG A 1 702 ? -15.796 12.111 -0.583 1.00 86.31 702 ARG A N 1
ATOM 5368 C CA . ARG A 1 702 ? -16.716 11.078 -0.090 1.00 86.31 702 ARG A CA 1
ATOM 5369 C C . ARG A 1 702 ? -16.789 11.050 1.441 1.00 86.31 702 ARG A C 1
ATOM 5371 O O . ARG A 1 702 ? -17.884 10.958 1.994 1.00 86.31 702 ARG A O 1
ATOM 5378 N N . ASN A 1 703 ? -15.647 11.177 2.117 1.00 86.00 703 ASN A N 1
ATOM 5379 C CA . ASN A 1 703 ? -15.529 11.198 3.575 1.00 86.00 703 ASN A CA 1
ATOM 5380 C C . ASN A 1 703 ? -16.084 12.477 4.202 1.00 86.00 703 ASN A C 1
ATOM 5382 O O . ASN A 1 703 ? -16.698 12.387 5.263 1.00 86.00 703 ASN A O 1
ATOM 5386 N N . CYS A 1 704 ? -15.931 13.635 3.561 1.00 87.88 704 CYS A N 1
ATOM 5387 C CA . CYS A 1 704 ? -16.585 14.872 3.983 1.00 87.88 704 CYS A CA 1
ATOM 5388 C C . CYS A 1 704 ? -18.108 14.743 3.874 1.00 87.88 704 CYS A C 1
ATOM 5390 O O . CYS A 1 704 ? -18.808 14.997 4.852 1.00 87.88 704 CYS A O 1
ATOM 5392 N N . ALA A 1 705 ? -18.631 14.224 2.756 1.00 87.31 705 ALA A N 1
ATOM 5393 C CA . ALA A 1 705 ? -20.060 13.923 2.642 1.00 87.31 705 ALA A CA 1
ATOM 5394 C C . ALA A 1 705 ? -20.522 12.935 3.732 1.00 87.31 705 ALA A C 1
ATOM 5396 O O . ALA A 1 705 ? -21.547 13.152 4.375 1.00 87.31 705 ALA A O 1
ATOM 5397 N N . GLY A 1 706 ? -19.748 11.874 3.991 1.00 85.88 706 GLY A N 1
ATOM 5398 C CA . GLY A 1 706 ? -20.023 10.915 5.067 1.00 85.88 706 GLY A CA 1
ATOM 5399 C C . GLY A 1 706 ? -19.998 11.540 6.466 1.00 85.88 706 GLY A C 1
ATOM 5400 O O . GLY A 1 706 ? -20.775 11.152 7.336 1.00 85.88 706 GLY A O 1
ATOM 5401 N N . PHE A 1 707 ? -19.146 12.544 6.689 1.00 86.62 707 PHE A N 1
ATOM 5402 C CA . PHE A 1 707 ? -19.068 13.278 7.951 1.00 86.62 707 PHE A CA 1
ATOM 5403 C C . PHE A 1 707 ? -20.351 14.050 8.221 1.00 86.62 707 PHE A C 1
ATOM 5405 O O . PHE A 1 707 ? -20.931 13.904 9.295 1.00 86.62 707 PHE A O 1
ATOM 5412 N N . TYR A 1 708 ? -20.823 14.801 7.233 1.00 89.69 708 TYR A N 1
ATOM 5413 C CA . TYR A 1 708 ? -22.072 15.539 7.351 1.00 89.69 708 TYR A CA 1
ATOM 5414 C C . TYR A 1 708 ? -23.284 14.619 7.449 1.00 89.69 708 TYR A C 1
ATOM 5416 O O . TYR A 1 708 ? -24.156 14.881 8.271 1.00 89.69 708 TYR A O 1
ATOM 5424 N N . LYS A 1 709 ? -23.294 13.502 6.711 1.00 88.94 709 LYS A N 1
ATOM 5425 C CA . LYS A 1 709 ? -24.330 12.474 6.852 1.00 88.94 709 LYS A CA 1
ATOM 5426 C C . LYS A 1 709 ? -24.362 11.882 8.256 1.00 88.94 709 LYS A C 1
ATOM 5428 O O . LYS A 1 709 ? -25.426 11.692 8.825 1.00 88.94 709 LYS A O 1
ATOM 5433 N N . LYS A 1 710 ? -23.197 11.629 8.853 1.00 87.88 710 LYS A N 1
ATOM 5434 C CA . LYS A 1 710 ? -23.132 11.164 10.238 1.00 87.88 710 LYS A CA 1
ATOM 5435 C C . LYS A 1 710 ? -23.744 12.186 11.207 1.00 87.88 710 LYS A C 1
ATOM 5437 O O . LYS A 1 710 ? -24.418 11.777 12.143 1.00 87.88 710 LYS A O 1
ATOM 5442 N N . LEU A 1 711 ? -23.467 13.480 11.028 1.00 88.81 711 LEU A N 1
ATOM 5443 C CA . LEU A 1 711 ? -24.037 14.526 11.884 1.00 88.81 711 LEU A CA 1
ATOM 5444 C C . LEU A 1 711 ? -25.550 14.662 11.678 1.00 88.81 711 LEU A C 1
ATOM 5446 O O . LEU A 1 711 ? -26.272 14.798 12.655 1.00 88.81 711 LEU A O 1
ATOM 5450 N N . GLU A 1 712 ? -26.024 14.573 10.434 1.00 90.00 712 GLU A N 1
ATOM 5451 C CA . GLU A 1 712 ? -27.453 14.501 10.107 1.00 90.00 712 GLU A CA 1
ATOM 5452 C C . GLU A 1 712 ? -28.118 13.319 10.823 1.00 90.00 712 GLU A C 1
ATOM 5454 O O . GLU A 1 712 ? -29.060 13.532 11.576 1.00 90.00 712 GLU A O 1
ATOM 5459 N N . GLU A 1 713 ? -27.590 12.101 10.667 1.00 87.00 713 GLU A N 1
ATOM 5460 C CA . GLU A 1 713 ? -28.125 10.895 11.314 1.00 87.00 713 GLU A CA 1
ATOM 5461 C C . GLU A 1 713 ? -28.130 11.022 12.847 1.00 87.00 713 GLU A C 1
ATOM 5463 O O . GLU A 1 713 ? -29.075 10.587 13.497 1.00 87.00 713 GLU A O 1
ATOM 5468 N N . GLU A 1 714 ? -27.100 11.638 13.436 1.00 87.25 714 GLU A N 1
ATOM 5469 C CA . GLU A 1 714 ? -26.999 11.868 14.884 1.00 87.25 714 GLU A CA 1
ATOM 5470 C C . GLU A 1 714 ? -28.026 12.904 15.385 1.00 87.25 714 GLU A C 1
ATOM 5472 O O . GLU A 1 714 ? -28.567 12.768 16.487 1.00 87.25 714 GLU A O 1
ATOM 5477 N N . ILE A 1 715 ? -28.338 13.913 14.565 1.00 87.69 715 ILE A N 1
ATOM 5478 C CA . ILE A 1 715 ? -29.412 14.877 14.823 1.00 87.69 715 ILE A CA 1
ATOM 5479 C C . ILE A 1 715 ? -30.783 14.208 14.697 1.00 87.69 715 ILE A C 1
ATOM 5481 O O . ILE A 1 715 ? -31.602 14.346 15.604 1.00 87.69 715 ILE A O 1
ATOM 5485 N N . GLU A 1 716 ? -31.037 13.482 13.608 1.00 87.75 716 GLU A N 1
ATOM 5486 C CA . GLU A 1 716 ? -32.296 12.764 13.383 1.00 87.75 716 GLU A CA 1
ATOM 5487 C C . GLU A 1 716 ? -32.570 11.769 14.510 1.00 87.75 716 GLU A C 1
ATOM 5489 O O . GLU A 1 716 ? -33.649 11.790 15.096 1.00 87.75 716 GLU A O 1
ATOM 5494 N N . GLU A 1 717 ? -31.567 10.971 14.884 1.00 83.56 717 GLU A N 1
ATOM 5495 C CA . GLU A 1 717 ? -31.666 10.001 15.976 1.00 83.56 717 GLU A CA 1
ATOM 5496 C C . GLU A 1 717 ? -32.041 10.683 17.300 1.00 83.56 717 GLU A C 1
ATOM 5498 O O . GLU A 1 717 ? -32.913 10.210 18.031 1.00 83.56 717 GLU A O 1
ATOM 5503 N N . SER A 1 718 ? -31.432 11.834 17.593 1.00 84.62 718 SER A N 1
ATOM 5504 C CA . SER A 1 718 ? -31.728 12.593 18.813 1.00 84.62 718 SER A CA 1
ATOM 5505 C C . SER A 1 718 ? -33.133 13.206 18.804 1.00 84.62 718 SER A C 1
ATOM 5507 O O . SER A 1 718 ? -33.749 13.344 19.861 1.00 84.62 718 SER A O 1
ATOM 5509 N N . LEU A 1 719 ? -33.654 13.570 17.628 1.00 84.44 719 LEU A N 1
ATOM 5510 C CA . LEU A 1 719 ? -34.993 14.140 17.459 1.00 84.44 719 LEU A CA 1
ATOM 5511 C C . LEU A 1 719 ? -36.104 13.076 17.474 1.00 84.44 719 LEU A C 1
ATOM 5513 O O . LEU A 1 719 ? -37.216 13.373 17.916 1.00 84.44 719 LEU A O 1
ATOM 5517 N N . GLU A 1 720 ? -35.827 11.859 16.999 1.00 81.94 720 GLU A N 1
ATOM 5518 C CA . GLU A 1 720 ? -36.782 10.741 16.957 1.00 81.94 720 GLU A CA 1
ATOM 5519 C C . GLU A 1 720 ? -37.007 10.078 18.328 1.00 81.94 720 GLU A C 1
ATOM 5521 O O . GLU A 1 720 ? -38.096 9.556 18.586 1.00 81.94 720 GLU A O 1
ATOM 5526 N N . GLU A 1 721 ? -36.020 10.123 19.229 1.00 78.00 721 GLU A N 1
ATOM 5527 C CA . GLU A 1 721 ? -36.122 9.568 20.585 1.00 78.00 721 GLU A CA 1
ATOM 5528 C C . GLU A 1 721 ? -37.196 10.314 21.395 1.00 78.00 721 GLU A C 1
ATOM 5530 O O . GLU A 1 721 ? -37.051 11.501 21.669 1.00 78.00 721 GLU A O 1
ATOM 5535 N N . ARG A 1 722 ? -38.301 9.662 21.779 1.00 69.06 722 ARG A N 1
ATOM 5536 C CA . ARG A 1 722 ? -39.436 10.342 22.444 1.00 69.06 722 ARG A CA 1
ATOM 5537 C C . ARG A 1 722 ? -39.214 10.574 23.937 1.00 69.06 722 ARG A C 1
ATOM 5539 O O . ARG A 1 722 ? -39.844 11.457 24.515 1.00 69.06 722 ARG A O 1
ATOM 5546 N N . GLU A 1 723 ? -38.334 9.801 24.566 1.00 70.25 723 GLU A N 1
ATOM 5547 C CA . GLU A 1 723 ? -38.047 9.919 25.994 1.00 70.25 723 GLU A CA 1
ATOM 5548 C C . GLU A 1 723 ? -36.903 10.915 26.237 1.00 70.25 723 GLU A C 1
ATOM 5550 O O . GLU A 1 723 ? -35.743 10.644 25.929 1.00 70.25 723 GLU A O 1
ATOM 5555 N N . ALA A 1 724 ? -37.212 12.073 26.835 1.00 62.47 724 ALA A N 1
ATOM 5556 C CA . ALA A 1 724 ? -36.227 13.129 27.100 1.00 62.47 724 ALA A CA 1
ATOM 5557 C C . ALA A 1 724 ? -35.045 12.659 27.973 1.00 62.47 724 ALA A C 1
ATOM 5559 O O . ALA A 1 724 ? -33.933 13.160 27.812 1.00 62.47 724 ALA A O 1
ATOM 5560 N N . GLU A 1 725 ? -35.261 11.679 28.855 1.00 61.69 725 GLU A N 1
ATOM 5561 C CA . GLU A 1 725 ? -34.225 11.074 29.708 1.00 61.69 725 GLU A CA 1
ATOM 5562 C C . GLU A 1 725 ? -33.248 10.169 28.939 1.00 61.69 725 GLU A C 1
ATOM 5564 O O . GLU A 1 725 ? -32.124 9.956 29.390 1.00 61.69 725 GLU A O 1
ATOM 5569 N N . LYS A 1 726 ? -33.649 9.651 27.769 1.00 68.88 726 LYS A N 1
ATOM 5570 C CA . LYS A 1 726 ? -32.788 8.845 26.889 1.00 68.88 726 LYS A CA 1
ATOM 5571 C C . LYS A 1 726 ? -31.984 9.696 25.906 1.00 68.88 726 LYS A C 1
ATOM 5573 O O . LYS A 1 726 ? -31.001 9.206 25.349 1.00 68.88 726 LYS A O 1
ATOM 5578 N N . ARG A 1 727 ? -32.372 10.960 25.703 1.00 75.31 727 ARG A N 1
ATOM 5579 C CA . ARG A 1 727 ? -31.635 11.910 24.859 1.00 75.31 727 ARG A CA 1
ATOM 5580 C C . ARG A 1 727 ? -30.332 12.350 25.532 1.00 75.31 727 ARG A C 1
ATOM 5582 O O . ARG A 1 727 ? -30.253 12.489 26.751 1.00 75.31 727 ARG A O 1
ATOM 5589 N N . GLU A 1 728 ? -29.311 12.634 24.725 1.00 80.12 728 GLU A N 1
ATOM 5590 C CA . GLU A 1 728 ? -28.168 13.427 25.194 1.00 80.12 728 GLU A CA 1
ATOM 5591 C C . GLU A 1 728 ? -28.684 14.804 25.647 1.00 80.12 728 GLU A C 1
ATOM 5593 O O . GLU A 1 728 ? -29.645 15.320 25.073 1.00 80.12 728 GLU A O 1
ATOM 5598 N N . ASN A 1 729 ? -28.096 15.388 26.695 1.00 86.81 729 ASN A N 1
ATOM 5599 C CA . ASN A 1 729 ? -28.513 16.708 27.168 1.00 86.81 729 ASN A CA 1
ATOM 5600 C C . ASN A 1 729 ? -28.446 17.732 26.025 1.00 86.81 729 ASN A C 1
ATOM 5602 O O . ASN A 1 729 ? -27.422 17.824 25.349 1.00 86.81 729 ASN A O 1
ATOM 5606 N N . GLY A 1 730 ? -29.523 18.497 25.823 1.00 84.19 730 GLY A N 1
ATOM 5607 C CA . GLY A 1 730 ? -29.661 19.381 24.663 1.00 84.19 730 GLY A CA 1
ATOM 5608 C C . GLY A 1 730 ? -28.536 20.411 24.519 1.00 84.19 730 GLY A C 1
ATOM 5609 O O . GLY A 1 730 ? -28.043 20.614 23.413 1.00 84.19 730 GLY A O 1
ATOM 5610 N N . GLU A 1 731 ? -28.056 21.004 25.615 1.00 86.06 731 GLU A N 1
ATOM 5611 C CA . GLU A 1 731 ? -26.964 21.989 25.569 1.00 86.06 731 GLU A CA 1
ATOM 5612 C C . GLU A 1 731 ? -25.615 21.335 25.240 1.00 86.06 731 GLU A C 1
ATOM 5614 O O . GLU A 1 731 ? -24.834 21.870 24.449 1.00 86.06 731 GLU A O 1
ATOM 5619 N N . LEU A 1 732 ? -25.351 20.144 25.793 1.00 87.75 732 LEU A N 1
ATOM 5620 C CA . LEU A 1 732 ? -24.162 19.357 25.446 1.00 87.75 732 LEU A CA 1
ATOM 5621 C C . LEU A 1 732 ? -24.204 18.900 23.985 1.00 87.75 732 LEU A C 1
ATOM 5623 O O . LEU A 1 732 ? -23.184 18.953 23.296 1.00 87.75 732 LEU A O 1
ATOM 5627 N N . PHE A 1 733 ? -25.380 18.504 23.499 1.00 88.56 733 PHE A N 1
ATOM 5628 C CA . PHE A 1 733 ? -25.596 18.118 22.110 1.00 88.56 733 PHE A CA 1
ATOM 5629 C C . PHE A 1 733 ? -25.384 19.304 21.157 1.00 88.56 733 PHE A C 1
ATOM 5631 O O . PHE A 1 733 ? -24.652 19.184 20.173 1.00 88.56 733 PHE A O 1
ATOM 5638 N N . GLU A 1 734 ? -25.942 20.477 21.479 1.00 89.88 734 GLU A N 1
ATOM 5639 C CA . GLU A 1 734 ? -25.742 21.719 20.723 1.00 89.88 734 GLU A CA 1
ATOM 5640 C C . GLU A 1 734 ? -24.253 22.094 20.665 1.00 89.88 734 GLU A C 1
ATOM 5642 O O . GLU A 1 734 ? -23.724 22.375 19.588 1.00 89.88 734 GLU A O 1
ATOM 5647 N N . LEU A 1 735 ? -23.543 22.019 21.798 1.00 90.44 735 LEU A N 1
ATOM 5648 C CA . LEU A 1 735 ? -22.102 22.268 21.872 1.00 90.44 735 LEU A CA 1
ATOM 5649 C C . LEU A 1 735 ? -21.301 21.266 21.029 1.00 90.44 735 LEU A C 1
ATOM 5651 O O . LEU A 1 735 ? -20.385 21.651 20.302 1.00 90.44 735 LEU A O 1
ATOM 5655 N N . LYS A 1 736 ? -21.651 19.981 21.087 1.00 90.88 736 LYS A N 1
ATOM 5656 C CA . LYS A 1 736 ? -21.009 18.914 20.309 1.00 90.88 736 LYS A CA 1
ATOM 5657 C C . LYS A 1 736 ? -21.194 19.112 18.807 1.00 90.88 736 LYS A C 1
ATOM 5659 O O . LYS A 1 736 ? -20.230 18.948 18.052 1.00 90.88 736 LYS A O 1
ATOM 5664 N N . MET A 1 737 ? -22.394 19.493 18.367 1.00 91.50 737 MET A N 1
ATOM 5665 C CA . MET A 1 737 ? -22.663 19.830 16.967 1.00 91.50 737 MET A CA 1
ATOM 5666 C C . MET A 1 737 ? -21.915 21.097 16.551 1.00 91.50 737 MET A C 1
ATOM 5668 O O . MET A 1 737 ? -21.304 21.117 15.485 1.00 91.50 737 MET A O 1
ATOM 5672 N N . ALA A 1 738 ? -21.870 22.118 17.410 1.00 87.94 738 ALA A N 1
ATOM 5673 C CA . ALA A 1 738 ? -21.159 23.367 17.142 1.00 87.94 738 ALA A CA 1
ATOM 5674 C C . ALA A 1 738 ? -19.657 23.118 16.940 1.00 87.94 738 ALA A C 1
ATOM 5676 O O . ALA A 1 738 ? -19.090 23.523 15.925 1.00 87.94 738 ALA A O 1
ATOM 5677 N N . LEU A 1 739 ? -19.036 22.345 17.837 1.00 88.06 739 LEU A N 1
ATOM 5678 C CA . LEU A 1 739 ? -17.639 21.923 17.718 1.00 88.06 739 LEU A CA 1
ATOM 5679 C C . LEU A 1 739 ? -17.395 21.078 16.462 1.00 88.06 739 LEU A C 1
ATOM 5681 O O . LEU A 1 739 ? -16.396 21.275 15.774 1.00 88.06 739 LEU A O 1
ATOM 5685 N N . SER A 1 740 ? -18.312 20.164 16.137 1.00 86.88 740 SER A N 1
ATOM 5686 C CA . SER A 1 740 ? -18.195 19.292 14.959 1.00 86.88 740 SER A CA 1
ATOM 5687 C C . SER A 1 740 ? -18.369 20.042 13.637 1.00 86.88 740 SER A C 1
ATOM 5689 O O . SER A 1 740 ? -17.827 19.620 12.621 1.00 86.88 740 SER A O 1
ATOM 5691 N N . LEU A 1 741 ? -19.097 21.157 13.641 1.00 89.00 741 LEU A N 1
ATOM 5692 C CA . LEU A 1 741 ? -19.311 22.006 12.470 1.00 89.00 741 LEU A CA 1
ATOM 5693 C C . LEU A 1 741 ? -18.345 23.197 12.414 1.00 89.00 741 LEU A C 1
ATOM 5695 O O . LEU A 1 741 ? -18.357 23.933 11.429 1.00 89.00 741 LEU A O 1
ATOM 5699 N N . GLY A 1 742 ? -17.503 23.396 13.434 1.00 87.56 742 GLY A N 1
ATOM 5700 C CA . GLY A 1 742 ? -16.586 24.537 13.515 1.00 87.56 742 GLY A CA 1
ATOM 5701 C C . GLY A 1 742 ? -17.305 25.873 13.700 1.00 87.56 742 GLY A C 1
ATOM 5702 O O . GLY A 1 742 ? -16.854 26.900 13.197 1.00 87.56 742 GLY A O 1
ATOM 5703 N N . ARG A 1 743 ? -18.457 25.863 14.374 1.00 86.69 743 ARG A N 1
ATOM 5704 C CA . ARG A 1 743 ? -19.309 27.034 14.605 1.00 86.69 743 ARG A CA 1
ATOM 5705 C C . ARG A 1 743 ? -19.454 27.331 16.090 1.00 86.69 743 ARG A C 1
ATOM 5707 O O . ARG A 1 743 ? -19.204 26.480 16.939 1.00 86.69 743 ARG A O 1
ATOM 5714 N N . SER A 1 744 ? -19.888 28.551 16.403 1.00 87.38 744 SER A N 1
ATOM 5715 C CA . SER A 1 744 ? -20.387 28.855 17.743 1.00 87.38 744 SER A CA 1
ATOM 5716 C C . SER A 1 744 ? -21.802 28.295 17.926 1.00 87.38 744 SER A C 1
ATOM 5718 O O . SER A 1 744 ? -22.554 28.146 16.961 1.00 87.38 744 SER A O 1
ATOM 5720 N N . VAL A 1 745 ? -22.188 28.031 19.174 1.00 87.19 745 VAL A N 1
ATOM 5721 C CA . VAL A 1 745 ? -23.557 27.622 19.535 1.00 87.19 745 VAL A CA 1
ATOM 5722 C C . VAL A 1 745 ? -24.592 28.632 19.011 1.00 87.19 745 VAL A C 1
ATOM 5724 O O . VAL A 1 745 ? -25.587 28.264 18.391 1.00 87.19 745 VAL A O 1
ATOM 5727 N N . SER A 1 746 ? -24.305 29.928 19.149 1.00 86.19 746 SER A N 1
ATOM 5728 C CA . SER A 1 746 ? -25.156 31.015 18.655 1.00 86.19 746 SER A CA 1
ATOM 5729 C C . SER A 1 746 ? -25.333 31.004 17.133 1.00 86.19 746 SER A C 1
ATOM 5731 O O . SER A 1 746 ? -26.395 31.375 16.635 1.00 86.19 746 SER A O 1
ATOM 5733 N N . ASP A 1 747 ? -24.314 30.578 16.381 1.00 83.81 747 ASP A N 1
ATOM 5734 C CA . ASP A 1 747 ? -24.408 30.467 14.925 1.00 83.81 747 ASP A CA 1
ATOM 5735 C C . ASP A 1 747 ? -25.314 29.315 14.492 1.00 83.81 747 ASP A C 1
ATOM 5737 O O . ASP A 1 747 ? -26.000 29.454 13.482 1.00 83.81 747 ASP A O 1
ATOM 5741 N N . LEU A 1 748 ? -25.362 28.209 15.246 1.00 83.50 748 LEU A N 1
ATOM 5742 C CA . LEU A 1 748 ? -26.256 27.094 14.922 1.00 83.50 748 LEU A CA 1
ATOM 5743 C C . LEU A 1 748 ? -27.732 27.483 15.033 1.00 83.50 748 LEU A C 1
ATOM 5745 O O . LEU A 1 748 ? -28.557 27.056 14.226 1.00 83.50 748 LEU A O 1
ATOM 5749 N N . ARG A 1 749 ? -28.068 28.356 15.985 1.00 85.25 749 ARG A N 1
ATOM 5750 C CA . ARG A 1 749 ? -29.450 28.810 16.191 1.00 85.25 749 ARG A CA 1
ATOM 5751 C C . ARG A 1 749 ? -30.017 29.564 14.991 1.00 85.25 749 ARG A C 1
ATOM 5753 O O . ARG A 1 749 ? -31.222 29.495 14.754 1.00 85.25 749 ARG A O 1
ATOM 5760 N N . LYS A 1 750 ? -29.158 30.204 14.187 1.00 83.94 750 LYS A N 1
ATOM 5761 C CA . LYS A 1 750 ? -29.545 30.915 12.955 1.00 83.94 750 LYS A CA 1
ATOM 5762 C C . LYS A 1 750 ? -30.164 29.988 11.908 1.00 83.94 750 LYS A C 1
ATOM 5764 O O . LYS A 1 750 ? -30.990 30.445 11.128 1.00 83.94 750 LYS A O 1
ATOM 5769 N N . PHE A 1 751 ? -29.840 28.692 11.927 1.00 82.69 751 PHE A N 1
ATOM 5770 C CA . PHE A 1 751 ? -30.404 27.727 10.981 1.00 82.69 751 PHE A CA 1
ATOM 5771 C C . PHE A 1 751 ? -31.868 27.365 11.261 1.00 82.69 751 PHE A C 1
ATOM 5773 O O . PHE A 1 751 ? -32.492 26.704 10.434 1.00 82.69 751 PHE A O 1
ATOM 5780 N N . ARG A 1 752 ? -32.454 27.831 12.375 1.00 80.94 752 ARG A N 1
ATOM 5781 C CA . ARG A 1 752 ? -33.872 27.613 12.707 1.00 80.94 752 ARG A CA 1
ATOM 5782 C C . ARG A 1 752 ? -34.819 28.000 11.569 1.00 80.94 752 ARG A C 1
ATOM 5784 O O . ARG A 1 752 ? -35.810 27.312 11.345 1.00 80.94 752 ARG A O 1
ATOM 5791 N N . SER A 1 753 ? -34.512 29.068 10.832 1.00 76.81 753 SER A N 1
ATOM 5792 C CA . SER A 1 753 ? -35.324 29.526 9.694 1.00 76.81 753 SER A CA 1
ATOM 5793 C C . SER A 1 753 ? -35.529 28.441 8.627 1.00 76.81 753 SER A C 1
ATOM 5795 O O . SER A 1 753 ? -36.571 28.411 7.972 1.00 76.81 753 SER A O 1
ATOM 5797 N N . PHE A 1 754 ? -34.585 27.504 8.495 1.00 76.12 754 PHE A N 1
ATOM 5798 C CA . PHE A 1 754 ? -34.627 26.429 7.503 1.00 76.12 754 PHE A CA 1
ATOM 5799 C C . PHE A 1 754 ? -35.412 25.190 7.958 1.00 76.12 754 PHE A C 1
ATOM 5801 O O . PHE A 1 754 ? -35.652 24.297 7.147 1.00 76.12 754 PHE A O 1
ATOM 5808 N N . ALA A 1 755 ? -35.867 25.136 9.214 1.00 67.94 755 ALA A N 1
ATOM 5809 C CA . ALA A 1 755 ? -36.595 23.996 9.777 1.00 67.94 755 ALA A CA 1
ATOM 5810 C C . ALA A 1 755 ? -37.989 23.767 9.156 1.00 67.94 755 ALA A C 1
ATOM 5812 O O . ALA A 1 755 ? -38.554 22.681 9.286 1.00 67.94 755 ALA A O 1
ATOM 5813 N N . SER A 1 756 ? -38.565 24.780 8.497 1.00 65.56 756 SER A N 1
ATOM 5814 C CA . SER A 1 756 ? -39.915 24.718 7.924 1.00 65.56 756 SER A CA 1
ATOM 5815 C C . SER A 1 756 ? -39.957 24.051 6.537 1.00 65.56 756 SER A C 1
ATOM 5817 O O . SER A 1 756 ? -39.008 24.112 5.747 1.00 65.56 756 SER A O 1
ATOM 5819 N N . ALA A 1 757 ? -41.089 23.411 6.219 1.00 53.44 757 ALA A N 1
ATOM 5820 C CA . ALA A 1 757 ? -41.308 22.716 4.947 1.00 53.44 757 ALA A CA 1
ATOM 5821 C C . ALA A 1 757 ? -41.536 23.660 3.744 1.00 53.44 757 ALA A C 1
ATOM 5823 O O . ALA A 1 757 ? -41.378 23.217 2.611 1.00 53.44 757 ALA A O 1
ATOM 5824 N N . SER A 1 758 ? -41.879 24.943 3.960 1.00 51.72 758 SER A N 1
ATOM 5825 C CA . SER A 1 758 ? -42.186 25.892 2.870 1.00 51.72 758 SER A CA 1
ATOM 5826 C C . SER A 1 758 ? -41.005 26.745 2.396 1.00 51.72 758 SER A C 1
ATOM 5828 O O . SER A 1 758 ? -41.138 27.435 1.386 1.00 51.72 758 SER A O 1
ATOM 5830 N N . GLY A 1 759 ? -39.857 26.713 3.081 1.00 50.03 759 GLY A N 1
ATOM 5831 C CA . GLY A 1 759 ? -38.654 27.404 2.615 1.00 50.03 759 GLY A CA 1
ATOM 5832 C C . GLY A 1 759 ? -38.089 26.713 1.375 1.00 50.03 759 GLY A C 1
ATOM 5833 O O . GLY A 1 759 ? -37.614 25.579 1.480 1.00 50.03 759 GLY A O 1
ATOM 5834 N N . LYS A 1 760 ? -38.156 27.373 0.210 1.00 48.44 760 LYS A N 1
ATOM 5835 C CA . LYS A 1 760 ? -37.475 26.943 -1.020 1.00 48.44 760 LYS A CA 1
ATOM 5836 C C . LYS A 1 760 ? -35.968 26.932 -0.759 1.00 48.44 760 LYS A C 1
ATOM 5838 O O . LYS A 1 760 ? -35.327 27.971 -0.693 1.00 48.44 760 LYS A O 1
ATOM 5843 N N . VAL A 1 761 ? -35.423 25.738 -0.564 1.00 49.88 761 VAL A N 1
ATOM 5844 C CA . VAL A 1 761 ? -34.050 25.535 -0.083 1.00 49.88 761 VAL A CA 1
ATOM 5845 C C . VAL A 1 761 ? -32.979 25.906 -1.114 1.00 49.88 761 VAL A C 1
ATOM 5847 O O . VAL A 1 761 ? -31.881 26.278 -0.712 1.00 49.88 761 VAL A O 1
ATOM 5850 N N . ASP A 1 762 ? -33.295 25.869 -2.411 1.00 51.31 762 ASP A N 1
ATOM 5851 C CA . ASP A 1 762 ? -32.292 26.064 -3.470 1.00 51.31 762 ASP A CA 1
ATOM 5852 C C . ASP A 1 762 ? -31.863 27.527 -3.697 1.00 51.31 762 ASP A C 1
ATOM 5854 O O . ASP A 1 762 ? -30.735 27.747 -4.128 1.00 51.31 762 ASP A O 1
ATOM 5858 N N . GLU A 1 763 ? -32.701 28.531 -3.400 1.00 50.84 763 GLU A N 1
ATOM 5859 C CA . GLU A 1 763 ? -32.357 29.949 -3.656 1.00 50.84 763 GLU A CA 1
ATOM 5860 C C . GLU A 1 763 ? -31.897 30.717 -2.396 1.00 50.84 763 GLU A C 1
ATOM 5862 O O . GLU A 1 763 ? -31.070 31.620 -2.514 1.00 50.84 763 GLU A O 1
ATOM 5867 N N . ASP A 1 764 ? -32.341 30.334 -1.187 1.00 50.81 764 ASP A N 1
ATOM 5868 C CA . ASP A 1 764 ? -32.100 31.115 0.046 1.00 50.81 764 ASP A CA 1
ATOM 5869 C C . ASP A 1 764 ? -30.946 30.600 0.939 1.00 50.81 764 ASP A C 1
ATOM 5871 O O . ASP A 1 764 ? -30.462 31.324 1.815 1.00 50.81 764 ASP A O 1
ATOM 5875 N N . VAL A 1 765 ? -30.457 29.364 0.752 1.00 57.16 765 VAL A N 1
ATOM 5876 C CA . VAL A 1 765 ? -29.371 28.796 1.581 1.00 57.16 765 VAL A CA 1
ATOM 5877 C C . VAL A 1 765 ? -28.006 29.115 0.965 1.00 57.16 765 VAL A C 1
ATOM 5879 O O . VAL A 1 765 ? -27.358 28.275 0.341 1.00 57.16 765 VAL A O 1
ATOM 5882 N N . THR A 1 766 ? -27.513 30.339 1.160 1.00 60.38 766 THR A N 1
ATOM 5883 C CA . THR A 1 766 ? -26.172 30.752 0.687 1.00 60.38 766 THR A CA 1
ATOM 5884 C C . THR A 1 766 ? -25.032 30.308 1.608 1.00 60.38 766 THR A C 1
ATOM 5886 O O . THR A 1 766 ? -23.896 30.181 1.153 1.00 60.38 766 THR A O 1
ATOM 5889 N N . GLU A 1 767 ? -25.319 29.897 2.848 1.00 70.38 767 GLU A N 1
ATOM 5890 C CA . GLU A 1 767 ? -24.316 29.494 3.848 1.00 70.38 767 GLU A CA 1
ATOM 5891 C C . GLU A 1 767 ? -24.326 27.972 4.107 1.00 70.38 767 GLU A C 1
ATOM 5893 O O . GLU A 1 767 ? -25.386 27.355 4.127 1.00 70.38 767 GLU A O 1
ATOM 5898 N N . PHE A 1 768 ? -23.152 27.353 4.262 1.00 79.06 768 PHE A N 1
ATOM 5899 C CA . PHE A 1 768 ? -22.999 25.933 4.632 1.00 79.06 768 PHE A CA 1
ATOM 5900 C C . PHE A 1 768 ? -23.243 25.709 6.123 1.00 79.06 768 PHE A C 1
ATOM 5902 O O . PHE A 1 768 ? -22.949 26.596 6.929 1.00 79.06 768 PHE A O 1
ATOM 5909 N N . ALA A 1 769 ? -23.700 24.521 6.527 1.00 76.75 769 ALA A N 1
ATOM 5910 C CA . ALA A 1 769 ? -23.786 24.190 7.947 1.00 76.75 769 ALA A CA 1
ATOM 5911 C C . ALA A 1 769 ? -22.384 24.052 8.564 1.00 76.75 769 ALA A C 1
ATOM 5913 O O . ALA A 1 769 ? -22.155 24.536 9.674 1.00 76.75 769 ALA A O 1
ATOM 5914 N N . GLY A 1 770 ? -21.417 23.477 7.840 1.00 78.94 770 GLY A N 1
ATOM 5915 C CA . GLY A 1 770 ? -20.020 23.420 8.276 1.00 78.94 770 GLY A CA 1
ATOM 5916 C C . GLY A 1 770 ? -19.217 24.688 7.954 1.00 78.94 770 GLY A C 1
ATOM 5917 O O . GLY A 1 770 ? -19.382 25.287 6.899 1.00 78.94 770 GLY A O 1
ATOM 5918 N N . LYS A 1 771 ? -18.304 25.072 8.854 1.00 82.06 771 LYS A N 1
ATOM 5919 C CA . LYS A 1 771 ? -17.177 26.000 8.601 1.00 82.06 771 LYS A CA 1
ATOM 5920 C C . LYS A 1 771 ? -15.809 25.323 8.760 1.00 82.06 771 LYS A C 1
ATOM 5922 O O . LYS A 1 771 ? -14.780 25.987 8.795 1.00 82.06 771 LYS A O 1
ATOM 5927 N N . LEU A 1 772 ? -15.816 24.007 8.953 1.00 65.56 772 LEU A N 1
ATOM 5928 C CA . LEU A 1 772 ? -14.647 23.236 9.363 1.00 65.56 772 LEU A CA 1
ATOM 5929 C C . LEU A 1 772 ? -13.691 22.908 8.202 1.00 65.56 772 LEU A C 1
ATOM 5931 O O . LEU A 1 772 ? -12.540 22.565 8.464 1.00 65.56 772 LEU A O 1
ATOM 5935 N N . PHE A 1 773 ? -14.174 22.986 6.958 1.00 57.66 773 PHE A N 1
ATOM 5936 C CA . PHE A 1 773 ? -13.465 22.597 5.739 1.00 57.66 773 PHE A CA 1
ATOM 5937 C C . PHE A 1 773 ? -13.461 23.723 4.715 1.00 57.66 773 PHE A C 1
ATOM 5939 O O . PHE A 1 773 ? -14.505 24.409 4.614 1.00 57.66 773 PHE A O 1
#

pLDDT: mean 72.37, std 19.04, range [22.3, 94.19]